Protein 4PHX (pdb70)

Radius of gyration: 33.22 Å; Cα contacts (8 Å, |Δi|>4): 2943; chains: 8; bounding box: 92×84×68 Å

Organism: Escherichia coli (NCBI:txid562)

Foldseek 3Di:
DDKDKDADDDDWKFAFFAFGMKMKDFDDPFFWWKWKAWPADDDPAQQWHWWDFCPIFIKGKFDVWAFDADPNDTTIMDTDRDGMDMMTITGHHIDTDDFGKTKIKMKMAGAHDVNDGDPDMDIDIDIRGD/DDKDKDADADFKFAFFAFGIKMKDFADDWFFKKWKAWPADDDPAFVWHWWDFVVFIFIKHKFDPQWDWAAAVGDTHTMHTHRDGMDMMGITGHHIDTGDFHKTKTKMKMAGWHDCVNTHGDPDMDIDIDIGGD/DDKDKAADPAQWFAAFAFGIKMKDFDDDWFWKKWKAWPADADPDQQWHWFDFPVWIFIKGKFDPQWDWDAAVHDTTIMHTDRDGMDMMTIGGHHTGGTDFHWGKTKMKMAGWHDVPIGGDPDIDMDMDTGGD/DDKDKAAPLPAQWFAAFAFGIKMKDFADDFFWKKWKAWPADADPDFQWHWFDFPVWIFIKGKFDPPWAWDQAVHDTHIIDGDRDGMDMMTIGGHHTGGHDFHWTKTKMKMFGWHPVIHTDPDIDMDMDIGGD/DDKDKAAFKDFDDFQIKIKDFDDDFFWKKWKAKPAPVCHWFQFPPHDTFRKAKFDPCWAFDDAPDDTHIMHTDRDTMDMMGIGGYGIDGHDDHWTKIKMKMAGWHAVDVNTHGDDDMDMDMDGRDD/DDKDKDAEDQWFQFRIKMKGFDPPWFWKKFKAKPADADQAQKHWWDFPVPDTFIKGKFDVCWARDDAPNHHIMHTDGDGMDMMTIGTPGIDGHDFGKTKIKMKMAGAHPCRHGDPDMDMDMDMYGD/DDKDKAADDDWKFAAQAFGIKMKDFDQDFAWWKWKAWPAPCCQKGWWCDCPIAIKHKFPDQWAWDAAPHDTHIMDTDSPRMDMMTMGHHGIDGHDAKTKIKMKMAGAHVCSHGDPDMDIDIDMGGD/DDKDWEDADAFWFFWDARFWMKGFDDPFFWKFKAWPDDDPDVPWHKWAFPPDGDIFTKHKFHDQWAGDPLVHGITHDDGDTMDIIGMGGDGTGGDDHKTKIWMAMDTHGDPRDDDIDMDMYDD

InterPro domains:
  IPR008394 Enterobacteria AfaD invasin [PF05775] (37-138)
  IPR008394 Enterobacteria AfaD invasin [cd18776] (25-141)
  IPR008966 Adhesion domain superfamily [SSF49401] (26-143)
  IPR037028 Dr-adhesin superfamily [G3DSA:2.60.40.1570] (25-145)

Solvent-accessible surface area: 49650 Å² total; per-residue (Å²): 30,76,11,31,19,47,45,45,131,82,139,54,65,8,108,76,27,56,56,6,0,0,0,12,0,13,4,185,118,121,9,34,0,0,0,0,8,5,10,31,59,69,46,53,37,4,4,43,11,27,10,116,18,151,81,88,0,71,0,47,8,1,59,72,18,8,19,2,11,9,96,25,23,98,0,8,5,48,113,4,125,73,106,10,2,5,2,4,0,19,0,29,22,43,8,10,2,15,100,27,66,0,35,0,1,0,3,0,3,15,0,67,77,238,76,87,53,20,127,118,47,10,15,53,81,32,131,8,61,42,38,79,8,36,26,58,56,73,152,88,53,105,14,90,77,24,87,41,7,0,1,0,0,0,2,2,172,130,118,10,37,0,0,0,0,11,4,74,41,82,61,53,56,97,26,2,28,12,27,7,110,10,89,226,97,101,1,71,0,49,8,1,28,40,54,23,8,17,2,37,9,106,53,46,106,0,6,22,58,83,14,133,70,97,8,3,12,1,2,0,21,0,25,22,39,22,74,2,9,88,31,67,1,68,0,22,0,2,0,3,12,0,65,16,223,131,61,27,71,59,23,129,103,107,13,72,79,89,22,140,7,80,41,43,70,7,10,18,2,44,66,62,40,21,116,0,149,81,25,29,62,0,0,0,1,3,0,23,10,127,81,120,8,53,1,0,0,0,8,5,71,34,82,54,25,64,161,22,3,49,11,38,4,128,14,82,229,143,116,0,92,0,46,8,2,26,64,56,21,64,30,0,12,6,67,68,40,78,0,8,47,65,130,15,105,81,158,64,4,53,3,10,0,25,0,23,24,116,31,176,3,27,93,28,49,0,72,16,21,0,2,0,4,8,0,56,78,191,58,32,104,62,21,88,58,106,11,66,71,105,6,148,0,70,16,27,83,8,19,16,2,30,38,125,33,30,23,117,0,162,85,25,43,36,0,0,0,0,16,0,16,7,153,34,112,11,57,1,0,0,0,5,4,68,29,74,84,26,63,150,40,3,21,10,33,1,102,25,114,235,138,109,0,78,0,46,9,2,44,48,42,23,62,74,20,109,31,93,62,46,129,0,6,62,60,103,23,131,84,145,48,6,49,3,9,0,18,0,24,25,116,28,166,4,27,96,27,59,0,62,14,24,0,0,0,4,1,0,48,95,127,91,103,79,11,67,64,79,11,66,64,92,11,144,0,40,10,26,85,10,67,39,155,97,56,108,64,148,123,132,102,48,9,35,4,75,0,12,5,201,114,127,13,36,0,0,0,0,5,3,68,35,80,104,110,4,52,4,112,20,56,248,104,79,95,18,73,0,57,11,2,52,71,49,18,18,33,6,6,6,90,49,46,45,9,20,8,57,74,11,141,73,123,68,3,102,3,33,0,34,3,38,31,76,21,136,17,12,108,28,52,4,83,12,21,0,0,0,4,13,0,64,35,90,114,124,54,20,73,74,25,140,86,97,12,64,74,94,18,146,31,112,101,31,29,4,50,27,119,83,146,62,58,149,46,82,97,47,6,50,6,56,0,8,3,157,132,123,8,23,0,0,0,1,2,3,62,43,76,119,51,87,52,6,44,16,42,3,88,6,52,176,166,64,62,8,88,2,54,12,1,49,75,44,21,60,72,11,127,24,121,72,73,6,7,63,58,108,14,126,93,147,94,3,98,3,45,0,49,8,26,36,133,38,146,3,29,113,11,24,2,65,11,14,1,1,0,4,14,0,62,63,222,86,57,60,26,70,18,79,7,53,12,44,1,95,18,69,64,33,117,8,52,29,85,38,55,148,45,46,108,14,141,104,31,67,69,9,0,39,1,78,0,17,1,205,119,96,10,51,1,0,0,0,9,4,67,34,94,84,79,3,85,14,50,10,104,49,143,98,86,10,87,0,11,10,2,29,86,49,27,60,31,1,7,4,62,58,41,98,0,8,9,39,83,18,111,55,86,29,2,37,4,18,0,36,1,26,26,89,33,141,2,50,47,61,1,72,2,30,0,3,1,5,20,1,55,60,113,43,34,79,36,141,115,112,11,75,70,88,25,140,7,100,49,81,100,19,79,32,92,47,83,59,20,52,102,18,135,72,38,77,28,16,38,0,66,0,17,4,168,139,121,29,1,0,3,0,23,6,92,56,166,72,94,42,47,2,51,22,29,19,94,24,97,200,70,121,109,100,17,83,8,40,10,0,42,78,41,27,49,32,3,22,38,100,82,5,6,20,52,122,19,98,80,89,57,3,59,5,39,21,35,9,43,25,106,33,168,7,83,45,44,1,84,4,34,0,8,1,51,14,20,68,101,232,122,76,174,51,81,80,88,38,133,32,64,39

Structure (mmCIF, N/CA/C/O backbone):
data_4PHX
#
_entry.id   4PHX
#
_cell.length_a   130.797
_cell.length_b   163.968
_cell.length_c   58.627
_cell.angle_alpha   90.000
_cell.angle_beta   90.000
_cell.angle_gamma   90.000
#
_symmetry.space_group_name_H-M   'P 21 21 2'
#
loop_
_entity.id
_entity.type
_entity.pdbx_description
1 polymer 'Protein AggB'
2 water water
#
loop_
_atom_site.group_PDB
_atom_site.id
_atom_site.type_symbol
_atom_site.label_atom_id
_atom_site.label_alt_id
_atom_site.label_comp_id
_atom_site.label_asym_id
_atom_site.label_entity_id
_atom_site.label_seq_id
_atom_site.pdbx_PDB_ins_code
_atom_site.Cartn_x
_atom_site.Cartn_y
_atom_site.Cartn_z
_atom_site.occupancy
_atom_site.B_iso_or_equiv
_atom_site.auth_seq_id
_atom_site.auth_comp_id
_atom_site.auth_asym_id
_atom_site.auth_atom_id
_atom_site.pdbx_PDB_model_num
ATOM 1 N N . ALA A 1 1 ? 44.036 32.130 4.700 1.00 46.08 1 ALA B N 1
ATOM 2 C CA . ALA A 1 1 ? 44.985 32.908 5.498 1.00 42.50 1 ALA B CA 1
ATOM 3 C C . ALA A 1 1 ? 44.624 32.965 6.988 1.00 38.70 1 ALA B C 1
ATOM 4 O O . ALA A 1 1 ? 45.453 33.349 7.798 1.00 44.17 1 ALA B O 1
ATOM 6 N N . GLU A 1 2 ? 43.415 32.550 7.356 1.00 38.81 2 GLU B N 1
ATOM 7 C CA . GLU A 1 2 ? 43.170 32.139 8.756 1.00 42.27 2 GLU B CA 1
ATOM 8 C C . GLU A 1 2 ? 42.530 30.715 8.930 1.00 37.57 2 GLU B C 1
ATOM 9 O O . GLU A 1 2 ? 41.410 30.440 8.461 1.00 34.56 2 GLU B O 1
ATOM 15 N N . ILE A 1 3 ? 43.233 29.830 9.628 1.00 33.55 3 ILE B N 1
ATOM 16 C CA . ILE A 1 3 ? 42.769 28.456 9.794 1.00 34.06 3 ILE B CA 1
ATOM 17 C C . ILE A 1 3 ? 42.507 28.050 11.251 1.00 33.61 3 ILE B C 1
ATOM 18 O O . ILE A 1 3 ? 43.326 28.323 12.131 1.00 27.02 3 ILE B O 1
ATOM 23 N N . THR A 1 4 ? 41.364 27.392 11.478 1.00 30.92 4 THR B N 1
ATOM 24 C CA . THR A 1 4 ? 41.009 26.772 12.768 1.00 31.15 4 THR B CA 1
ATOM 25 C C . THR A 1 4 ? 40.644 25.316 12.552 1.00 31.91 4 THR B C 1
ATOM 26 O O . THR A 1 4 ? 39.755 25.016 11.750 1.00 27.75 4 THR B O 1
ATOM 30 N N . LEU A 1 5 ? 41.322 24.429 13.280 1.00 35.16 5 LEU B N 1
ATOM 31 C CA . LEU A 1 5 ? 41.150 22.978 13.173 1.00 28.02 5 LEU B CA 1
ATOM 32 C C . LEU A 1 5 ? 40.544 22.402 14.440 1.00 37.69 5 LEU B C 1
ATOM 33 O O . LEU A 1 5 ? 40.891 22.833 15.544 1.00 35.24 5 LEU B O 1
ATOM 38 N N . ILE A 1 6 ? 39.654 21.418 14.288 1.00 37.05 6 ILE B N 1
ATOM 39 C CA . ILE A 1 6 ? 39.277 20.573 15.415 1.00 32.74 6 ILE B CA 1
ATOM 40 C C . ILE A 1 6 ? 39.387 19.099 15.072 1.00 37.55 6 ILE B C 1
ATOM 41 O O . ILE A 1 6 ? 39.280 18.698 13.916 1.00 37.07 6 ILE B O 1
ATOM 46 N N . SER A 1 7 ? 39.611 18.291 16.097 1.00 34.96 7 SER B N 1
ATOM 47 C CA . SER A 1 7 ? 39.792 16.877 15.890 1.00 40.11 7 SER B CA 1
ATOM 48 C C . SER A 1 7 ? 38.581 16.121 16.402 1.00 44.33 7 SER B C 1
ATOM 49 O O . SER A 1 7 ? 37.837 16.604 17.266 1.00 46.15 7 SER B O 1
ATOM 52 N N . HIS A 1 8 ? 38.366 14.937 15.851 1.00 43.17 8 HIS B N 1
ATOM 53 C CA . HIS A 1 8 ? 37.278 14.101 16.332 1.00 49.94 8 HIS B CA 1
ATOM 54 C C . HIS A 1 8 ? 37.825 12.971 17.188 1.00 53.22 8 HIS B C 1
ATOM 55 O O . HIS A 1 8 ? 38.912 12.442 16.929 1.00 52.73 8 HIS B O 1
ATOM 62 N N . LYS A 1 9 ? 37.079 12.616 18.222 1.00 54.76 9 LYS B N 1
ATOM 63 C CA . LYS A 1 9 ? 37.468 11.495 19.056 1.00 67.61 9 LYS B CA 1
ATOM 64 C C . LYS A 1 9 ? 36.926 10.211 18.440 1.00 65.03 9 LYS B C 1
ATOM 65 O O . LYS A 1 9 ? 36.112 10.267 17.516 1.00 64.90 9 LYS B O 1
ATOM 71 N N . THR A 1 10 ? 37.435 9.073 18.919 1.00 74.30 10 THR B N 1
ATOM 72 C CA . THR A 1 10 ? 36.854 7.746 18.688 1.00 75.31 10 THR B CA 1
ATOM 73 C C . THR A 1 10 ? 37.219 7.149 17.328 1.00 77.73 10 THR B C 1
ATOM 74 O O . THR A 1 10 ? 37.274 7.867 16.327 1.00 74.18 10 THR B O 1
ATOM 78 N N . LEU A 1 11 ? 37.545 5.853 17.311 1.00 78.40 11 LEU B N 1
ATOM 79 C CA . LEU A 1 11 ? 37.778 5.062 18.531 1.00 79.72 11 LEU B CA 1
ATOM 80 C C . LEU A 1 11 ? 39.110 4.336 18.390 1.00 82.25 11 LEU B C 1
ATOM 81 O O . LEU A 1 11 ? 39.799 4.079 19.375 1.00 88.38 11 LEU B O 1
ATOM 86 N N . SER A 1 13 ? 38.970 1.808 16.265 1.00 62.05 13 SER B N 1
ATOM 87 C CA . SER A 1 13 ? 40.221 1.292 15.729 1.00 56.45 13 SER B CA 1
ATOM 88 C C . SER A 1 13 ? 40.019 0.973 14.277 1.00 54.91 13 SER B C 1
ATOM 89 O O . SER A 1 13 ? 40.974 0.869 13.525 1.00 61.29 13 SER B O 1
ATOM 92 N N . GLN A 1 14 ? 38.765 0.795 13.884 1.00 52.93 14 GLN B N 1
ATOM 93 C CA . GLN A 1 14 ? 38.458 0.595 12.475 1.00 56.93 14 GLN B CA 1
ATOM 94 C C . GLN A 1 14 ? 37.952 1.891 11.857 1.00 59.52 14 GLN B C 1
ATOM 95 O O . GLN A 1 14 ? 36.877 2.395 12.200 1.00 58.42 14 GLN B O 1
ATOM 101 N N . LEU A 1 15 ? 38.744 2.427 10.944 1.00 53.58 15 LEU B N 1
ATOM 102 C CA . LEU A 1 15 ? 38.344 3.608 10.221 1.00 52.27 15 LEU B CA 1
ATOM 103 C C . LEU A 1 15 ? 37.771 3.162 8.898 1.00 54.94 15 LEU B C 1
ATOM 104 O O . LEU A 1 15 ? 38.340 2.298 8.208 1.00 57.13 15 LEU B O 1
ATOM 109 N N . ARG A 1 16 ? 36.625 3.731 8.556 1.00 49.28 16 ARG B N 1
ATOM 110 C CA . ARG A 1 16 ? 36.045 3.470 7.258 1.00 54.33 16 ARG B CA 1
ATOM 111 C C . ARG A 1 16 ? 36.466 4.604 6.359 1.00 55.63 16 ARG B C 1
ATOM 112 O O . ARG A 1 16 ? 36.676 5.729 6.819 1.00 56.70 16 ARG B O 1
ATOM 120 N N . ASP A 1 17 ? 36.605 4.302 5.078 1.00 54.04 17 ASP B N 1
ATOM 121 C CA . ASP A 1 17 ? 36.917 5.312 4.092 1.00 55.17 17 ASP B CA 1
ATOM 122 C C . ASP A 1 17 ? 35.962 6.507 4.220 1.00 57.69 17 ASP B C 1
ATOM 123 O O . ASP A 1 17 ? 34.747 6.335 4.378 1.00 51.44 17 ASP B O 1
ATOM 128 N N . GLY A 1 18 ? 36.527 7.714 4.194 1.00 57.03 18 GLY B N 1
ATOM 129 C CA . GLY A 1 18 ? 35.739 8.932 4.254 1.00 47.35 18 GLY B CA 1
ATOM 130 C C . GLY A 1 18 ? 35.485 9.445 5.658 1.00 45.12 18 GLY B C 1
ATOM 131 O O . GLY A 1 18 ? 35.058 10.585 5.846 1.00 47.96 18 GLY B O 1
ATOM 132 N N . MET A 1 19 ? 35.739 8.607 6.653 1.00 43.37 19 MET B N 1
ATOM 133 C CA . MET A 1 19 ? 35.487 8.977 8.040 1.00 44.05 19 MET B CA 1
ATOM 134 C C . MET A 1 19 ? 36.269 10.237 8.427 1.00 42.37 19 MET B C 1
ATOM 135 O O . MET A 1 19 ? 37.432 10.386 8.066 1.00 43.97 19 MET B O 1
ATOM 140 N N . LYS A 1 20 ? 35.620 11.135 9.156 1.00 41.26 20 LYS B N 1
ATOM 141 C CA . LYS A 1 20 ? 36.201 12.422 9.494 1.00 42.68 20 LYS B CA 1
ATOM 142 C C . LYS A 1 20 ? 37.115 12.361 10.709 1.00 42.33 20 LYS B C 1
ATOM 143 O O . LYS A 1 20 ? 36.668 12.096 11.834 1.00 41.13 20 LYS B O 1
ATOM 149 N N . LEU A 1 21 ? 38.394 12.645 10.478 1.00 33.52 21 LEU B N 1
ATOM 150 C CA . LEU A 1 21 ? 39.370 12.633 11.554 1.00 38.50 21 LEU B CA 1
ATOM 151 C C . LEU A 1 21 ? 39.498 14.024 12.194 1.00 39.61 21 LEU B C 1
ATOM 152 O O . LEU A 1 21 ? 39.624 14.150 13.419 1.00 42.24 21 LEU B O 1
ATOM 157 N N . ALA A 1 22 ? 39.420 15.058 11.354 1.00 37.03 22 ALA B N 1
ATOM 158 C CA . ALA A 1 22 ? 39.589 16.454 11.766 1.00 33.08 22 ALA B CA 1
ATOM 159 C C . ALA A 1 22 ? 38.752 17.336 10.861 1.00 32.58 22 ALA B C 1
ATOM 160 O O . ALA A 1 22 ? 38.548 17.006 9.694 1.00 32.24 22 ALA B O 1
ATOM 162 N N . THR A 1 23 ? 38.256 18.450 11.390 1.00 31.00 23 THR B N 1
ATOM 163 C CA . THR A 1 23 ? 37.512 19.396 10.566 1.00 32.38 23 THR B CA 1
ATOM 164 C C . THR A 1 23 ? 38.109 20.783 10.669 1.00 32.95 23 THR B C 1
ATOM 165 O O . THR A 1 23 ? 38.564 21.211 11.731 1.00 32.32 23 THR B O 1
ATOM 169 N N . GLY A 1 24 ? 38.125 21.492 9.556 1.00 30.99 24 GLY B N 1
ATOM 170 C CA . GLY A 1 24 ? 38.741 22.790 9.544 1.00 24.95 24 GLY B CA 1
ATOM 171 C C . GLY A 1 24 ? 37.949 23.892 8.882 1.00 30.63 24 GLY B C 1
ATOM 172 O O . GLY A 1 24 ? 37.029 23.672 8.073 1.00 30.50 24 GLY B O 1
ATOM 173 N N . ARG A 1 25 ? 38.333 25.109 9.232 1.00 31.00 25 ARG B N 1
ATOM 174 C CA . ARG A 1 25 ? 37.746 26.290 8.645 1.00 26.64 25 ARG B CA 1
ATOM 175 C C . ARG A 1 25 ? 38.890 27.129 8.092 1.00 28.82 25 ARG B C 1
ATOM 176 O O . ARG A 1 25 ? 39.849 27.437 8.808 1.00 27.72 25 ARG B O 1
ATOM 184 N N . ILE A 1 26 ? 38.820 27.450 6.804 1.00 31.04 26 ILE B N 1
ATOM 185 C CA . ILE A 1 26 ? 39.710 28.460 6.241 1.00 31.10 26 ILE B CA 1
ATOM 186 C C . ILE A 1 26 ? 38.914 29.735 5.990 1.00 37.42 26 ILE B C 1
ATOM 187 O O . ILE A 1 26 ? 37.885 29.716 5.296 1.00 36.21 26 ILE B O 1
ATOM 192 N N . ALA A 1 27 ? 39.369 30.830 6.597 1.00 35.45 27 ALA B N 1
ATOM 193 C CA . ALA A 1 27 ? 38.697 32.134 6.449 1.00 39.70 27 ALA B CA 1
ATOM 194 C C . ALA A 1 27 ? 39.572 33.126 5.715 1.00 40.93 27 ALA B C 1
ATOM 195 O O . ALA A 1 27 ? 40.776 33.225 5.984 1.00 41.16 27 ALA B O 1
ATOM 197 N N . CYS A 1 28 ? 38.967 33.843 4.779 1.00 39.03 28 CYS B N 1
ATOM 198 C CA . CYS A 1 28 ? 39.664 34.909 4.061 1.00 46.52 28 CYS B CA 1
ATOM 199 C C . CYS A 1 28 ? 38.927 36.231 4.285 1.00 50.30 28 CYS B C 1
ATOM 200 O O . CYS A 1 28 ? 37.768 36.374 3.903 1.00 46.26 28 CYS B O 1
ATOM 203 N N . ARG A 1 29 ? 39.585 37.191 4.924 1.00 54.11 29 ARG B N 1
ATOM 204 C CA . ARG A 1 29 ? 38.909 38.444 5.272 1.00 61.62 29 ARG B CA 1
ATOM 205 C C . ARG A 1 29 ? 39.001 39.495 4.163 1.00 58.67 29 ARG B C 1
ATOM 206 O O . ARG A 1 29 ? 38.047 40.210 3.898 1.00 66.53 29 ARG B O 1
ATOM 214 N N . GLU A 1 30 ? 40.151 39.584 3.518 1.00 56.97 30 GLU B N 1
ATOM 215 C CA . GLU A 1 30 ? 40.322 40.492 2.405 1.00 60.27 30 GLU B CA 1
ATOM 216 C C . GLU A 1 30 ? 39.664 39.850 1.192 1.00 61.65 30 GLU B C 1
ATOM 217 O O . GLU A 1 30 ? 39.533 38.630 1.157 1.00 61.94 30 GLU B O 1
ATOM 223 N N . PRO A 1 31 ? 39.234 40.658 0.202 1.00 61.23 31 PRO B N 1
ATOM 224 C CA . PRO A 1 31 ? 38.570 40.045 -0.955 1.00 56.08 31 PRO B CA 1
ATOM 225 C C . PRO A 1 31 ? 39.497 39.041 -1.645 1.00 59.90 31 PRO B C 1
ATOM 226 O O . PRO A 1 31 ? 40.725 39.113 -1.518 1.00 51.56 31 PRO B O 1
ATOM 230 N N . HIS A 1 32 ? 38.900 38.089 -2.356 1.00 64.42 32 HIS B N 1
ATOM 231 C CA . HIS A 1 32 ? 39.663 36.972 -2.886 1.00 53.70 32 HIS B CA 1
ATOM 232 C C . HIS A 1 32 ? 38.853 36.155 -3.850 1.00 52.46 32 HIS B C 1
ATOM 233 O O . HIS A 1 32 ? 37.623 36.257 -3.910 1.00 52.48 32 HIS B O 1
ATOM 240 N N . ASP A 1 33 ? 39.564 35.313 -4.586 1.00 53.98 33 ASP B N 1
ATOM 241 C CA . ASP A 1 33 ? 38.931 34.392 -5.507 1.00 58.71 33 ASP B CA 1
ATOM 242 C C . ASP A 1 33 ? 39.440 32.971 -5.253 1.00 60.73 33 ASP B C 1
ATOM 243 O O . ASP A 1 33 ? 40.291 32.441 -5.980 1.00 61.25 33 ASP B O 1
ATOM 248 N N . GLY A 1 34 ? 38.912 32.366 -4.195 1.00 54.38 34 GLY B N 1
ATOM 249 C CA . GLY A 1 34 ? 39.128 30.959 -3.948 1.00 50.60 34 GLY B CA 1
ATOM 250 C C . GLY A 1 34 ? 40.076 30.586 -2.835 1.00 49.14 34 GLY B C 1
ATOM 251 O O . GLY A 1 34 ? 40.912 31.375 -2.383 1.00 46.79 34 GLY B O 1
ATOM 252 N N . PHE A 1 35 ? 39.937 29.336 -2.414 1.00 46.15 35 PHE B N 1
ATOM 253 C CA . PHE A 1 35 ? 40.733 28.784 -1.354 1.00 36.77 35 PHE B CA 1
ATOM 254 C C . PHE A 1 35 ? 41.584 27.645 -1.863 1.00 41.14 35 PHE B C 1
ATOM 255 O O . PHE A 1 35 ? 41.337 27.050 -2.919 1.00 39.70 35 PHE B O 1
ATOM 263 N N . HIS A 1 36 ? 42.543 27.293 -1.030 1.00 41.23 36 HIS B N 1
ATOM 264 C CA . HIS A 1 36 ? 43.668 26.498 -1.434 1.00 41.40 36 HIS B CA 1
ATOM 265 C C . HIS A 1 36 ? 44.200 25.960 -0.120 1.00 36.13 36 HIS B C 1
ATOM 266 O O . HIS A 1 36 ? 44.603 26.741 0.734 1.00 37.18 36 HIS B O 1
ATOM 273 N N . ILE A 1 37 ? 44.139 24.650 0.081 1.00 33.50 37 ILE B N 1
ATOM 274 C CA . ILE A 1 37 ? 44.663 24.051 1.308 1.00 32.65 37 ILE B CA 1
ATOM 275 C C . ILE A 1 37 ? 45.448 22.774 1.049 1.00 33.36 37 ILE B C 1
ATOM 276 O O . ILE A 1 37 ? 45.208 22.079 0.061 1.00 34.44 37 ILE B O 1
ATOM 281 N N . TRP A 1 38 ? 46.378 22.470 1.952 1.00 32.89 38 TRP B N 1
ATOM 282 C CA . TRP A 1 38 ? 47.113 21.206 1.905 1.00 35.68 38 TRP B CA 1
ATOM 283 C C . TRP A 1 38 ? 47.623 20.714 3.261 1.00 34.06 38 TRP B C 1
ATOM 284 O O . TRP A 1 38 ? 47.579 21.411 4.268 1.00 32.37 38 TRP B O 1
ATOM 295 N N . ILE A 1 39 ? 48.113 19.491 3.281 1.00 33.04 39 ILE B N 1
ATOM 296 C CA . ILE A 1 39 ? 48.718 18.994 4.488 1.00 31.72 39 ILE B CA 1
ATOM 297 C C . ILE A 1 39 ? 50.220 19.050 4.284 1.00 33.38 39 ILE B C 1
ATOM 298 O O . ILE A 1 39 ? 50.716 18.844 3.182 1.00 40.67 39 ILE B O 1
ATOM 303 N N . ASN A 1 40 ? 50.953 19.359 5.337 1.00 31.16 40 ASN B N 1
ATOM 304 C CA . ASN A 1 40 ? 52.400 19.236 5.288 1.00 34.78 40 ASN B CA 1
ATOM 305 C C . ASN A 1 40 ? 52.809 17.847 5.770 1.00 38.26 40 ASN B C 1
ATOM 306 O O . ASN A 1 40 ? 53.046 17.627 6.964 1.00 39.54 40 ASN B O 1
ATOM 311 N N . ALA A 1 41 ? 52.852 16.916 4.818 1.00 40.96 41 ALA B N 1
ATOM 312 C CA . ALA A 1 41 ? 52.975 15.482 5.078 1.00 44.85 41 ALA B CA 1
ATOM 313 C C . ALA A 1 41 ? 53.225 14.754 3.765 1.00 48.72 41 ALA B C 1
ATOM 314 O O . ALA A 1 41 ? 52.898 15.265 2.691 1.00 46.44 41 ALA B O 1
ATOM 316 N N . SER A 1 42 ? 53.777 13.547 3.869 1.00 45.73 42 SER B N 1
ATOM 317 C CA . SER A 1 42 ? 54.191 12.763 2.715 1.00 48.67 42 SER B CA 1
ATOM 318 C C . SER A 1 42 ? 53.044 12.480 1.741 1.00 47.41 42 SER B C 1
ATOM 319 O O . SER A 1 42 ? 51.958 12.080 2.153 1.00 49.74 42 SER B O 1
ATOM 322 N N . GLN A 1 43 ? 53.286 12.703 0.454 1.00 52.62 43 GLN B N 1
ATOM 323 C CA . GLN A 1 43 ? 52.283 12.461 -0.588 1.00 58.15 43 GLN B CA 1
ATOM 324 C C . GLN A 1 43 ? 52.060 10.952 -0.723 1.00 56.04 43 GLN B C 1
ATOM 325 O O . GLN A 1 43 ? 52.965 10.171 -0.433 1.00 56.84 43 GLN B O 1
ATOM 331 N N . ASN A 1 44 ? 50.858 10.541 -1.129 1.00 58.16 44 ASN B N 1
ATOM 332 C CA . ASN A 1 44 ? 50.511 9.115 -1.222 1.00 55.93 44 ASN B CA 1
ATOM 333 C C . ASN A 1 44 ? 49.564 8.809 -2.376 1.00 60.14 44 ASN B C 1
ATOM 334 O O . ASN A 1 44 ? 48.400 8.445 -2.158 1.00 58.61 44 ASN B O 1
ATOM 339 N N . GLY A 1 45 ? 50.060 8.943 -3.601 1.00 60.34 45 GLY B N 1
ATOM 340 C CA . GLY A 1 45 ? 49.231 8.672 -4.757 1.00 61.72 45 GLY B CA 1
ATOM 341 C C . GLY A 1 45 ? 48.549 9.934 -5.238 1.00 62.46 45 GLY B C 1
ATOM 342 O O . GLY A 1 45 ? 49.222 10.866 -5.678 1.00 62.13 45 GLY B O 1
ATOM 343 N N . LYS A 1 46 ? 47.219 9.967 -5.149 1.00 57.22 46 LYS B N 1
ATOM 344 C CA . LYS A 1 46 ? 46.450 11.134 -5.581 1.00 58.58 46 LYS B CA 1
ATOM 345 C C . LYS A 1 46 ? 46.829 12.409 -4.808 1.00 56.27 46 LYS B C 1
ATOM 346 O O . LYS A 1 46 ? 47.406 12.347 -3.712 1.00 49.55 46 LYS B O 1
ATOM 348 N N . VAL A 1 47 ? 46.496 13.558 -5.396 1.00 59.76 47 VAL B N 1
ATOM 349 C CA . VAL A 1 47 ? 47.038 14.855 -4.968 1.00 58.11 47 VAL B CA 1
ATOM 350 C C . VAL A 1 47 ? 46.728 15.245 -3.516 1.00 53.56 47 VAL B C 1
ATOM 351 O O . VAL A 1 47 ? 47.637 15.540 -2.739 1.00 56.24 47 VAL B O 1
ATOM 355 N N . GLY A 1 48 ? 45.464 15.232 -3.130 1.00 46.06 48 GLY B N 1
ATOM 356 C CA . GLY A 1 48 ? 45.146 15.589 -1.760 1.00 46.05 48 GLY B CA 1
ATOM 357 C C . GLY A 1 48 ? 45.236 14.468 -0.733 1.00 44.64 48 GLY B C 1
ATOM 358 O O . GLY A 1 48 ? 44.538 14.513 0.286 1.00 42.51 48 GLY B O 1
ATOM 359 N N . HIS A 1 49 ? 46.096 13.482 -0.994 1.00 41.86 49 HIS B N 1
ATOM 360 C CA . HIS A 1 49 ? 46.176 12.256 -0.199 1.00 45.59 49 HIS B CA 1
ATOM 361 C C . HIS A 1 49 ? 47.563 12.078 0.420 1.00 45.29 49 HIS B C 1
ATOM 362 O O . HIS A 1 49 ? 48.582 12.273 -0.249 1.00 49.47 49 HIS B O 1
ATOM 369 N N . TYR A 1 50 ? 47.601 11.682 1.688 1.00 40.48 50 TYR B N 1
ATOM 370 C CA . TYR A 1 50 ? 48.850 11.728 2.448 1.00 44.06 50 TYR B CA 1
ATOM 371 C C . TYR A 1 50 ? 49.100 10.534 3.366 1.00 44.24 50 TYR B C 1
ATOM 372 O O . TYR A 1 50 ? 48.222 9.703 3.598 1.00 44.59 50 TYR B O 1
ATOM 381 N N . ILE A 1 51 ? 50.309 10.478 3.909 1.00 45.74 51 ILE B N 1
ATOM 382 C CA . ILE A 1 51 ? 50.647 9.491 4.926 1.00 47.56 51 ILE B CA 1
ATOM 383 C C . ILE A 1 51 ? 51.156 10.165 6.189 1.00 44.00 51 ILE B C 1
ATOM 384 O O . ILE A 1 51 ? 52.117 10.937 6.139 1.00 47.56 51 ILE B O 1
ATOM 389 N N . VAL A 1 52 ? 50.527 9.860 7.320 1.00 41.72 52 VAL B N 1
ATOM 390 C CA . VAL A 1 52 ? 50.934 10.445 8.591 1.00 46.04 52 VAL B CA 1
ATOM 391 C C . VAL A 1 52 ? 51.333 9.347 9.579 1.00 50.41 52 VAL B C 1
ATOM 392 O O . VAL A 1 52 ? 50.683 8.299 9.638 1.00 50.06 52 VAL B O 1
ATOM 396 N N . GLN A 1 53 ? 52.397 9.592 10.350 1.00 53.68 53 GLN B N 1
ATOM 397 C CA . GLN A 1 53 ? 52.956 8.592 11.264 1.00 55.45 53 GLN B CA 1
ATOM 398 C C . GLN A 1 53 ? 52.468 8.749 12.697 1.00 54.97 53 GLN B C 1
ATOM 399 O O . GLN A 1 53 ? 52.177 9.852 13.145 1.00 54.69 53 GLN B O 1
ATOM 405 N N . ASN A 1 54 ? 52.386 7.624 13.403 1.00 60.24 54 ASN B N 1
ATOM 406 C CA . ASN A 1 54 ? 52.168 7.586 14.846 1.00 60.54 54 ASN B CA 1
ATOM 407 C C . ASN A 1 54 ? 53.453 8.011 15.556 1.00 67.88 54 ASN B C 1
ATOM 408 O O . ASN A 1 54 ? 54.547 7.898 14.982 1.00 66.82 54 ASN B O 1
ATOM 413 N N . ASN A 1 55 ? 53.322 8.486 16.797 1.00 70.16 55 ASN B N 1
ATOM 414 C CA . ASN A 1 55 ? 54.464 8.956 17.594 1.00 71.32 55 ASN B CA 1
ATOM 415 C C . ASN A 1 55 ? 55.127 10.192 16.984 1.00 68.68 55 ASN B C 1
ATOM 416 O O . ASN A 1 55 ? 54.678 11.322 17.191 1.00 73.22 55 ASN B O 1
ATOM 421 N N . HIS A 1 60 ? 53.172 2.845 13.409 1.00 67.01 60 HIS B N 1
ATOM 422 C CA . HIS A 1 60 ? 52.021 2.660 12.523 1.00 63.21 60 HIS B CA 1
ATOM 423 C C . HIS A 1 60 ? 51.590 3.948 11.846 1.00 61.61 60 HIS B C 1
ATOM 424 O O . HIS A 1 60 ? 51.425 4.978 12.482 1.00 59.59 60 HIS B O 1
ATOM 431 N N . GLU A 1 61 ? 51.371 3.872 10.548 1.00 58.69 61 GLU B N 1
ATOM 432 C CA . GLU A 1 61 ? 50.989 5.048 9.807 1.00 57.01 61 GLU B CA 1
ATOM 433 C C . GLU A 1 61 ? 49.529 5.017 9.341 1.00 54.79 61 GLU B C 1
ATOM 434 O O . GLU A 1 61 ? 48.888 3.966 9.294 1.00 55.28 61 GLU B O 1
ATOM 440 N N . LEU A 1 62 ? 49.027 6.195 8.984 1.00 50.82 62 LEU B N 1
ATOM 441 C CA . LEU A 1 62 ? 47.621 6.399 8.684 1.00 41.10 62 LEU B CA 1
ATOM 442 C C . LEU A 1 62 ? 47.537 7.076 7.341 1.00 41.96 62 LEU B C 1
ATOM 443 O O . LEU A 1 62 ? 48.214 8.075 7.111 1.00 49.84 62 LEU B O 1
ATOM 448 N N . LYS A 1 63 ? 46.731 6.537 6.443 1.00 42.57 63 LYS B N 1
ATOM 449 C CA . LYS A 1 63 ? 46.509 7.166 5.154 1.00 42.84 63 LYS B CA 1
ATOM 450 C C . LYS A 1 63 ? 45.318 8.109 5.255 1.00 42.75 63 LYS B C 1
ATOM 451 O O . LYS A 1 63 ? 44.249 7.720 5.721 1.00 35.58 63 LYS B O 1
ATOM 457 N N . VAL A 1 64 ? 45.509 9.354 4.823 1.00 39.17 64 VAL B N 1
ATOM 458 C CA . VAL A 1 64 ? 44.462 10.359 4.946 1.00 38.80 64 VAL B CA 1
ATOM 459 C C . VAL A 1 64 ? 44.278 11.188 3.671 1.00 39.10 64 VAL B C 1
ATOM 460 O O . VAL A 1 64 ? 45.165 11.259 2.814 1.00 35.83 64 VAL B O 1
ATOM 464 N N . LYS A 1 65 ? 43.117 11.825 3.553 1.00 35.87 65 LYS B N 1
ATOM 465 C CA . LYS A 1 65 ? 42.906 12.784 2.476 1.00 37.14 65 LYS B CA 1
ATOM 466 C C . LYS A 1 65 ? 42.239 14.076 2.982 1.00 37.11 65 LYS B C 1
ATOM 467 O O . LYS A 1 65 ? 41.514 14.069 3.986 1.00 34.35 65 LYS B O 1
ATOM 473 N N . ILE A 1 66 ? 42.440 15.169 2.254 1.00 33.78 66 ILE B N 1
ATOM 474 C CA . ILE A 1 66 ? 41.896 16.453 2.660 1.00 33.61 66 ILE B CA 1
ATOM 475 C C . ILE A 1 66 ? 40.892 17.024 1.624 1.00 32.94 66 ILE B C 1
ATOM 476 O O . ILE A 1 66 ? 41.031 16.843 0.420 1.00 34.98 66 ILE B O 1
ATOM 481 N N . GLY A 1 67 ? 39.857 17.700 2.092 1.00 32.32 67 GLY B N 1
ATOM 482 C CA . GLY A 1 67 ? 38.899 18.276 1.162 1.00 29.55 67 GLY B CA 1
ATOM 483 C C . GLY A 1 67 ? 37.498 17.955 1.584 1.00 32.94 67 GLY B C 1
ATOM 484 O O . GLY A 1 67 ? 37.119 18.236 2.727 1.00 31.95 67 GLY B O 1
ATOM 485 N N . GLY A 1 68 ? 36.747 17.325 0.675 1.00 38.77 68 GLY B N 1
ATOM 486 C CA . GLY A 1 68 ? 35.327 17.059 0.871 1.00 37.14 68 GLY B CA 1
ATOM 487 C C . GLY A 1 68 ? 34.461 17.569 -0.280 1.00 34.87 68 GLY B C 1
ATOM 488 O O . GLY A 1 68 ? 35.004 17.981 -1.316 1.00 36.64 68 GLY B O 1
ATOM 489 N N . GLY A 1 70 ? 32.870 20.052 -1.771 1.00 34.47 70 GLY B N 1
ATOM 490 C CA . GLY A 1 70 ? 33.242 20.617 -3.056 1.00 37.27 70 GLY B CA 1
ATOM 491 C C . GLY A 1 70 ? 34.661 21.184 -3.131 1.00 39.99 70 GLY B C 1
ATOM 492 O O . GLY A 1 70 ? 34.863 22.386 -3.379 1.00 44.07 70 GLY B O 1
ATOM 493 N N . TRP A 1 71 ? 35.643 20.325 -2.896 1.00 32.93 71 TRP B N 1
ATOM 494 C CA . TRP A 1 71 ? 37.047 20.686 -3.031 1.00 39.66 71 TRP B CA 1
ATOM 495 C C . TRP A 1 71 ? 37.598 19.884 -4.211 1.00 41.22 71 TRP B C 1
ATOM 496 O O . TRP A 1 71 ? 37.207 18.750 -4.411 1.00 40.65 71 TRP B O 1
ATOM 507 N N . SER A 1 72 ? 38.498 20.465 -4.995 1.00 37.06 72 SER B N 1
ATOM 508 C CA . SER A 1 72 ? 39.064 19.736 -6.114 1.00 40.04 72 SER B CA 1
ATOM 509 C C . SER A 1 72 ? 40.563 19.644 -5.921 1.00 42.74 72 SER B C 1
ATOM 510 O O . SER A 1 72 ? 41.176 20.586 -5.438 1.00 44.04 72 SER B O 1
ATOM 513 N N . SER A 1 73 ? 41.146 18.515 -6.294 1.00 35.76 73 SER B N 1
ATOM 514 C CA . SER A 1 73 ? 42.596 18.385 -6.372 1.00 42.57 73 SER B CA 1
ATOM 515 C C . SER A 1 73 ? 43.114 19.473 -7.272 1.00 39.94 73 SER B C 1
ATOM 516 O O . SER A 1 73 ? 42.430 19.889 -8.201 1.00 44.65 73 SER B O 1
ATOM 519 N N . SER A 1 74 ? 44.324 19.935 -7.006 1.00 38.53 74 SER B N 1
ATOM 520 C CA . SER A 1 74 ? 44.847 21.075 -7.737 1.00 46.67 74 SER B CA 1
ATOM 521 C C . SER A 1 74 ? 46.337 21.195 -7.575 1.00 44.56 74 SER B C 1
ATOM 522 O O . SER A 1 74 ? 46.884 20.852 -6.527 1.00 44.83 74 SER B O 1
ATOM 525 N N . LEU A 1 75 ? 46.987 21.644 -8.642 1.00 45.53 75 LEU B N 1
ATOM 526 C CA . LEU A 1 75 ? 48.312 22.211 -8.540 1.00 50.35 75 LEU B CA 1
ATOM 527 C C . LEU A 1 75 ? 48.188 23.624 -9.020 1.00 53.29 75 LEU B C 1
ATOM 528 O O . LEU A 1 75 ? 47.582 23.904 -10.061 1.00 51.95 75 LEU B O 1
ATOM 533 N N . ILE A 1 76 ? 48.763 24.506 -8.223 1.00 55.48 76 ILE B N 1
ATOM 534 C CA . ILE A 1 76 ? 48.789 25.921 -8.481 1.00 53.07 76 ILE B CA 1
ATOM 535 C C . ILE A 1 76 ? 50.237 26.319 -8.255 1.00 55.23 76 ILE B C 1
ATOM 536 O O . ILE A 1 76 ? 50.761 26.166 -7.149 1.00 51.90 76 ILE B O 1
ATOM 541 N N . GLU A 1 77 ? 50.894 26.772 -9.319 1.00 53.42 77 GLU B N 1
ATOM 542 C CA . GLU A 1 77 ? 52.282 27.184 -9.244 1.00 52.77 77 GLU B CA 1
ATOM 543 C C . GLU A 1 77 ? 53.098 26.062 -8.621 1.00 56.76 77 GLU B C 1
ATOM 544 O O . GLU A 1 77 ? 53.923 26.280 -7.735 1.00 61.75 77 GLU B O 1
ATOM 550 N N . GLY A 1 78 ? 52.826 24.847 -9.080 1.00 53.21 78 GLY B N 1
ATOM 551 C CA . GLY A 1 78 ? 53.524 23.677 -8.605 1.00 53.27 78 GLY B CA 1
ATOM 552 C C . GLY A 1 78 ? 53.114 23.171 -7.229 1.00 55.48 78 GLY B C 1
ATOM 553 O O . GLY A 1 78 ? 53.513 22.074 -6.860 1.00 53.02 78 GLY B O 1
ATOM 554 N N . GLN A 1 79 ? 52.334 23.950 -6.474 1.00 55.67 79 GLN B N 1
ATOM 555 C CA . GLN A 1 79 ? 51.866 23.526 -5.144 1.00 48.28 79 GLN B CA 1
ATOM 556 C C . GLN A 1 79 ? 50.641 22.611 -5.187 1.00 49.52 79 GLN B C 1
ATOM 557 O O . GLN A 1 79 ? 49.554 23.017 -5.642 1.00 45.72 79 GLN B O 1
ATOM 563 N N . ARG A 1 80 ? 50.829 21.377 -4.714 1.00 42.74 80 ARG B N 1
ATOM 564 C CA . ARG A 1 80 ? 49.747 20.394 -4.635 1.00 44.59 80 ARG B CA 1
ATOM 565 C C . ARG A 1 80 ? 48.865 20.668 -3.432 1.00 40.55 80 ARG B C 1
ATOM 566 O O . ARG A 1 80 ? 49.360 20.951 -2.346 1.00 44.04 80 ARG B O 1
ATOM 574 N N . GLY A 1 81 ? 47.557 20.577 -3.623 1.00 35.73 81 GLY B N 1
ATOM 575 C CA . GLY A 1 81 ? 46.625 20.791 -2.540 1.00 36.28 81 GLY B CA 1
ATOM 576 C C . GLY A 1 81 ? 45.247 20.612 -3.114 1.00 4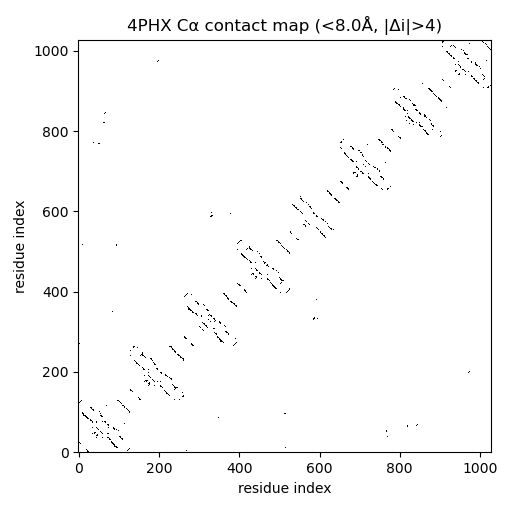0.96 81 GLY B C 1
ATOM 577 O O . GLY A 1 81 ? 45.112 20.118 -4.225 1.00 39.10 81 GLY B O 1
ATOM 578 N N . VAL A 1 82 ? 44.218 20.982 -2.363 1.00 36.03 82 VAL B N 1
ATOM 579 C CA . VAL A 1 82 ? 42.901 20.989 -2.950 1.00 38.15 82 VAL B CA 1
ATOM 580 C C . VAL A 1 82 ? 42.383 22.418 -3.031 1.00 38.25 82 VAL B C 1
ATOM 581 O O . VAL A 1 82 ? 42.816 23.311 -2.302 1.00 37.32 82 VAL B O 1
ATOM 585 N N . TYR A 1 83 ? 41.452 22.627 -3.935 1.00 40.25 83 TYR B N 1
ATOM 586 C CA . TYR A 1 83 ? 41.059 23.958 -4.290 1.00 37.94 83 TYR B CA 1
ATOM 587 C C . TYR A 1 83 ? 39.555 24.067 -4.264 1.00 39.12 83 TYR B C 1
ATOM 588 O O . TYR A 1 83 ? 38.862 23.080 -4.499 1.00 41.10 83 TYR B O 1
ATOM 597 N N . ARG A 1 84 ? 39.056 25.264 -3.951 1.00 42.02 84 ARG B N 1
ATOM 598 C CA . ARG A 1 84 ? 37.697 25.642 -4.330 1.00 43.79 84 ARG B CA 1
ATOM 599 C C . ARG A 1 84 ? 37.538 27.137 -4.682 1.00 51.55 84 ARG B C 1
ATOM 600 O O . ARG A 1 84 ? 37.999 28.034 -3.954 1.00 45.65 84 ARG B O 1
ATOM 608 N N . GLN A 1 85 ? 36.898 27.373 -5.829 1.00 57.48 85 GLN B N 1
ATOM 609 C CA . GLN A 1 85 ? 36.445 28.693 -6.243 1.00 51.27 85 GLN B CA 1
ATOM 610 C C . GLN A 1 85 ? 35.522 29.225 -5.178 1.00 52.06 85 GLN B C 1
ATOM 611 O O . GLN A 1 85 ? 34.721 28.481 -4.612 1.00 52.52 85 GLN B O 1
ATOM 617 N N . GLY A 1 86 ? 35.623 30.516 -4.904 1.00 50.34 86 GLY B N 1
ATOM 618 C CA . GLY A 1 86 ? 34.781 31.105 -3.895 1.00 50.89 86 GLY B CA 1
ATOM 619 C C . GLY A 1 86 ? 35.206 32.509 -3.547 1.00 57.67 86 GLY B C 1
ATOM 620 O O . GLY A 1 86 ? 36.380 32.786 -3.316 1.00 53.44 86 GLY B O 1
ATOM 621 N N . GLU A 1 87 ? 34.227 33.401 -3.518 1.00 57.73 87 GLU B N 1
ATOM 622 C CA . GLU A 1 87 ? 34.455 34.738 -3.033 1.00 60.37 87 GLU B CA 1
ATOM 623 C C . GLU A 1 87 ? 33.889 34.829 -1.629 1.00 54.71 87 GLU B C 1
ATOM 624 O O . GLU A 1 87 ? 34.101 35.827 -0.936 1.00 53.21 87 GLU B O 1
ATOM 630 N N . GLU A 1 88 ? 33.193 33.779 -1.192 1.00 50.18 88 GLU B N 1
ATOM 631 C CA . GLU A 1 88 ? 32.649 33.797 0.163 1.00 47.25 88 GLU B CA 1
ATOM 632 C C . GLU A 1 88 ? 33.771 33.828 1.198 1.00 49.54 88 GLU B C 1
ATOM 633 O O . GLU A 1 88 ? 34.923 33.502 0.905 1.00 50.98 88 GLU B O 1
ATOM 639 N N . LYS A 1 89 ? 33.420 34.258 2.403 1.00 49.43 89 LYS B N 1
ATOM 640 C CA . LYS A 1 89 ? 34.383 34.576 3.460 1.00 52.88 89 LYS B CA 1
ATOM 641 C C . LYS A 1 89 ? 35.118 33.363 4.047 1.00 44.99 89 LYS B C 1
ATOM 642 O O . LYS A 1 89 ? 36.164 33.497 4.674 1.00 44.90 89 LYS B O 1
ATOM 648 N N . GLN A 1 90 ? 34.564 32.186 3.851 1.00 39.99 90 GLN B N 1
ATOM 649 C CA . GLN A 1 90 ? 35.084 31.014 4.533 1.00 45.14 90 GLN B CA 1
ATOM 650 C C . GLN A 1 90 ? 34.655 29.728 3.846 1.00 42.48 90 GLN B C 1
ATOM 651 O O . GLN A 1 90 ? 33.687 29.692 3.092 1.00 43.03 90 GLN B O 1
ATOM 657 N N . ALA A 1 91 ? 35.387 28.670 4.134 1.00 37.35 91 ALA B N 1
ATOM 658 C CA . ALA A 1 91 ? 35.114 27.386 3.548 1.00 36.05 91 ALA B CA 1
ATOM 659 C C . ALA A 1 91 ? 35.453 26.345 4.607 1.00 37.15 91 ALA B C 1
ATOM 660 O O . ALA A 1 91 ? 36.369 26.553 5.423 1.00 32.70 91 ALA B O 1
ATOM 662 N N . ILE A 1 92 ? 34.697 25.250 4.619 1.00 32.87 92 ILE B N 1
ATOM 663 C CA . ILE A 1 92 ? 34.918 24.191 5.588 1.00 32.16 92 ILE B CA 1
ATOM 664 C C . ILE A 1 92 ? 35.548 22.999 4.872 1.00 31.85 92 ILE B C 1
ATOM 665 O O . ILE A 1 92 ? 35.287 22.761 3.707 1.00 35.08 92 ILE B O 1
ATOM 670 N N . PHE A 1 93 ? 36.461 22.313 5.539 1.00 29.92 93 PHE B N 1
ATOM 671 C CA . PHE A 1 93 ? 37.092 21.159 4.940 1.00 28.13 93 PHE B CA 1
ATOM 672 C C . PHE A 1 93 ? 37.265 20.085 6.000 1.00 28.60 93 PHE B C 1
ATOM 673 O O . PHE A 1 93 ? 37.197 20.362 7.193 1.00 30.11 93 PHE B O 1
ATOM 681 N N . ASP A 1 94 ? 37.501 18.860 5.551 1.00 29.15 94 ASP B N 1
ATOM 682 C CA . ASP A 1 94 ? 37.762 17.748 6.452 1.00 30.44 94 ASP B CA 1
ATOM 683 C C . ASP A 1 94 ? 39.063 17.058 6.114 1.00 31.47 94 ASP B C 1
ATOM 684 O O . ASP A 1 94 ? 39.559 17.112 4.981 1.00 30.59 94 ASP B O 1
ATOM 689 N N . ILE A 1 95 ? 39.616 16.414 7.123 1.00 28.83 95 ILE B N 1
ATOM 690 C CA . ILE A 1 95 ? 40.704 15.504 6.930 1.00 28.71 95 ILE B CA 1
ATOM 691 C C . ILE A 1 95 ? 40.040 14.144 7.149 1.00 35.00 95 ILE B C 1
ATOM 692 O O . ILE A 1 95 ? 39.427 13.904 8.194 1.00 32.80 95 ILE B O 1
ATOM 697 N N . MET A 1 96 ? 40.092 13.289 6.127 1.00 32.37 96 MET B N 1
ATOM 698 C CA . MET A 1 96 ? 39.357 12.034 6.157 1.00 36.90 96 MET B CA 1
ATOM 699 C C . MET A 1 96 ? 40.254 10.802 5.998 1.00 37.25 96 MET B C 1
ATOM 700 O O . MET A 1 96 ? 41.349 10.870 5.435 1.00 32.42 96 MET B O 1
ATOM 705 N N . SER A 1 97 ? 39.774 9.675 6.509 1.00 42.96 97 SER B N 1
ATOM 706 C CA . SER A 1 97 ? 40.453 8.402 6.295 1.00 44.27 97 SER B CA 1
ATOM 707 C C . SER A 1 97 ? 40.446 8.131 4.794 1.00 43.88 97 SER B C 1
ATOM 708 O O . SER A 1 97 ? 39.394 8.235 4.159 1.00 46.35 97 SER B O 1
ATOM 711 N N . ASP A 1 98 ? 41.610 7.849 4.212 1.00 38.57 98 ASP B N 1
ATOM 712 C CA . ASP A 1 98 ? 41.676 7.467 2.796 1.00 42.79 98 ASP B CA 1
ATOM 713 C C . ASP A 1 98 ? 41.612 5.954 2.730 1.00 50.23 98 ASP B C 1
ATOM 714 O O . ASP A 1 98 ? 42.610 5.275 2.951 1.00 50.08 98 ASP B O 1
ATOM 719 N N . GLY A 1 99 ? 40.434 5.425 2.448 1.00 50.65 99 GLY B N 1
ATOM 720 C CA . GLY A 1 99 ? 40.263 3.986 2.430 1.00 59.35 99 GLY B CA 1
ATOM 721 C C . GLY A 1 99 ? 39.992 3.457 3.828 1.00 59.75 99 GLY B C 1
ATOM 722 O O . GLY A 1 99 ? 40.060 4.211 4.808 1.00 56.48 99 GLY B O 1
ATOM 723 N N . ASN A 1 100 ? 39.663 2.168 3.910 1.00 59.75 100 ASN B N 1
ATOM 724 C CA . ASN A 1 100 ? 39.564 1.466 5.183 1.00 59.14 100 ASN B CA 1
ATOM 725 C C . ASN A 1 100 ? 40.963 1.129 5.683 1.00 55.19 100 ASN B C 1
ATOM 726 O O . ASN A 1 100 ? 41.853 0.805 4.892 1.00 48.70 100 ASN B O 1
ATOM 731 N N . GLN A 1 101 ? 41.143 1.193 6.998 1.00 51.62 101 GLN B N 1
ATOM 732 C CA . GLN A 1 101 ? 42.426 0.896 7.616 1.00 54.79 101 GLN B CA 1
ATOM 733 C C . GLN A 1 101 ? 42.185 0.851 9.109 1.00 51.71 101 GLN B C 1
ATOM 734 O O . GLN A 1 101 ? 41.072 1.135 9.552 1.00 50.15 101 GLN B O 1
ATOM 740 N N . TYR A 1 102 ? 43.210 0.471 9.875 1.00 53.34 102 TYR B N 1
ATOM 741 C CA . TYR A 1 102 ? 43.146 0.561 11.333 1.00 58.49 102 TYR B CA 1
ATOM 742 C C . TYR A 1 102 ? 43.912 1.774 11.856 1.00 60.49 102 TYR B C 1
ATOM 743 O O . TYR A 1 102 ? 44.570 2.490 11.096 1.00 62.59 102 TYR B O 1
ATOM 752 N N . SER A 1 103 ? 43.833 1.990 13.162 1.00 58.23 103 SER B N 1
ATOM 753 C CA . SER A 1 103 ? 44.647 3.009 13.798 1.00 64.82 103 SER B CA 1
ATOM 754 C C . SER A 1 103 ? 45.258 2.442 15.051 1.00 60.37 103 SER B C 1
ATOM 755 O O . SER A 1 103 ? 44.556 2.059 15.983 1.00 61.85 103 SER B O 1
ATOM 758 N N . ALA A 1 104 ? 46.578 2.375 15.057 1.00 61.98 104 ALA B N 1
ATOM 759 C CA . ALA A 1 104 ? 47.305 2.126 16.282 1.00 61.74 104 ALA B CA 1
ATOM 760 C C . ALA A 1 104 ? 46.953 3.266 17.214 1.00 64.17 104 ALA B C 1
ATOM 761 O O . ALA A 1 104 ? 46.930 4.422 16.792 1.00 68.70 104 ALA B O 1
ATOM 763 N N . PRO A 1 105 ? 46.635 2.954 18.472 1.00 60.91 105 PRO B N 1
ATOM 764 C CA . PRO A 1 105 ? 46.488 4.025 19.457 1.00 61.98 105 PRO B CA 1
ATOM 765 C C . PRO A 1 105 ? 47.725 4.924 19.498 1.00 62.03 105 PRO B C 1
ATOM 766 O O . PRO A 1 105 ? 48.812 4.512 19.089 1.00 58.48 105 PRO B O 1
ATOM 770 N N . GLY A 1 106 ? 47.548 6.153 19.965 1.00 58.86 106 GLY B N 1
ATOM 771 C CA . GLY A 1 106 ? 48.606 7.141 19.907 1.00 56.35 106 GLY B CA 1
ATOM 772 C C . GLY A 1 106 ? 48.114 8.420 19.257 1.00 60.23 106 GLY B C 1
ATOM 773 O O . GLY A 1 106 ? 46.906 8.668 19.148 1.00 58.87 106 GLY B O 1
ATOM 774 N N . GLU A 1 107 ? 49.060 9.240 18.818 1.00 59.18 107 GLU B N 1
ATOM 775 C CA . GLU A 1 107 ? 48.736 10.553 18.296 1.00 57.94 107 GLU B CA 1
ATOM 776 C C . GLU A 1 107 ? 49.335 10.767 16.920 1.00 57.68 107 GLU B C 1
ATOM 777 O O . GLU A 1 107 ? 50.441 10.316 16.638 1.00 58.68 107 GLU B O 1
ATOM 783 N N . TYR A 1 108 ? 48.570 11.445 16.072 1.00 53.71 108 TYR B N 1
ATOM 784 C CA . TYR A 1 108 ? 48.964 11.772 14.717 1.00 46.61 108 TYR B CA 1
ATOM 785 C C . TYR A 1 108 ? 48.832 13.279 14.582 1.00 47.42 108 TYR B C 1
ATOM 786 O O . TYR A 1 108 ? 47.752 13.850 14.773 1.00 49.81 108 TYR B O 1
ATOM 795 N N . ILE A 1 109 ? 49.938 13.929 14.267 1.00 47.58 109 ILE B N 1
ATOM 796 C CA . ILE A 1 109 ? 49.963 15.382 14.110 1.00 45.21 109 ILE B CA 1
ATOM 797 C C . ILE A 1 109 ? 49.719 15.784 12.657 1.00 38.06 109 ILE B C 1
ATOM 798 O O . ILE A 1 109 ? 50.441 15.362 11.747 1.00 35.88 109 ILE B O 1
ATOM 803 N N . PHE A 1 110 ? 48.678 16.578 12.445 1.00 35.91 110 PHE B N 1
ATOM 804 C CA . PHE A 1 110 ? 48.389 17.114 11.120 1.00 40.30 110 PHE B CA 1
ATOM 805 C C . PHE A 1 110 ? 48.725 18.609 11.042 1.00 40.43 110 PHE B C 1
ATOM 806 O O . PHE A 1 110 ? 48.120 19.446 11.732 1.00 34.83 110 PHE B O 1
ATOM 814 N N . SER A 1 111 ? 49.655 18.941 10.163 1.00 33.38 111 SER B N 1
ATOM 815 C CA . SER A 1 111 ? 49.934 20.316 9.886 1.00 32.39 111 SER B CA 1
ATOM 816 C C . SER A 1 111 ? 49.209 20.648 8.607 1.00 35.22 111 SER B C 1
ATOM 817 O O . SER A 1 111 ? 49.373 19.932 7.619 1.00 30.02 111 SER B O 1
ATOM 820 N N . VAL A 1 112 ? 48.412 21.725 8.632 1.00 28.96 112 VAL B N 1
ATOM 821 C CA . VAL A 1 112 ? 47.635 22.137 7.477 1.00 28.73 112 VAL B CA 1
ATOM 822 C C . VAL A 1 112 ? 47.984 23.553 7.097 1.00 32.21 112 VAL B C 1
ATOM 823 O O . VAL A 1 112 ? 48.081 24.445 7.962 1.00 29.11 112 VAL B O 1
ATOM 827 N N . SER A 1 113 ? 48.164 23.763 5.801 1.00 27.99 113 SER B N 1
ATOM 828 C CA . SER A 1 113 ? 48.436 25.087 5.302 1.00 34.57 113 SER B CA 1
ATOM 829 C C . SER A 1 113 ? 47.362 25.492 4.320 1.00 34.94 113 SER B C 1
ATOM 830 O O . SER A 1 113 ? 46.686 24.641 3.731 1.00 28.37 113 SER B O 1
ATOM 833 N N . GLY A 1 114 ? 47.228 26.799 4.130 1.00 31.72 114 GLY B N 1
ATOM 834 C CA . GLY A 1 114 ? 46.273 27.298 3.166 1.00 34.84 114 GLY B CA 1
ATOM 835 C C . GLY A 1 114 ? 46.426 28.766 2.833 1.00 36.86 114 GLY B C 1
ATOM 836 O O . GLY A 1 114 ? 47.005 29.532 3.588 1.00 36.36 114 GLY B O 1
ATOM 837 N N . GLU A 1 115 ? 45.866 29.159 1.697 1.00 38.53 115 GLU B N 1
ATOM 838 C CA . GLU A 1 115 ? 46.005 30.507 1.183 1.00 38.33 115 GLU B CA 1
ATOM 839 C C . GLU A 1 115 ? 44.687 31.004 0.582 1.00 42.71 115 GLU B C 1
ATOM 840 O O . GLU A 1 115 ? 43.840 30.209 0.160 1.00 39.71 115 GLU B O 1
ATOM 846 N N . CYS A 1 116 ? 44.529 32.320 0.534 1.00 39.32 116 CYS B N 1
ATOM 847 C CA . CYS A 1 116 ? 43.422 32.942 -0.180 1.00 46.14 116 CYS B CA 1
ATOM 848 C C . CYS A 1 116 ? 43.915 33.345 -1.554 1.00 45.55 116 CYS B C 1
ATOM 849 O O . CYS A 1 116 ? 44.650 34.312 -1.690 1.00 49.01 116 CYS B O 1
ATOM 852 N N . LEU A 1 117 ? 43.512 32.597 -2.567 1.00 44.95 117 LEU B N 1
ATOM 853 C CA . LEU A 1 117 ? 43.925 32.863 -3.936 1.00 50.01 117 LEU B CA 1
ATOM 854 C C . LEU A 1 117 ? 43.249 34.135 -4.475 1.00 47.03 117 LEU B C 1
ATOM 855 O O . LEU A 1 117 ? 42.148 34.474 -4.055 1.00 47.99 117 LEU B O 1
ATOM 860 N N . ILE A 1 118 ? 43.908 34.827 -5.404 1.00 51.04 118 ILE B N 1
ATOM 861 C CA . ILE A 1 118 ? 43.363 36.060 -5.994 1.00 59.99 118 ILE B CA 1
ATOM 862 C C . ILE A 1 118 ? 43.275 35.973 -7.509 1.00 59.42 118 ILE B C 1
ATOM 863 O O . ILE A 1 118 ? 44.205 35.481 -8.147 1.00 60.25 118 ILE B O 1
ATOM 868 N N . SER A 1 119 ? 42.162 36.470 -8.061 1.00 66.72 119 SER B N 1
ATOM 869 C CA . SER A 1 119 ? 41.758 36.228 -9.459 1.00 71.54 119 SER B CA 1
ATOM 870 C C . SER A 1 119 ? 42.821 36.491 -10.514 1.00 74.58 119 SER B C 1
ATOM 871 O O . SER A 1 119 ? 42.920 35.751 -11.497 1.00 76.66 119 SER B O 1
ATOM 874 N N . ARG A 1 120 ? 43.591 37.559 -10.325 1.00 73.93 120 ARG B N 1
ATOM 875 C CA . ARG A 1 120 ? 44.640 37.921 -11.275 1.00 76.80 120 ARG B CA 1
ATOM 876 C C . ARG A 1 120 ? 45.785 36.903 -11.261 1.00 81.29 120 ARG B C 1
ATOM 877 O O . ARG A 1 120 ? 46.267 36.469 -12.313 1.00 80.27 120 ARG B O 1
ATOM 885 N N . LEU A 1 127 ? 45.183 31.284 -11.701 1.00 60.88 127 LEU B N 1
ATOM 886 C CA . LEU A 1 127 ? 45.015 31.763 -10.334 1.00 62.78 127 LEU B CA 1
ATOM 887 C C . LEU A 1 127 ? 46.354 32.081 -9.677 1.00 68.02 127 LEU B C 1
ATOM 888 O O . LEU A 1 127 ? 47.375 31.468 -10.012 1.00 69.37 127 LEU B O 1
ATOM 893 N N . GLU A 1 128 ? 46.356 33.043 -8.755 1.00 59.38 128 GLU B N 1
ATOM 894 C CA . GLU A 1 128 ? 47.594 33.417 -8.075 1.00 62.98 128 GLU B CA 1
ATOM 895 C C . GLU A 1 128 ? 47.606 33.107 -6.578 1.00 59.08 128 GLU B C 1
ATOM 896 O O . GLU A 1 128 ? 46.621 33.359 -5.868 1.00 54.14 128 GLU B O 1
ATOM 902 N N . ARG A 1 129 ? 48.738 32.561 -6.124 1.00 56.16 129 ARG B N 1
ATOM 903 C CA . ARG A 1 129 ? 49.015 32.333 -4.710 1.00 52.05 129 ARG B CA 1
ATOM 904 C C . ARG A 1 129 ? 49.409 33.642 -4.058 1.00 54.63 129 ARG B C 1
ATOM 905 O O . ARG A 1 129 ? 50.226 34.370 -4.601 1.00 61.39 129 ARG B O 1
ATOM 913 N N . PRO A 1 130 ? 48.858 33.929 -2.872 1.00 58.36 130 PRO B N 1
ATOM 914 C CA . PRO A 1 130 ? 49.159 35.173 -2.151 1.00 51.81 130 PRO B CA 1
ATOM 915 C C . PRO A 1 130 ? 50.535 35.110 -1.508 1.00 53.04 130 PRO B C 1
ATOM 916 O O . PRO A 1 130 ? 51.189 34.076 -1.556 1.00 51.19 130 PRO B O 1
ATOM 920 N N . PRO A 1 131 ? 50.988 36.218 -0.921 1.00 53.20 131 PRO B N 1
ATOM 921 C CA . PRO A 1 131 ? 52.301 36.135 -0.284 1.00 55.22 131 PRO B CA 1
ATOM 922 C C . PRO A 1 131 ? 52.206 35.628 1.147 1.00 50.98 131 PRO B C 1
ATOM 923 O O . PRO A 1 131 ? 53.206 35.219 1.740 1.00 54.25 131 PRO B O 1
ATOM 927 N N . ILE A 1 132 ? 51.006 35.666 1.703 1.00 50.67 132 ILE B N 1
ATOM 928 C CA . ILE A 1 132 ? 50.800 35.219 3.069 1.00 48.45 132 ILE B CA 1
ATOM 929 C C . ILE A 1 132 ? 50.089 33.861 3.070 1.00 44.59 132 ILE B C 1
ATOM 930 O O . ILE A 1 132 ? 49.222 33.596 2.254 1.00 46.27 132 ILE B O 1
ATOM 935 N N . LYS A 1 133 ? 50.494 32.990 3.978 1.00 43.15 133 LYS B N 1
ATOM 936 C CA . LYS A 1 133 ? 50.023 31.619 4.005 1.00 40.95 133 LYS B CA 1
ATOM 937 C C . LYS A 1 133 ? 49.738 31.233 5.455 1.00 42.76 133 LYS B C 1
ATOM 938 O O . LYS A 1 133 ? 50.542 31.520 6.335 1.00 38.97 133 LYS B O 1
ATOM 944 N N . ALA A 1 134 ? 48.607 30.582 5.719 1.00 38.22 134 ALA B N 1
ATOM 945 C CA . ALA A 1 134 ? 48.320 30.144 7.080 1.00 36.69 134 ALA B CA 1
ATOM 946 C C . ALA A 1 134 ? 48.830 28.722 7.301 1.00 37.36 134 ALA B C 1
ATOM 947 O O . ALA A 1 134 ? 48.951 27.951 6.367 1.00 36.88 134 ALA B O 1
ATOM 949 N N . THR A 1 135 ? 49.147 28.399 8.549 1.00 36.88 135 THR B N 1
ATOM 950 C CA . THR A 1 135 ? 49.624 27.078 8.911 1.00 38.64 135 THR B CA 1
ATOM 951 C C . THR A 1 135 ? 49.176 26.796 10.338 1.00 42.86 135 THR B C 1
ATOM 952 O O . THR A 1 135 ? 49.496 27.561 11.252 1.00 46.33 135 THR B O 1
ATOM 956 N N . GLU A 1 136 ? 48.412 25.720 10.527 1.00 35.72 136 GLU B N 1
ATOM 957 C CA . GLU A 1 136 ? 47.959 25.340 11.862 1.00 35.81 136 GLU B CA 1
ATOM 958 C C . GLU A 1 136 ? 48.121 23.839 12.067 1.00 35.85 136 GLU B C 1
ATOM 959 O O . GLU A 1 136 ? 48.238 23.072 11.111 1.00 36.33 136 GLU B O 1
ATOM 965 N N . THR A 1 137 ? 48.118 23.429 13.323 1.00 38.94 137 THR B N 1
ATOM 966 C CA . THR A 1 137 ? 48.432 22.048 13.689 1.00 39.08 137 THR B CA 1
ATOM 967 C C . THR A 1 137 ? 47.318 21.527 14.543 1.00 37.26 137 THR B C 1
ATOM 968 O O . THR A 1 137 ? 46.800 22.253 15.388 1.00 44.26 137 THR B O 1
ATOM 972 N N . ILE A 1 138 ? 46.908 20.292 14.292 1.00 41.51 138 ILE B N 1
ATOM 973 C CA . ILE A 1 138 ? 45.939 19.605 15.147 1.00 41.12 138 ILE B CA 1
ATOM 974 C C . ILE A 1 138 ? 46.455 18.176 15.362 1.00 41.79 138 ILE B C 1
ATOM 975 O O . ILE A 1 138 ? 47.103 17.616 14.484 1.00 39.46 138 ILE B O 1
ATOM 980 N N . ARG A 1 139 ? 46.194 17.612 16.539 1.00 46.44 139 ARG B N 1
ATOM 981 C CA . ARG A 1 139 ? 46.650 16.274 16.868 1.00 45.87 139 ARG B CA 1
ATOM 982 C C . ARG A 1 139 ? 45.458 15.359 16.933 1.00 48.82 139 ARG B C 1
ATOM 983 O O . ARG A 1 139 ? 44.504 15.641 17.648 1.00 49.31 139 ARG B O 1
ATOM 991 N N . LEU A 1 140 ? 45.506 14.265 16.184 1.00 50.22 140 LEU B N 1
ATOM 992 C CA . LEU A 1 140 ? 44.471 13.253 16.285 1.00 47.61 140 LEU B CA 1
ATOM 993 C C . LEU A 1 140 ? 44.949 12.241 17.314 1.00 49.34 140 LEU B C 1
ATOM 994 O O . LEU A 1 140 ? 45.987 11.615 17.136 1.00 51.29 140 LEU B O 1
ATOM 999 N N . THR A 1 141 ? 44.212 12.110 18.407 1.00 50.85 141 THR B N 1
ATOM 1000 C CA . THR A 1 141 ? 44.619 11.229 19.488 1.00 53.82 141 THR B CA 1
ATOM 1001 C C . THR A 1 141 ? 43.712 10.011 19.519 1.00 62.22 141 THR B C 1
ATOM 1002 O O . THR A 1 141 ? 42.496 10.132 19.685 1.00 61.36 141 THR B O 1
ATOM 1006 N N . VAL A 1 142 ? 44.312 8.837 19.360 1.00 57.14 142 VAL B N 1
ATOM 1007 C CA . VAL A 1 142 ? 43.549 7.604 19.287 1.00 63.33 142 VAL B CA 1
ATOM 1008 C C . VAL A 1 142 ? 43.808 6.701 20.498 1.00 66.26 142 VAL B C 1
ATOM 1009 O O . VAL A 1 142 ? 44.957 6.498 20.909 1.00 61.48 142 VAL B O 1
ATOM 1013 N N . ALA B 1 1 ? 19.428 -26.473 5.059 1.00 40.11 1 ALA A N 1
ATOM 1014 C CA . ALA B 1 1 ? 18.744 -27.565 5.768 1.00 42.54 1 ALA A CA 1
ATOM 1015 C C . ALA B 1 1 ? 18.869 -27.490 7.288 1.00 41.55 1 ALA A C 1
ATOM 1016 O O . ALA B 1 1 ? 17.926 -27.826 8.003 1.00 39.97 1 ALA A O 1
ATOM 1018 N N . GLU B 1 2 ? 20.003 -27.030 7.794 1.00 33.91 2 GLU A N 1
ATOM 1019 C CA . GLU B 1 2 ? 20.046 -26.671 9.210 1.00 37.20 2 GLU A CA 1
ATOM 1020 C C . GLU B 1 2 ? 20.488 -25.214 9.406 1.00 36.26 2 GLU A C 1
ATOM 1021 O O . GLU B 1 2 ? 21.558 -24.817 8.937 1.00 36.87 2 GLU A O 1
ATOM 1027 N N . ILE B 1 3 ? 19.675 -24.424 10.111 1.00 35.99 3 ILE A N 1
ATOM 1028 C CA . ILE B 1 3 ? 19.936 -22.982 10.266 1.00 35.98 3 ILE A CA 1
ATOM 1029 C C . ILE B 1 3 ? 20.000 -22.495 11.714 1.00 34.45 3 ILE A C 1
ATOM 1030 O O . ILE B 1 3 ? 19.084 -22.723 12.504 1.00 33.10 3 ILE A O 1
ATOM 1035 N N . THR B 1 4 ? 21.072 -21.779 12.023 1.00 27.96 4 THR A N 1
ATOM 1036 C CA . THR B 1 4 ? 21.285 -21.203 13.332 1.00 32.70 4 THR A CA 1
ATOM 1037 C C . THR B 1 4 ? 21.392 -19.669 13.234 1.00 34.28 4 THR A C 1
ATOM 1038 O O . THR B 1 4 ? 22.073 -19.147 12.361 1.00 31.16 4 THR A O 1
ATOM 1042 N N . LEU B 1 5 ? 20.743 -18.939 14.129 1.00 33.36 5 LEU A N 1
ATOM 1043 C CA . LEU B 1 5 ? 20.745 -17.472 14.013 1.00 34.09 5 LEU A CA 1
ATOM 1044 C C . LEU B 1 5 ? 21.189 -16.808 15.292 1.00 32.63 5 LEU A C 1
ATOM 1045 O O . LEU B 1 5 ? 20.707 -17.159 16.371 1.00 35.55 5 LEU A O 1
ATOM 1050 N N . ILE B 1 6 ? 22.128 -15.876 15.181 1.00 34.10 6 ILE A N 1
ATOM 1051 C CA . ILE B 1 6 ? 22.439 -14.994 16.309 1.00 39.54 6 ILE A CA 1
ATOM 1052 C C . ILE B 1 6 ? 22.135 -13.523 15.976 1.00 39.86 6 ILE A C 1
ATOM 1053 O O . ILE B 1 6 ? 22.362 -13.077 14.849 1.00 40.26 6 ILE A O 1
ATOM 1058 N N . SER B 1 7 ? 21.612 -12.784 16.955 1.00 43.64 7 SER A N 1
ATOM 1059 C CA . SER B 1 7 ? 21.343 -11.336 16.805 1.00 47.21 7 SER A CA 1
ATOM 1060 C C . SER B 1 7 ? 22.395 -10.440 17.467 1.00 52.97 7 SER A C 1
ATOM 1061 O O . SER B 1 7 ? 22.879 -10.742 18.558 1.00 61.53 7 SER A O 1
ATOM 1064 N N . HIS B 1 8 ? 22.710 -9.317 16.825 1.00 52.85 8 HIS A N 1
ATOM 1065 C CA . HIS B 1 8 ? 23.757 -8.409 17.303 1.00 53.83 8 HIS A CA 1
ATOM 1066 C C . HIS B 1 8 ? 23.259 -7.183 18.083 1.00 55.80 8 HIS A C 1
ATOM 1067 O O . HIS B 1 8 ? 22.064 -7.024 18.337 1.00 59.68 8 HIS A O 1
ATOM 1074 N N . THR B 1 10 ? 22.291 -5.784 21.504 1.00 70.50 10 THR A N 1
ATOM 1075 C CA . THR B 1 10 ? 21.854 -4.737 20.578 1.00 74.37 10 THR A CA 1
ATOM 1076 C C . THR B 1 10 ? 23.028 -3.986 19.957 1.00 68.30 10 THR A C 1
ATOM 1077 O O . THR B 1 10 ? 23.902 -4.586 19.335 1.00 64.79 10 THR A O 1
ATOM 1081 N N . GLY B 1 12 ? 22.606 2.376 18.585 1.00 72.16 12 GLY A N 1
ATOM 1082 C CA . GLY B 1 12 ? 21.538 3.260 19.016 1.00 75.33 12 GLY A CA 1
ATOM 1083 C C . GLY B 1 12 ? 20.314 3.236 18.114 1.00 74.72 12 GLY A C 1
ATOM 1084 O O . GLY B 1 12 ? 19.793 2.173 17.758 1.00 74.43 12 GLY A O 1
ATOM 1085 N N . SER B 1 13 ? 19.862 4.425 17.733 1.00 74.22 13 SER A N 1
ATOM 1086 C CA . SER B 1 13 ? 18.594 4.589 17.029 1.00 69.21 13 SER A CA 1
ATOM 1087 C C . SER B 1 13 ? 18.787 4.620 15.520 1.00 62.65 13 SER A C 1
ATOM 1088 O O . SER B 1 13 ? 17.825 4.563 14.753 1.00 61.03 13 SER A O 1
ATOM 1091 N N . GLN B 1 14 ? 20.041 4.703 15.106 1.00 58.36 14 GLN A N 1
ATOM 1092 C CA . GLN B 1 14 ? 20.387 4.859 13.709 1.00 61.70 14 GLN A CA 1
ATOM 1093 C C . GLN B 1 14 ? 21.071 3.596 13.214 1.00 63.18 14 GLN A C 1
ATOM 1094 O O . GLN B 1 14 ? 21.483 2.752 14.008 1.00 67.58 14 GLN A O 1
ATOM 1100 N N . LEU B 1 15 ? 21.192 3.471 11.898 1.00 55.71 15 LEU A N 1
ATOM 1101 C CA . LEU B 1 15 ? 21.775 2.291 11.294 1.00 57.48 15 LEU A CA 1
ATOM 1102 C C . LEU B 1 15 ? 22.429 2.717 10.009 1.00 57.06 15 LEU A C 1
ATOM 1103 O O . LEU B 1 15 ? 21.792 3.378 9.182 1.00 54.88 15 LEU A O 1
ATOM 1108 N N . ARG B 1 16 ? 23.689 2.341 9.825 1.00 49.34 16 ARG A N 1
ATOM 1109 C CA . ARG B 1 16 ? 24.348 2.634 8.561 1.00 52.24 16 ARG A CA 1
ATOM 1110 C C . ARG B 1 16 ? 24.131 1.505 7.564 1.00 54.69 16 ARG A C 1
ATOM 1111 O O . ARG B 1 16 ? 23.894 0.343 7.954 1.00 51.43 16 ARG A O 1
ATOM 1119 N N . ASP B 1 17 ? 24.188 1.856 6.280 1.00 52.44 17 ASP A N 1
ATOM 1120 C CA . ASP B 1 17 ? 24.030 0.876 5.216 1.00 51.71 17 ASP A CA 1
ATOM 1121 C C . ASP B 1 17 ? 25.028 -0.249 5.438 1.00 52.02 17 ASP A C 1
ATOM 1122 O O . ASP B 1 17 ? 26.191 0.005 5.738 1.00 52.92 17 ASP A O 1
ATOM 1127 N N . GLY B 1 18 ? 24.566 -1.489 5.328 1.00 50.46 18 GLY A N 1
ATOM 1128 C CA . GLY B 1 18 ? 25.459 -2.630 5.414 1.00 50.17 18 GLY A CA 1
ATOM 1129 C C . GLY B 1 18 ? 25.671 -3.110 6.832 1.00 47.29 18 GLY A C 1
ATOM 1130 O O . GLY B 1 18 ? 26.372 -4.089 7.056 1.00 49.01 18 GLY A O 1
ATOM 1131 N N . MET B 1 19 ? 25.058 -2.436 7.794 1.00 43.30 19 MET A N 1
ATOM 1132 C CA . MET B 1 19 ? 25.257 -2.828 9.177 1.00 51.06 19 MET A CA 1
ATOM 1133 C C . MET B 1 19 ? 24.607 -4.186 9.475 1.00 48.09 19 MET A C 1
ATOM 1134 O O . MET B 1 19 ? 23.512 -4.469 9.004 1.00 46.50 19 MET A O 1
ATOM 1139 N N . LYS B 1 20 ? 25.285 -5.019 10.259 1.00 46.76 20 LYS A N 1
ATOM 1140 C CA . LYS B 1 20 ? 24.769 -6.352 10.580 1.00 49.87 20 LYS A CA 1
ATOM 1141 C C . LYS B 1 20 ? 23.758 -6.333 11.730 1.00 47.14 20 LYS A C 1
ATOM 1142 O O . LYS B 1 20 ? 24.074 -5.941 12.856 1.00 43.74 20 LYS A O 1
ATOM 1148 N N . LEU B 1 21 ? 22.533 -6.747 11.437 1.00 44.65 21 LEU A N 1
ATOM 1149 C CA . LEU B 1 21 ? 21.516 -6.824 12.472 1.00 43.95 21 LEU A CA 1
ATOM 1150 C C . LEU B 1 21 ? 21.500 -8.233 13.055 1.00 47.50 21 LEU A C 1
ATOM 1151 O O . LEU B 1 21 ? 21.283 -8.425 14.257 1.00 44.09 21 LEU A O 1
ATOM 1156 N N . ALA B 1 22 ? 21.716 -9.216 12.181 1.00 44.63 22 ALA A N 1
ATOM 1157 C CA . ALA B 1 22 ? 21.779 -10.620 12.575 1.00 41.38 22 ALA A CA 1
ATOM 1158 C C . ALA B 1 22 ? 22.788 -11.326 11.692 1.00 39.59 22 ALA A C 1
ATOM 1159 O O . ALA B 1 22 ? 23.086 -10.871 10.588 1.00 35.69 22 ALA A O 1
ATOM 1161 N N . THR B 1 23 ? 23.330 -12.426 12.205 1.00 38.18 23 THR A N 1
ATOM 1162 C CA . THR B 1 23 ? 24.271 -13.244 11.470 1.00 32.85 23 THR A CA 1
ATOM 1163 C C . THR B 1 23 ? 23.811 -14.686 11.577 1.00 34.34 23 THR A C 1
ATOM 1164 O O . THR B 1 23 ? 23.324 -15.110 12.625 1.00 34.96 23 THR A O 1
ATOM 1168 N N . GLY B 1 24 ? 23.948 -15.440 10.495 1.00 32.42 24 GLY A N 1
ATOM 1169 C CA . GLY B 1 24 ? 23.429 -16.780 10.481 1.00 26.97 24 GLY A CA 1
ATOM 1170 C C . GLY B 1 24 ? 24.370 -17.795 9.878 1.00 36.61 24 GLY A C 1
ATOM 1171 O O . GLY B 1 24 ? 25.306 -17.441 9.144 1.00 32.06 24 GLY A O 1
ATOM 1172 N N . ARG B 1 25 ? 24.110 -19.070 10.197 1.00 33.76 25 ARG A N 1
ATOM 1173 C CA . ARG B 1 25 ? 24.792 -20.181 9.556 1.00 34.81 25 ARG A CA 1
ATOM 1174 C C . ARG B 1 25 ? 23.760 -21.071 8.879 1.00 35.26 25 ARG A C 1
ATOM 1175 O O . ARG B 1 25 ? 22.670 -21.244 9.409 1.00 36.44 25 ARG A O 1
ATOM 1183 N N . ILE B 1 26 ? 24.093 -21.621 7.710 1.00 31.69 26 ILE A N 1
ATOM 1184 C CA . ILE B 1 26 ? 23.297 -22.685 7.102 1.00 33.72 26 ILE A CA 1
ATOM 1185 C C . ILE B 1 26 ? 24.191 -23.923 6.894 1.00 39.87 26 ILE A C 1
ATOM 1186 O O . ILE B 1 26 ? 25.144 -23.900 6.114 1.00 37.37 26 ILE A O 1
ATOM 1191 N N . ALA B 1 27 ? 23.906 -24.979 7.646 1.00 39.28 27 ALA A N 1
ATOM 1192 C CA . ALA B 1 27 ? 24.682 -26.210 7.585 1.00 36.14 27 ALA A CA 1
ATOM 1193 C C . ALA B 1 27 ? 24.030 -27.178 6.615 1.00 41.70 27 ALA A C 1
ATOM 1194 O O . ALA B 1 27 ? 22.809 -27.273 6.549 1.00 37.00 27 ALA A O 1
ATOM 1196 N N . CYS B 1 28 ? 24.849 -27.880 5.847 1.00 34.78 28 CYS A N 1
ATOM 1197 C CA . CYS B 1 28 ? 24.349 -28.903 4.957 1.00 43.64 28 CYS A CA 1
ATOM 1198 C C . CYS B 1 28 ? 25.120 -30.203 5.155 1.00 46.18 28 CYS A C 1
ATOM 1199 O O . CYS B 1 28 ? 26.211 -30.349 4.625 1.00 45.79 28 CYS A O 1
ATOM 1202 N N . ARG B 1 29 ? 24.564 -31.131 5.926 1.00 47.01 29 ARG A N 1
ATOM 1203 C CA . ARG B 1 29 ? 25.205 -32.432 6.126 1.00 58.30 29 ARG A CA 1
ATOM 1204 C C . ARG B 1 29 ? 25.419 -33.164 4.798 1.00 55.26 29 ARG A C 1
ATOM 1205 O O . ARG B 1 29 ? 26.536 -33.259 4.302 1.00 58.39 29 ARG A O 1
ATOM 1213 N N . GLU B 1 30 ? 24.329 -33.657 4.224 1.00 57.39 30 GLU A N 1
ATOM 1214 C CA . GLU B 1 30 ? 24.355 -34.420 2.974 1.00 62.22 30 GLU A CA 1
ATOM 1215 C C . GLU B 1 30 ? 25.079 -33.692 1.825 1.00 62.35 30 GLU A C 1
ATOM 1216 O O . GLU B 1 30 ? 25.281 -32.478 1.889 1.00 54.29 30 GLU A O 1
ATOM 1222 N N . PRO B 1 31 ? 25.498 -34.443 0.785 1.00 61.35 31 PRO A N 1
ATOM 1223 C CA . PRO B 1 31 ? 26.204 -33.820 -0.339 1.00 59.34 31 PRO A CA 1
ATOM 1224 C C . PRO B 1 31 ? 25.323 -32.796 -1.026 1.00 56.77 31 PRO A C 1
ATOM 1225 O O . PRO B 1 31 ? 24.107 -32.981 -1.097 1.00 60.41 31 PRO A O 1
ATOM 1229 N N . HIS B 1 32 ? 25.927 -31.732 -1.533 1.00 49.21 32 HIS A N 1
ATOM 1230 C CA . HIS B 1 32 ? 25.159 -30.686 -2.169 1.00 51.46 32 HIS A CA 1
ATOM 1231 C C . HIS B 1 32 ? 26.092 -29.828 -3.004 1.00 53.75 32 HIS A C 1
ATOM 1232 O O . HIS B 1 32 ? 27.304 -29.884 -2.841 1.00 54.25 32 HIS A O 1
ATOM 1239 N N . ASP B 1 33 ? 25.537 -29.008 -3.880 1.00 51.93 33 ASP A N 1
ATOM 1240 C CA . ASP B 1 33 ? 26.380 -28.151 -4.690 1.00 58.07 33 ASP A CA 1
ATOM 1241 C C . ASP B 1 33 ? 26.103 -26.660 -4.499 1.00 54.73 33 ASP A C 1
ATOM 1242 O O . ASP B 1 33 ? 26.561 -25.831 -5.292 1.00 55.76 33 ASP A O 1
ATOM 1247 N N . GLY B 1 34 ? 25.363 -26.313 -3.454 1.00 49.64 34 GLY A N 1
ATOM 1248 C CA . GLY B 1 34 ? 25.059 -24.912 -3.232 1.00 51.51 34 GLY A CA 1
ATOM 1249 C C . GLY B 1 34 ? 24.158 -24.598 -2.058 1.00 46.26 34 GLY A C 1
ATOM 1250 O O . GLY B 1 34 ? 23.683 -25.510 -1.381 1.00 49.89 34 GLY A O 1
ATOM 1251 N N . PHE B 1 35 ? 23.963 -23.303 -1.804 1.00 41.74 35 PHE A N 1
ATOM 1252 C CA . PHE B 1 35 ? 23.123 -22.813 -0.710 1.00 40.28 35 PHE A CA 1
ATOM 1253 C C . PHE B 1 35 ? 22.215 -21.692 -1.214 1.00 42.12 35 PHE A C 1
ATOM 1254 O O . PHE B 1 35 ? 22.573 -20.927 -2.103 1.00 40.44 35 PHE A O 1
ATOM 1262 N N . HIS B 1 36 ? 21.087 -21.543 -0.543 1.00 43.96 36 HIS A N 1
ATOM 1263 C CA . HIS B 1 36 ? 19.924 -20.856 -1.058 1.00 39.78 36 HIS A CA 1
ATOM 1264 C C . HIS B 1 36 ? 19.208 -20.400 0.191 1.00 35.99 36 HIS A C 1
ATOM 1265 O O . HIS B 1 36 ? 18.764 -21.246 0.974 1.00 36.92 36 HIS A O 1
ATOM 1272 N N . ILE B 1 37 ? 19.123 -19.095 0.420 1.00 34.69 37 ILE A N 1
ATOM 1273 C CA . ILE B 1 37 ? 18.401 -18.577 1.589 1.00 35.99 37 ILE A CA 1
ATOM 1274 C C . ILE B 1 37 ? 17.506 -17.412 1.235 1.00 37.86 37 ILE A C 1
ATOM 1275 O O . ILE B 1 37 ? 17.722 -16.756 0.226 1.00 42.12 37 ILE A O 1
ATOM 1280 N N . TRP B 1 38 ? 16.518 -17.133 2.083 1.00 32.27 38 TRP A N 1
ATOM 1281 C CA . TRP B 1 38 ? 15.713 -15.933 1.928 1.00 32.67 38 TRP A CA 1
ATOM 1282 C C . TRP B 1 38 ? 15.074 -15.567 3.249 1.00 36.08 38 TRP A C 1
ATOM 1283 O O . TRP B 1 38 ? 15.121 -16.356 4.200 1.00 36.05 38 TRP A O 1
ATOM 1294 N N . ILE B 1 39 ? 14.494 -14.371 3.328 1.00 27.66 39 ILE A N 1
ATOM 1295 C CA . ILE B 1 39 ? 13.730 -14.022 4.513 1.00 30.78 39 ILE A CA 1
ATOM 1296 C C . ILE B 1 39 ? 12.253 -14.136 4.196 1.00 35.69 39 ILE A C 1
ATOM 1297 O O . ILE B 1 39 ? 11.827 -13.727 3.111 1.00 36.73 39 ILE A O 1
ATOM 1302 N N . ASN B 1 40 ? 11.459 -14.671 5.122 1.00 32.96 40 ASN A N 1
ATOM 1303 C CA . ASN B 1 40 ? 9.994 -14.665 4.923 1.00 39.18 40 ASN A CA 1
ATOM 1304 C C . ASN B 1 40 ? 9.340 -13.373 5.392 1.00 37.34 40 ASN A C 1
ATOM 1305 O O . ASN B 1 40 ? 8.852 -13.273 6.519 1.00 40.95 40 ASN A O 1
ATOM 1310 N N . ALA B 1 41 ? 9.370 -12.376 4.523 1.00 39.61 41 ALA A N 1
ATOM 1311 C CA . ALA B 1 41 ? 8.797 -11.075 4.818 1.00 40.61 41 ALA A CA 1
ATOM 1312 C C . ALA B 1 41 ? 8.531 -10.405 3.482 1.00 41.65 41 ALA A C 1
ATOM 1313 O O . ALA B 1 41 ? 9.002 -10.878 2.446 1.00 45.12 41 ALA A O 1
ATOM 1315 N N . SER B 1 42 ? 7.763 -9.326 3.501 1.00 45.95 42 SER A N 1
ATOM 1316 C CA . SER B 1 42 ? 7.516 -8.524 2.301 1.00 51.35 42 SER A CA 1
ATOM 1317 C C . SER B 1 42 ? 8.801 -8.090 1.592 1.00 49.77 42 SER A C 1
ATOM 1318 O O . SER B 1 42 ? 9.653 -7.413 2.188 1.00 45.97 42 SER A O 1
ATOM 1321 N N . GLN B 1 43 ? 8.930 -8.466 0.318 1.00 50.53 43 GLN A N 1
ATOM 1322 C CA . GLN B 1 43 ? 10.075 -8.029 -0.481 1.00 53.45 43 GLN A CA 1
ATOM 1323 C C . GLN B 1 43 ? 10.016 -6.515 -0.594 1.00 51.39 43 GLN A C 1
ATOM 1324 O O . GLN B 1 43 ? 9.015 -5.912 -0.233 1.00 53.26 43 GLN A O 1
ATOM 1330 N N . ASN B 1 44 ? 11.097 -5.909 -1.067 1.00 56.22 44 ASN A N 1
ATOM 1331 C CA . ASN B 1 44 ? 11.171 -4.467 -1.217 1.00 54.77 44 ASN A CA 1
ATOM 1332 C C . ASN B 1 44 ? 12.280 -4.078 -2.174 1.00 59.08 44 ASN A C 1
ATOM 1333 O O . ASN B 1 44 ? 13.340 -3.625 -1.758 1.00 61.61 44 ASN A O 1
ATOM 1338 N N . GLY B 1 45 ? 12.034 -4.259 -3.461 1.00 59.03 45 GLY A N 1
ATOM 1339 C CA . GLY B 1 45 ? 13.005 -3.869 -4.461 1.00 56.44 45 GLY A CA 1
ATOM 1340 C C . GLY B 1 45 ? 13.678 -5.095 -5.032 1.00 57.06 45 GLY A C 1
ATOM 1341 O O . GLY B 1 45 ? 13.013 -6.010 -5.519 1.00 54.24 45 GLY A O 1
ATOM 1342 N N . LYS B 1 46 ? 15.007 -5.100 -4.972 1.00 58.51 46 LYS A N 1
ATOM 1343 C CA . LYS B 1 46 ? 15.799 -6.242 -5.387 1.00 54.74 46 LYS A CA 1
ATOM 1344 C C . LYS B 1 46 ? 15.508 -7.434 -4.493 1.00 55.37 46 LYS A C 1
ATOM 1345 O O . LYS B 1 46 ? 15.445 -7.300 -3.271 1.00 55.26 46 LYS A O 1
ATOM 1351 N N . VAL B 1 47 ? 15.318 -8.597 -5.102 1.00 55.01 47 VAL A N 1
ATOM 1352 C CA . VAL B 1 47 ? 15.521 -9.840 -4.377 1.00 59.75 47 VAL A CA 1
ATOM 1353 C C . VAL B 1 47 ? 16.994 -9.810 -3.997 1.00 52.35 47 VAL A C 1
ATOM 1354 O O . VAL B 1 47 ? 17.835 -9.518 -4.845 1.00 62.81 47 VAL A O 1
ATOM 1358 N N . GLY B 1 48 ? 17.332 -10.045 -2.734 1.00 51.80 48 GLY A N 1
ATOM 1359 C CA . GLY B 1 48 ? 16.395 -10.255 -1.657 1.00 44.49 48 GLY A CA 1
ATOM 1360 C C . GLY B 1 48 ? 16.605 -9.160 -0.625 1.00 50.34 48 GLY A C 1
ATOM 1361 O O . GLY B 1 48 ? 17.437 -9.273 0.293 1.00 39.79 48 GLY A O 1
ATOM 1362 N N . HIS B 1 49 ? 15.839 -8.085 -0.814 1.00 50.97 49 HIS A N 1
ATOM 1363 C CA . HIS B 1 49 ? 15.765 -6.951 0.091 1.00 49.20 49 HIS A CA 1
ATOM 1364 C C . HIS B 1 49 ? 14.334 -6.852 0.619 1.00 48.65 49 HIS A C 1
ATOM 1365 O O . HIS B 1 49 ? 13.371 -6.993 -0.138 1.00 51.38 49 HIS A O 1
ATOM 1372 N N . TYR B 1 50 ? 14.197 -6.568 1.906 1.00 43.29 50 TYR A N 1
ATOM 1373 C CA . TYR B 1 50 ? 12.921 -6.730 2.571 1.00 45.03 50 TYR A CA 1
ATOM 1374 C C . TYR B 1 50 ? 12.607 -5.571 3.497 1.00 42.03 50 TYR A C 1
ATOM 1375 O O . TYR B 1 50 ? 13.499 -4.830 3.892 1.00 41.01 50 TYR A O 1
ATOM 1384 N N . ILE B 1 51 ? 11.337 -5.456 3.872 1.00 43.53 51 ILE A N 1
ATOM 1385 C CA . ILE B 1 51 ? 10.910 -4.548 4.932 1.00 43.98 51 ILE A CA 1
ATOM 1386 C C . ILE B 1 51 ? 10.330 -5.363 6.076 1.00 45.00 51 ILE A C 1
ATOM 1387 O O . ILE B 1 51 ? 9.503 -6.240 5.854 1.00 49.60 51 ILE A O 1
ATOM 1392 N N . VAL B 1 52 ? 10.728 -5.069 7.301 1.00 43.15 52 VAL A N 1
ATOM 1393 C CA . VAL B 1 52 ? 10.240 -5.841 8.435 1.00 44.95 52 VAL A CA 1
ATOM 1394 C C . VAL B 1 52 ? 9.489 -4.980 9.438 1.00 49.98 52 VAL A C 1
ATOM 1395 O O . VAL B 1 52 ? 9.969 -3.923 9.836 1.00 54.22 52 VAL A O 1
ATOM 1399 N N . GLN B 1 53 ? 8.328 -5.467 9.868 1.00 53.46 53 GLN A N 1
ATOM 1400 C CA . GLN B 1 53 ? 7.458 -4.761 10.800 1.00 58.04 53 GLN A CA 1
ATOM 1401 C C . GLN B 1 53 ? 7.957 -4.826 12.228 1.00 58.22 53 GLN A C 1
ATOM 1402 O O . GLN B 1 53 ? 8.327 -5.891 12.717 1.00 58.78 53 GLN A O 1
ATOM 1408 N N . ASN B 1 54 ? 7.946 -3.679 12.895 1.00 60.73 54 ASN A N 1
ATOM 1409 C CA . ASN B 1 54 ? 8.052 -3.632 14.342 1.00 61.46 54 ASN A CA 1
ATOM 1410 C C . ASN B 1 54 ? 6.762 -4.192 14.913 1.00 65.44 54 ASN A C 1
ATOM 1411 O O . ASN B 1 54 ? 5.736 -4.224 14.237 1.00 64.79 54 ASN A O 1
ATOM 1416 N N . ASN B 1 55 ? 6.807 -4.634 16.160 1.00 68.28 55 ASN A N 1
ATOM 1417 C CA . ASN B 1 55 ? 5.581 -4.991 16.855 1.00 72.94 55 ASN A CA 1
ATOM 1418 C C . ASN B 1 55 ? 4.938 -3.753 17.469 1.00 74.98 55 ASN A C 1
ATOM 1419 O O . ASN B 1 55 ? 5.071 -3.498 18.670 1.00 76.03 55 ASN A O 1
ATOM 1424 N N . ARG B 1 56 ? 4.286 -2.983 16.598 1.00 72.49 56 ARG A N 1
ATOM 1425 C CA . ARG B 1 56 ? 3.442 -1.836 16.930 1.00 76.55 56 ARG A CA 1
ATOM 1426 C C . ARG B 1 56 ? 3.039 -1.154 15.628 1.00 73.00 56 ARG A C 1
ATOM 1427 O O . ARG B 1 56 ? 3.897 -0.805 14.815 1.00 66.44 56 ARG A O 1
ATOM 1435 N N . HIS B 1 60 ? 6.580 1.625 11.946 1.00 73.59 60 HIS A N 1
ATOM 1436 C CA . HIS B 1 60 ? 8.027 1.428 12.087 1.00 74.97 60 HIS A CA 1
ATOM 1437 C C . HIS B 1 60 ? 8.536 0.307 11.188 1.00 70.19 60 HIS A C 1
ATOM 1438 O O . HIS B 1 60 ? 8.156 -0.854 11.359 1.00 67.26 60 HIS A O 1
ATOM 1445 N N . GLU B 1 61 ? 9.412 0.642 10.246 1.00 67.30 61 GLU A N 1
ATOM 1446 C CA . GLU B 1 61 ? 9.832 -0.344 9.260 1.00 61.40 61 GLU A CA 1
ATOM 1447 C C . GLU B 1 61 ? 11.319 -0.368 8.993 1.00 55.48 61 GLU A C 1
ATOM 1448 O O . GLU B 1 61 ? 11.864 0.575 8.422 1.00 53.75 61 GLU A O 1
ATOM 1454 N N . LEU B 1 62 ? 11.966 -1.464 9.382 1.00 54.72 62 LEU A N 1
ATOM 1455 C CA . LEU B 1 62 ? 13.337 -1.703 8.973 1.00 47.70 62 LEU A CA 1
ATOM 1456 C C . LEU B 1 62 ? 13.377 -2.262 7.569 1.00 45.52 62 LEU A C 1
ATOM 1457 O O . LEU B 1 62 ? 12.690 -3.230 7.267 1.00 51.32 62 LEU A O 1
ATOM 1462 N N . LYS B 1 63 ? 14.159 -1.631 6.705 1.00 43.46 63 LYS A N 1
ATOM 1463 C CA . LYS B 1 63 ? 14.497 -2.216 5.424 1.00 44.46 63 LYS A CA 1
ATOM 1464 C C . LYS B 1 63 ? 15.755 -3.014 5.684 1.00 45.49 63 LYS A C 1
ATOM 1465 O O . LYS B 1 63 ? 16.769 -2.481 6.138 1.00 44.78 63 LYS A O 1
ATOM 1471 N N . VAL B 1 64 ? 15.704 -4.301 5.397 1.00 46.86 64 VAL A N 1
ATOM 1472 C CA . VAL B 1 64 ? 16.866 -5.121 5.611 1.00 40.80 64 VAL A CA 1
ATOM 1473 C C . VAL B 1 64 ? 17.209 -5.843 4.326 1.00 45.44 64 VAL A C 1
ATOM 1474 O O . VAL B 1 64 ? 16.399 -5.896 3.395 1.00 40.49 64 VAL A O 1
ATOM 1478 N N . LYS B 1 65 ? 18.426 -6.373 4.267 1.00 42.24 65 LYS A N 1
ATOM 1479 C CA . LYS B 1 65 ? 18.842 -7.195 3.139 1.00 42.68 65 LYS A CA 1
ATOM 1480 C C . LYS B 1 65 ? 19.618 -8.402 3.648 1.00 39.00 65 LYS A C 1
ATOM 1481 O O . LYS B 1 65 ? 20.222 -8.373 4.722 1.00 34.96 65 LYS A O 1
ATOM 1487 N N . ILE B 1 66 ? 19.597 -9.469 2.864 1.00 41.10 66 ILE A N 1
ATOM 1488 C CA . ILE B 1 66 ? 20.214 -10.704 3.296 1.00 39.41 66 ILE A CA 1
ATOM 1489 C C . ILE B 1 66 ? 21.254 -11.214 2.306 1.00 33.90 66 ILE A C 1
ATOM 1490 O O . ILE B 1 66 ? 21.097 -11.117 1.100 1.00 33.04 66 ILE A O 1
ATOM 1495 N N . GLY B 1 67 ? 22.319 -11.777 2.846 1.00 36.57 67 GLY A N 1
ATOM 1496 C CA . GLY B 1 67 ? 23.337 -12.407 2.029 1.00 39.77 67 GLY A CA 1
ATOM 1497 C C . GLY B 1 67 ? 24.707 -11.935 2.461 1.00 38.68 67 GLY A C 1
ATOM 1498 O O . GLY B 1 67 ? 25.174 -12.295 3.533 1.00 36.82 67 GLY A O 1
ATOM 1499 N N . GLY B 1 68 ? 25.325 -11.088 1.643 1.00 42.25 68 GLY A N 1
ATOM 1500 C CA . GLY B 1 68 ? 26.650 -10.571 1.937 1.00 42.80 68 GLY A CA 1
ATOM 1501 C C . GLY B 1 68 ? 27.679 -11.209 1.033 1.00 46.18 68 GLY A C 1
ATOM 1502 O O . GLY B 1 68 ? 27.319 -11.910 0.078 1.00 48.40 68 GLY A O 1
ATOM 1503 N N . GLY B 1 69 ? 28.954 -10.987 1.350 1.00 53.81 69 GLY A N 1
ATOM 1504 C CA . GLY B 1 69 ? 30.072 -11.538 0.595 1.00 48.88 69 GLY A CA 1
ATOM 1505 C C . GLY B 1 69 ? 29.903 -12.938 0.021 1.00 48.63 69 GLY A C 1
ATOM 1506 O O . GLY B 1 69 ? 29.904 -13.925 0.752 1.00 54.21 69 GLY A O 1
ATOM 1507 N N . GLY B 1 70 ? 29.749 -13.014 -1.297 1.00 44.60 70 GLY A N 1
ATOM 1508 C CA . GLY B 1 70 ? 29.678 -14.279 -1.986 1.00 42.19 70 GLY A CA 1
ATOM 1509 C C . GLY B 1 70 ? 28.269 -14.809 -2.173 1.00 46.33 70 GLY A C 1
ATOM 1510 O O . GLY B 1 70 ? 28.098 -15.972 -2.538 1.00 44.94 70 GLY A O 1
ATOM 1511 N N . TRP B 1 71 ? 27.266 -13.968 -1.925 1.00 46.56 71 TRP A N 1
ATOM 1512 C CA . TRP B 1 71 ? 25.864 -14.346 -2.096 1.00 39.26 71 TRP A CA 1
ATOM 1513 C C . TRP B 1 71 ? 25.321 -13.527 -3.257 1.00 45.92 71 TRP A C 1
ATOM 1514 O O . TRP B 1 71 ? 25.397 -12.305 -3.247 1.00 54.96 71 TRP A O 1
ATOM 1525 N N . SER B 1 72 ? 24.785 -14.196 -4.268 1.00 50.64 72 SER A N 1
ATOM 1526 C CA . SER B 1 72 ? 24.179 -13.510 -5.400 1.00 47.58 72 SER A CA 1
ATOM 1527 C C . SER B 1 72 ? 22.675 -13.683 -5.306 1.00 50.11 72 SER A C 1
ATOM 1528 O O . SER B 1 72 ? 22.198 -14.722 -4.832 1.00 47.19 72 SER A O 1
ATOM 1531 N N . SER B 1 73 ? 21.937 -12.664 -5.752 1.00 49.77 73 SER A N 1
ATOM 1532 C CA . SER B 1 73 ? 20.484 -12.693 -5.737 1.00 47.62 73 SER A CA 1
ATOM 1533 C C . SER B 1 73 ? 20.018 -13.838 -6.621 1.00 50.53 73 SER A C 1
ATOM 1534 O O . SER B 1 73 ? 20.621 -14.085 -7.665 1.00 55.47 73 SER A O 1
ATOM 1537 N N . SER B 1 74 ? 18.960 -14.543 -6.232 1.00 49.07 74 SER A N 1
ATOM 1538 C CA . SER B 1 74 ? 18.562 -15.729 -7.005 1.00 51.14 74 SER A CA 1
ATOM 1539 C C . SER B 1 74 ? 17.056 -16.011 -7.157 1.00 54.06 74 SER A C 1
ATOM 1540 O O . SER B 1 74 ? 16.223 -15.487 -6.414 1.00 50.16 74 SER A O 1
ATOM 1543 N N . LEU B 1 75 ? 16.742 -16.868 -8.130 1.00 53.83 75 LEU A N 1
ATOM 1544 C CA . LEU B 1 75 ? 15.379 -17.207 -8.488 1.00 53.25 75 LEU A CA 1
ATOM 1545 C C . LEU B 1 75 ? 15.354 -18.672 -8.909 1.00 57.53 75 LEU A C 1
ATOM 1546 O O . LEU B 1 75 ? 15.529 -19.002 -10.083 1.00 58.83 75 LEU A O 1
ATOM 1551 N N . ILE B 1 76 ? 15.137 -19.551 -7.940 1.00 57.08 76 ILE A N 1
ATOM 1552 C CA . ILE B 1 76 ? 15.284 -20.979 -8.161 1.00 52.43 76 ILE A CA 1
ATOM 1553 C C . ILE B 1 76 ? 13.971 -21.743 -7.927 1.00 60.28 76 ILE A C 1
ATOM 1554 O O . ILE B 1 76 ? 13.590 -22.000 -6.785 1.00 60.00 76 ILE A O 1
ATOM 1559 N N . GLU B 1 77 ? 13.274 -22.079 -9.009 1.00 55.96 77 GLU A N 1
ATOM 1560 C CA . GLU B 1 77 ? 12.084 -22.953 -8.955 1.00 61.62 77 GLU A CA 1
ATOM 1561 C C . GLU B 1 77 ? 10.835 -22.572 -8.117 1.00 61.39 77 GLU A C 1
ATOM 1562 O O . GLU B 1 77 ? 10.335 -23.433 -7.377 1.00 60.90 77 GLU A O 1
ATOM 1568 N N . GLY B 1 78 ? 10.324 -21.340 -8.166 1.00 58.80 78 GLY A N 1
ATOM 1569 C CA . GLY B 1 78 ? 11.021 -20.138 -8.561 1.00 57.22 78 GLY A CA 1
ATOM 1570 C C . GLY B 1 78 ? 11.025 -19.347 -7.267 1.00 56.60 78 GLY A C 1
ATOM 1571 O O . GLY B 1 78 ? 10.315 -18.343 -7.117 1.00 51.16 78 GLY A O 1
ATOM 1572 N N . GLN B 1 79 ? 11.799 -19.850 -6.307 1.00 52.39 79 GLN A N 1
ATOM 1573 C CA . GLN B 1 79 ? 11.948 -19.212 -5.003 1.00 49.90 79 GLN A CA 1
ATOM 1574 C C . GLN B 1 79 ? 12.978 -18.092 -5.081 1.00 48.72 79 GLN A C 1
ATOM 1575 O O . GLN B 1 79 ? 14.132 -18.334 -5.438 1.00 52.03 79 GLN A O 1
ATOM 1581 N N . ARG B 1 80 ? 12.555 -16.873 -4.765 1.00 44.51 80 ARG A N 1
ATOM 1582 C CA . ARG B 1 80 ? 13.459 -15.729 -4.714 1.00 47.36 80 ARG A CA 1
ATOM 1583 C C . ARG B 1 80 ? 14.295 -15.806 -3.433 1.00 47.63 80 ARG A C 1
ATOM 1584 O O . ARG B 1 80 ? 13.792 -16.213 -2.385 1.00 45.15 80 ARG A O 1
ATOM 1592 N N . GLY B 1 81 ? 15.570 -15.434 -3.525 1.00 47.25 81 GLY A N 1
ATOM 1593 C CA . GLY B 1 81 ? 16.465 -15.438 -2.380 1.00 41.07 81 GLY A CA 1
ATOM 1594 C C . GLY B 1 81 ? 17.870 -15.097 -2.818 1.00 42.14 81 GLY A C 1
ATOM 1595 O O . GLY B 1 81 ? 18.068 -14.590 -3.911 1.00 46.54 81 GLY A O 1
ATOM 1596 N N . VAL B 1 82 ? 18.859 -15.363 -1.979 1.00 41.40 82 VAL A N 1
ATOM 1597 C CA . VAL B 1 82 ? 20.236 -15.206 -2.424 1.00 47.09 82 VAL A CA 1
ATOM 1598 C C . VAL B 1 82 ? 20.912 -16.570 -2.359 1.00 47.14 82 VAL A C 1
ATOM 1599 O O . VAL B 1 82 ? 20.506 -17.419 -1.574 1.00 43.52 82 VAL A O 1
ATOM 1603 N N . TYR B 1 83 ? 21.920 -16.772 -3.205 1.00 45.42 83 TYR A N 1
ATOM 1604 C CA . TYR B 1 83 ? 22.503 -18.088 -3.435 1.00 43.56 83 TYR A CA 1
ATOM 1605 C C . TYR B 1 83 ? 24.032 -18.025 -3.465 1.00 47.17 83 TYR A C 1
ATOM 1606 O O . TYR B 1 83 ? 24.622 -16.945 -3.556 1.00 46.39 83 TYR A O 1
ATOM 1615 N N . ARG B 1 84 ? 24.649 -19.201 -3.403 1.00 44.40 84 ARG A N 1
ATOM 1616 C CA . ARG B 1 84 ? 26.089 -19.362 -3.339 1.00 45.06 84 ARG A CA 1
ATOM 1617 C C . ARG B 1 84 ? 26.414 -20.801 -3.770 1.00 50.18 84 ARG A C 1
ATOM 1618 O O . ARG B 1 84 ? 25.795 -21.752 -3.278 1.00 45.08 84 ARG A O 1
ATOM 1626 N N . GLN B 1 85 ? 27.350 -20.964 -4.706 1.00 50.11 85 GLN A N 1
ATOM 1627 C CA . GLN B 1 85 ? 27.771 -22.296 -5.143 1.00 49.59 85 GLN A CA 1
ATOM 1628 C C . GLN B 1 85 ? 28.703 -22.836 -4.098 1.00 49.56 85 GLN A C 1
ATOM 1629 O O . GLN B 1 85 ? 29.277 -22.062 -3.332 1.00 49.63 85 GLN A O 1
ATOM 1635 N N . GLY B 1 86 ? 28.852 -24.158 -4.046 1.00 47.94 86 GLY A N 1
ATOM 1636 C CA . GLY B 1 86 ? 29.836 -24.751 -3.164 1.00 50.09 86 GLY A CA 1
ATOM 1637 C C . GLY B 1 86 ? 29.426 -26.087 -2.592 1.00 53.47 86 GLY A C 1
ATOM 1638 O O . GLY B 1 86 ? 28.249 -26.329 -2.315 1.00 52.83 86 GLY A O 1
ATOM 1639 N N . GLU B 1 87 ? 30.409 -26.957 -2.399 1.00 51.41 87 GLU A N 1
ATOM 1640 C CA . GLU B 1 87 ? 30.149 -28.259 -1.795 1.00 55.99 87 GLU A CA 1
ATOM 1641 C C . GLU B 1 87 ? 30.514 -28.259 -0.329 1.00 48.87 87 GLU A C 1
ATOM 1642 O O . GLU B 1 87 ? 30.319 -29.262 0.355 1.00 46.13 87 GLU A O 1
ATOM 1648 N N . GLU B 1 88 ? 31.054 -27.146 0.159 1.00 44.65 88 GLU A N 1
ATOM 1649 C CA . GLU B 1 88 ? 31.495 -27.114 1.543 1.00 43.91 88 GLU A CA 1
ATOM 1650 C C . GLU B 1 88 ? 30.322 -27.244 2.492 1.00 43.51 88 GLU A C 1
ATOM 1651 O O . GLU B 1 88 ? 29.190 -26.925 2.167 1.00 46.68 88 GLU A O 1
ATOM 1657 N N . LYS B 1 89 ? 30.619 -27.702 3.684 1.00 37.16 89 LYS A N 1
ATOM 1658 C CA . LYS B 1 89 ? 29.604 -28.161 4.592 1.00 42.70 89 LYS A CA 1
ATOM 1659 C C . LYS B 1 89 ? 28.698 -27.060 5.145 1.00 47.09 89 LYS A C 1
ATOM 1660 O O . LYS B 1 89 ? 27.544 -27.311 5.451 1.00 45.71 89 LYS A O 1
ATOM 1666 N N . GLN B 1 90 ? 29.202 -25.844 5.290 1.00 46.28 90 GLN A N 1
ATOM 1667 C CA . GLN B 1 90 ? 28.349 -24.794 5.822 1.00 42.65 90 GLN A CA 1
ATOM 1668 C C . GLN B 1 90 ? 28.694 -23.430 5.275 1.00 40.81 90 GLN A C 1
ATOM 1669 O O . GLN B 1 90 ? 29.693 -23.281 4.592 1.00 41.94 90 GLN A O 1
ATOM 1675 N N . ALA B 1 91 ? 27.842 -22.441 5.549 1.00 41.26 91 ALA A N 1
ATOM 1676 C CA . ALA B 1 91 ? 28.011 -21.115 4.962 1.00 33.84 91 ALA A CA 1
ATOM 1677 C C . ALA B 1 91 ? 27.474 -20.030 5.868 1.00 35.62 91 ALA A C 1
ATOM 1678 O O . ALA B 1 91 ? 26.451 -20.190 6.527 1.00 32.38 91 ALA A O 1
ATOM 1680 N N . ILE B 1 92 ? 28.194 -18.918 5.920 1.00 36.17 92 ILE A N 1
ATOM 1681 C CA . ILE B 1 92 ? 27.819 -17.821 6.787 1.00 33.10 92 ILE A CA 1
ATOM 1682 C C . ILE B 1 92 ? 27.195 -16.678 5.978 1.00 36.29 92 ILE A C 1
ATOM 1683 O O . ILE B 1 92 ? 27.644 -16.367 4.870 1.00 32.39 92 ILE A O 1
ATOM 1688 N N . PHE B 1 93 ? 26.128 -16.094 6.527 1.00 33.76 93 PHE A N 1
ATOM 1689 C CA . PHE B 1 93 ? 25.435 -14.951 5.908 1.00 36.63 93 PHE A CA 1
ATOM 1690 C C . PHE B 1 93 ? 25.003 -13.935 6.958 1.00 30.92 93 PHE A C 1
ATOM 1691 O O . PHE B 1 93 ? 24.958 -14.229 8.149 1.00 36.15 93 PHE A O 1
ATOM 1699 N N . ASP B 1 94 ? 24.655 -12.741 6.529 1.00 31.07 94 ASP A N 1
ATOM 1700 C CA . ASP B 1 94 ? 24.166 -11.763 7.489 1.00 38.83 94 ASP A CA 1
ATOM 1701 C C . ASP B 1 94 ? 22.830 -11.211 7.069 1.00 37.29 94 ASP A C 1
ATOM 1702 O O . ASP B 1 94 ? 22.461 -11.271 5.890 1.00 38.62 94 ASP A O 1
ATOM 1707 N N . ILE B 1 95 ? 22.119 -10.668 8.044 1.00 36.88 95 ILE A N 1
ATOM 1708 C CA . ILE B 1 95 ? 20.984 -9.805 7.773 1.00 37.72 95 ILE A CA 1
ATOM 1709 C C . ILE B 1 95 ? 21.433 -8.378 8.040 1.00 39.45 95 ILE A C 1
ATOM 1710 O O . ILE B 1 95 ? 21.886 -8.037 9.138 1.00 37.24 95 ILE A O 1
ATOM 1715 N N . MET B 1 96 ? 21.333 -7.548 7.013 1.00 41.61 96 MET A N 1
ATOM 1716 C CA . MET B 1 96 ? 21.933 -6.228 7.078 1.00 45.28 96 MET A CA 1
ATOM 1717 C C . MET B 1 96 ? 20.932 -5.101 6.865 1.00 45.77 96 MET A C 1
ATOM 1718 O O . MET B 1 96 ? 19.951 -5.250 6.132 1.00 44.92 96 MET A O 1
ATOM 1723 N N . SER B 1 97 ? 21.200 -3.973 7.513 1.00 44.77 97 SER A N 1
ATOM 1724 C CA . SER B 1 97 ? 20.480 -2.741 7.228 1.00 50.08 97 SER A CA 1
ATOM 1725 C C . SER B 1 97 ? 20.548 -2.394 5.743 1.00 47.69 97 SER A C 1
ATOM 1726 O O . SER B 1 97 ? 21.630 -2.337 5.156 1.00 43.02 97 SER A O 1
ATOM 1729 N N . ASP B 1 98 ? 19.385 -2.177 5.138 1.00 46.13 98 ASP A N 1
ATOM 1730 C CA . ASP B 1 98 ? 19.330 -1.851 3.721 1.00 47.96 98 ASP A CA 1
ATOM 1731 C C . ASP B 1 98 ? 19.315 -0.338 3.541 1.00 46.83 98 ASP A C 1
ATOM 1732 O O . ASP B 1 98 ? 18.262 0.260 3.395 1.00 48.99 98 ASP A O 1
ATOM 1737 N N . GLY B 1 99 ? 20.494 0.263 3.557 1.00 48.92 99 GLY A N 1
ATOM 1738 C CA . GLY B 1 99 ? 20.628 1.704 3.548 1.00 51.04 99 GLY A CA 1
ATOM 1739 C C . GLY B 1 99 ? 20.724 2.296 4.945 1.00 52.25 99 GLY A C 1
ATOM 1740 O O . GLY B 1 99 ? 20.582 1.586 5.957 1.00 46.12 99 GLY A O 1
ATOM 1741 N N . ASN B 1 100 ? 20.982 3.605 4.993 1.00 52.48 100 ASN A N 1
ATOM 1742 C CA . ASN B 1 100 ? 20.993 4.349 6.245 1.00 51.39 100 ASN A CA 1
ATOM 1743 C C . ASN B 1 100 ? 19.562 4.618 6.651 1.00 50.25 100 ASN A C 1
ATOM 1744 O O . ASN B 1 100 ? 18.732 4.963 5.807 1.00 54.18 100 ASN A O 1
ATOM 1749 N N . GLN B 1 101 ? 19.268 4.478 7.938 1.00 48.15 101 GLN A N 1
ATOM 1750 C CA . GLN B 1 101 ? 17.894 4.606 8.402 1.00 47.71 101 GLN A CA 1
ATOM 1751 C C . GLN B 1 101 ? 17.839 4.705 9.912 1.00 47.84 101 GLN A C 1
ATOM 1752 O O . GLN B 1 101 ? 18.798 4.408 10.607 1.00 53.03 101 GLN A O 1
ATOM 1758 N N . TYR B 1 102 ? 16.687 5.112 10.406 1.00 44.84 102 TYR A N 1
ATOM 1759 C CA . TYR B 1 102 ? 16.434 5.198 11.828 1.00 51.59 102 TYR A CA 1
ATOM 1760 C C . TYR B 1 102 ? 15.717 3.936 12.302 1.00 51.59 102 TYR A C 1
ATOM 1761 O O . TYR B 1 102 ? 14.970 3.313 11.554 1.00 48.02 102 TYR A O 1
ATOM 1770 N N . SER B 1 103 ? 15.919 3.587 13.561 1.00 54.32 103 SER A N 1
ATOM 1771 C CA . SER B 1 103 ? 15.279 2.408 14.114 1.00 59.08 103 SER A CA 1
ATOM 1772 C C . SER B 1 103 ? 14.342 2.758 15.254 1.00 55.14 103 SER A C 1
ATOM 1773 O O . SER B 1 103 ? 14.772 3.117 16.352 1.00 59.58 103 SER A O 1
ATOM 1776 N N . ALA B 1 104 ? 13.051 2.653 14.998 1.00 55.88 104 ALA A N 1
ATOM 1777 C CA . ALA B 1 104 ? 12.116 2.723 16.093 1.00 58.36 104 ALA A CA 1
ATOM 1778 C C . ALA B 1 104 ? 12.444 1.550 16.989 1.00 63.83 104 ALA A C 1
ATOM 1779 O O . ALA B 1 104 ? 12.702 0.453 16.500 1.00 62.16 104 ALA A O 1
ATOM 1781 N N . PRO B 1 105 ? 12.447 1.778 18.310 1.00 67.19 105 PRO A N 1
ATOM 1782 C CA . PRO B 1 105 ? 12.672 0.698 19.274 1.00 64.09 105 PRO A CA 1
ATOM 1783 C C . PRO B 1 105 ? 11.602 -0.377 19.141 1.00 65.19 105 PRO A C 1
ATOM 1784 O O . PRO B 1 105 ? 10.664 -0.203 18.360 1.00 59.73 105 PRO A O 1
ATOM 1788 N N . GLY B 1 106 ? 11.748 -1.471 19.887 1.00 64.33 106 GLY A N 1
ATOM 1789 C CA . GLY B 1 106 ? 10.752 -2.528 19.892 1.00 63.92 106 GLY A CA 1
ATOM 1790 C C . GLY B 1 106 ? 11.336 -3.853 19.455 1.00 62.56 106 GLY A C 1
ATOM 1791 O O . GLY B 1 106 ? 12.546 -4.061 19.528 1.00 65.46 106 GLY A O 1
ATOM 1792 N N . GLU B 1 107 ? 10.478 -4.757 18.999 1.00 67.45 107 GLU A N 1
ATOM 1793 C CA . GLU B 1 107 ? 10.947 -6.060 18.531 1.00 66.83 107 GLU A CA 1
ATOM 1794 C C . GLU B 1 107 ? 10.761 -6.219 17.029 1.00 60.48 107 GLU A C 1
ATOM 1795 O O . GLU B 1 107 ? 9.783 -5.743 16.467 1.00 63.23 107 GLU A O 1
ATOM 1801 N N . TYR B 1 108 ? 11.715 -6.871 16.378 1.00 55.46 108 TYR A N 1
ATOM 1802 C CA . TYR B 1 108 ? 11.549 -7.223 14.980 1.00 53.53 108 TYR A CA 1
ATOM 1803 C C . TYR B 1 108 ? 11.856 -8.704 14.801 1.00 55.22 108 TYR A C 1
ATOM 1804 O O . TYR B 1 108 ? 12.922 -9.185 15.212 1.00 50.63 108 TYR A O 1
ATOM 1813 N N . ILE B 1 109 ? 10.916 -9.421 14.195 1.00 49.81 109 ILE A N 1
ATOM 1814 C CA . ILE B 1 109 ? 11.082 -10.845 13.950 1.00 49.23 109 ILE A CA 1
ATOM 1815 C C . ILE B 1 109 ? 11.639 -11.130 12.562 1.00 46.97 109 ILE A C 1
ATOM 1816 O O . ILE B 1 109 ? 11.001 -10.869 11.546 1.00 43.18 109 ILE A O 1
ATOM 1821 N N . PHE B 1 110 ? 12.845 -11.673 12.522 1.00 45.78 110 PHE A N 1
ATOM 1822 C CA . PHE B 1 110 ? 13.368 -12.178 11.267 1.00 44.64 110 PHE A CA 1
ATOM 1823 C C . PHE B 1 110 ? 13.090 -13.678 11.125 1.00 44.42 110 PHE A C 1
ATOM 1824 O O . PHE B 1 110 ? 13.507 -14.498 11.944 1.00 42.65 110 PHE A O 1
ATOM 1832 N N . SER B 1 111 ? 12.372 -14.041 10.080 1.00 41.70 111 SER A N 1
ATOM 1833 C CA . SER B 1 111 ? 12.156 -15.440 9.812 1.00 35.78 111 SER A CA 1
ATOM 1834 C C . SER B 1 111 ? 12.934 -15.788 8.566 1.00 35.70 111 SER A C 1
ATOM 1835 O O . SER B 1 111 ? 12.654 -15.247 7.501 1.00 35.46 111 SER A O 1
ATOM 1838 N N . VAL B 1 112 ? 13.906 -16.686 8.708 1.00 30.59 112 VAL A N 1
ATOM 1839 C CA . VAL B 1 112 ? 14.809 -17.027 7.632 1.00 25.05 112 VAL A CA 1
ATOM 1840 C C . VAL B 1 112 ? 14.606 -18.475 7.184 1.00 32.85 112 VAL A C 1
ATOM 1841 O O . VAL B 1 112 ? 14.548 -19.386 8.005 1.00 30.45 112 VAL A O 1
ATOM 1845 N N . SER B 1 113 ? 14.487 -18.675 5.877 1.00 31.07 113 SER A N 1
ATOM 1846 C CA . SER B 1 113 ? 14.470 -20.011 5.302 1.00 34.45 113 SER A CA 1
ATOM 1847 C C . SER B 1 113 ? 15.687 -20.223 4.406 1.00 35.06 113 SER A C 1
ATOM 1848 O O . SER B 1 113 ? 16.283 -19.261 3.898 1.00 31.63 113 SER A O 1
ATOM 1851 N N . GLY B 1 114 ? 16.056 -21.489 4.231 1.00 35.12 114 GLY A N 1
ATOM 1852 C CA . GLY B 1 114 ? 17.210 -21.848 3.428 1.00 36.77 114 GLY A CA 1
ATOM 1853 C C . GLY B 1 114 ? 17.211 -23.294 2.967 1.00 43.02 114 GLY A C 1
ATOM 1854 O O . GLY B 1 114 ? 16.522 -24.146 3.548 1.00 41.38 114 GLY A O 1
ATOM 1855 N N . GLU B 1 115 ? 17.990 -23.581 1.927 1.00 41.78 115 GLU A N 1
ATOM 1856 C CA . GLU B 1 115 ? 18.021 -24.918 1.336 1.00 41.75 115 GLU A CA 1
ATOM 1857 C C . GLU B 1 115 ? 19.414 -25.309 0.842 1.00 45.24 115 GLU A C 1
ATOM 1858 O O . GLU B 1 115 ? 20.159 -24.477 0.309 1.00 44.81 115 GLU A O 1
ATOM 1864 N N . CYS B 1 116 ? 19.751 -26.581 0.994 1.00 41.51 116 CYS A N 1
ATOM 1865 C CA . CYS B 1 116 ? 21.010 -27.108 0.462 1.00 48.31 116 CYS A CA 1
ATOM 1866 C C . CYS B 1 116 ? 20.803 -27.535 -0.980 1.00 47.20 116 CYS A C 1
ATOM 1867 O O . CYS B 1 116 ? 20.240 -28.601 -1.226 1.00 48.75 116 CYS A O 1
ATOM 1870 N N . LEU B 1 117 ? 21.244 -26.706 -1.930 1.00 46.15 117 LEU A N 1
ATOM 1871 C CA . LEU B 1 117 ? 21.024 -26.976 -3.358 1.00 48.02 117 LEU A CA 1
ATOM 1872 C C . LEU B 1 117 ? 21.743 -28.256 -3.838 1.00 54.29 117 LEU A C 1
ATOM 1873 O O . LEU B 1 117 ? 22.754 -28.676 -3.273 1.00 53.07 117 LEU A O 1
ATOM 1878 N N . ILE B 1 118 ? 21.186 -28.894 -4.864 1.00 60.14 118 ILE A N 1
ATOM 1879 C CA . ILE B 1 118 ? 21.772 -30.100 -5.441 1.00 55.53 118 ILE A CA 1
ATOM 1880 C C . ILE B 1 118 ? 21.855 -29.941 -6.950 1.00 56.99 118 ILE A C 1
ATOM 1881 O O . ILE B 1 118 ? 21.103 -29.155 -7.530 1.00 58.98 118 ILE A O 1
ATOM 1886 N N . SER B 1 119 ? 22.759 -30.674 -7.591 1.00 61.27 119 SER A N 1
ATOM 1887 C CA . SER B 1 119 ? 22.977 -30.473 -9.022 1.00 67.42 119 SER A CA 1
ATOM 1888 C C . SER B 1 119 ? 21.936 -31.096 -9.948 1.00 72.19 119 SER A C 1
ATOM 1889 O O . SER B 1 119 ? 20.927 -30.468 -10.244 1.00 73.32 119 SER A O 1
ATOM 1892 N N . ARG B 1 120 ? 22.192 -32.322 -10.402 1.00 72.93 120 ARG A N 1
ATOM 1893 C CA . ARG B 1 120 ? 21.359 -32.968 -11.440 1.00 76.59 120 ARG A CA 1
ATOM 1894 C C . ARG B 1 120 ? 19.864 -32.606 -11.470 1.00 80.09 120 ARG A C 1
ATOM 1895 O O . ARG B 1 120 ? 19.461 -31.736 -12.236 1.00 79.99 120 ARG A O 1
ATOM 1903 N N . GLN B 1 125 ? 26.295 -27.723 -10.608 1.00 70.70 125 GLN A N 1
ATOM 1904 C CA . GLN B 1 125 ? 26.383 -26.741 -11.689 1.00 74.37 125 GLN A CA 1
ATOM 1905 C C . GLN B 1 125 ? 25.003 -26.278 -12.157 1.00 72.34 125 GLN A C 1
ATOM 1906 O O . GLN B 1 125 ? 24.757 -25.074 -12.254 1.00 75.95 125 GLN A O 1
ATOM 1912 N N . ALA B 1 126 ? 24.115 -27.240 -12.420 1.00 69.53 126 ALA A N 1
ATOM 1913 C CA . ALA B 1 126 ? 22.730 -26.978 -12.805 1.00 74.35 126 ALA A CA 1
ATOM 1914 C C . ALA B 1 126 ? 21.830 -27.147 -11.578 1.00 70.52 126 ALA A C 1
ATOM 1915 O O . ALA B 1 126 ? 21.175 -28.175 -11.433 1.00 70.11 126 ALA A O 1
ATOM 1917 N N . LEU B 1 127 ? 21.788 -26.133 -10.713 1.00 59.80 127 LEU A N 1
ATOM 1918 C CA . LEU B 1 127 ? 21.246 -26.291 -9.357 1.00 62.87 127 LEU A CA 1
ATOM 1919 C C . LEU B 1 127 ? 19.722 -26.509 -9.213 1.00 59.18 127 LEU A C 1
ATOM 1920 O O . LEU B 1 127 ? 18.906 -25.839 -9.851 1.00 54.08 127 LEU A O 1
ATOM 1925 N N . GLU B 1 128 ? 19.370 -27.446 -8.339 1.00 56.99 128 GLU A N 1
ATOM 1926 C CA . GLU B 1 128 ? 17.977 -27.758 -8.018 1.00 61.65 128 GLU A CA 1
ATOM 1927 C C . GLU B 1 128 ? 17.670 -27.719 -6.513 1.00 56.43 128 GLU A C 1
ATOM 1928 O O . GLU B 1 128 ? 18.514 -28.035 -5.673 1.00 52.33 128 GLU A O 1
ATOM 1934 N N . ARG B 1 129 ? 16.435 -27.366 -6.180 1.00 56.11 129 ARG A N 1
ATOM 1935 C CA . ARG B 1 129 ? 16.013 -27.339 -4.790 1.00 51.59 129 ARG A CA 1
ATOM 1936 C C . ARG B 1 129 ? 15.844 -28.749 -4.233 1.00 52.46 129 ARG A C 1
ATOM 1937 O O . ARG B 1 129 ? 15.322 -29.629 -4.916 1.00 54.42 129 ARG A O 1
ATOM 1945 N N . PRO B 1 130 ? 16.275 -28.969 -2.982 1.00 46.98 130 PRO A N 1
ATOM 1946 C CA . PRO B 1 130 ? 16.187 -30.293 -2.370 1.00 46.03 130 PRO A CA 1
ATOM 1947 C C . PRO B 1 130 ? 14.792 -30.523 -1.763 1.00 47.89 130 PRO A C 1
ATOM 1948 O O . PRO B 1 130 ? 13.935 -29.649 -1.856 1.00 45.31 130 PRO A O 1
ATOM 1952 N N . PRO B 1 131 ? 14.554 -31.710 -1.189 1.00 44.30 131 PRO A N 1
ATOM 1953 C CA . PRO B 1 131 ? 13.268 -31.924 -0.525 1.00 47.45 131 PRO A CA 1
ATOM 1954 C C . PRO B 1 131 ? 13.184 -31.307 0.879 1.00 45.80 131 PRO A C 1
ATOM 1955 O O . PRO B 1 131 ? 12.075 -31.125 1.383 1.00 39.99 131 PRO A O 1
ATOM 1959 N N . ILE B 1 132 ? 14.319 -30.975 1.484 1.00 42.63 132 ILE A N 1
ATOM 1960 C CA . ILE B 1 132 ? 14.315 -30.384 2.819 1.00 39.41 132 ILE A CA 1
ATOM 1961 C C . ILE B 1 132 ? 14.493 -28.860 2.823 1.00 41.11 132 ILE A C 1
ATOM 1962 O O . ILE B 1 132 ? 15.411 -28.315 2.206 1.00 40.74 132 ILE A O 1
ATOM 1967 N N . LYS B 1 133 ? 13.602 -28.181 3.534 1.00 39.78 133 LYS A N 1
ATOM 1968 C CA . LYS B 1 133 ? 13.754 -26.755 3.802 1.00 34.25 133 LYS A CA 1
ATOM 1969 C C . LYS B 1 133 ? 13.732 -26.440 5.303 1.00 36.66 133 LYS A C 1
ATOM 1970 O O . LYS B 1 133 ? 12.933 -26.989 6.068 1.00 35.53 133 LYS A O 1
ATOM 1976 N N . ALA B 1 134 ? 14.629 -25.558 5.726 1.00 34.27 134 ALA A N 1
ATOM 1977 C CA . ALA B 1 134 ? 14.668 -25.137 7.111 1.00 33.92 134 ALA A CA 1
ATOM 1978 C C . ALA B 1 134 ? 14.152 -23.703 7.258 1.00 36.08 134 ALA A C 1
ATOM 1979 O O . ALA B 1 134 ? 14.265 -22.880 6.348 1.00 34.93 134 ALA A O 1
ATOM 1981 N N . THR B 1 135 ? 13.573 -23.421 8.415 1.00 30.77 135 THR A N 1
ATOM 1982 C CA . THR B 1 135 ? 13.066 -22.097 8.707 1.00 34.02 135 THR A CA 1
ATOM 1983 C C . THR B 1 135 ? 13.353 -21.861 10.161 1.00 34.28 135 THR A C 1
ATOM 1984 O O . THR B 1 135 ? 13.051 -22.703 11.002 1.00 37.35 135 THR A O 1
ATOM 1988 N N . GLU B 1 136 ? 13.983 -20.739 10.465 1.00 38.23 136 GLU A N 1
ATOM 1989 C CA . GLU B 1 136 ? 14.259 -20.412 11.852 1.00 35.83 136 GLU A CA 1
ATOM 1990 C C . GLU B 1 136 ? 13.882 -18.970 12.106 1.00 34.63 136 GLU A C 1
ATOM 1991 O O . GLU B 1 136 ? 13.927 -18.134 11.213 1.00 29.95 136 GLU A O 1
ATOM 1997 N N . THR B 1 137 ? 13.495 -18.703 13.339 1.00 37.88 137 THR A N 1
ATOM 1998 C CA . THR B 1 137 ? 13.025 -17.391 13.744 1.00 41.00 137 THR A CA 1
ATOM 1999 C C . THR B 1 137 ? 14.066 -16.706 14.647 1.00 46.49 137 THR A C 1
ATOM 2000 O O . THR B 1 137 ? 14.698 -17.353 15.491 1.00 39.53 137 THR A O 1
ATOM 2004 N N . ILE B 1 138 ? 14.283 -15.407 14.443 1.00 41.77 138 ILE A N 1
ATOM 2005 C CA . ILE B 1 138 ? 15.026 -14.639 15.430 1.00 41.76 138 ILE A CA 1
ATOM 2006 C C . ILE B 1 138 ? 14.463 -13.226 15.653 1.00 49.73 138 ILE A C 1
ATOM 2007 O O . ILE B 1 138 ? 14.030 -12.546 14.709 1.00 44.57 138 ILE A O 1
ATOM 2012 N N . ARG B 1 139 ? 14.429 -12.818 16.919 1.00 48.71 139 ARG A N 1
ATOM 2013 C CA . ARG B 1 139 ? 13.865 -11.530 17.299 1.00 53.58 139 ARG A CA 1
ATOM 2014 C C . ARG B 1 139 ? 14.977 -10.515 17.483 1.00 54.92 139 ARG A C 1
ATOM 2015 O O . ARG B 1 139 ? 15.880 -10.722 18.291 1.00 52.91 139 ARG A O 1
ATOM 2023 N N . LEU B 1 140 ? 14.923 -9.438 16.707 1.00 54.32 140 LEU A N 1
ATOM 2024 C CA . LEU B 1 140 ? 15.835 -8.318 16.881 1.00 54.53 140 LEU A CA 1
ATOM 2025 C C . LEU B 1 140 ? 15.217 -7.415 17.935 1.00 60.99 140 LEU A C 1
ATOM 2026 O O . LEU B 1 140 ? 14.002 -7.157 17.915 1.00 60.76 140 LEU A O 1
ATOM 2031 N N . THR B 1 141 ? 16.041 -6.950 18.866 1.00 64.08 141 THR A N 1
ATOM 2032 C CA . THR B 1 141 ? 15.591 -5.980 19.856 1.00 68.38 141 THR A CA 1
ATOM 2033 C C . THR B 1 141 ? 16.287 -4.639 19.641 1.00 68.67 141 THR A C 1
ATOM 2034 O O . THR B 1 141 ? 17.515 -4.553 19.712 1.00 72.29 141 THR A O 1
ATOM 2038 N N . VAL B 1 142 ? 15.504 -3.601 19.355 1.00 63.76 142 VAL A N 1
ATOM 2039 C CA . VAL B 1 142 ? 16.045 -2.242 19.246 1.00 68.77 142 VAL A CA 1
ATOM 2040 C C . VAL B 1 142 ? 15.570 -1.330 20.383 1.00 62.61 142 VAL A C 1
ATOM 2041 O O . VAL B 1 142 ? 14.446 -1.471 20.881 1.00 60.29 142 VAL A O 1
ATOM 2045 N N . ALA C 1 1 ? 21.203 16.262 10.818 1.00 37.51 1 ALA C N 1
ATOM 2046 C CA . ALA C 1 1 ? 21.453 14.882 11.270 1.00 40.71 1 ALA C CA 1
ATOM 2047 C C . ALA C 1 1 ? 22.898 14.666 11.740 1.00 33.28 1 ALA C C 1
ATOM 2048 O O . ALA C 1 1 ? 23.114 13.989 12.727 1.00 39.06 1 ALA C O 1
ATOM 2050 N N . GLU C 1 2 ? 23.877 15.281 11.077 1.00 37.41 2 GLU C N 1
ATOM 2051 C CA . GLU C 1 2 ? 25.222 15.410 11.678 1.00 38.70 2 GLU C CA 1
ATOM 2052 C C . GLU C 1 2 ? 25.748 16.851 11.768 1.00 37.13 2 GLU C C 1
ATOM 2053 O O . GLU C 1 2 ? 25.937 17.527 10.749 1.00 36.46 2 GLU C O 1
ATOM 2059 N N . ILE C 1 3 ? 26.005 17.313 12.988 1.00 35.96 3 ILE C N 1
ATOM 2060 C CA . ILE C 1 3 ? 26.414 18.702 13.200 1.00 32.11 3 ILE C CA 1
ATOM 2061 C C . ILE C 1 3 ? 27.871 18.861 13.698 1.00 36.57 3 ILE C C 1
ATOM 2062 O O . ILE C 1 3 ? 28.258 18.298 14.701 1.00 29.23 3 ILE C O 1
ATOM 2067 N N . THR C 1 4 ? 28.674 19.630 12.969 1.00 36.67 4 THR C N 1
ATOM 2068 C CA . THR C 1 4 ? 30.023 19.977 13.418 1.00 33.77 4 THR C CA 1
ATOM 2069 C C . THR C 1 4 ? 30.053 21.479 13.784 1.00 30.08 4 THR C C 1
ATOM 2070 O O . THR C 1 4 ? 29.529 22.294 13.038 1.00 31.41 4 THR C O 1
ATOM 2074 N N . LEU C 1 5 ? 30.653 21.833 14.921 1.00 34.79 5 LEU C N 1
ATOM 2075 C CA . LEU C 1 5 ? 30.843 23.249 15.336 1.00 31.61 5 LEU C CA 1
ATOM 2076 C C . LEU C 1 5 ? 32.307 23.599 15.620 1.00 36.94 5 LEU C C 1
ATOM 2077 O O . LEU C 1 5 ? 32.962 22.966 16.451 1.00 37.23 5 LEU C O 1
ATOM 2082 N N . ILE C 1 6 ? 32.810 24.628 14.953 1.00 39.42 6 ILE C N 1
ATOM 2083 C CA . ILE C 1 6 ? 34.161 25.089 15.164 1.00 28.78 6 ILE C CA 1
ATOM 2084 C C . ILE C 1 6 ? 34.176 26.444 15.854 1.00 38.77 6 ILE C C 1
ATOM 2085 O O . ILE C 1 6 ? 33.611 27.415 15.356 1.00 37.17 6 ILE C O 1
ATOM 2090 N N . SER C 1 7 ? 34.835 26.491 17.007 1.00 41.84 7 SER C N 1
ATOM 2091 C CA . SER C 1 7 ? 35.072 27.723 17.752 1.00 46.64 7 SER C CA 1
ATOM 2092 C C . SER C 1 7 ? 36.218 28.580 17.173 1.00 46.71 7 SER C C 1
ATOM 2093 O O . SER C 1 7 ? 37.125 28.070 16.531 1.00 44.94 7 SER C O 1
ATOM 2096 N N . HIS C 1 8 ? 36.200 29.884 17.427 1.00 55.27 8 HIS C N 1
ATOM 2097 C CA . HIS C 1 8 ? 37.258 30.762 16.909 1.00 52.47 8 HIS C CA 1
ATOM 2098 C C . HIS C 1 8 ? 38.225 31.227 18.012 1.00 56.91 8 HIS C C 1
ATOM 2099 O O . HIS C 1 8 ? 39.215 31.933 17.763 1.00 57.63 8 HIS C O 1
ATOM 2106 N N . LEU C 1 11 ? 38.573 35.229 21.071 1.00 40.19 11 LEU C N 1
ATOM 2107 C CA . LEU C 1 11 ? 37.581 36.085 20.403 1.00 45.69 11 LEU C CA 1
ATOM 2108 C C . LEU C 1 11 ? 37.699 37.553 20.817 1.00 46.72 11 LEU C C 1
ATOM 2109 O O . LEU C 1 11 ? 37.546 38.450 19.979 1.00 43.55 11 LEU C O 1
ATOM 2114 N N . GLY C 1 12 ? 37.956 37.800 22.101 1.00 42.82 12 GLY C N 1
ATOM 2115 C CA . GLY C 1 12 ? 38.077 39.171 22.559 1.00 49.68 12 GLY C CA 1
ATOM 2116 C C . GLY C 1 12 ? 36.723 39.803 22.846 1.00 49.64 12 GLY C C 1
ATOM 2117 O O . GLY C 1 12 ? 35.702 39.421 22.256 1.00 46.29 12 GLY C O 1
ATOM 2118 N N . SER C 1 13 ? 36.726 40.783 23.744 1.00 44.62 13 SER C N 1
ATOM 2119 C CA . SER C 1 13 ? 35.509 41.306 24.352 1.00 40.51 13 SER C CA 1
ATOM 2120 C C . SER C 1 13 ? 34.675 42.182 23.452 1.00 42.88 13 SER C C 1
ATOM 2121 O O . SER C 1 13 ? 33.468 42.320 23.654 1.00 46.42 13 SER C O 1
ATOM 2124 N N . GLN C 1 14 ? 35.314 42.795 22.473 1.00 38.22 14 GLN C N 1
ATOM 2125 C CA . GLN C 1 14 ? 34.623 43.751 21.644 1.00 45.46 14 GLN C CA 1
ATOM 2126 C C . GLN C 1 14 ? 34.011 43.013 20.467 1.00 47.09 14 GLN C C 1
ATOM 2127 O O . GLN C 1 14 ? 34.726 42.576 19.567 1.00 49.46 14 GLN C O 1
ATOM 2133 N N . LEU C 1 15 ? 32.690 42.863 20.484 1.00 43.04 15 LEU C N 1
ATOM 2134 C CA . LEU C 1 15 ? 31.997 42.156 19.415 1.00 42.33 15 LEU C CA 1
ATOM 2135 C C . LEU C 1 15 ? 31.094 43.104 18.665 1.00 42.18 15 LEU C C 1
ATOM 2136 O O . LEU C 1 15 ? 30.176 43.692 19.239 1.00 46.28 15 LEU C O 1
ATOM 2141 N N . ARG C 1 16 ? 31.372 43.276 17.380 1.00 40.69 16 ARG C N 1
ATOM 2142 C CA . ARG C 1 16 ? 30.540 44.122 16.545 1.00 44.11 16 ARG C CA 1
ATOM 2143 C C . ARG C 1 16 ? 29.344 43.311 16.044 1.00 47.11 16 ARG C C 1
ATOM 2144 O O . ARG C 1 16 ? 29.340 42.078 16.123 1.00 46.66 16 ARG C O 1
ATOM 2152 N N . ASP C 1 17 ? 28.315 43.991 15.553 1.00 46.41 17 ASP C N 1
ATOM 2153 C CA . ASP C 1 17 ? 27.116 43.291 15.121 1.00 46.62 17 ASP C CA 1
ATOM 2154 C C . ASP C 1 17 ? 27.437 42.379 13.938 1.00 46.73 17 ASP C C 1
ATOM 2155 O O . ASP C 1 17 ? 28.144 42.778 13.013 1.00 40.19 17 ASP C O 1
ATOM 2160 N N . GLY C 1 18 ? 26.932 41.146 13.988 1.00 48.08 18 GLY C N 1
ATOM 2161 C CA . GLY C 1 18 ? 27.102 40.198 12.891 1.00 43.99 18 GLY C CA 1
ATOM 2162 C C . GLY C 1 18 ? 28.488 39.600 12.781 1.00 41.55 18 GLY C C 1
ATOM 2163 O O . GLY C 1 18 ? 28.798 38.904 11.810 1.00 50.02 18 GLY C O 1
ATOM 2164 N N . MET C 1 19 ? 29.323 39.888 13.774 1.00 37.04 19 MET C N 1
ATOM 2165 C CA . MET C 1 19 ? 30.630 39.282 13.887 1.00 40.57 19 MET C CA 1
ATOM 2166 C C . MET C 1 19 ? 30.493 37.766 14.045 1.00 42.81 19 MET C C 1
ATOM 2167 O O . MET C 1 19 ? 29.743 37.300 14.898 1.00 38.75 19 MET C O 1
ATOM 2172 N N . LYS C 1 20 ? 31.230 37.011 13.235 1.00 39.18 20 LYS C N 1
ATOM 2173 C CA . LYS C 1 20 ? 31.192 35.554 13.306 1.00 39.62 20 LYS C CA 1
ATOM 2174 C C . LYS C 1 20 ? 31.917 35.032 14.548 1.00 36.25 20 LYS C C 1
ATOM 2175 O O . LYS C 1 20 ? 33.084 35.294 14.735 1.00 42.71 20 LYS C O 1
ATOM 2181 N N . LEU C 1 21 ? 31.186 34.339 15.419 1.00 38.16 21 LEU C N 1
ATOM 2182 C CA . LEU C 1 21 ? 31.709 33.846 16.692 1.00 35.89 21 LEU C CA 1
ATOM 2183 C C . LEU C 1 21 ? 32.124 32.392 16.583 1.00 37.35 21 LEU C C 1
ATOM 2184 O O . LEU C 1 21 ? 32.964 31.918 17.331 1.00 39.86 21 LEU C O 1
ATOM 2189 N N . ALA C 1 22 ? 31.495 31.688 15.651 1.00 37.04 22 ALA C N 1
ATOM 2190 C CA . ALA C 1 22 ? 31.693 30.267 15.455 1.00 35.23 22 ALA C CA 1
ATOM 2191 C C . ALA C 1 22 ? 31.052 29.909 14.129 1.00 39.69 22 ALA C C 1
ATOM 2192 O O . ALA C 1 22 ? 30.061 30.529 13.733 1.00 34.70 22 ALA C O 1
ATOM 2194 N N . THR C 1 23 ? 31.624 28.927 13.434 1.00 32.55 23 THR C N 1
ATOM 2195 C CA . THR C 1 23 ? 31.043 28.426 12.212 1.00 29.42 23 THR C CA 1
ATOM 2196 C C . THR C 1 23 ? 30.515 27.020 12.493 1.00 34.74 23 THR C C 1
ATOM 2197 O O . THR C 1 23 ? 31.029 26.330 13.369 1.00 33.95 23 THR C O 1
ATOM 2201 N N . GLY C 1 24 ? 29.477 26.604 11.774 1.00 31.83 24 GLY C N 1
ATOM 2202 C CA . GLY C 1 24 ? 28.874 25.301 11.998 1.00 27.45 24 GLY C CA 1
ATOM 2203 C C . GLY C 1 24 ? 28.620 24.648 10.659 1.00 30.90 24 GLY C C 1
ATOM 2204 O O . GLY C 1 24 ? 28.549 25.341 9.631 1.00 29.63 24 GLY C O 1
ATOM 2205 N N . ARG C 1 25 ? 28.501 23.321 10.652 1.00 28.19 25 ARG C N 1
ATOM 2206 C CA . ARG C 1 25 ? 28.049 22.625 9.458 1.00 26.87 25 ARG C CA 1
ATOM 2207 C C . ARG C 1 25 ? 27.069 21.511 9.821 1.00 33.57 25 ARG C C 1
ATOM 2208 O O . ARG C 1 25 ? 27.336 20.736 10.746 1.00 32.19 25 ARG C O 1
ATOM 2216 N N . ILE C 1 26 ? 25.936 21.450 9.114 1.00 27.71 26 ILE C N 1
ATOM 2217 C CA . ILE C 1 26 ? 25.001 20.355 9.277 1.00 29.58 26 ILE C CA 1
ATOM 2218 C C . ILE C 1 26 ? 25.132 19.469 8.043 1.00 33.29 26 ILE C C 1
ATOM 2219 O O . ILE C 1 26 ? 25.158 19.975 6.928 1.00 34.64 26 ILE C O 1
ATOM 2224 N N . ALA C 1 27 ? 25.299 18.165 8.249 1.00 28.79 27 ALA C N 1
ATOM 2225 C CA . ALA C 1 27 ? 25.440 17.217 7.139 1.00 35.07 27 ALA C CA 1
ATOM 2226 C C . ALA C 1 27 ? 24.352 16.175 7.269 1.00 33.36 27 ALA C C 1
ATOM 2227 O O . ALA C 1 27 ? 24.006 15.811 8.379 1.00 35.48 27 ALA C O 1
ATOM 2229 N N . CYS C 1 28 ? 23.825 15.720 6.130 1.00 36.36 28 CYS C N 1
ATOM 2230 C CA . CYS C 1 28 ? 22.713 14.767 6.056 1.00 37.33 28 CYS C CA 1
ATOM 2231 C C . CYS C 1 28 ? 23.124 13.570 5.181 1.00 46.89 28 CYS C C 1
ATOM 2232 O O . CYS C 1 28 ? 23.591 13.748 4.052 1.00 47.43 28 CYS C O 1
ATOM 2235 N N . ARG C 1 29 ? 22.937 12.354 5.680 1.00 50.94 29 ARG C N 1
ATOM 2236 C CA . ARG C 1 29 ? 23.366 11.160 4.935 1.00 58.97 29 ARG C CA 1
ATOM 2237 C C . ARG C 1 29 ? 22.262 10.581 4.048 1.00 55.24 29 ARG C C 1
ATOM 2238 O O . ARG C 1 29 ? 22.536 10.009 3.002 1.00 57.92 29 ARG C O 1
ATOM 2246 N N . GLU C 1 30 ? 21.016 10.740 4.467 1.00 51.83 30 GLU C N 1
ATOM 2247 C CA . GLU C 1 30 ? 19.895 10.285 3.658 1.00 54.15 30 GLU C CA 1
ATOM 2248 C C . GLU C 1 30 ? 19.392 11.463 2.829 1.00 50.10 30 GLU C C 1
ATOM 2249 O O . GLU C 1 30 ? 19.632 12.618 3.193 1.00 44.23 30 GLU C O 1
ATOM 2255 N N . PRO C 1 31 ? 18.738 11.177 1.689 1.00 51.16 31 PRO C N 1
ATOM 2256 C CA . PRO C 1 31 ? 18.138 12.222 0.852 1.00 44.84 31 PRO C CA 1
ATOM 2257 C C . PRO C 1 31 ? 17.181 13.084 1.656 1.00 46.45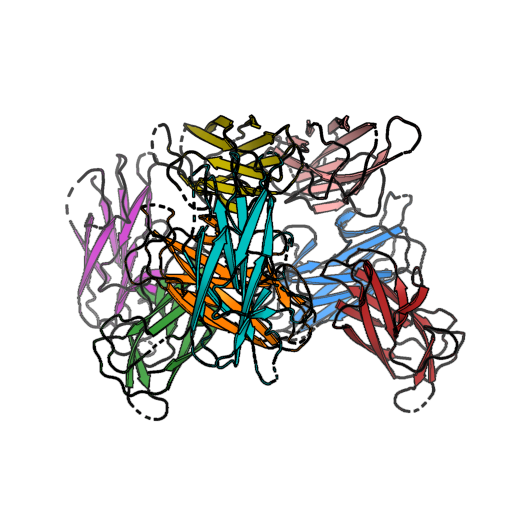 31 PRO C C 1
ATOM 2258 O O . PRO C 1 31 ? 16.563 12.607 2.608 1.00 43.10 31 PRO C O 1
ATOM 2262 N N . HIS C 1 32 ? 17.070 14.357 1.297 1.00 38.42 32 HIS C N 1
ATOM 2263 C CA . HIS C 1 32 ? 16.291 15.247 2.120 1.00 37.58 32 HIS C CA 1
ATOM 2264 C C . HIS C 1 32 ? 15.939 16.483 1.322 1.00 39.07 32 HIS C C 1
ATOM 2265 O O . HIS C 1 32 ? 16.494 16.721 0.250 1.00 38.35 32 HIS C O 1
ATOM 2272 N N . ASP C 1 33 ? 15.029 17.283 1.855 1.00 35.73 33 ASP C N 1
ATOM 2273 C CA . ASP C 1 33 ? 14.731 18.570 1.228 1.00 43.93 33 ASP C CA 1
ATOM 2274 C C . ASP C 1 33 ? 14.753 19.613 2.312 1.00 37.91 33 ASP C C 1
ATOM 2275 O O . ASP C 1 33 ? 13.794 19.731 3.076 1.00 42.15 33 ASP C O 1
ATOM 2280 N N . GLY C 1 34 ? 15.856 20.337 2.420 1.00 35.51 34 GLY C N 1
ATOM 2281 C CA . GLY C 1 34 ? 15.937 21.398 3.403 1.00 29.61 34 GLY C CA 1
ATOM 2282 C C . GLY C 1 34 ? 16.572 21.032 4.728 1.00 36.37 34 GLY C C 1
ATOM 2283 O O . GLY C 1 34 ? 16.600 19.853 5.129 1.00 36.38 34 GLY C O 1
ATOM 2284 N N . PHE C 1 35 ? 17.096 22.057 5.403 1.00 35.43 35 PHE C N 1
ATOM 2285 C CA . PHE C 1 35 ? 17.637 21.924 6.743 1.00 32.49 35 PHE C CA 1
ATOM 2286 C C . PHE C 1 35 ? 16.920 22.881 7.689 1.00 30.05 35 PHE C C 1
ATOM 2287 O O . PHE C 1 35 ? 16.430 23.923 7.277 1.00 33.21 35 PHE C O 1
ATOM 2295 N N . HIS C 1 36 ? 16.889 22.546 8.967 1.00 29.99 36 HIS C N 1
ATOM 2296 C CA . HIS C 1 36 ? 16.687 23.568 9.982 1.00 28.27 36 HIS C CA 1
ATOM 2297 C C . HIS C 1 36 ? 17.503 23.321 11.251 1.00 30.13 36 HIS C C 1
ATOM 2298 O O . HIS C 1 36 ? 17.825 22.171 11.602 1.00 28.44 36 HIS C O 1
ATOM 2305 N N . ILE C 1 37 ? 17.873 24.423 11.900 1.00 28.81 37 ILE C N 1
ATOM 2306 C CA . ILE C 1 37 ? 18.756 24.406 13.048 1.00 26.07 37 ILE C CA 1
ATOM 2307 C C . ILE C 1 37 ? 18.309 25.424 14.092 1.00 29.63 37 ILE C C 1
ATOM 2308 O O . ILE C 1 37 ? 17.573 26.355 13.792 1.00 30.18 37 ILE C O 1
ATOM 2313 N N . TRP C 1 38 ? 18.766 25.255 15.322 1.00 28.88 38 TRP C N 1
ATOM 2314 C CA . TRP C 1 38 ? 18.428 26.216 16.350 1.00 31.04 38 TRP C CA 1
ATOM 2315 C C . TRP C 1 38 ? 19.387 26.083 17.496 1.00 31.80 38 TRP C C 1
ATOM 2316 O O . TRP C 1 38 ? 20.146 25.132 17.564 1.00 28.38 38 TRP C O 1
ATOM 2327 N N . ILE C 1 39 ? 19.356 27.060 18.391 1.00 34.31 39 ILE C N 1
ATOM 2328 C CA . ILE C 1 39 ? 20.210 27.018 19.555 1.00 30.56 39 ILE C CA 1
ATOM 2329 C C . ILE C 1 39 ? 19.334 26.665 20.734 1.00 33.68 39 ILE C C 1
ATOM 2330 O O . ILE C 1 39 ? 18.179 27.111 20.812 1.00 35.23 39 ILE C O 1
ATOM 2335 N N . ASN C 1 40 ? 19.852 25.828 21.630 1.00 32.60 40 ASN C N 1
ATOM 2336 C CA . ASN C 1 40 ? 19.091 25.454 22.813 1.00 36.85 40 ASN C CA 1
ATOM 2337 C C . ASN C 1 40 ? 19.313 26.439 23.948 1.00 39.87 40 ASN C C 1
ATOM 2338 O O . ASN C 1 40 ? 20.009 26.143 24.911 1.00 43.18 40 ASN C O 1
ATOM 2343 N N . ALA C 1 41 ? 18.699 27.610 23.815 1.00 40.49 41 ALA C N 1
ATOM 2344 C CA . ALA C 1 41 ? 18.839 28.696 24.774 1.00 45.12 41 ALA C CA 1
ATOM 2345 C C . ALA C 1 41 ? 17.580 29.562 24.731 1.00 41.16 41 ALA C C 1
ATOM 2346 O O . ALA C 1 41 ? 16.795 29.454 23.799 1.00 40.47 41 ALA C O 1
ATOM 2348 N N . SER C 1 42 ? 17.395 30.423 25.729 1.00 48.28 42 SER C N 1
ATOM 2349 C CA . SER C 1 42 ? 16.249 31.340 25.746 1.00 49.91 42 SER C CA 1
ATOM 2350 C C . SER C 1 42 ? 16.274 32.206 24.510 1.00 45.91 42 SER C C 1
ATOM 2351 O O . SER C 1 42 ? 17.311 32.797 24.169 1.00 43.76 42 SER C O 1
ATOM 2354 N N . GLN C 1 43 ? 15.141 32.267 23.821 1.00 48.39 43 GLN C N 1
ATOM 2355 C CA . GLN C 1 43 ? 15.011 33.195 22.711 1.00 46.45 43 GLN C CA 1
ATOM 2356 C C . GLN C 1 43 ? 15.046 34.608 23.274 1.00 49.62 43 GLN C C 1
ATOM 2357 O O . GLN C 1 43 ? 14.492 34.865 24.341 1.00 50.97 43 GLN C O 1
ATOM 2363 N N . ASN C 1 44 ? 15.701 35.512 22.548 1.00 51.73 44 ASN C N 1
ATOM 2364 C CA . ASN C 1 44 ? 15.843 36.906 22.948 1.00 47.46 44 ASN C CA 1
ATOM 2365 C C . ASN C 1 44 ? 15.350 37.835 21.866 1.00 54.90 44 ASN C C 1
ATOM 2366 O O . ASN C 1 44 ? 16.154 38.522 21.214 1.00 49.15 44 ASN C O 1
ATOM 2368 N N . GLY C 1 45 ? 14.038 37.871 21.674 1.00 52.59 45 GLY C N 1
ATOM 2369 C CA . GLY C 1 45 ? 13.474 38.706 20.636 1.00 45.68 45 GLY C CA 1
ATOM 2370 C C . GLY C 1 45 ? 13.000 37.882 19.459 1.00 47.28 45 GLY C C 1
ATOM 2371 O O . GLY C 1 45 ? 12.110 37.032 19.597 1.00 46.35 45 GLY C O 1
ATOM 2372 N N . LYS C 1 46 ? 13.586 38.146 18.297 1.00 44.83 46 LYS C N 1
ATOM 2373 C CA . LYS C 1 46 ? 13.188 37.477 17.063 1.00 45.44 46 LYS C CA 1
ATOM 2374 C C . LYS C 1 46 ? 13.622 36.016 17.057 1.00 43.45 46 LYS C C 1
ATOM 2375 O O . LYS C 1 46 ? 14.493 35.610 17.821 1.00 42.59 46 LYS C O 1
ATOM 2381 N N . VAL C 1 47 ? 12.975 35.215 16.221 1.00 45.10 47 VAL C N 1
ATOM 2382 C CA . VAL C 1 47 ? 13.335 33.803 16.115 1.00 44.49 47 VAL C CA 1
ATOM 2383 C C . VAL C 1 47 ? 14.792 33.721 15.664 1.00 38.42 47 VAL C C 1
ATOM 2384 O O . VAL C 1 47 ? 15.195 34.467 14.773 1.00 41.06 47 VAL C O 1
ATOM 2388 N N . GLY C 1 48 ? 15.593 32.875 16.315 1.00 35.06 48 GLY C N 1
ATOM 2389 C CA . GLY C 1 48 ? 17.006 32.767 15.966 1.00 35.16 48 GLY C CA 1
ATOM 2390 C C . GLY C 1 48 ? 17.996 33.710 16.653 1.00 35.34 48 GLY C C 1
ATOM 2391 O O . GLY C 1 48 ? 19.199 33.625 16.404 1.00 30.34 48 GLY C O 1
ATOM 2392 N N . HIS C 1 49 ? 17.498 34.585 17.528 1.00 34.73 49 HIS C N 1
ATOM 2393 C CA . HIS C 1 49 ? 18.341 35.425 18.364 1.00 34.83 49 HIS C CA 1
ATOM 2394 C C . HIS C 1 49 ? 18.229 34.919 19.788 1.00 38.05 49 HIS C C 1
ATOM 2395 O O . HIS C 1 49 ? 17.148 34.529 20.207 1.00 38.03 49 HIS C O 1
ATOM 2402 N N . TYR C 1 50 ? 19.331 34.924 20.538 1.00 34.42 50 TYR C N 1
ATOM 2403 C CA . TYR C 1 50 ? 19.356 34.228 21.822 1.00 35.56 50 TYR C CA 1
ATOM 2404 C C . TYR C 1 50 ? 20.288 34.860 22.834 1.00 37.96 50 TYR C C 1
ATOM 2405 O O . TYR C 1 50 ? 21.190 35.612 22.482 1.00 39.50 50 TYR C O 1
ATOM 2414 N N . ILE C 1 51 ? 20.103 34.494 24.095 1.00 39.86 51 ILE C N 1
ATOM 2415 C CA . ILE C 1 51 ? 20.974 34.950 25.167 1.00 39.72 51 ILE C CA 1
ATOM 2416 C C . ILE C 1 51 ? 21.574 33.739 25.822 1.00 39.63 51 ILE C C 1
ATOM 2417 O O . ILE C 1 51 ? 20.852 32.813 26.171 1.00 42.60 51 ILE C O 1
ATOM 2422 N N . VAL C 1 52 ? 22.884 33.748 26.020 1.00 39.52 52 VAL C N 1
ATOM 2423 C CA . VAL C 1 52 ? 23.546 32.638 26.678 1.00 39.66 52 VAL C CA 1
ATOM 2424 C C . VAL C 1 52 ? 24.378 33.147 27.862 1.00 46.75 52 VAL C C 1
ATOM 2425 O O . VAL C 1 52 ? 24.998 34.214 27.802 1.00 47.71 52 VAL C O 1
ATOM 2429 N N . GLN C 1 53 ? 24.361 32.407 28.959 1.00 48.22 53 GLN C N 1
ATOM 2430 C CA . GLN C 1 53 ? 25.011 32.886 30.174 1.00 56.54 53 GLN C CA 1
ATOM 2431 C C . GLN C 1 53 ? 26.499 32.556 30.173 1.00 49.31 53 GLN C C 1
ATOM 2432 O O . GLN C 1 53 ? 26.905 31.561 29.599 1.00 50.70 53 GLN C O 1
ATOM 2438 N N . ASN C 1 54 ? 27.318 33.389 30.806 1.00 51.55 54 ASN C N 1
ATOM 2439 C CA . ASN C 1 54 ? 28.702 32.984 31.061 1.00 50.38 54 ASN C CA 1
ATOM 2440 C C . ASN C 1 54 ? 28.663 31.838 32.053 1.00 54.08 54 ASN C C 1
ATOM 2441 O O . ASN C 1 54 ? 27.711 31.698 32.823 1.00 57.54 54 ASN C O 1
ATOM 2446 N N . ASN C 1 55 ? 29.689 31.003 32.026 1.00 55.37 55 ASN C N 1
ATOM 2447 C CA . ASN C 1 55 ? 29.734 29.856 32.916 1.00 62.90 55 ASN C CA 1
ATOM 2448 C C . ASN C 1 55 ? 29.950 30.193 34.403 1.00 67.20 55 ASN C C 1
ATOM 2449 O O . ASN C 1 55 ? 30.028 29.292 35.241 1.00 68.75 55 ASN C O 1
ATOM 2454 N N . ARG C 1 56 ? 30.035 31.489 34.713 1.00 65.89 56 ARG C N 1
ATOM 2455 C CA . ARG C 1 56 ? 30.085 31.985 36.092 1.00 65.58 56 ARG C CA 1
ATOM 2456 C C . ARG C 1 56 ? 29.838 33.498 36.156 1.00 65.23 56 ARG C C 1
ATOM 2457 O O . ARG C 1 56 ? 28.980 34.045 35.445 1.00 65.29 56 ARG C O 1
ATOM 2465 N N . HIS C 1 60 ? 27.109 37.167 33.704 1.00 59.12 60 HIS C N 1
ATOM 2466 C CA . HIS C 1 60 ? 27.576 37.734 32.438 1.00 57.15 60 HIS C CA 1
ATOM 2467 C C . HIS C 1 60 ? 26.935 37.071 31.213 1.00 55.44 60 HIS C C 1
ATOM 2468 O O . HIS C 1 60 ? 26.831 35.843 31.119 1.00 55.70 60 HIS C O 1
ATOM 2475 N N . GLU C 1 61 ? 26.490 37.898 30.279 1.00 51.94 61 GLU C N 1
ATOM 2476 C CA . GLU C 1 61 ? 25.683 37.407 29.182 1.00 49.67 61 GLU C CA 1
ATOM 2477 C C . GLU C 1 61 ? 26.211 37.850 27.831 1.00 48.28 61 GLU C C 1
ATOM 2478 O O . GLU C 1 61 ? 27.006 38.795 27.728 1.00 48.78 61 GLU C O 1
ATOM 2484 N N . LEU C 1 62 ? 25.751 37.133 26.809 1.00 45.97 62 LEU C N 1
ATOM 2485 C CA . LEU C 1 62 ? 26.178 37.289 25.435 1.00 40.68 62 LEU C CA 1
ATOM 2486 C C . LEU C 1 62 ? 24.968 37.066 24.542 1.00 39.25 62 LEU C C 1
ATOM 2487 O O . LEU C 1 62 ? 24.302 36.039 24.635 1.00 44.15 62 LEU C O 1
ATOM 2492 N N . LYS C 1 63 ? 24.694 38.026 23.676 1.00 36.97 63 LYS C N 1
ATOM 2493 C CA . LYS C 1 63 ? 23.581 37.958 22.755 1.00 38.24 63 LYS C CA 1
ATOM 2494 C C . LYS C 1 63 ? 24.069 37.376 21.426 1.00 39.87 63 LYS C C 1
ATOM 2495 O O . LYS C 1 63 ? 24.887 37.994 20.730 1.00 42.10 63 LYS C O 1
ATOM 2501 N N . VAL C 1 64 ? 23.587 36.189 21.070 1.00 36.56 64 VAL C N 1
ATOM 2502 C CA . VAL C 1 64 ? 23.996 35.583 19.813 1.00 35.07 64 VAL C CA 1
ATOM 2503 C C . VAL C 1 64 ? 22.835 35.404 18.864 1.00 36.64 64 VAL C C 1
ATOM 2504 O O . VAL C 1 64 ? 21.668 35.370 19.262 1.00 35.88 64 VAL C O 1
ATOM 2508 N N . LYS C 1 65 ? 23.174 35.288 17.595 1.00 36.32 65 LYS C N 1
ATOM 2509 C CA . LYS C 1 65 ? 22.219 34.823 16.614 1.00 35.33 65 LYS C CA 1
ATOM 2510 C C . LYS C 1 65 ? 22.827 33.746 15.707 1.00 31.61 65 LYS C C 1
ATOM 2511 O O . LYS C 1 65 ? 24.057 33.655 15.568 1.00 29.28 65 LYS C O 1
ATOM 2517 N N . ILE C 1 66 ? 21.957 32.958 15.077 1.00 29.84 66 ILE C N 1
ATOM 2518 C CA . ILE C 1 66 ? 22.376 31.803 14.267 1.00 30.62 66 ILE C CA 1
ATOM 2519 C C . ILE C 1 66 ? 21.842 31.914 12.844 1.00 32.77 66 ILE C C 1
ATOM 2520 O O . ILE C 1 66 ? 20.711 32.313 12.635 1.00 32.37 66 ILE C O 1
ATOM 2525 N N . GLY C 1 67 ? 22.656 31.551 11.861 1.00 36.87 67 GLY C N 1
ATOM 2526 C CA . GLY C 1 67 ? 22.216 31.575 10.482 1.00 29.04 67 GLY C CA 1
ATOM 2527 C C . GLY C 1 67 ? 23.288 32.016 9.506 1.00 33.63 67 GLY C C 1
ATOM 2528 O O . GLY C 1 67 ? 24.352 31.412 9.404 1.00 34.41 67 GLY C O 1
ATOM 2529 N N . GLY C 1 68 ? 22.995 33.096 8.790 1.00 37.74 68 GLY C N 1
ATOM 2530 C CA . GLY C 1 68 ? 23.859 33.605 7.744 1.00 36.18 68 GLY C CA 1
ATOM 2531 C C . GLY C 1 68 ? 23.184 33.444 6.400 1.00 35.37 68 GLY C C 1
ATOM 2532 O O . GLY C 1 68 ? 21.977 33.192 6.333 1.00 39.21 68 GLY C O 1
ATOM 2533 N N . GLY C 1 69 ? 23.961 33.586 5.333 1.00 37.11 69 GLY C N 1
ATOM 2534 C CA . GLY C 1 69 ? 23.439 33.538 3.981 1.00 38.66 69 GLY C CA 1
ATOM 2535 C C . GLY C 1 69 ? 22.593 32.308 3.751 1.00 41.48 69 GLY C C 1
ATOM 2536 O O . GLY C 1 69 ? 23.041 31.189 4.022 1.00 41.25 69 GLY C O 1
ATOM 2537 N N . GLY C 1 70 ? 21.355 32.517 3.301 1.00 33.43 70 GLY C N 1
ATOM 2538 C CA . GLY C 1 70 ? 20.502 31.422 2.888 1.00 35.73 70 GLY C CA 1
ATOM 2539 C C . GLY C 1 70 ? 19.761 30.778 4.040 1.00 36.96 70 GLY C C 1
ATOM 2540 O O . GLY C 1 70 ? 19.044 29.798 3.866 1.00 40.39 70 GLY C O 1
ATOM 2541 N N . TRP C 1 71 ? 19.944 31.323 5.227 1.00 32.72 71 TRP C N 1
ATOM 2542 C CA . TRP C 1 71 ? 19.165 30.896 6.370 1.00 36.32 71 TRP C CA 1
ATOM 2543 C C . TRP C 1 71 ? 18.178 32.000 6.682 1.00 31.72 71 TRP C C 1
ATOM 2544 O O . TRP C 1 71 ? 18.518 33.163 6.563 1.00 35.86 71 TRP C O 1
ATOM 2555 N N . SER C 1 72 ? 16.965 31.638 7.083 1.00 33.69 72 SER C N 1
ATOM 2556 C CA . SER C 1 72 ? 16.034 32.613 7.612 1.00 29.55 72 SER C CA 1
ATOM 2557 C C . SER C 1 72 ? 15.102 31.949 8.586 1.00 33.17 72 SER C C 1
ATOM 2558 O O . SER C 1 72 ? 14.873 30.732 8.513 1.00 30.88 72 SER C O 1
ATOM 2561 N N . SER C 1 73 ? 14.544 32.767 9.476 1.00 29.70 73 SER C N 1
ATOM 2562 C CA . SER C 1 73 ? 13.791 32.282 10.626 1.00 36.23 73 SER C CA 1
ATOM 2563 C C . SER C 1 73 ? 12.623 31.331 10.256 1.00 33.18 73 SER C C 1
ATOM 2564 O O . SER C 1 73 ? 12.052 31.420 9.171 1.00 33.86 73 SER C O 1
ATOM 2567 N N . SER C 1 74 ? 12.282 30.409 11.144 1.00 28.10 74 SER C N 1
ATOM 2568 C CA . SER C 1 74 ? 11.286 29.405 10.786 1.00 27.49 74 SER C CA 1
ATOM 2569 C C . SER C 1 74 ? 10.607 28.824 11.975 1.00 28.26 74 SER C C 1
ATOM 2570 O O . SER C 1 74 ? 11.113 28.884 13.089 1.00 30.18 74 SER C O 1
ATOM 2573 N N . LEU C 1 75 ? 9.446 28.249 11.704 1.00 28.61 75 LEU C N 1
ATOM 2574 C CA . LEU C 1 75 ? 8.652 27.553 12.693 1.00 32.39 75 LEU C CA 1
ATOM 2575 C C . LEU C 1 75 ? 8.243 26.278 11.996 1.00 35.01 75 LEU C C 1
ATOM 2576 O O . LEU C 1 75 ? 7.468 26.307 11.044 1.00 32.09 75 LEU C O 1
ATOM 2581 N N . ILE C 1 76 ? 8.792 25.157 12.447 1.00 33.98 76 ILE C N 1
ATOM 2582 C CA . ILE C 1 76 ? 8.589 23.895 11.756 1.00 29.30 76 ILE C CA 1
ATOM 2583 C C . ILE C 1 76 ? 8.173 22.837 12.781 1.00 35.53 76 ILE C C 1
ATOM 2584 O O . ILE C 1 76 ? 9.007 22.219 13.454 1.00 32.07 76 ILE C O 1
ATOM 2589 N N . GLU C 1 77 ? 6.857 22.738 12.960 1.00 35.14 77 GLU C N 1
ATOM 2590 C CA . GLU C 1 77 ? 6.215 21.742 13.805 1.00 31.99 77 GLU C CA 1
ATOM 2591 C C . GLU C 1 77 ? 6.785 21.400 15.184 1.00 32.97 77 GLU C C 1
ATOM 2592 O O . GLU C 1 77 ? 7.469 20.395 15.298 1.00 43.60 77 GLU C O 1
ATOM 2598 N N . GLY C 1 78 ? 6.593 22.195 16.224 1.00 37.37 78 GLY C N 1
ATOM 2599 C CA . GLY C 1 78 ? 6.499 23.626 16.175 1.00 31.87 78 GLY C CA 1
ATOM 2600 C C . GLY C 1 78 ? 7.870 23.992 16.758 1.00 33.33 78 GLY C C 1
ATOM 2601 O O . GLY C 1 78 ? 7.987 24.406 17.902 1.00 31.04 78 GLY C O 1
ATOM 2602 N N . GLN C 1 79 ? 8.924 23.798 15.976 1.00 28.02 79 GLN C N 1
ATOM 2603 C CA . GLN C 1 79 ? 10.260 24.143 16.449 1.00 33.97 79 GLN C CA 1
ATOM 2604 C C . GLN C 1 79 ? 10.706 25.452 15.814 1.00 32.55 79 GLN C C 1
ATOM 2605 O O . GLN C 1 79 ? 10.756 25.600 14.579 1.00 32.78 79 GLN C O 1
ATOM 2611 N N . ARG C 1 80 ? 10.997 26.425 16.655 1.00 32.12 80 ARG C N 1
ATOM 2612 C CA . ARG C 1 80 ? 11.467 27.709 16.133 1.00 34.91 80 ARG C CA 1
ATOM 2613 C C . ARG C 1 80 ? 12.957 27.622 15.843 1.00 31.60 80 ARG C C 1
ATOM 2614 O O . ARG C 1 80 ? 13.708 27.072 16.639 1.00 32.55 80 ARG C O 1
ATOM 2622 N N . GLY C 1 81 ? 13.374 28.141 14.697 1.00 29.80 81 GLY C N 1
ATOM 2623 C CA . GLY C 1 81 ? 14.768 28.081 14.308 1.00 27.06 81 GLY C CA 1
ATOM 2624 C C . GLY C 1 81 ? 15.036 28.887 13.050 1.00 31.48 81 GLY C C 1
ATOM 2625 O O . GLY C 1 81 ? 14.342 29.866 12.778 1.00 31.34 81 GLY C O 1
ATOM 2626 N N . VAL C 1 82 ? 16.064 28.490 12.297 1.00 30.71 82 VAL C N 1
ATOM 2627 C CA . VAL C 1 82 ? 16.296 29.037 10.977 1.00 26.29 82 VAL C CA 1
ATOM 2628 C C . VAL C 1 82 ? 16.411 27.903 9.973 1.00 27.89 82 VAL C C 1
ATOM 2629 O O . VAL C 1 82 ? 16.802 26.790 10.303 1.00 28.06 82 VAL C O 1
ATOM 2633 N N . TYR C 1 83 ? 16.061 28.210 8.738 1.00 27.57 83 TYR C N 1
ATOM 2634 C CA . TYR C 1 83 ? 15.806 27.210 7.738 1.00 27.56 83 TYR C CA 1
ATOM 2635 C C . TYR C 1 83 ? 16.529 27.584 6.460 1.00 32.63 83 TYR C C 1
ATOM 2636 O O . TYR C 1 83 ? 16.706 28.766 6.126 1.00 31.37 83 TYR C O 1
ATOM 2645 N N . ARG C 1 84 ? 16.967 26.559 5.755 1.00 29.20 84 ARG C N 1
ATOM 2646 C CA . ARG C 1 84 ? 17.580 26.749 4.471 1.00 31.20 84 ARG C CA 1
ATOM 2647 C C . ARG C 1 84 ? 17.144 25.608 3.591 1.00 33.00 84 ARG C C 1
ATOM 2648 O O . ARG C 1 84 ? 17.035 24.460 4.048 1.00 32.43 84 ARG C O 1
ATOM 2656 N N . GLN C 1 85 ? 16.889 25.923 2.330 1.00 35.57 85 GLN C N 1
ATOM 2657 C CA . GLN C 1 85 ? 16.382 24.936 1.391 1.00 38.66 85 GLN C CA 1
ATOM 2658 C C . GLN C 1 85 ? 17.542 24.214 0.776 1.00 37.73 85 GLN C C 1
ATOM 2659 O O . GLN C 1 85 ? 18.639 24.750 0.728 1.00 42.08 85 GLN C O 1
ATOM 2665 N N . GLY C 1 86 ? 17.301 23.007 0.282 1.00 36.76 86 GLY C N 1
ATOM 2666 C CA . GLY C 1 86 ? 18.314 22.307 -0.479 1.00 39.59 86 GLY C CA 1
ATOM 2667 C C . GLY C 1 86 ? 18.307 20.805 -0.276 1.00 38.74 86 GLY C C 1
ATOM 2668 O O . GLY C 1 86 ? 17.786 20.301 0.706 1.00 39.08 86 GLY C O 1
ATOM 2669 N N . GLU C 1 87 ? 18.865 20.087 -1.237 1.00 39.23 87 GLU C N 1
ATOM 2670 C CA . GLU C 1 87 ? 18.936 18.637 -1.161 1.00 44.02 87 GLU C CA 1
ATOM 2671 C C . GLU C 1 87 ? 20.380 18.222 -0.989 1.00 43.33 87 GLU C C 1
ATOM 2672 O O . GLU C 1 87 ? 20.679 17.034 -0.866 1.00 47.64 87 GLU C O 1
ATOM 2678 N N . GLU C 1 88 ? 21.278 19.208 -1.002 1.00 42.63 88 GLU C N 1
ATOM 2679 C CA . GLU C 1 88 ? 22.696 18.923 -0.919 1.00 43.09 88 GLU C CA 1
ATOM 2680 C C . GLU C 1 88 ? 23.063 18.250 0.405 1.00 36.72 88 GLU C C 1
ATOM 2681 O O . GLU C 1 88 ? 22.281 18.248 1.359 1.00 36.74 88 GLU C O 1
ATOM 2687 N N . LYS C 1 89 ? 24.247 17.661 0.447 1.00 41.84 89 LYS C N 1
ATOM 2688 C CA . LYS C 1 89 ? 24.657 16.844 1.583 1.00 37.14 89 LYS C CA 1
ATOM 2689 C C . LYS C 1 89 ? 24.975 17.668 2.817 1.00 35.08 89 LYS C C 1
ATOM 2690 O O . LYS C 1 89 ? 24.764 17.229 3.946 1.00 37.79 89 LYS C O 1
ATOM 2696 N N . GLN C 1 90 ? 25.477 18.870 2.616 1.00 37.34 90 GLN C N 1
ATOM 2697 C CA . GLN C 1 90 ? 25.873 19.656 3.769 1.00 37.42 90 GLN C CA 1
ATOM 2698 C C . GLN C 1 90 ? 25.566 21.129 3.591 1.00 30.55 90 GLN C C 1
ATOM 2699 O O . GLN C 1 90 ? 25.500 21.622 2.483 1.00 35.99 90 GLN C O 1
ATOM 2705 N N . ALA C 1 91 ? 25.353 21.829 4.691 1.00 29.36 91 ALA C N 1
ATOM 2706 C CA . ALA C 1 91 ? 25.200 23.277 4.629 1.00 30.02 91 ALA C CA 1
ATOM 2707 C C . ALA C 1 91 ? 26.063 23.941 5.726 1.00 30.59 91 ALA C C 1
ATOM 2708 O O . ALA C 1 91 ? 26.280 23.348 6.793 1.00 31.45 91 ALA C O 1
ATOM 2710 N N . ILE C 1 92 ? 26.581 25.138 5.429 1.00 29.22 92 ILE C N 1
ATOM 2711 C CA . ILE C 1 92 ? 27.380 25.943 6.351 1.00 24.87 92 ILE C CA 1
ATOM 2712 C C . ILE C 1 92 ? 26.477 26.989 7.051 1.00 32.76 92 ILE C C 1
ATOM 2713 O O . ILE C 1 92 ? 25.500 27.486 6.470 1.00 27.72 92 ILE C O 1
ATOM 2718 N N . PHE C 1 93 ? 26.792 27.302 8.301 1.00 27.62 93 PHE C N 1
ATOM 2719 C CA . PHE C 1 93 ? 26.110 28.370 9.011 1.00 31.00 93 PHE C CA 1
ATOM 2720 C C . PHE C 1 93 ? 27.021 28.980 10.055 1.00 31.08 93 PHE C C 1
ATOM 2721 O O . PHE C 1 93 ? 28.036 28.393 10.426 1.00 27.54 93 PHE C O 1
ATOM 2729 N N . ASP C 1 94 ? 26.623 30.149 10.542 1.00 30.28 94 ASP C N 1
ATOM 2730 C CA . ASP C 1 94 ? 27.402 30.875 11.528 1.00 31.80 94 ASP C CA 1
ATOM 2731 C C . ASP C 1 94 ? 26.614 31.081 12.782 1.00 31.93 94 ASP C C 1
ATOM 2732 O O . ASP C 1 94 ? 25.389 31.168 12.751 1.00 32.60 94 ASP C O 1
ATOM 2737 N N . ILE C 1 95 ? 27.329 31.178 13.890 1.00 32.90 95 ILE C N 1
ATOM 2738 C CA . ILE C 1 95 ? 26.792 31.790 15.085 1.00 32.60 95 ILE C CA 1
ATOM 2739 C C . ILE C 1 95 ? 27.442 33.166 15.175 1.00 34.59 95 ILE C C 1
ATOM 2740 O O . ILE C 1 95 ? 28.657 33.294 15.147 1.00 40.07 95 ILE C O 1
ATOM 2745 N N . MET C 1 96 ? 26.621 34.198 15.225 1.00 33.71 96 MET C N 1
ATOM 2746 C CA . MET C 1 96 ? 27.098 35.552 15.131 1.00 30.33 96 MET C CA 1
ATOM 2747 C C . MET C 1 96 ? 26.763 36.351 16.370 1.00 37.26 96 MET C C 1
ATOM 2748 O O . MET C 1 96 ? 25.822 36.026 17.099 1.00 36.97 96 MET C O 1
ATOM 2753 N N . SER C 1 97 ? 27.521 37.424 16.591 1.00 41.11 97 SER C N 1
ATOM 2754 C CA . SER C 1 97 ? 27.208 38.366 17.656 1.00 38.79 97 SER C CA 1
ATOM 2755 C C . SER C 1 97 ? 25.919 39.126 17.338 1.00 35.15 97 SER C C 1
ATOM 2756 O O . SER C 1 97 ? 25.755 39.662 16.248 1.00 38.30 97 SER C O 1
ATOM 2759 N N . ASP C 1 98 ? 24.995 39.161 18.282 1.00 36.15 98 ASP C N 1
ATOM 2760 C CA . ASP C 1 98 ? 23.723 39.838 18.022 1.00 41.37 98 ASP C CA 1
ATOM 2761 C C . ASP C 1 98 ? 23.746 41.264 18.600 1.00 41.49 98 ASP C C 1
ATOM 2762 O O . ASP C 1 98 ? 23.331 41.493 19.739 1.00 39.28 98 ASP C O 1
ATOM 2767 N N . GLY C 1 99 ? 24.246 42.209 17.806 1.00 43.12 99 GLY C N 1
ATOM 2768 C CA . GLY C 1 99 ? 24.474 43.570 18.267 1.00 46.37 99 GLY C CA 1
ATOM 2769 C C . GLY C 1 99 ? 25.918 43.832 18.683 1.00 47.89 99 GLY C C 1
ATOM 2770 O O . GLY C 1 99 ? 26.699 42.898 18.905 1.00 42.85 99 GLY C O 1
ATOM 2771 N N . ASN C 1 100 ? 26.280 45.113 18.764 1.00 49.01 100 ASN C N 1
ATOM 2772 C CA . ASN C 1 100 ? 27.559 45.501 19.329 1.00 45.71 100 ASN C CA 1
ATOM 2773 C C . ASN C 1 100 ? 27.481 45.249 20.819 1.00 44.54 100 ASN C C 1
ATOM 2774 O O . ASN C 1 100 ? 26.469 45.549 21.447 1.00 46.67 100 ASN C O 1
ATOM 2779 N N . GLN C 1 101 ? 28.520 44.640 21.374 1.00 41.47 101 GLN C N 1
ATOM 2780 C CA . GLN C 1 101 ? 28.538 44.329 22.791 1.00 40.20 101 GLN C CA 1
ATOM 2781 C C . GLN C 1 101 ? 29.967 44.156 23.277 1.00 44.61 101 GLN C C 1
ATOM 2782 O O . GLN C 1 101 ? 30.846 43.719 22.529 1.00 47.11 101 GLN C O 1
ATOM 2788 N N . TYR C 1 102 ? 30.202 44.550 24.521 1.00 47.10 102 TYR C N 1
ATOM 2789 C CA . TYR C 1 102 ? 31.504 44.401 25.144 1.00 43.79 102 TYR C CA 1
ATOM 2790 C C . TYR C 1 102 ? 31.310 43.285 26.148 1.00 46.37 102 TYR C C 1
ATOM 2791 O O . TYR C 1 102 ? 30.642 43.480 27.165 1.00 46.58 102 TYR C O 1
ATOM 2800 N N . SER C 1 103 ? 31.841 42.100 25.847 1.00 44.95 103 SER C N 1
ATOM 2801 C CA . SER C 1 103 ? 31.496 40.913 26.628 1.00 43.18 103 SER C CA 1
ATOM 2802 C C . SER C 1 103 ? 32.566 40.496 27.616 1.00 42.24 103 SER C C 1
ATOM 2803 O O . SER C 1 103 ? 33.756 40.627 27.361 1.00 44.97 103 SER C O 1
ATOM 2806 N N . ALA C 1 104 ? 32.140 39.975 28.752 1.00 42.00 104 ALA C N 1
ATOM 2807 C CA . ALA C 1 104 ? 33.098 39.496 29.713 1.00 45.37 104 ALA C CA 1
ATOM 2808 C C . ALA C 1 104 ? 33.765 38.244 29.159 1.00 47.72 104 ALA C C 1
ATOM 2809 O O . ALA C 1 104 ? 33.090 37.347 28.683 1.00 52.20 104 ALA C O 1
ATOM 2811 N N . PRO C 1 105 ? 35.103 38.194 29.195 1.00 49.45 105 PRO C N 1
ATOM 2812 C CA . PRO C 1 105 ? 35.893 37.019 28.810 1.00 47.40 105 PRO C CA 1
ATOM 2813 C C . PRO C 1 105 ? 35.469 35.746 29.537 1.00 47.12 105 PRO C C 1
ATOM 2814 O O . PRO C 1 105 ? 34.827 35.829 30.575 1.00 47.29 105 PRO C O 1
ATOM 2818 N N . GLY C 1 106 ? 35.828 34.589 28.981 1.00 47.23 106 GLY C N 1
ATOM 2819 C CA . GLY C 1 106 ? 35.437 33.301 29.532 1.00 48.01 106 GLY C CA 1
ATOM 2820 C C . GLY C 1 106 ? 34.574 32.468 28.591 1.00 48.40 106 GLY C C 1
ATOM 2821 O O . GLY C 1 106 ? 34.382 32.826 27.426 1.00 48.59 106 GLY C O 1
ATOM 2822 N N . GLU C 1 107 ? 34.046 31.360 29.106 1.00 46.27 107 GLU C N 1
ATOM 2823 C CA . GLU C 1 107 ? 33.323 30.374 28.301 1.00 47.39 107 GLU C CA 1
ATOM 2824 C C . GLU C 1 107 ? 31.811 30.572 28.342 1.00 47.92 107 GLU C C 1
ATOM 2825 O O . GLU C 1 107 ? 31.221 30.742 29.407 1.00 48.57 107 GLU C O 1
ATOM 2831 N N . TYR C 1 108 ? 31.195 30.568 27.169 1.00 45.25 108 TYR C N 1
ATOM 2832 C CA . TYR C 1 108 ? 29.742 30.568 27.045 1.00 40.37 108 TYR C CA 1
ATOM 2833 C C . TYR C 1 108 ? 29.383 29.267 26.358 1.00 42.60 108 TYR C C 1
ATOM 2834 O O . TYR C 1 108 ? 29.555 29.131 25.149 1.00 40.93 108 TYR C O 1
ATOM 2843 N N . ILE C 1 109 ? 28.932 28.293 27.139 1.00 41.78 109 ILE C N 1
ATOM 2844 C CA . ILE C 1 109 ? 28.713 26.948 26.628 1.00 40.22 109 ILE C CA 1
ATOM 2845 C C . ILE C 1 109 ? 27.245 26.688 26.371 1.00 39.13 109 ILE C C 1
ATOM 2846 O O . ILE C 1 109 ? 26.430 26.893 27.251 1.00 45.50 109 ILE C O 1
ATOM 2851 N N . PHE C 1 110 ? 26.902 26.243 25.164 1.00 39.87 110 PHE C N 1
ATOM 2852 C CA . PHE C 1 110 ? 25.507 25.919 24.819 1.00 36.14 110 PHE C CA 1
ATOM 2853 C C . PHE C 1 110 ? 25.498 24.881 23.710 1.00 38.90 110 PHE C C 1
ATOM 2854 O O . PHE C 1 110 ? 26.554 24.531 23.172 1.00 41.11 110 PHE C O 1
ATOM 2862 N N . SER C 1 111 ? 24.316 24.384 23.358 1.00 37.68 111 SER C N 1
ATOM 2863 C CA . SER C 1 111 ? 24.233 23.406 22.280 1.00 39.35 111 SER C CA 1
ATOM 2864 C C . SER C 1 111 ? 23.409 23.892 21.111 1.00 33.32 111 SER C C 1
ATOM 2865 O O . SER C 1 111 ? 22.537 24.739 21.263 1.00 32.26 111 SER C O 1
ATOM 2868 N N . VAL C 1 112 ? 23.686 23.296 19.956 1.00 29.32 112 VAL C N 1
ATOM 2869 C CA . VAL C 1 112 ? 22.958 23.532 18.729 1.00 31.01 112 VAL C CA 1
ATOM 2870 C C . VAL C 1 112 ? 22.272 22.250 18.254 1.00 34.10 112 VAL C C 1
ATOM 2871 O O . VAL C 1 112 ? 22.838 21.152 18.316 1.00 33.49 112 VAL C O 1
ATOM 2875 N N . SER C 1 113 ? 21.045 22.371 17.774 1.00 32.35 113 SER C N 1
ATOM 2876 C CA . SER C 1 113 ? 20.364 21.184 17.249 1.00 35.15 113 SER C CA 1
ATOM 2877 C C . SER C 1 113 ? 19.986 21.428 15.806 1.00 32.76 113 SER C C 1
ATOM 2878 O O . SER C 1 113 ? 20.042 22.563 15.339 1.00 33.40 113 SER C O 1
ATOM 2881 N N . GLY C 1 114 ? 19.599 20.369 15.102 1.00 35.10 114 GLY C N 1
ATOM 2882 C CA . GLY C 1 114 ? 19.219 20.483 13.707 1.00 32.15 114 GLY C CA 1
ATOM 2883 C C . GLY C 1 114 ? 18.733 19.159 13.124 1.00 35.01 114 GLY C C 1
ATOM 2884 O O . GLY C 1 114 ? 19.027 18.096 13.660 1.00 31.99 114 GLY C O 1
ATOM 2885 N N . GLU C 1 115 ? 18.006 19.252 12.011 1.00 30.17 115 GLU C N 1
ATOM 2886 C CA . GLU C 1 115 ? 17.404 18.125 11.326 1.00 29.99 115 GLU C CA 1
ATOM 2887 C C . GLU C 1 115 ? 17.513 18.297 9.821 1.00 32.21 115 GLU C C 1
ATOM 2888 O O . GLU C 1 115 ? 17.537 19.417 9.290 1.00 35.62 115 GLU C O 1
ATOM 2894 N N . CYS C 1 116 ? 17.562 17.184 9.115 1.00 41.50 116 CYS C N 1
ATOM 2895 C CA . CYS C 1 116 ? 17.463 17.241 7.671 1.00 38.79 116 CYS C CA 1
ATOM 2896 C C . CYS C 1 116 ? 16.037 16.886 7.302 1.00 38.99 116 CYS C C 1
ATOM 2897 O O . CYS C 1 116 ? 15.631 15.744 7.462 1.00 45.13 116 CYS C O 1
ATOM 2900 N N . LEU C 1 117 ? 15.275 17.875 6.834 1.00 38.98 117 LEU C N 1
ATOM 2901 C CA . LEU C 1 117 ? 13.843 17.709 6.588 1.00 39.31 117 LEU C CA 1
ATOM 2902 C C . LEU C 1 117 ? 13.578 16.738 5.454 1.00 41.89 117 LEU C C 1
ATOM 2903 O O . LEU C 1 117 ? 14.360 16.666 4.497 1.00 40.62 117 LEU C O 1
ATOM 2908 N N . ILE C 1 118 ? 12.467 16.004 5.549 1.00 40.41 118 ILE C N 1
ATOM 2909 C CA . ILE C 1 118 ? 12.124 15.040 4.497 1.00 48.20 118 ILE C CA 1
ATOM 2910 C C . ILE C 1 118 ? 10.709 15.177 3.934 1.00 51.51 118 ILE C C 1
ATOM 2911 O O . ILE C 1 118 ? 9.756 15.480 4.665 1.00 49.53 118 ILE C O 1
ATOM 2916 N N . SER C 1 119 ? 10.592 14.938 2.630 1.00 52.28 119 SER C N 1
ATOM 2917 C CA . SER C 1 119 ? 9.301 14.752 1.973 1.00 58.38 119 SER C CA 1
ATOM 2918 C C . SER C 1 119 ? 8.985 13.258 1.805 1.00 61.61 119 SER C C 1
ATOM 2919 O O . SER C 1 119 ? 7.940 12.764 2.247 1.00 60.80 119 SER C O 1
ATOM 2922 N N . GLN C 1 125 ? 2.173 14.952 -1.744 1.00 65.86 125 GLN C N 1
ATOM 2923 C CA . GLN C 1 125 ? 3.516 15.404 -1.364 1.00 70.18 125 GLN C CA 1
ATOM 2924 C C . GLN C 1 125 ? 3.507 16.177 -0.054 1.00 61.53 125 GLN C C 1
ATOM 2925 O O . GLN C 1 125 ? 2.867 17.224 0.056 1.00 62.70 125 GLN C O 1
ATOM 2931 N N . ALA C 1 126 ? 4.218 15.660 0.938 1.00 54.21 126 ALA C N 1
ATOM 2932 C CA . ALA C 1 126 ? 4.329 16.359 2.207 1.00 55.42 126 ALA C CA 1
ATOM 2933 C C . ALA C 1 126 ? 5.792 16.680 2.525 1.00 53.95 126 ALA C C 1
ATOM 2934 O O . ALA C 1 126 ? 6.685 16.387 1.736 1.00 57.43 126 ALA C O 1
ATOM 2936 N N . LEU C 1 127 ? 6.019 17.315 3.665 1.00 50.92 127 LEU C N 1
ATOM 2937 C CA . LEU C 1 127 ? 7.357 17.627 4.127 1.00 46.42 127 LEU C CA 1
ATOM 2938 C C . LEU C 1 127 ? 7.268 17.426 5.614 1.00 44.65 127 LEU C C 1
ATOM 2939 O O . LEU C 1 127 ? 6.224 17.696 6.213 1.00 42.64 127 LEU C O 1
ATOM 2944 N N . GLU C 1 128 ? 8.354 16.958 6.215 1.00 40.95 128 GLU C N 1
ATOM 2945 C CA . GLU C 1 128 ? 8.256 16.361 7.529 1.00 43.53 128 GLU C CA 1
ATOM 2946 C C . GLU C 1 128 ? 9.564 16.448 8.328 1.00 41.32 128 GLU C C 1
ATOM 2947 O O . GLU C 1 128 ? 10.662 16.397 7.760 1.00 35.87 128 GLU C O 1
ATOM 2953 N N . ARG C 1 129 ? 9.433 16.574 9.645 1.00 32.02 129 ARG C N 1
ATOM 2954 C CA . ARG C 1 129 ? 10.577 16.429 10.528 1.00 37.48 129 ARG C CA 1
ATOM 2955 C C . ARG C 1 129 ? 10.925 14.940 10.664 1.00 48.86 129 ARG C C 1
ATOM 2956 O O . ARG C 1 129 ? 10.034 14.100 10.920 1.00 39.49 129 ARG C O 1
ATOM 2964 N N . PRO C 1 130 ? 12.223 14.617 10.503 1.00 42.21 130 PRO C N 1
ATOM 2965 C CA . PRO C 1 130 ? 12.765 13.272 10.681 1.00 36.98 130 PRO C CA 1
ATOM 2966 C C . PRO C 1 130 ? 12.624 12.882 12.138 1.00 42.77 130 PRO C C 1
ATOM 2967 O O . PRO C 1 130 ? 12.402 13.751 12.973 1.00 42.57 130 PRO C O 1
ATOM 2971 N N . PRO C 1 131 ? 12.715 11.584 12.447 1.00 44.55 131 PRO C N 1
ATOM 2972 C CA . PRO C 1 131 ? 12.558 11.128 13.836 1.00 46.90 131 PRO C CA 1
ATOM 2973 C C . PRO C 1 131 ? 13.746 11.473 14.743 1.00 48.39 131 PRO C C 1
ATOM 2974 O O . PRO C 1 131 ? 13.562 11.562 15.960 1.00 49.34 131 PRO C O 1
ATOM 2978 N N . ILE C 1 132 ? 14.934 11.662 14.175 1.00 44.56 132 ILE C N 1
ATOM 2979 C CA . ILE C 1 132 ? 16.109 12.021 14.991 1.00 52.53 132 ILE C CA 1
ATOM 2980 C C . ILE C 1 132 ? 16.705 13.407 14.719 1.00 49.14 132 ILE C C 1
ATOM 2981 O O . ILE C 1 132 ? 16.889 13.814 13.559 1.00 45.77 132 ILE C O 1
ATOM 2986 N N . LYS C 1 133 ? 17.029 14.110 15.804 1.00 42.22 133 LYS C N 1
ATOM 2987 C CA . LYS C 1 133 ? 17.742 15.376 15.718 1.00 40.50 133 LYS C CA 1
ATOM 2988 C C . LYS C 1 133 ? 19.193 15.255 16.219 1.00 41.77 133 LYS C C 1
ATOM 2989 O O . LYS C 1 133 ? 19.487 14.576 17.223 1.00 39.15 133 LYS C O 1
ATOM 2995 N N . ALA C 1 134 ? 20.102 15.919 15.512 1.00 37.05 134 ALA C N 1
ATOM 2996 C CA . ALA C 1 134 ? 21.460 16.087 16.012 1.00 37.09 134 ALA C CA 1
ATOM 2997 C C . ALA C 1 134 ? 21.512 17.170 17.097 1.00 38.61 134 ALA C C 1
ATOM 2998 O O . ALA C 1 134 ? 20.696 18.105 17.124 1.00 34.28 134 ALA C O 1
ATOM 3000 N N . THR C 1 135 ? 22.466 17.019 18.004 1.00 38.00 135 THR C N 1
ATOM 3001 C CA . THR C 1 135 ? 22.797 18.054 18.968 1.00 38.48 135 THR C CA 1
ATOM 3002 C C . THR C 1 135 ? 24.314 18.071 19.214 1.00 41.76 135 THR C C 1
ATOM 3003 O O . THR C 1 135 ? 24.908 17.030 19.490 1.00 44.00 135 THR C O 1
ATOM 3007 N N . GLU C 1 136 ? 24.941 19.241 19.092 1.00 40.87 136 GLU C N 1
ATOM 3008 C CA . GLU C 1 136 ? 26.351 19.385 19.439 1.00 39.59 136 GLU C CA 1
ATOM 3009 C C . GLU C 1 136 ? 26.577 20.535 20.380 1.00 40.91 136 GLU C C 1
ATOM 3010 O O . GLU C 1 136 ? 25.839 21.511 20.369 1.00 36.55 136 GLU C O 1
ATOM 3016 N N . THR C 1 137 ? 27.610 20.426 21.198 1.00 37.18 137 THR C N 1
ATOM 3017 C CA . THR C 1 137 ? 27.846 21.452 22.181 1.00 37.62 137 THR C CA 1
ATOM 3018 C C . THR C 1 137 ? 29.000 22.307 21.713 1.00 42.58 137 THR C C 1
ATOM 3019 O O . THR C 1 137 ? 29.972 21.795 21.148 1.00 36.89 137 THR C O 1
ATOM 3023 N N . ILE C 1 138 ? 28.893 23.616 21.928 1.00 39.98 138 ILE C N 1
ATOM 3024 C CA . ILE C 1 138 ? 30.033 24.463 21.648 1.00 41.66 138 ILE C CA 1
ATOM 3025 C C . ILE C 1 138 ? 30.479 25.266 22.867 1.00 43.71 138 ILE C C 1
ATOM 3026 O O . ILE C 1 138 ? 29.661 25.692 23.692 1.00 39.10 138 ILE C O 1
ATOM 3031 N N . ARG C 1 139 ? 31.792 25.418 22.992 1.00 41.90 139 ARG C N 1
ATOM 3032 C CA . ARG C 1 139 ? 32.363 26.292 23.998 1.00 44.40 139 ARG C CA 1
ATOM 3033 C C . ARG C 1 139 ? 32.866 27.556 23.314 1.00 42.30 139 ARG C C 1
ATOM 3034 O O . ARG C 1 139 ? 33.888 27.550 22.623 1.00 42.65 139 ARG C O 1
ATOM 3042 N N . LEU C 1 140 ? 32.100 28.627 23.479 1.00 39.78 140 LEU C N 1
ATOM 3043 C CA . LEU C 1 140 ? 32.436 29.914 22.896 1.00 43.55 140 LEU C CA 1
ATOM 3044 C C . LEU C 1 140 ? 33.297 30.643 23.902 1.00 40.46 140 LEU C C 1
ATOM 3045 O O . LEU C 1 140 ? 32.849 30.902 25.022 1.00 40.26 140 LEU C O 1
ATOM 3050 N N . THR C 1 141 ? 34.529 30.958 23.515 1.00 42.91 141 THR C N 1
ATOM 3051 C CA . THR C 1 141 ? 35.449 31.679 24.401 1.00 44.95 141 THR C CA 1
ATOM 3052 C C . THR C 1 141 ? 35.620 33.152 24.056 1.00 44.82 141 THR C C 1
ATOM 3053 O O . THR C 1 141 ? 36.063 33.494 22.960 1.00 44.86 141 THR C O 1
ATOM 3057 N N . VAL C 1 142 ? 35.273 34.022 24.998 1.00 46.14 142 VAL C N 1
ATOM 3058 C CA . VAL C 1 142 ? 35.488 35.460 24.814 1.00 44.23 142 VAL C CA 1
ATOM 3059 C C . VAL C 1 142 ? 36.786 35.940 25.471 1.00 47.18 142 VAL C C 1
ATOM 3060 O O . VAL C 1 142 ? 37.383 35.223 26.273 1.00 50.50 142 VAL C O 1
ATOM 3064 N N . ALA D 1 1 ? 40.180 -8.465 10.946 1.00 52.61 1 ALA D N 1
ATOM 3065 C CA . ALA D 1 1 ? 39.459 -7.235 11.280 1.00 52.67 1 ALA D CA 1
ATOM 3066 C C . ALA D 1 1 ? 38.169 -7.525 12.041 1.00 43.88 1 ALA D C 1
ATOM 3067 O O . ALA D 1 1 ? 37.907 -6.947 13.098 1.00 44.19 1 ALA D O 1
ATOM 3069 N N . GLU D 1 2 ? 37.357 -8.427 11.508 1.00 38.37 2 GLU D N 1
ATOM 3070 C CA . GLU D 1 2 ? 36.113 -8.761 12.201 1.00 45.61 2 GLU D CA 1
ATOM 3071 C C . GLU D 1 2 ? 35.896 -10.270 12.354 1.00 40.76 2 GLU D C 1
ATOM 3072 O O . GLU D 1 2 ? 35.926 -11.004 11.368 1.00 35.81 2 GLU D O 1
ATOM 3078 N N . ILE D 1 3 ? 35.661 -10.729 13.578 1.00 35.16 3 ILE D N 1
ATOM 3079 C CA . ILE D 1 3 ? 35.393 -12.144 13.789 1.00 37.42 3 ILE D CA 1
ATOM 3080 C C . ILE D 1 3 ? 33.982 -12.451 14.326 1.00 36.63 3 ILE D C 1
ATOM 3081 O O . ILE D 1 3 ? 33.520 -11.840 15.274 1.00 36.11 3 ILE D O 1
ATOM 3086 N N . THR D 1 4 ? 33.292 -13.389 13.700 1.00 30.01 4 THR D N 1
ATOM 3087 C CA . THR D 1 4 ? 32.024 -13.865 14.257 1.00 35.58 4 THR D CA 1
ATOM 3088 C C . THR D 1 4 ? 32.115 -15.367 14.573 1.00 30.77 4 THR D C 1
ATOM 3089 O O . THR D 1 4 ? 32.667 -16.126 13.795 1.00 33.42 4 THR D O 1
ATOM 3093 N N . LEU D 1 5 ? 31.601 -15.780 15.718 1.00 30.18 5 LEU D N 1
ATOM 3094 C CA . LEU D 1 5 ? 31.601 -17.180 16.104 1.00 33.56 5 LEU D CA 1
ATOM 3095 C C . LEU D 1 5 ? 30.183 -17.627 16.406 1.00 33.52 5 LEU D C 1
ATOM 3096 O O . LEU D 1 5 ? 29.513 -17.056 17.251 1.00 32.75 5 LEU D O 1
ATOM 3101 N N . ILE D 1 6 ? 29.738 -18.664 15.714 1.00 33.67 6 ILE D N 1
ATOM 3102 C CA . ILE D 1 6 ? 28.442 -19.265 15.971 1.00 33.25 6 ILE D CA 1
ATOM 3103 C C . ILE D 1 6 ? 28.621 -20.719 16.376 1.00 40.69 6 ILE D C 1
ATOM 3104 O O . ILE D 1 6 ? 29.252 -21.509 15.660 1.00 41.94 6 ILE D O 1
ATOM 3109 N N . SER D 1 7 ? 28.073 -21.094 17.520 1.00 41.10 7 SER D N 1
ATOM 3110 C CA . SER D 1 7 ? 28.224 -22.469 17.934 1.00 39.42 7 SER D CA 1
ATOM 3111 C C . SER D 1 7 ? 27.087 -23.355 17.487 1.00 53.05 7 SER D C 1
ATOM 3112 O O . SER D 1 7 ? 25.899 -23.005 17.594 1.00 42.12 7 SER D O 1
ATOM 3115 N N . HIS D 1 8 ? 27.486 -24.525 16.988 1.00 53.26 8 HIS D N 1
ATOM 3116 C CA . HIS D 1 8 ? 26.568 -25.595 16.660 1.00 52.09 8 HIS D CA 1
ATOM 3117 C C . HIS D 1 8 ? 25.729 -25.985 17.889 1.00 49.99 8 HIS D C 1
ATOM 3118 O O . HIS D 1 8 ? 24.658 -26.577 17.766 1.00 54.45 8 HIS D O 1
ATOM 3125 N N . THR D 1 10 ? 24.245 -26.695 21.958 1.00 48.69 10 THR D N 1
ATOM 3126 C CA . THR D 1 10 ? 24.400 -27.904 22.781 1.00 62.26 10 THR D CA 1
ATOM 3127 C C . THR D 1 10 ? 24.900 -29.114 21.990 1.00 58.25 10 THR D C 1
ATOM 3128 O O . THR D 1 10 ? 24.186 -29.713 21.177 1.00 57.75 10 THR D O 1
ATOM 3132 N N . LEU D 1 11 ? 26.145 -29.465 22.264 1.00 54.29 11 LEU D N 1
ATOM 3133 C CA . LEU D 1 11 ? 26.881 -30.399 21.443 1.00 55.04 11 LEU D CA 1
ATOM 3134 C C . LEU D 1 11 ? 26.709 -31.865 21.879 1.00 57.56 11 LEU D C 1
ATOM 3135 O O . LEU D 1 11 ? 26.758 -32.774 21.038 1.00 52.46 11 LEU D O 1
ATOM 3140 N N . GLY D 1 12 ? 26.477 -32.098 23.172 1.00 49.18 12 GLY D N 1
ATOM 3141 C CA . GLY D 1 12 ? 26.442 -33.462 23.670 1.00 50.89 12 GLY D CA 1
ATOM 3142 C C . GLY D 1 12 ? 27.838 -33.917 24.072 1.00 58.14 12 GLY D C 1
ATOM 3143 O O . GLY D 1 12 ? 28.846 -33.412 23.550 1.00 58.55 12 GLY D O 1
ATOM 3144 N N . SER D 1 13 ? 27.913 -34.871 24.996 1.00 51.18 13 SER D N 1
ATOM 3145 C CA . SER D 1 13 ? 29.186 -35.234 25.613 1.00 45.92 13 SER D CA 1
ATOM 3146 C C . SER D 1 13 ? 30.106 -36.064 24.716 1.00 46.40 13 SER D C 1
ATOM 3147 O O . SER D 1 13 ? 31.332 -36.036 24.866 1.00 49.44 13 SER D O 1
ATOM 3150 N N . GLN D 1 14 ? 29.519 -36.807 23.793 1.00 44.22 14 GLN D N 1
ATOM 3151 C CA . GLN D 1 14 ? 30.305 -37.661 22.910 1.00 50.34 14 GLN D CA 1
ATOM 3152 C C . GLN D 1 14 ? 30.857 -36.891 21.707 1.00 52.73 14 GLN D C 1
ATOM 3153 O O . GLN D 1 14 ? 30.126 -36.614 20.753 1.00 52.38 14 GLN D O 1
ATOM 3159 N N . LEU D 1 15 ? 32.146 -36.563 21.738 1.00 53.48 15 LEU D N 1
ATOM 3160 C CA . LEU D 1 15 ? 32.751 -35.771 20.669 1.00 50.23 15 LEU D CA 1
ATOM 3161 C C . LEU D 1 15 ? 33.721 -36.573 19.795 1.00 47.13 15 LEU D C 1
ATOM 3162 O O . LEU D 1 15 ? 34.784 -36.964 20.252 1.00 53.10 15 LEU D O 1
ATOM 3167 N N . ARG D 1 16 ? 33.353 -36.798 18.539 1.00 48.03 16 ARG D N 1
ATOM 3168 C CA . ARG D 1 16 ? 34.179 -37.545 17.584 1.00 47.92 16 ARG D CA 1
ATOM 3169 C C . ARG D 1 16 ? 35.304 -36.663 17.068 1.00 46.77 16 ARG D C 1
ATOM 3170 O O . ARG D 1 16 ? 35.177 -35.450 17.099 1.00 49.25 16 ARG D O 1
ATOM 3178 N N . ASP D 1 17 ? 36.396 -37.258 16.594 1.00 46.62 17 ASP D N 1
ATOM 3179 C CA . ASP D 1 17 ? 37.519 -36.479 16.082 1.00 47.99 17 ASP D CA 1
ATOM 3180 C C . ASP D 1 17 ? 37.112 -35.600 14.920 1.00 45.89 17 ASP D C 1
ATOM 3181 O O . ASP D 1 17 ? 36.474 -36.066 13.983 1.00 43.24 17 ASP D O 1
ATOM 3186 N N . GLY D 1 18 ? 37.485 -34.324 14.991 1.00 42.27 18 GLY D N 1
ATOM 3187 C CA . GLY D 1 18 ? 37.223 -33.390 13.909 1.00 45.79 18 GLY D CA 1
ATOM 3188 C C . GLY D 1 18 ? 35.771 -32.985 13.755 1.00 43.32 18 GLY D C 1
ATOM 3189 O O . GLY D 1 18 ? 35.368 -32.468 12.708 1.00 44.26 18 GLY D O 1
ATOM 3190 N N . MET D 1 19 ? 34.984 -33.230 14.802 1.00 42.52 19 MET D N 1
ATOM 3191 C CA . MET D 1 19 ? 33.593 -32.801 14.845 1.00 40.17 19 MET D CA 1
ATOM 3192 C C . MET D 1 19 ? 33.481 -31.274 15.006 1.00 38.70 19 MET D C 1
ATOM 3193 O O . MET D 1 19 ? 34.140 -30.690 15.870 1.00 40.48 19 MET D O 1
ATOM 3198 N N . LYS D 1 20 ? 32.658 -30.646 14.170 1.00 34.81 20 LYS D N 1
ATOM 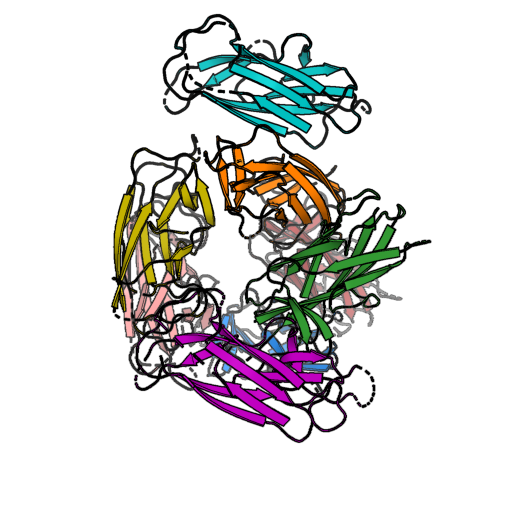3199 C CA . LYS D 1 20 ? 32.422 -29.204 14.207 1.00 31.53 20 LYS D CA 1
ATOM 3200 C C . LYS D 1 20 ? 31.760 -28.823 15.509 1.00 32.81 20 LYS D C 1
ATOM 3201 O O . LYS D 1 20 ? 30.706 -29.345 15.829 1.00 38.31 20 LYS D O 1
ATOM 3207 N N . LEU D 1 21 ? 32.364 -27.917 16.264 1.00 33.43 21 LEU D N 1
ATOM 3208 C CA . LEU D 1 21 ? 31.775 -27.475 17.527 1.00 34.98 21 LEU D CA 1
ATOM 3209 C C . LEU D 1 21 ? 31.282 -26.039 17.382 1.00 37.70 21 LEU D C 1
ATOM 3210 O O . LEU D 1 21 ? 30.379 -25.609 18.082 1.00 45.16 21 LEU D O 1
ATOM 3215 N N . ALA D 1 22 ? 31.895 -25.301 16.470 1.00 32.74 22 ALA D N 1
ATOM 3216 C CA . ALA D 1 22 ? 31.529 -23.931 16.239 1.00 32.61 22 ALA D CA 1
ATOM 3217 C C . ALA D 1 22 ? 32.051 -23.570 14.873 1.00 36.18 22 ALA D C 1
ATOM 3218 O O . ALA D 1 22 ? 33.021 -24.181 14.402 1.00 31.31 22 ALA D O 1
ATOM 3220 N N . THR D 1 23 ? 31.391 -22.590 14.246 1.00 33.64 23 THR D N 1
ATOM 3221 C C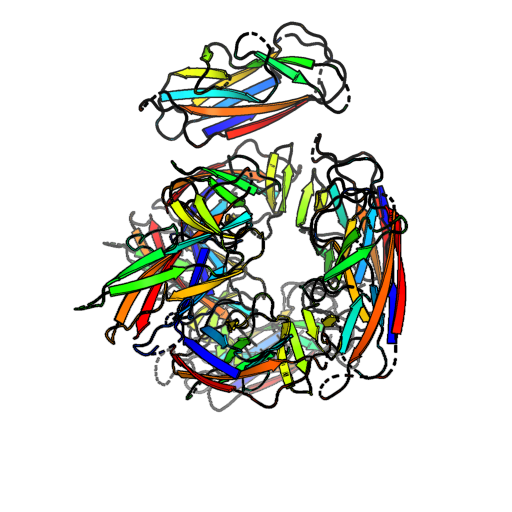A . THR D 1 23 ? 31.790 -22.042 12.959 1.00 30.99 23 THR D CA 1
ATOM 3222 C C . THR D 1 23 ? 32.192 -20.588 13.158 1.00 33.68 23 THR D C 1
ATOM 3223 O O . THR D 1 23 ? 31.549 -19.870 13.895 1.00 35.18 23 THR D O 1
ATOM 3227 N N . GLY D 1 24 ? 33.264 -20.164 12.500 1.00 34.01 24 GLY D N 1
ATOM 3228 C CA . GLY D 1 24 ? 33.761 -18.815 12.640 1.00 27.78 24 GLY D CA 1
ATOM 3229 C C . GLY D 1 24 ? 33.976 -18.149 11.299 1.00 31.04 24 GLY D C 1
ATOM 3230 O O . GLY D 1 24 ? 34.215 -18.801 10.285 1.00 27.42 24 GLY D O 1
ATOM 3231 N N . ARG D 1 25 ? 33.877 -16.825 11.286 1.00 32.07 25 ARG D N 1
ATOM 3232 C CA . ARG D 1 25 ? 34.225 -16.078 10.088 1.00 34.64 25 ARG D CA 1
ATOM 3233 C C . ARG D 1 25 ? 35.131 -14.888 10.419 1.00 33.69 25 ARG D C 1
ATOM 3234 O O . ARG D 1 25 ? 34.929 -14.178 11.406 1.00 30.33 25 ARG D O 1
ATOM 3242 N N . ILE D 1 26 ? 36.140 -14.683 9.589 1.00 30.90 26 ILE D N 1
ATOM 3243 C CA . ILE D 1 26 ? 36.958 -13.517 9.759 1.00 32.82 26 ILE D CA 1
ATOM 3244 C C . ILE D 1 26 ? 36.791 -12.677 8.506 1.00 39.06 26 ILE D C 1
ATOM 3245 O O . ILE D 1 26 ? 36.857 -13.198 7.386 1.00 36.97 26 ILE D O 1
ATOM 3250 N N . ALA D 1 27 ? 36.489 -11.396 8.717 1.00 37.10 27 ALA D N 1
ATOM 3251 C CA . ALA D 1 27 ? 36.252 -10.453 7.626 1.00 44.99 27 ALA D CA 1
ATOM 3252 C C . ALA D 1 27 ? 37.259 -9.325 7.673 1.00 38.87 27 ALA D C 1
ATOM 3253 O O . ALA D 1 27 ? 37.557 -8.792 8.741 1.00 41.21 27 ALA D O 1
ATOM 3255 N N . CYS D 1 28 ? 37.782 -8.990 6.500 1.00 40.28 28 CYS D N 1
ATOM 3256 C CA . CYS D 1 28 ? 38.821 -7.978 6.355 1.00 50.33 28 CYS D CA 1
ATOM 3257 C C . CYS D 1 28 ? 38.305 -6.846 5.470 1.00 48.65 28 CYS D C 1
ATOM 3258 O O . CYS D 1 28 ? 37.786 -7.090 4.393 1.00 51.61 28 CYS D O 1
ATOM 3261 N N . ARG D 1 29 ? 38.434 -5.610 5.928 1.00 54.59 29 ARG D N 1
ATOM 3262 C CA . ARG D 1 29 ? 38.034 -4.455 5.117 1.00 61.38 29 ARG D CA 1
ATOM 3263 C C . ARG D 1 29 ? 39.156 -4.058 4.178 1.00 62.55 29 ARG D C 1
ATOM 3264 O O . ARG D 1 29 ? 39.104 -4.293 2.964 1.00 61.71 29 ARG D O 1
ATOM 3272 N N . GLU D 1 30 ? 40.160 -3.435 4.787 1.00 65.38 30 GLU D N 1
ATOM 3273 C CA . GLU D 1 30 ? 41.412 -3.034 4.157 1.00 66.81 30 GLU D CA 1
ATOM 3274 C C . GLU D 1 30 ? 41.922 -4.092 3.183 1.00 70.56 30 GLU D C 1
ATOM 3275 O O . GLU D 1 30 ? 41.649 -5.281 3.370 1.00 70.07 30 GLU D O 1
ATOM 3281 N N . PRO D 1 31 ? 42.637 -3.670 2.123 1.00 71.65 31 PRO D N 1
ATOM 3282 C CA . PRO D 1 31 ? 43.280 -4.669 1.264 1.00 71.93 31 PRO D CA 1
ATOM 3283 C C . PRO D 1 31 ? 44.237 -5.522 2.096 1.00 70.02 31 PRO D C 1
ATOM 3284 O O . PRO D 1 31 ? 44.856 -5.016 3.037 1.00 68.73 31 PRO D O 1
ATOM 3288 N N . HIS D 1 32 ? 44.353 -6.803 1.781 1.00 65.37 32 HIS D N 1
ATOM 3289 C CA . HIS D 1 32 ? 45.211 -7.648 2.593 1.00 64.69 32 HIS D CA 1
ATOM 3290 C C . HIS D 1 32 ? 45.636 -8.887 1.852 1.00 62.81 32 HIS D C 1
ATOM 3291 O O . HIS D 1 32 ? 45.017 -9.283 0.855 1.00 64.57 32 HIS D O 1
ATOM 3298 N N . ASP D 1 33 ? 46.701 -9.496 2.356 1.00 57.26 33 ASP D N 1
ATOM 3299 C CA . ASP D 1 33 ? 47.253 -10.695 1.761 1.00 60.33 33 ASP D CA 1
ATOM 3300 C C . ASP D 1 33 ? 47.281 -11.793 2.808 1.00 60.02 33 ASP D C 1
ATOM 3301 O O . ASP D 1 33 ? 48.248 -11.927 3.556 1.00 59.59 33 ASP D O 1
ATOM 3306 N N . GLY D 1 34 ? 46.209 -12.566 2.882 1.00 56.81 34 GLY D N 1
ATOM 3307 C CA . GLY D 1 34 ? 46.173 -13.693 3.794 1.00 54.81 34 GLY D CA 1
ATOM 3308 C C . GLY D 1 34 ? 45.482 -13.431 5.121 1.00 52.82 34 GLY D C 1
ATOM 3309 O O . GLY D 1 34 ? 45.318 -12.287 5.539 1.00 56.31 34 GLY D O 1
ATOM 3310 N N . PHE D 1 35 ? 45.067 -14.518 5.767 1.00 49.33 35 PHE D N 1
ATOM 3311 C CA . PHE D 1 35 ? 44.378 -14.469 7.037 1.00 41.68 35 PHE D CA 1
ATOM 3312 C C . PHE D 1 35 ? 45.180 -15.212 8.074 1.00 41.21 35 PHE D C 1
ATOM 3313 O O . PHE D 1 35 ? 46.018 -16.050 7.761 1.00 43.44 35 PHE D O 1
ATOM 3321 N N . HIS D 1 36 ? 44.835 -14.994 9.322 1.00 35.39 36 HIS D N 1
ATOM 3322 C CA . HIS D 1 36 ? 45.693 -15.420 10.375 1.00 35.39 36 HIS D CA 1
ATOM 3323 C C . HIS D 1 36 ? 44.812 -15.561 11.629 1.00 36.76 36 HIS D C 1
ATOM 3324 O O . HIS D 1 36 ? 44.263 -14.559 12.079 1.00 31.31 36 HIS D O 1
ATOM 3331 N N . ILE D 1 37 ? 44.608 -16.777 12.168 1.00 30.24 37 ILE D N 1
ATOM 3332 C CA . ILE D 1 37 ? 43.756 -16.898 13.364 1.00 30.43 37 ILE D CA 1
ATOM 3333 C C . ILE D 1 37 ? 44.290 -17.831 14.436 1.00 35.30 37 ILE D C 1
ATOM 3334 O O . ILE D 1 37 ? 45.096 -18.704 14.152 1.00 37.35 37 ILE D O 1
ATOM 3339 N N . TRP D 1 38 ? 43.794 -17.676 15.658 1.00 30.28 38 TRP D N 1
ATOM 3340 C CA . TRP D 1 38 ? 44.223 -18.540 16.746 1.00 33.17 38 TRP D CA 1
ATOM 3341 C C . TRP D 1 38 ? 43.298 -18.494 17.925 1.00 31.72 38 TRP D C 1
ATOM 3342 O O . TRP D 1 38 ? 42.505 -17.580 18.062 1.00 32.81 38 TRP D O 1
ATOM 3353 N N . ILE D 1 39 ? 43.395 -19.506 18.774 1.00 32.16 39 ILE D N 1
ATOM 3354 C CA . ILE D 1 39 ? 42.622 -19.529 20.003 1.00 34.42 39 ILE D CA 1
ATOM 3355 C C . ILE D 1 39 ? 43.524 -19.090 21.152 1.00 40.79 39 ILE D C 1
ATOM 3356 O O . ILE D 1 39 ? 44.658 -19.556 21.260 1.00 36.75 39 ILE D O 1
ATOM 3361 N N . ASN D 1 40 ? 43.029 -18.199 22.009 1.00 42.90 40 ASN D N 1
ATOM 3362 C CA . ASN D 1 40 ? 43.770 -17.821 23.212 1.00 39.11 40 ASN D CA 1
ATOM 3363 C C . ASN D 1 40 ? 43.577 -18.839 24.359 1.00 48.03 40 ASN D C 1
ATOM 3364 O O . ASN D 1 40 ? 42.849 -18.604 25.326 1.00 44.62 40 ASN D O 1
ATOM 3369 N N . ALA D 1 41 ? 44.230 -19.987 24.217 1.00 43.44 41 ALA D N 1
ATOM 3370 C CA . ALA D 1 41 ? 44.194 -21.041 25.218 1.00 46.03 41 ALA D CA 1
ATOM 3371 C C . ALA D 1 41 ? 45.537 -21.775 25.210 1.00 46.81 41 ALA D C 1
ATOM 3372 O O . ALA D 1 41 ? 46.372 -21.552 24.333 1.00 47.51 41 ALA D O 1
ATOM 3374 N N . SER D 1 42 ? 45.765 -22.638 26.189 1.00 46.63 42 SER D N 1
ATOM 3375 C CA . SER D 1 42 ? 47.047 -23.326 26.244 1.00 55.07 42 SER D CA 1
ATOM 3376 C C . SER D 1 42 ? 47.157 -24.324 25.088 1.00 48.06 42 SER D C 1
ATOM 3377 O O . SER D 1 42 ? 46.253 -25.143 24.873 1.00 44.06 42 SER D O 1
ATOM 3380 N N . GLN D 1 43 ? 48.241 -24.213 24.322 1.00 48.19 43 GLN D N 1
ATOM 3381 C CA . GLN D 1 43 ? 48.512 -25.168 23.259 1.00 45.04 43 GLN D CA 1
ATOM 3382 C C . GLN D 1 43 ? 48.626 -26.549 23.865 1.00 50.43 43 GLN D C 1
ATOM 3383 O O . GLN D 1 43 ? 49.100 -26.733 24.989 1.00 56.85 43 GLN D O 1
ATOM 3389 N N . ASN D 1 44 ? 48.202 -27.521 23.086 1.00 48.86 44 ASN D N 1
ATOM 3390 C CA . ASN D 1 44 ? 48.029 -28.873 23.544 1.00 51.48 44 ASN D CA 1
ATOM 3391 C C . ASN D 1 44 ? 48.525 -29.747 22.406 1.00 56.78 44 ASN D C 1
ATOM 3392 O O . ASN D 1 44 ? 47.765 -30.147 21.514 1.00 59.03 44 ASN D O 1
ATOM 3397 N N . GLY D 1 45 ? 49.827 -30.001 22.410 1.00 55.99 45 GLY D N 1
ATOM 3398 C CA . GLY D 1 45 ? 50.439 -30.751 21.333 1.00 51.46 45 GLY D CA 1
ATOM 3399 C C . GLY D 1 45 ? 50.835 -29.810 20.218 1.00 47.74 45 GLY D C 1
ATOM 3400 O O . GLY D 1 45 ? 51.513 -28.806 20.454 1.00 46.63 45 GLY D O 1
ATOM 3401 N N . LYS D 1 46 ? 50.417 -30.132 19.000 1.00 41.06 46 LYS D N 1
ATOM 3402 C CA . LYS D 1 46 ? 50.774 -29.308 17.853 1.00 45.74 46 LYS D CA 1
ATOM 3403 C C . LYS D 1 46 ? 50.150 -27.909 17.852 1.00 45.89 46 LYS D C 1
ATOM 3404 O O . LYS D 1 46 ? 49.312 -27.556 18.696 1.00 37.84 46 LYS D O 1
ATOM 3410 N N . VAL D 1 47 ? 50.593 -27.113 16.891 1.00 45.62 47 VAL D N 1
ATOM 3411 C CA . VAL D 1 47 ? 50.108 -25.749 16.744 1.00 42.38 47 VAL D CA 1
ATOM 3412 C C . VAL D 1 47 ? 48.672 -25.734 16.247 1.00 44.07 47 VAL D C 1
ATOM 3413 O O . VAL D 1 47 ? 48.340 -26.388 15.262 1.00 46.19 47 VAL D O 1
ATOM 3417 N N . GLY D 1 48 ? 47.820 -24.986 16.945 1.00 44.86 48 GLY D N 1
ATOM 3418 C CA . GLY D 1 48 ? 46.429 -24.851 16.563 1.00 34.28 48 GLY D CA 1
ATOM 3419 C C . GLY D 1 48 ? 45.609 -25.904 17.279 1.00 39.18 48 GLY D C 1
ATOM 3420 O O . GLY D 1 48 ? 44.469 -26.175 16.896 1.00 38.67 48 GLY D O 1
ATOM 3421 N N . HIS D 1 49 ? 46.190 -26.499 18.320 1.00 34.80 49 HIS D N 1
ATOM 3422 C CA . HIS D 1 49 ? 45.494 -27.501 19.113 1.00 39.93 49 HIS D CA 1
ATOM 3423 C C . HIS D 1 49 ? 45.549 -27.043 20.544 1.00 39.20 49 HIS D C 1
ATOM 3424 O O . HIS D 1 49 ? 46.591 -26.616 20.998 1.00 36.64 49 HIS D O 1
ATOM 3431 N N . TYR D 1 50 ? 44.430 -27.138 21.254 1.00 36.52 50 TYR D N 1
ATOM 3432 C CA . TYR D 1 50 ? 44.328 -26.470 22.528 1.00 36.60 50 TYR D CA 1
ATOM 3433 C C . TYR D 1 50 ? 43.538 -27.268 23.531 1.00 35.77 50 TYR D C 1
ATOM 3434 O O . TYR D 1 50 ? 42.793 -28.162 23.180 1.00 37.06 50 TYR D O 1
ATOM 3443 N N . ILE D 1 51 ? 43.718 -26.925 24.793 1.00 41.76 51 ILE D N 1
ATOM 3444 C CA . ILE D 1 51 ? 42.885 -27.439 25.855 1.00 44.70 51 ILE D CA 1
ATOM 3445 C C . ILE D 1 51 ? 42.151 -26.259 26.436 1.00 42.62 51 ILE D C 1
ATOM 3446 O O . ILE D 1 51 ? 42.738 -25.191 26.634 1.00 36.14 51 ILE D O 1
ATOM 3451 N N . VAL D 1 52 ? 40.871 -26.473 26.719 1.00 44.91 52 VAL D N 1
ATOM 3452 C CA . VAL D 1 52 ? 40.034 -25.490 27.372 1.00 44.57 52 VAL D CA 1
ATOM 3453 C C . VAL D 1 52 ? 39.400 -26.188 28.561 1.00 49.69 52 VAL D C 1
ATOM 3454 O O . VAL D 1 52 ? 39.064 -27.371 28.510 1.00 52.14 52 VAL D O 1
ATOM 3458 N N . GLN D 1 53 ? 39.273 -25.444 29.643 1.00 53.69 53 GLN D N 1
ATOM 3459 C CA . GLN D 1 53 ? 38.775 -25.942 30.905 1.00 57.41 53 GLN D CA 1
ATOM 3460 C C . GLN D 1 53 ? 37.324 -25.502 31.042 1.00 61.28 53 GLN D C 1
ATOM 3461 O O . GLN D 1 53 ? 36.972 -24.399 30.619 1.00 58.16 53 GLN D O 1
ATOM 3467 N N . ASN D 1 54 ? 36.490 -26.384 31.596 1.00 61.34 54 ASN D N 1
ATOM 3468 C CA . ASN D 1 54 ? 35.097 -26.086 31.937 1.00 57.24 54 ASN D CA 1
ATOM 3469 C C . ASN D 1 54 ? 35.004 -24.946 32.949 1.00 62.87 54 ASN D C 1
ATOM 3470 O O . ASN D 1 54 ? 35.990 -24.633 33.616 1.00 66.98 54 ASN D O 1
ATOM 3475 N N . ASN D 1 55 ? 33.821 -24.341 33.069 1.00 68.00 55 ASN D N 1
ATOM 3476 C CA . ASN D 1 55 ? 33.587 -23.256 34.028 1.00 72.71 55 ASN D CA 1
ATOM 3477 C C . ASN D 1 55 ? 33.208 -23.766 35.426 1.00 77.73 55 ASN D C 1
ATOM 3478 O O . ASN D 1 55 ? 32.341 -23.204 36.108 1.00 76.86 55 ASN D O 1
ATOM 3483 N N . ARG D 1 56 ? 33.859 -24.858 35.813 1.00 76.33 56 ARG D N 1
ATOM 3484 C CA . ARG D 1 56 ? 33.871 -25.371 37.174 1.00 74.77 56 ARG D CA 1
ATOM 3485 C C . ARG D 1 56 ? 35.236 -26.006 37.421 1.00 79.38 56 ARG D C 1
ATOM 3486 O O . ARG D 1 56 ? 35.735 -26.779 36.591 1.00 73.98 56 ARG D O 1
ATOM 3494 N N . HIS D 1 60 ? 36.591 -30.082 34.425 1.00 62.25 60 HIS D N 1
ATOM 3495 C CA . HIS D 1 60 ? 36.998 -30.946 33.318 1.00 63.25 60 HIS D CA 1
ATOM 3496 C C . HIS D 1 60 ? 37.484 -30.141 32.101 1.00 58.69 60 HIS D C 1
ATOM 3497 O O . HIS D 1 60 ? 37.324 -28.922 32.038 1.00 59.68 60 HIS D O 1
ATOM 3504 N N . GLU D 1 61 ? 38.089 -30.829 31.139 1.00 58.24 61 GLU D N 1
ATOM 3505 C CA . GLU D 1 61 ? 38.726 -30.151 30.020 1.00 56.84 61 GLU D CA 1
ATOM 3506 C C . GLU D 1 61 ? 38.133 -30.574 28.672 1.00 57.38 61 GLU D C 1
ATOM 3507 O O . GLU D 1 61 ? 37.503 -31.635 28.560 1.00 52.61 61 GLU D O 1
ATOM 3513 N N . LEU D 1 62 ? 38.317 -29.722 27.661 1.00 53.19 62 LEU D N 1
ATOM 3514 C CA . LEU D 1 62 ? 37.865 -30.014 26.302 1.00 46.26 62 LEU D CA 1
ATOM 3515 C C . LEU D 1 62 ? 39.048 -29.865 25.358 1.00 42.58 62 LEU D C 1
ATOM 3516 O O . LEU D 1 62 ? 39.814 -28.917 25.469 1.00 42.51 62 LEU D O 1
ATOM 3521 N N . LYS D 1 63 ? 39.214 -30.808 24.438 1.00 46.52 63 LYS D N 1
ATOM 3522 C CA . LYS D 1 63 ? 40.293 -30.725 23.456 1.00 38.31 63 LYS D CA 1
ATOM 3523 C C . LYS D 1 63 ? 39.774 -30.228 22.116 1.00 42.08 63 LYS D C 1
ATOM 3524 O O . LYS D 1 63 ? 38.875 -30.842 21.509 1.00 33.24 63 LYS D O 1
ATOM 3530 N N . VAL D 1 64 ? 40.326 -29.095 21.666 1.00 34.87 64 VAL D N 1
ATOM 3531 C CA . VAL D 1 64 ? 39.865 -28.503 20.431 1.00 34.30 64 VAL D CA 1
ATOM 3532 C C . VAL D 1 64 ? 41.035 -28.122 19.540 1.00 34.46 64 VAL D C 1
ATOM 3533 O O . VAL D 1 64 ? 42.153 -27.902 20.022 1.00 34.60 64 VAL D O 1
ATOM 3537 N N . LYS D 1 65 ? 40.767 -28.065 18.241 1.00 29.52 65 LYS D N 1
ATOM 3538 C CA . LYS D 1 65 ? 41.706 -27.500 17.276 1.00 32.89 65 LYS D CA 1
ATOM 3539 C C . LYS D 1 65 ? 40.990 -26.495 16.380 1.00 31.50 65 LYS D C 1
ATOM 3540 O O . LYS D 1 65 ? 39.755 -26.465 16.344 1.00 32.21 65 LYS D O 1
ATOM 3546 N N . ILE D 1 66 ? 41.746 -25.685 15.641 1.00 31.81 66 ILE D N 1
ATOM 3547 C CA . ILE D 1 66 ? 41.133 -24.643 14.829 1.00 26.79 66 ILE D CA 1
ATOM 3548 C C . ILE D 1 66 ? 41.616 -24.701 13.396 1.00 31.30 66 ILE D C 1
ATOM 3549 O O . ILE D 1 66 ? 42.787 -24.953 13.129 1.00 29.60 66 ILE D O 1
ATOM 3554 N N . GLY D 1 67 ? 40.700 -24.497 12.458 1.00 30.71 67 GLY D N 1
ATOM 3555 C CA . GLY D 1 67 ? 41.092 -24.361 11.071 1.00 34.58 67 GLY D CA 1
ATOM 3556 C C . GLY D 1 67 ? 40.152 -25.036 10.102 1.00 30.39 67 GLY D C 1
ATOM 3557 O O . GLY D 1 67 ? 39.029 -24.585 9.909 1.00 36.41 67 GLY D O 1
ATOM 3558 N N . GLY D 1 68 ? 40.626 -26.112 9.482 1.00 36.62 68 GLY D N 1
ATOM 3559 C CA . GLY D 1 68 ? 39.786 -26.961 8.661 1.00 36.23 68 GLY D CA 1
ATOM 3560 C C . GLY D 1 68 ? 39.962 -26.801 7.165 1.00 35.53 68 GLY D C 1
ATOM 3561 O O . GLY D 1 68 ? 39.072 -27.080 6.381 1.00 41.62 68 GLY D O 1
ATOM 3562 N N . GLY D 1 69 ? 41.105 -26.337 6.722 1.00 43.92 69 GLY D N 1
ATOM 3563 C CA . GLY D 1 69 ? 41.288 -26.337 5.282 1.00 51.27 69 GLY D CA 1
ATOM 3564 C C . GLY D 1 69 ? 40.582 -25.220 4.543 1.00 46.97 69 GLY D C 1
ATOM 3565 O O . GLY D 1 69 ? 39.458 -24.840 4.849 1.00 47.74 69 GLY D O 1
ATOM 3566 N N . GLY D 1 70 ? 41.303 -24.615 3.616 1.00 47.73 70 GLY D N 1
ATOM 3567 C CA . GLY D 1 70 ? 42.734 -24.706 3.619 1.00 44.90 70 GLY D CA 1
ATOM 3568 C C . GLY D 1 70 ? 43.269 -23.725 4.648 1.00 41.64 70 GLY D C 1
ATOM 3569 O O . GLY D 1 70 ? 43.628 -22.606 4.316 1.00 42.72 70 GLY D O 1
ATOM 3570 N N . TRP D 1 71 ? 43.261 -24.143 5.907 1.00 39.13 71 TRP D N 1
ATOM 3571 C CA . TRP D 1 71 ? 43.976 -23.468 6.967 1.00 36.31 71 TRP D CA 1
ATOM 3572 C C . TRP D 1 71 ? 45.160 -24.361 7.297 1.00 38.34 71 TRP D C 1
ATOM 3573 O O . TRP D 1 71 ? 44.995 -25.568 7.367 1.00 38.22 71 TRP D O 1
ATOM 3584 N N . SER D 1 72 ? 46.340 -23.765 7.472 1.00 36.98 72 SER D N 1
ATOM 3585 C CA . SER D 1 72 ? 47.560 -24.480 7.858 1.00 33.38 72 SER D CA 1
ATOM 3586 C C . SER D 1 72 ? 48.254 -23.834 9.054 1.00 36.46 72 SER D C 1
ATOM 3587 O O . SER D 1 72 ? 48.254 -22.603 9.199 1.00 35.40 72 SER D O 1
ATOM 3590 N N . SER D 1 73 ? 48.854 -24.665 9.905 1.00 37.32 73 SER D N 1
ATOM 3591 C CA . SER D 1 73 ? 49.493 -24.186 11.127 1.00 41.72 73 SER D CA 1
ATOM 3592 C C . SER D 1 73 ? 50.588 -23.159 10.775 1.00 39.51 73 SER D C 1
ATOM 3593 O O . SER D 1 73 ? 51.171 -23.214 9.704 1.00 42.56 73 SER D O 1
ATOM 3596 N N . SER D 1 74 ? 50.846 -22.206 11.653 1.00 36.43 74 SER D N 1
ATOM 3597 C CA . SER D 1 74 ? 51.698 -21.098 11.258 1.00 39.87 74 SER D CA 1
ATOM 3598 C C . SER D 1 74 ? 52.301 -20.376 12.448 1.00 38.70 74 SER D C 1
ATOM 3599 O O . SER D 1 74 ? 51.705 -20.313 13.518 1.00 38.78 74 SER D O 1
ATOM 3602 N N . LEU D 1 75 ? 53.506 -19.857 12.256 1.00 41.04 75 LEU D N 1
ATOM 3603 C CA . LEU D 1 75 ? 54.111 -18.958 13.224 1.00 39.25 75 LEU D CA 1
ATOM 3604 C C . LEU D 1 75 ? 54.359 -17.667 12.476 1.00 44.20 75 LEU D C 1
ATOM 3605 O O . LEU D 1 75 ? 55.161 -17.624 11.539 1.00 40.55 75 LEU D O 1
ATOM 3610 N N . ILE D 1 76 ? 53.631 -16.623 12.855 1.00 43.83 76 ILE D N 1
ATOM 3611 C CA . ILE D 1 76 ? 53.735 -15.351 12.164 1.00 44.05 76 ILE D CA 1
ATOM 3612 C C . ILE D 1 76 ? 54.127 -14.299 13.198 1.00 47.50 76 ILE D C 1
ATOM 3613 O O . ILE D 1 76 ? 53.312 -13.864 14.027 1.00 41.58 76 ILE D O 1
ATOM 3618 N N . GLU D 1 77 ? 55.402 -13.917 13.118 1.00 50.58 77 GLU D N 1
ATOM 3619 C CA . GLU D 1 77 ? 56.221 -13.659 14.307 1.00 50.06 77 GLU D CA 1
ATOM 3620 C C . GLU D 1 77 ? 55.656 -12.643 15.270 1.00 43.62 77 GLU D C 1
ATOM 3621 O O . GLU D 1 77 ? 55.343 -11.522 14.888 1.00 47.19 77 GLU D O 1
ATOM 3623 N N . GLY D 1 78 ? 55.504 -13.055 16.519 1.00 45.65 78 GLY D N 1
ATOM 3624 C CA . GLY D 1 78 ? 55.744 -14.432 16.909 1.00 38.77 78 GLY D CA 1
ATOM 3625 C C . GLY D 1 78 ? 54.434 -15.026 17.408 1.00 46.38 78 GLY D C 1
ATOM 3626 O O . GLY D 1 78 ? 54.314 -15.430 18.570 1.00 45.05 78 GLY D O 1
ATOM 3627 N N . GLN D 1 79 ? 53.433 -15.066 16.530 1.00 43.02 79 GLN D N 1
ATOM 3628 C CA . GLN D 1 79 ? 52.124 -15.591 16.916 1.00 44.04 79 GLN D CA 1
ATOM 3629 C C . GLN D 1 79 ? 51.822 -16.981 16.319 1.00 37.59 79 GLN D C 1
ATOM 3630 O O . GLN D 1 79 ? 51.755 -17.141 15.109 1.00 37.09 79 GLN D O 1
ATOM 3636 N N . ARG D 1 80 ? 51.653 -17.980 17.174 1.00 33.13 80 ARG D N 1
ATOM 3637 C CA . ARG D 1 80 ? 51.229 -19.300 16.702 1.00 37.26 80 ARG D CA 1
ATOM 3638 C C . ARG D 1 80 ? 49.725 -19.314 16.407 1.00 42.05 80 ARG D C 1
ATOM 3639 O O . ARG D 1 80 ? 48.886 -18.868 17.224 1.00 36.51 80 ARG D O 1
ATOM 3647 N N . GLY D 1 81 ? 49.376 -19.833 15.242 1.00 32.88 81 GLY D N 1
ATOM 3648 C CA . GLY D 1 81 ? 47.978 -19.967 14.917 1.00 31.61 81 GLY D CA 1
ATOM 3649 C C . GLY D 1 81 ? 47.804 -20.832 13.696 1.00 35.93 81 GLY D C 1
ATOM 3650 O O . GLY D 1 81 ? 48.618 -21.712 13.449 1.00 39.36 81 GLY D O 1
ATOM 3651 N N . VAL D 1 82 ? 46.743 -20.592 12.937 1.00 31.76 82 VAL D N 1
ATOM 3652 C CA . VAL D 1 82 ? 46.607 -21.219 11.650 1.00 33.50 82 VAL D CA 1
ATOM 3653 C C . VAL D 1 82 ? 46.316 -20.124 10.650 1.00 32.23 82 VAL D C 1
ATOM 3654 O O . VAL D 1 82 ? 45.876 -19.057 11.023 1.00 30.25 82 VAL D O 1
ATOM 3658 N N . TYR D 1 83 ? 46.534 -20.424 9.379 1.00 34.62 83 TYR D N 1
ATOM 3659 C CA . TYR D 1 83 ? 46.754 -19.408 8.377 1.00 38.55 83 TYR D CA 1
ATOM 3660 C C . TYR D 1 83 ? 46.196 -19.792 7.010 1.00 39.88 83 TYR D C 1
AT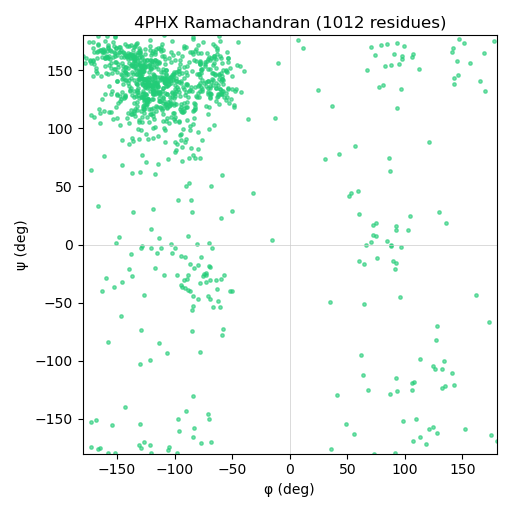OM 3661 O O . TYR D 1 83 ? 46.219 -20.959 6.617 1.00 45.75 83 TYR D O 1
ATOM 3670 N N . ARG D 1 84 ? 45.728 -18.793 6.280 1.00 37.33 84 ARG D N 1
ATOM 3671 C CA . ARG D 1 84 ? 45.110 -19.007 4.981 1.00 43.82 84 ARG D CA 1
ATOM 3672 C C . ARG D 1 84 ? 45.541 -17.938 3.995 1.00 47.72 84 ARG D C 1
ATOM 3673 O O . ARG D 1 84 ? 45.591 -16.745 4.316 1.00 46.36 84 ARG D O 1
ATOM 3681 N N . GLN D 1 85 ? 45.857 -18.392 2.791 1.00 50.52 85 GLN D N 1
ATOM 3682 C CA . GLN D 1 85 ? 46.309 -17.547 1.700 1.00 56.72 85 GLN D CA 1
ATOM 3683 C C . GLN D 1 85 ? 45.121 -16.857 1.074 1.00 56.72 85 GLN D C 1
ATOM 3684 O O . GLN D 1 85 ? 44.031 -17.426 1.024 1.00 53.50 85 GLN D O 1
ATOM 3690 N N . GLY D 1 86 ? 45.328 -15.633 0.593 1.00 62.83 86 GLY D N 1
ATOM 3691 C CA . GLY D 1 86 ? 44.310 -14.962 -0.194 1.00 57.90 86 GLY D CA 1
ATOM 3692 C C . GLY D 1 86 ? 44.230 -13.453 -0.058 1.00 66.46 86 GLY D C 1
ATOM 3693 O O . GLY D 1 86 ? 44.972 -12.855 0.717 1.00 68.03 86 GLY D O 1
ATOM 3694 N N . GLU D 1 87 ? 43.331 -12.846 -0.836 1.00 64.51 87 GLU D N 1
ATOM 3695 C CA . GLU D 1 87 ? 43.023 -11.418 -0.741 1.00 71.05 87 GLU D CA 1
ATOM 3696 C C . GLU D 1 87 ? 41.514 -11.220 -0.608 1.00 66.87 87 GLU D C 1
ATOM 3697 O O . GLU D 1 87 ? 41.037 -10.087 -0.492 1.00 61.44 87 GLU D O 1
ATOM 3703 N N . GLU D 1 88 ? 40.771 -12.326 -0.627 1.00 63.09 88 GLU D N 1
ATOM 3704 C CA . GLU D 1 88 ? 39.325 -12.298 -0.374 1.00 64.15 88 GLU D CA 1
ATOM 3705 C C . GLU D 1 88 ? 38.976 -11.611 0.964 1.00 55.97 88 GLU D C 1
ATOM 3706 O O . GLU D 1 88 ? 39.843 -11.371 1.803 1.00 53.54 88 GLU D O 1
ATOM 3712 N N . LYS D 1 89 ? 37.711 -11.266 1.145 1.00 50.66 89 LYS D N 1
ATOM 3713 C CA . LYS D 1 89 ? 37.351 -10.324 2.199 1.00 51.99 89 LYS D CA 1
ATOM 3714 C C . LYS D 1 89 ? 36.941 -11.012 3.483 1.00 48.36 89 LYS D C 1
ATOM 3715 O O . LYS D 1 89 ? 37.180 -10.493 4.569 1.00 47.60 89 LYS D O 1
ATOM 3721 N N . GLN D 1 90 ? 36.282 -12.159 3.358 1.00 45.55 90 GLN D N 1
ATOM 3722 C CA . GLN D 1 90 ? 36.101 -13.033 4.513 1.00 42.68 90 GLN D CA 1
ATOM 3723 C C . GLN D 1 90 ? 36.571 -14.439 4.215 1.00 42.84 90 GLN D C 1
ATOM 3724 O O . GLN D 1 90 ? 36.667 -14.838 3.055 1.00 44.01 90 GLN D O 1
ATOM 3730 N N . ALA D 1 91 ? 36.878 -15.173 5.280 1.00 41.78 91 ALA D N 1
ATOM 3731 C CA . ALA D 1 91 ? 37.104 -16.607 5.207 1.00 37.52 91 ALA D CA 1
ATOM 3732 C C . ALA D 1 91 ? 36.413 -17.287 6.390 1.00 36.83 91 ALA D C 1
ATOM 3733 O O . ALA D 1 91 ? 36.299 -16.718 7.485 1.00 32.71 91 ALA D O 1
ATOM 3735 N N . ILE D 1 92 ? 35.969 -18.516 6.161 1.00 36.13 92 ILE D N 1
ATOM 3736 C CA . ILE D 1 92 ? 35.230 -19.279 7.156 1.00 35.13 92 ILE D CA 1
ATOM 3737 C C . ILE D 1 92 ? 36.193 -20.277 7.814 1.00 33.83 92 ILE D C 1
ATOM 3738 O O . ILE D 1 92 ? 37.114 -20.773 7.163 1.00 30.59 92 ILE D O 1
ATOM 3743 N N . PHE D 1 93 ? 36.002 -20.562 9.094 1.00 26.16 93 PHE D N 1
ATOM 3744 C CA . PHE D 1 93 ? 36.814 -21.585 9.744 1.00 30.03 93 PHE D CA 1
ATOM 3745 C C . PHE D 1 93 ? 35.989 -22.331 10.770 1.00 29.60 93 PHE D C 1
ATOM 3746 O O . PHE D 1 93 ? 34.917 -21.860 11.165 1.00 28.29 93 PHE D O 1
ATOM 3754 N N . ASP D 1 94 ? 36.502 -23.471 11.222 1.00 25.36 94 ASP D N 1
ATOM 3755 C CA . ASP D 1 94 ? 35.813 -24.253 12.246 1.00 29.12 94 ASP D CA 1
ATOM 3756 C C . ASP D 1 94 ? 36.604 -24.340 13.526 1.00 32.01 94 ASP D C 1
ATOM 3757 O O . ASP D 1 94 ? 37.835 -24.272 13.525 1.00 31.49 94 ASP D O 1
ATOM 3762 N N . ILE D 1 95 ? 35.896 -24.518 14.626 1.00 29.09 95 ILE D N 1
ATOM 3763 C CA . ILE D 1 95 ? 36.530 -25.021 15.821 1.00 30.56 95 ILE D CA 1
ATOM 3764 C C . ILE D 1 95 ? 36.103 -26.489 15.933 1.00 35.83 95 ILE D C 1
ATOM 3765 O O . ILE D 1 95 ? 34.910 -26.788 15.856 1.00 37.93 95 ILE D O 1
ATOM 3770 N N . MET D 1 96 ? 37.068 -27.401 16.059 1.00 31.94 96 MET D N 1
ATOM 3771 C CA . MET D 1 96 ? 36.756 -28.848 16.032 1.00 37.05 96 MET D CA 1
ATOM 3772 C C . MET D 1 96 ? 37.186 -29.606 17.264 1.00 32.55 96 MET D C 1
ATOM 3773 O O . MET D 1 96 ? 38.097 -29.196 17.975 1.00 34.52 96 MET D O 1
ATOM 3778 N N . SER D 1 97 ? 36.503 -30.710 17.520 1.00 35.00 97 SER D N 1
ATOM 3779 C CA . SER D 1 97 ? 36.916 -31.627 18.561 1.00 37.43 97 SER D CA 1
ATOM 3780 C C . SER D 1 97 ? 38.263 -32.162 18.142 1.00 35.25 97 SER D C 1
ATOM 3781 O O . SER D 1 97 ? 38.417 -32.604 17.022 1.00 39.49 97 SER D O 1
ATOM 3784 N N . ASP D 1 98 ? 39.251 -32.056 19.018 1.00 35.61 98 ASP D N 1
ATOM 3785 C CA . ASP D 1 98 ? 40.574 -32.591 18.732 1.00 43.21 98 ASP D CA 1
ATOM 3786 C C . ASP D 1 98 ? 40.687 -34.005 19.313 1.00 38.95 98 ASP D C 1
ATOM 3787 O O . ASP D 1 98 ? 41.063 -34.165 20.462 1.00 38.19 98 ASP D O 1
ATOM 3792 N N . GLY D 1 99 ? 40.329 -35.008 18.517 1.00 44.87 99 GLY D N 1
ATOM 3793 C CA . GLY D 1 99 ? 40.313 -36.401 18.963 1.00 49.07 99 GLY D CA 1
ATOM 3794 C C . GLY D 1 99 ? 38.978 -36.851 19.549 1.00 48.67 99 GLY D C 1
ATOM 3795 O O . GLY D 1 99 ? 38.133 -36.024 19.900 1.00 43.55 99 GLY D O 1
ATOM 3796 N N . ASN D 1 100 ? 38.777 -38.164 19.663 1.00 52.13 100 ASN D N 1
ATOM 3797 C CA . ASN D 1 100 ? 37.572 -38.677 20.326 1.00 48.93 100 ASN D CA 1
ATOM 3798 C C . ASN D 1 100 ? 37.624 -38.378 21.818 1.00 49.39 100 ASN D C 1
ATOM 3799 O O . ASN D 1 100 ? 38.625 -38.656 22.484 1.00 52.73 100 ASN D O 1
ATOM 3804 N N . GLN D 1 101 ? 36.559 -37.800 22.350 1.00 43.61 101 GLN D N 1
ATOM 3805 C CA . GLN D 1 101 ? 36.536 -37.509 23.769 1.00 42.54 101 GLN D CA 1
ATOM 3806 C C . GLN D 1 101 ? 35.126 -37.533 24.279 1.00 42.72 101 GLN D C 1
ATOM 3807 O O . GLN D 1 101 ? 34.182 -37.383 23.515 1.00 47.89 101 GLN D O 1
ATOM 3813 N N . TYR D 1 102 ? 34.985 -37.756 25.576 1.00 43.37 102 TYR D N 1
ATOM 3814 C CA . TYR D 1 102 ? 33.682 -37.784 26.209 1.00 46.33 102 TYR D CA 1
ATOM 3815 C C . TYR D 1 102 ? 33.761 -36.667 27.210 1.00 48.69 102 TYR D C 1
ATOM 3816 O O . TYR D 1 102 ? 34.597 -36.695 28.114 1.00 49.61 102 TYR D O 1
ATOM 3825 N N . SER D 1 103 ? 32.913 -35.664 27.045 1.00 41.83 103 SER D N 1
ATOM 3826 C CA . SER D 1 103 ? 33.152 -34.430 27.755 1.00 45.04 103 SER D CA 1
ATOM 3827 C C . SER D 1 103 ? 32.064 -34.131 28.771 1.00 42.83 103 SER D C 1
ATOM 3828 O O . SER D 1 103 ? 30.912 -34.453 28.563 1.00 44.75 103 SER D O 1
ATOM 3831 N N . ALA D 1 104 ? 32.449 -33.558 29.902 1.00 43.62 104 ALA D N 1
ATOM 3832 C CA . ALA D 1 104 ? 31.472 -33.184 30.914 1.00 46.24 104 ALA D CA 1
ATOM 3833 C C . ALA D 1 104 ? 30.631 -32.015 30.397 1.00 46.21 104 ALA D C 1
ATOM 3834 O O . ALA D 1 104 ? 31.184 -31.004 29.981 1.00 48.91 104 ALA D O 1
ATOM 3836 N N . PRO D 1 105 ? 29.295 -32.159 30.406 1.00 51.50 105 PRO D N 1
ATOM 3837 C CA . PRO D 1 105 ? 28.357 -31.097 30.003 1.00 52.86 105 PRO D CA 1
ATOM 3838 C C . PRO D 1 105 ? 28.697 -29.696 30.533 1.00 49.09 105 PRO D C 1
ATOM 3839 O O . PRO D 1 105 ? 29.348 -29.545 31.557 1.00 49.27 105 PRO D O 1
ATOM 3843 N N . GLY D 1 106 ? 28.272 -28.668 29.818 1.00 48.36 106 GLY D N 1
ATOM 3844 C CA . GLY D 1 106 ? 28.416 -27.333 30.357 1.00 49.46 106 GLY D CA 1
ATOM 3845 C C . GLY D 1 106 ? 29.163 -26.374 29.471 1.00 45.57 106 GLY D C 1
ATOM 3846 O O . GLY D 1 106 ? 29.242 -26.549 28.260 1.00 45.72 106 GLY D O 1
ATOM 3847 N N . GLU D 1 107 ? 29.723 -25.348 30.079 1.00 47.63 107 GLU D N 1
ATOM 3848 C CA . GLU D 1 107 ? 30.251 -24.266 29.283 1.00 50.59 107 GLU D CA 1
ATOM 3849 C C . GLU D 1 107 ? 31.763 -24.297 29.282 1.00 52.71 107 GLU D C 1
ATOM 3850 O O . GLU D 1 107 ? 32.405 -24.521 30.304 1.00 53.11 107 GLU D O 1
ATOM 3856 N N . TYR D 1 108 ? 32.323 -24.101 28.103 1.00 50.96 108 TYR D N 1
ATOM 3857 C CA . TYR D 1 108 ? 33.754 -23.966 27.954 1.00 47.31 108 TYR D CA 1
ATOM 3858 C C . TYR D 1 108 ? 33.855 -22.672 27.215 1.00 45.28 108 TYR D C 1
ATOM 3859 O O . TYR D 1 108 ? 33.345 -22.555 26.100 1.00 44.55 108 TYR D O 1
ATOM 3868 N N . ILE D 1 109 ? 34.469 -21.684 27.848 1.00 39.34 109 ILE D N 1
ATOM 3869 C CA . ILE D 1 109 ? 34.441 -20.354 27.302 1.00 40.54 109 ILE D CA 1
ATOM 3870 C C . ILE D 1 109 ? 35.828 -19.865 26.997 1.00 42.79 109 ILE D C 1
ATOM 3871 O O . ILE D 1 109 ? 36.690 -19.840 27.863 1.00 46.47 109 ILE D O 1
ATOM 3876 N N . PHE D 1 110 ? 36.040 -19.460 25.759 1.00 38.04 110 PHE D N 1
ATOM 3877 C CA . PHE D 1 110 ? 37.354 -19.033 25.338 1.00 36.15 110 PHE D CA 1
ATOM 3878 C C . PHE D 1 110 ? 37.249 -18.002 24.217 1.00 38.47 110 PHE D C 1
ATOM 3879 O O . PHE D 1 110 ? 36.174 -17.768 23.679 1.00 43.16 110 PHE D O 1
ATOM 3887 N N . SER D 1 111 ? 38.354 -17.361 23.882 1.00 35.17 111 SER D N 1
ATOM 3888 C CA . SER D 1 111 ? 38.311 -16.304 22.891 1.00 33.40 111 SER D CA 1
ATOM 3889 C C . SER D 1 111 ? 39.063 -16.681 21.627 1.00 35.08 111 SER D C 1
ATOM 3890 O O . SER D 1 111 ? 39.987 -17.500 21.649 1.00 30.91 111 SER D O 1
ATOM 3893 N N . VAL D 1 112 ? 38.689 -16.051 20.528 1.00 30.22 112 VAL D N 1
ATOM 3894 C CA . VAL D 1 112 ? 39.370 -16.281 19.284 1.00 30.49 112 VAL D CA 1
ATOM 3895 C C . VAL D 1 112 ? 39.850 -14.964 18.721 1.00 36.97 112 VAL D C 1
ATOM 3896 O O . VAL D 1 112 ? 39.082 -14.011 18.601 1.00 41.62 112 VAL D O 1
ATOM 3900 N N . SER D 1 113 ? 41.120 -14.910 18.354 1.00 32.72 113 SER D N 1
ATOM 3901 C CA . SER D 1 113 ? 41.673 -13.693 17.801 1.00 37.10 113 SER D CA 1
ATOM 3902 C C . SER D 1 113 ? 42.110 -13.920 16.374 1.00 34.69 113 SER D C 1
ATOM 3903 O O . SER D 1 113 ? 42.161 -15.053 15.928 1.00 37.71 113 SER D O 1
ATOM 3906 N N . GLY D 1 114 ? 42.415 -12.846 15.652 1.00 34.88 114 GLY D N 1
ATOM 3907 C CA . GLY D 1 114 ? 42.889 -12.975 14.290 1.00 34.38 114 GLY D CA 1
ATOM 3908 C C . GLY D 1 114 ? 43.201 -11.658 13.591 1.00 35.51 114 GLY D C 1
ATOM 3909 O O . GLY D 1 114 ? 42.749 -10.601 14.000 1.00 36.04 114 GLY D O 1
ATOM 3910 N N . GLU D 1 115 ? 43.959 -11.734 12.507 1.00 35.87 115 GLU D N 1
ATOM 3911 C CA . GLU D 1 115 ? 44.431 -10.544 11.821 1.00 44.78 115 GLU D CA 1
ATOM 3912 C C . GLU D 1 115 ? 44.367 -10.758 10.325 1.00 45.19 115 GLU D C 1
ATOM 3913 O O . GLU D 1 115 ? 44.535 -11.877 9.834 1.00 46.30 115 GLU D O 1
ATOM 3919 N N . CYS D 1 116 ? 44.100 -9.675 9.613 1.00 47.69 116 CYS D N 1
ATOM 3920 C CA . CYS D 1 116 ? 44.258 -9.634 8.175 1.00 48.91 116 CYS D CA 1
ATOM 3921 C C . CYS D 1 116 ? 45.706 -9.217 7.917 1.00 54.16 116 CYS D C 1
ATOM 3922 O O . CYS D 1 116 ? 46.184 -8.222 8.461 1.00 52.02 116 CYS D O 1
ATOM 3925 N N . LEU D 1 117 ? 46.417 -9.997 7.118 1.00 53.23 117 LEU D N 1
ATOM 3926 C CA . LEU D 1 117 ? 47.824 -9.733 6.876 1.00 51.48 117 LEU D CA 1
ATOM 3927 C C . LEU D 1 117 ? 47.974 -8.856 5.653 1.00 55.12 117 LEU D C 1
ATOM 3928 O O . LEU D 1 117 ? 47.244 -9.008 4.677 1.00 57.77 117 LEU D O 1
ATOM 3933 N N . ILE D 1 118 ? 48.947 -7.957 5.708 1.00 56.15 118 ILE D N 1
ATOM 3934 C CA . ILE D 1 118 ? 49.113 -6.936 4.687 1.00 57.06 118 ILE D CA 1
ATOM 3935 C C . ILE D 1 118 ? 50.420 -7.084 3.897 1.00 59.19 118 ILE D C 1
ATOM 3936 O O . ILE D 1 118 ? 51.475 -7.392 4.461 1.00 52.65 118 ILE D O 1
ATOM 3941 N N . SER D 1 119 ? 50.328 -6.899 2.583 1.00 63.23 119 SER D N 1
ATOM 3942 C CA . SER D 1 119 ? 51.471 -7.065 1.692 1.00 67.13 119 SER D CA 1
ATOM 3943 C C . SER D 1 119 ? 52.217 -5.747 1.477 1.00 63.92 119 SER D C 1
ATOM 3944 O O . SER D 1 119 ? 51.604 -4.702 1.274 1.00 69.08 119 SER D O 1
ATOM 3947 N N . ALA D 1 126 ? 57.729 -7.051 2.142 1.00 56.04 126 ALA D N 1
ATOM 3948 C CA . ALA D 1 126 ? 56.446 -7.427 1.558 1.00 63.75 126 ALA D CA 1
ATOM 3949 C C . ALA D 1 126 ? 55.364 -7.618 2.622 1.00 62.70 126 ALA D C 1
ATOM 3950 O O . ALA D 1 126 ? 54.558 -6.724 2.830 1.00 67.95 126 ALA D O 1
ATOM 3952 N N . LEU D 1 127 ? 55.373 -8.754 3.321 1.00 65.52 127 LEU D N 1
ATOM 3953 C CA . LEU D 1 127 ? 54.271 -9.138 4.228 1.00 61.58 127 LEU D CA 1
ATOM 3954 C C . LEU D 1 127 ? 54.482 -8.878 5.732 1.00 60.39 127 LEU D C 1
ATOM 3955 O O . LEU D 1 127 ? 55.543 -9.188 6.276 1.00 61.58 127 LEU D O 1
ATOM 3960 N N . GLU D 1 128 ? 53.451 -8.361 6.410 1.00 56.67 128 GLU D N 1
ATOM 3961 C CA . GLU D 1 128 ? 53.521 -8.135 7.861 1.00 53.67 128 GLU D CA 1
ATOM 3962 C C . GLU D 1 128 ? 52.158 -8.092 8.577 1.00 53.93 128 GLU D C 1
ATOM 3963 O O . GLU D 1 128 ? 51.094 -7.988 7.945 1.00 49.15 128 GLU D O 1
ATOM 3969 N N . ARG D 1 129 ? 52.211 -8.150 9.906 1.00 47.77 129 ARG D N 1
ATOM 3970 C CA . ARG D 1 129 ? 51.021 -8.070 10.752 1.00 43.16 129 ARG D CA 1
ATOM 3971 C C . ARG D 1 129 ? 50.492 -6.642 10.882 1.00 52.47 129 ARG D C 1
ATOM 3972 O O . ARG D 1 129 ? 51.269 -5.698 10.878 1.00 48.95 129 ARG D O 1
ATOM 3980 N N . PRO D 1 130 ? 49.160 -6.485 11.013 1.00 56.00 130 PRO D N 1
ATOM 3981 C CA . PRO D 1 130 ? 48.558 -5.159 11.190 1.00 48.71 130 PRO D CA 1
ATOM 3982 C C . PRO D 1 130 ? 48.703 -4.742 12.638 1.00 49.56 130 PRO D C 1
ATOM 3983 O O . PRO D 1 130 ? 48.991 -5.599 13.468 1.00 47.57 130 PRO D O 1
ATOM 3987 N N . PRO D 1 131 ? 48.510 -3.446 12.941 1.00 58.33 131 PRO D N 1
ATOM 3988 C CA . PRO D 1 131 ? 48.717 -2.942 14.303 1.00 53.48 131 PRO D CA 1
ATOM 3989 C C . PRO D 1 131 ? 47.756 -3.528 15.332 1.00 51.01 131 PRO D C 1
ATOM 3990 O O . PRO D 1 131 ? 48.134 -3.646 16.495 1.00 53.72 131 PRO D O 1
ATOM 3994 N N . ILE D 1 132 ? 46.541 -3.880 14.928 1.00 51.48 132 ILE D N 1
ATOM 3995 C CA . ILE D 1 132 ? 45.595 -4.477 15.872 1.00 53.13 132 ILE D CA 1
ATOM 3996 C C . ILE D 1 132 ? 44.970 -5.789 15.346 1.00 53.41 132 ILE D C 1
ATOM 3997 O O . ILE D 1 132 ? 44.795 -5.969 14.143 1.00 56.20 132 ILE D O 1
ATOM 4002 N N . LYS D 1 133 ? 44.670 -6.704 16.263 1.00 48.34 133 LYS D N 1
ATOM 4003 C CA . LYS D 1 133 ? 43.941 -7.929 15.970 1.00 47.85 133 LYS D CA 1
ATOM 4004 C C . LYS D 1 133 ? 42.484 -7.807 16.385 1.00 44.05 133 LYS D C 1
ATOM 4005 O O . LYS D 1 133 ? 42.126 -6.947 17.180 1.00 47.52 133 LYS D O 1
ATOM 4011 N N . ALA D 1 134 ? 41.639 -8.689 15.874 1.00 45.04 134 ALA D N 1
ATOM 4012 C CA . ALA D 1 134 ? 40.281 -8.792 16.409 1.00 41.69 134 ALA D CA 1
ATOM 4013 C C . ALA D 1 134 ? 40.212 -9.900 17.469 1.00 41.90 134 ALA D C 1
ATOM 4014 O O . ALA D 1 134 ? 41.075 -10.782 17.508 1.00 38.15 134 ALA D O 1
ATOM 4016 N N . THR D 1 135 ? 39.208 -9.849 18.340 1.00 39.19 135 THR D N 1
ATOM 4017 C CA . THR D 1 135 ? 39.063 -10.865 19.377 1.00 37.15 135 THR D CA 1
ATOM 4018 C C . THR D 1 135 ? 37.614 -11.061 19.773 1.00 46.08 135 THR D C 1
ATOM 4019 O O . THR D 1 135 ? 36.979 -10.145 20.277 1.00 51.55 135 THR D O 1
ATOM 4023 N N . GLU D 1 136 ? 37.088 -12.261 19.562 1.00 42.86 136 GLU D N 1
ATOM 4024 C CA . GLU D 1 136 ? 35.726 -12.533 19.967 1.00 34.89 136 GLU D CA 1
ATOM 4025 C C . GLU D 1 136 ? 35.659 -13.704 20.886 1.00 37.33 136 GLU D C 1
ATOM 4026 O O . GLU D 1 136 ? 36.550 -14.546 20.895 1.00 41.19 136 GLU D O 1
ATOM 4032 N N . THR D 1 137 ? 34.572 -13.764 21.637 1.00 37.39 137 THR D N 1
ATOM 4033 C CA . THR D 1 137 ? 34.390 -14.752 22.675 1.00 39.49 137 THR D CA 1
ATOM 4034 C C . THR D 1 137 ? 33.342 -15.746 22.214 1.00 40.69 137 THR D C 1
ATOM 4035 O O . THR D 1 137 ? 32.369 -15.343 21.581 1.00 35.02 137 THR D O 1
ATOM 4039 N N . ILE D 1 138 ? 33.553 -17.035 22.514 1.00 36.85 138 ILE D N 1
ATOM 4040 C CA . ILE D 1 138 ? 32.568 -18.072 22.203 1.00 36.77 138 ILE D CA 1
ATOM 4041 C C . ILE D 1 138 ? 32.249 -18.913 23.425 1.00 39.96 138 ILE D C 1
ATOM 4042 O O . ILE D 1 138 ? 33.132 -19.257 24.200 1.00 41.91 138 ILE D O 1
ATOM 4047 N N . ARG D 1 139 ? 30.977 -19.221 23.617 1.00 39.76 139 ARG D N 1
ATOM 4048 C CA . ARG D 1 139 ? 30.589 -20.113 24.688 1.00 45.91 139 ARG D CA 1
ATOM 4049 C C . ARG D 1 139 ? 30.286 -21.462 24.075 1.00 45.53 139 ARG D C 1
ATOM 4050 O O . ARG D 1 139 ? 29.311 -21.618 23.347 1.00 47.94 139 ARG D O 1
ATOM 4058 N N . LEU D 1 140 ? 31.149 -22.429 24.343 1.00 46.53 140 LEU D N 1
ATOM 4059 C CA . LEU D 1 140 ? 30.937 -23.779 23.846 1.00 46.06 140 LEU D CA 1
ATOM 4060 C C . LEU D 1 140 ? 30.144 -24.559 24.872 1.00 44.78 140 LEU D C 1
ATOM 4061 O O . LEU D 1 140 ? 30.596 -24.750 26.009 1.00 46.18 140 LEU D O 1
ATOM 4066 N N . THR D 1 141 ? 28.962 -25.004 24.462 1.00 44.47 141 THR D N 1
ATOM 4067 C CA . THR D 1 141 ? 28.025 -25.661 25.360 1.00 47.03 141 THR D CA 1
ATOM 4068 C C . THR D 1 141 ? 27.970 -27.165 25.100 1.00 53.65 141 THR D C 1
ATOM 4069 O O . THR D 1 141 ? 27.464 -27.629 24.064 1.00 53.16 141 THR D O 1
ATOM 4073 N N . VAL D 1 142 ? 28.517 -27.924 26.043 1.00 53.90 142 VAL D N 1
ATOM 4074 C CA . VAL D 1 142 ? 28.490 -29.370 25.952 1.00 47.20 142 VAL D CA 1
ATOM 4075 C C . VAL D 1 142 ? 27.347 -29.918 26.776 1.00 45.48 142 VAL D C 1
ATOM 4076 O O . VAL D 1 142 ? 26.499 -30.607 26.225 1.00 54.88 142 VAL D O 1
ATOM 4080 N N . ALA E 1 1 ? -8.516 34.398 7.858 1.00 50.06 1 ALA E N 1
ATOM 4081 C CA . ALA E 1 1 ? -9.955 34.218 7.675 1.00 53.80 1 ALA E CA 1
ATOM 4082 C C . ALA E 1 1 ? -10.537 35.222 6.672 1.00 47.10 1 ALA E C 1
ATOM 4083 O O . ALA E 1 1 ? -11.439 34.885 5.911 1.00 49.00 1 ALA E O 1
ATOM 4085 N N . GLU E 1 2 ? -10.027 36.446 6.650 1.00 41.38 2 GLU E N 1
ATOM 4086 C CA . GLU E 1 2 ? -10.408 37.352 5.561 1.00 42.97 2 GLU E CA 1
ATOM 4087 C C . GLU E 1 2 ? -9.164 37.813 4.810 1.00 36.52 2 GLU E C 1
ATOM 4088 O O . GLU E 1 2 ? -8.297 38.472 5.384 1.00 37.81 2 GLU E O 1
ATOM 4094 N N . ILE E 1 3 ? -9.077 37.453 3.534 1.00 34.00 3 ILE E N 1
ATOM 4095 C CA . ILE E 1 3 ? -7.980 37.889 2.686 1.00 38.53 3 ILE E CA 1
ATOM 4096 C C . ILE E 1 3 ? -8.383 38.839 1.536 1.00 46.23 3 ILE E C 1
ATOM 4097 O O . ILE E 1 3 ? -9.212 38.494 0.684 1.00 40.95 3 ILE E O 1
ATOM 4102 N N . THR E 1 4 ? -7.771 40.021 1.486 1.00 42.59 4 THR E N 1
ATOM 4103 C CA . THR E 1 4 ? -7.915 40.855 0.295 1.00 46.32 4 THR E CA 1
ATOM 4104 C C . THR E 1 4 ? -6.624 40.874 -0.537 1.00 46.14 4 THR E C 1
ATOM 4105 O O . THR E 1 4 ? -5.533 41.125 -0.016 1.00 44.60 4 THR E O 1
ATOM 4109 N N . LEU E 1 5 ? -6.760 40.618 -1.832 1.00 43.31 5 LEU E N 1
ATOM 4110 C CA . LEU E 1 5 ? -5.618 40.618 -2.729 1.00 46.46 5 LEU E CA 1
ATOM 4111 C C . LEU E 1 5 ? -5.661 41.811 -3.693 1.00 53.92 5 LEU E C 1
ATOM 4112 O O . LEU E 1 5 ? -6.737 42.247 -4.097 1.00 55.61 5 LEU E O 1
ATOM 4117 N N . ILE E 1 6 ? -4.496 42.317 -4.088 1.00 51.01 6 ILE E N 1
ATOM 4118 C CA . ILE E 1 6 ? -4.429 43.355 -5.109 1.00 50.35 6 ILE E CA 1
ATOM 4119 C C . ILE E 1 6 ? -3.436 42.974 -6.193 1.00 50.68 6 ILE E C 1
ATOM 4120 O O . ILE E 1 6 ? -2.239 42.871 -5.923 1.00 52.30 6 ILE E O 1
ATOM 4125 N N . GLY E 1 12 ? 5.512 43.097 -18.439 1.00 103.17 12 GLY E N 1
ATOM 4126 C CA . GLY E 1 12 ? 6.895 42.663 -18.362 1.00 95.73 12 GLY E CA 1
ATOM 4127 C C . GLY E 1 12 ? 7.048 41.238 -18.852 1.00 100.13 12 GLY E C 1
ATOM 4128 O O . GLY E 1 12 ? 6.053 40.554 -19.105 1.00 101.13 12 GLY E O 1
ATOM 4129 N N . SER E 1 13 ? 8.295 40.799 -19.001 1.00 100.42 13 SER E N 1
ATOM 4130 C CA . SER E 1 13 ? 8.597 39.422 -19.391 1.00 100.10 13 SER E CA 1
ATOM 4131 C C . SER E 1 13 ? 9.904 38.967 -18.759 1.00 99.23 13 SER E C 1
ATOM 4132 O O . SER E 1 13 ? 10.398 37.882 -19.046 1.00 98.96 13 SER E O 1
ATOM 4135 N N . GLN E 1 14 ? 10.455 39.809 -17.894 1.00 98.69 14 GLN E N 1
ATOM 4136 C CA . GLN E 1 14 ? 11.670 39.481 -17.161 1.00 101.52 14 GLN E CA 1
ATOM 4137 C C . GLN E 1 14 ? 11.562 40.026 -15.734 1.00 99.65 14 GLN E C 1
ATOM 4138 O O . GLN E 1 14 ? 10.905 41.044 -15.506 1.00 94.48 14 GLN E O 1
ATOM 4144 N N . LEU E 1 15 ? 12.172 39.321 -14.780 1.00 98.31 15 LEU E N 1
ATOM 4145 C CA . LEU E 1 15 ? 12.325 39.812 -13.410 1.00 96.29 15 LEU E CA 1
ATOM 4146 C C . LEU E 1 15 ? 13.294 38.955 -12.586 1.00 98.58 15 LEU E C 1
ATOM 4147 O O . LEU E 1 15 ? 13.437 37.748 -12.820 1.00 97.99 15 LEU E O 1
ATOM 4152 N N . ARG E 1 16 ? 13.968 39.604 -11.637 1.00 96.37 16 ARG E N 1
ATOM 4153 C CA . ARG E 1 16 ? 14.784 38.933 -10.628 1.00 98.16 16 ARG E CA 1
ATOM 4154 C C . ARG E 1 16 ? 14.240 39.329 -9.257 1.00 89.98 16 ARG E C 1
ATOM 4155 O O . ARG E 1 16 ? 13.187 39.969 -9.176 1.00 87.29 16 ARG E O 1
ATOM 4163 N N . ASP E 1 17 ? 14.938 38.937 -8.191 1.00 85.33 17 ASP E N 1
ATOM 4164 C CA . ASP E 1 17 ? 14.653 39.442 -6.842 1.00 86.81 17 ASP E CA 1
ATOM 4165 C C . ASP E 1 17 ? 13.245 39.084 -6.356 1.00 85.04 17 ASP E C 1
ATOM 4166 O O . ASP E 1 17 ? 12.325 39.910 -6.390 1.00 80.48 17 ASP E O 1
ATOM 4171 N N . MET E 1 19 ? 10.620 41.346 -6.743 1.00 70.96 19 MET E N 1
ATOM 4172 C CA . MET E 1 19 ? 9.708 42.486 -6.670 1.00 73.67 19 MET E CA 1
ATOM 4173 C C . MET E 1 19 ? 8.248 42.063 -6.868 1.00 75.06 19 MET E C 1
ATOM 4174 O O . MET E 1 19 ? 7.965 40.949 -7.318 1.00 75.65 19 MET E O 1
ATOM 4179 N N . LYS E 1 20 ? 7.335 42.967 -6.518 1.00 71.82 20 LYS E N 1
ATOM 4180 C CA . LYS E 1 20 ? 5.889 42.736 -6.528 1.00 67.43 20 LYS E CA 1
ATOM 4181 C C . LYS E 1 20 ? 5.297 42.053 -7.769 1.00 65.67 20 LYS E C 1
ATOM 4182 O O . LYS E 1 20 ? 5.870 42.117 -8.852 1.00 69.55 20 LYS E O 1
ATOM 4188 N N . LEU E 1 21 ? 4.151 41.389 -7.566 1.00 64.79 21 LEU E N 1
ATOM 4189 C CA . LEU E 1 21 ? 3.297 40.832 -8.621 1.00 57.21 21 LEU E CA 1
ATOM 4190 C C . LEU E 1 21 ? 1.860 40.952 -8.152 1.00 61.81 21 LEU E C 1
ATOM 4191 O O . LEU E 1 21 ? 0.931 41.097 -8.949 1.00 69.42 21 LEU E O 1
ATOM 4196 N N . ALA E 1 22 ? 1.683 40.844 -6.839 1.00 56.45 22 ALA E N 1
ATOM 4197 C CA . ALA E 1 22 ? 0.409 41.115 -6.195 1.00 49.41 22 ALA E CA 1
ATOM 4198 C C . ALA E 1 22 ? 0.685 41.415 -4.734 1.00 47.00 22 ALA E C 1
ATOM 4199 O O . ALA E 1 22 ? 1.750 41.086 -4.209 1.00 45.71 22 ALA E O 1
ATOM 4201 N N . THR E 1 23 ? -0.261 42.051 -4.067 1.00 45.31 23 THR E N 1
ATOM 4202 C CA . THR E 1 23 ? -0.078 42.305 -2.648 1.00 45.60 23 THR E CA 1
ATOM 4203 C C . THR E 1 23 ? -1.361 41.988 -1.922 1.00 46.94 23 THR E C 1
ATOM 4204 O O . THR E 1 23 ? -2.411 41.882 -2.551 1.00 42.93 23 THR E O 1
ATOM 4208 N N . GLY E 1 24 ? -1.294 41.820 -0.608 1.00 42.42 24 GLY E N 1
ATOM 4209 C CA . GLY E 1 24 ? -2.478 41.371 0.086 1.00 39.75 24 GLY E CA 1
ATOM 4210 C C . GLY E 1 24 ? -2.523 41.567 1.573 1.00 36.86 24 GLY E C 1
ATOM 4211 O O . GLY E 1 24 ? -1.523 41.840 2.224 1.00 38.58 24 GLY E O 1
ATOM 4212 N N . ARG E 1 25 ? -3.716 41.428 2.118 1.00 32.86 25 ARG E N 1
ATOM 4213 C CA . ARG E 1 25 ? -3.867 41.459 3.551 1.00 41.82 25 ARG E CA 1
ATOM 4214 C C . ARG E 1 25 ? -4.700 40.277 4.046 1.00 37.75 25 ARG E C 1
ATOM 4215 O O . ARG E 1 25 ? -5.640 39.841 3.378 1.00 34.71 25 ARG E O 1
ATOM 4223 N N . ILE E 1 26 ? -4.309 39.739 5.194 1.00 31.71 26 ILE E N 1
ATOM 4224 C CA . ILE E 1 26 ? -5.119 38.755 5.874 1.00 33.96 26 ILE E CA 1
ATOM 4225 C C . ILE E 1 26 ? -5.577 39.449 7.132 1.00 33.75 26 ILE E C 1
ATOM 4226 O O . ILE E 1 26 ? -4.766 40.041 7.848 1.00 36.36 26 ILE E O 1
ATOM 4231 N N . ALA E 1 27 ? -6.877 39.404 7.387 1.00 36.20 27 ALA E N 1
ATOM 4232 C CA . ALA E 1 27 ? -7.432 39.998 8.596 1.00 38.99 27 ALA E CA 1
ATOM 4233 C C . ALA E 1 27 ? -8.065 38.917 9.441 1.00 35.78 27 ALA E C 1
ATOM 4234 O O . ALA E 1 27 ? -8.639 37.967 8.923 1.00 39.22 27 ALA E O 1
ATOM 4236 N N . CYS E 1 28 ? -7.955 39.067 10.747 1.00 36.98 28 CYS E N 1
ATOM 4237 C CA . CYS E 1 28 ? -8.496 38.088 11.661 1.00 42.55 28 CYS E CA 1
ATOM 4238 C C . CYS E 1 28 ? -9.307 38.821 12.703 1.00 48.21 28 CYS E C 1
ATOM 4239 O O . CYS E 1 28 ? -8.747 39.499 13.570 1.00 43.20 28 CYS E O 1
ATOM 4242 N N . ARG E 1 29 ? -10.629 38.695 12.596 1.00 51.10 29 ARG E N 1
ATOM 4243 C CA . ARG E 1 29 ? -11.544 39.430 13.460 1.00 57.41 29 ARG E CA 1
ATOM 4244 C C . ARG E 1 29 ? -11.509 38.942 14.909 1.00 55.30 29 ARG E C 1
ATOM 4245 O O . ARG E 1 29 ? -11.450 39.740 15.833 1.00 56.75 29 ARG E O 1
ATOM 4253 N N . GLU E 1 30 ? -11.559 37.631 15.102 1.00 56.61 30 GLU E N 1
ATOM 4254 C CA . GLU E 1 30 ? -11.591 37.060 16.445 1.00 53.89 30 GLU E CA 1
ATOM 4255 C C . GLU E 1 30 ? -10.214 37.079 17.067 1.00 54.91 30 GLU E C 1
ATOM 4256 O O . GLU E 1 30 ? -9.213 37.142 16.355 1.00 54.17 30 GLU E O 1
ATOM 4262 N N . PRO E 1 31 ? -10.160 37.044 18.407 1.00 60.23 31 PRO E N 1
ATOM 4263 C CA . PRO E 1 31 ? -8.909 36.811 19.135 1.00 59.44 31 PRO E CA 1
ATOM 4264 C C . PRO E 1 31 ? -8.128 35.635 18.540 1.00 55.82 31 PRO E C 1
ATOM 4265 O O . PRO E 1 31 ? -8.710 34.591 18.234 1.00 49.29 31 PRO E O 1
ATOM 4269 N N . HIS E 1 32 ? -6.824 35.836 18.354 1.00 55.54 32 HIS E N 1
ATOM 4270 C CA . HIS E 1 32 ? -5.962 34.847 17.724 1.00 54.54 32 HIS E CA 1
ATOM 4271 C C . HIS E 1 32 ? -4.517 35.152 18.098 1.00 53.91 32 HIS E C 1
ATOM 4272 O O . HIS E 1 32 ? -4.240 36.180 18.730 1.00 53.41 32 HIS E O 1
ATOM 4279 N N . ASP E 1 33 ? -3.598 34.274 17.690 1.00 47.21 33 ASP E N 1
ATOM 4280 C CA . ASP E 1 33 ? -2.196 34.417 18.078 1.00 47.78 33 ASP E CA 1
ATOM 4281 C C . ASP E 1 33 ? -1.228 34.651 16.909 1.00 48.30 33 ASP E C 1
ATOM 4282 O O . ASP E 1 33 ? -0.129 35.172 17.114 1.00 46.14 33 ASP E O 1
ATOM 4287 N N . GLY E 1 34 ? -1.634 34.298 15.689 1.00 40.17 34 GLY E N 1
ATOM 4288 C CA . GLY E 1 34 ? -0.763 34.467 14.539 1.00 38.43 34 GLY E CA 1
ATOM 4289 C C . GLY E 1 34 ? -1.402 34.331 13.171 1.00 33.65 34 GLY E C 1
ATOM 4290 O O . GLY E 1 34 ? -2.595 34.186 13.053 1.00 39.43 34 GLY E O 1
ATOM 4291 N N . PHE E 1 35 ? -0.601 34.397 12.121 1.00 33.63 35 PHE E N 1
ATOM 4292 C CA . PHE E 1 35 ? -1.133 34.289 10.771 1.00 32.61 35 PHE E CA 1
ATOM 4293 C C . PHE E 1 35 ? -0.296 33.283 10.003 1.00 31.62 35 PHE E C 1
ATOM 4294 O O . PHE E 1 35 ? 0.833 33.001 10.348 1.00 31.95 35 PHE E O 1
ATOM 4302 N N . HIS E 1 36 ? -0.810 32.846 8.879 1.00 34.88 36 HIS E N 1
ATOM 4303 C CA . HIS E 1 36 ? -0.394 31.608 8.307 1.00 32.94 36 HIS E CA 1
ATOM 4304 C C . HIS E 1 36 ? -0.938 31.722 6.910 1.00 29.35 36 HIS E C 1
ATOM 4305 O O . HIS E 1 36 ? -2.134 31.763 6.756 1.00 31.46 36 HIS E O 1
ATOM 4312 N N . ILE E 1 37 ? -0.090 31.811 5.895 1.00 29.19 37 ILE E N 1
ATOM 4313 C CA . ILE E 1 37 ? -0.575 31.929 4.522 1.00 31.37 37 ILE E CA 1
ATOM 4314 C C . ILE E 1 37 ? 0.278 31.100 3.585 1.00 30.67 37 ILE E C 1
ATOM 4315 O O . ILE E 1 37 ? 1.418 30.787 3.904 1.00 29.23 37 ILE E O 1
ATOM 4320 N N . TRP E 1 38 ? -0.266 30.769 2.417 1.00 28.34 38 TRP E N 1
ATOM 4321 C CA . TRP E 1 38 ? 0.520 30.083 1.405 1.00 34.82 38 TRP E CA 1
ATOM 4322 C C . TRP E 1 38 ? -0.073 30.266 0.025 1.00 34.89 38 TRP E C 1
ATOM 4323 O O . TRP E 1 38 ? -1.103 30.908 -0.126 1.00 37.05 38 TRP E O 1
ATOM 4334 N N . ILE E 1 39 ? 0.588 29.688 -0.969 1.00 34.15 39 ILE E N 1
ATOM 4335 C CA . ILE E 1 39 ? 0.042 29.578 -2.307 1.00 36.53 39 ILE E CA 1
ATOM 4336 C C . ILE E 1 39 ? -0.302 28.114 -2.578 1.00 39.98 39 ILE E C 1
ATOM 4337 O O . ILE E 1 39 ? 0.402 27.222 -2.114 1.00 38.01 39 ILE E O 1
ATOM 4342 N N . ASN E 1 40 ? -1.401 27.868 -3.292 1.00 42.21 40 ASN E N 1
ATOM 4343 C CA . ASN E 1 40 ? -1.734 26.521 -3.713 1.00 42.59 40 ASN E CA 1
ATOM 4344 C C . ASN E 1 40 ? -1.204 26.309 -5.111 1.00 50.26 40 ASN E C 1
ATOM 4345 O O . ASN E 1 40 ? -1.834 26.675 -6.095 1.00 51.93 40 ASN E O 1
ATOM 4350 N N . ALA E 1 41 ? -0.012 25.731 -5.170 1.00 52.10 41 ALA E N 1
ATOM 4351 C CA . ALA E 1 41 ? 0.701 25.487 -6.408 1.00 53.50 41 ALA E CA 1
ATOM 4352 C C . ALA E 1 41 ? 1.834 24.531 -6.040 1.00 52.65 41 ALA E C 1
ATOM 4353 O O . ALA E 1 41 ? 2.045 24.262 -4.855 1.00 54.19 41 ALA E O 1
ATOM 4355 N N . SER E 1 42 ? 2.560 24.023 -7.034 1.00 52.85 42 SER E N 1
ATOM 4356 C CA . SER E 1 42 ? 3.659 23.083 -6.776 1.00 59.73 42 SER E CA 1
ATOM 4357 C C . SER E 1 42 ? 4.828 23.745 -6.047 1.00 58.89 42 SER E C 1
ATOM 4358 O O . SER E 1 42 ? 5.104 24.921 -6.248 1.00 58.10 42 SER E O 1
ATOM 4361 N N . GLN E 1 43 ? 5.523 22.994 -5.202 1.00 66.61 43 GLN E N 1
ATOM 4362 C CA . GLN E 1 43 ? 6.647 23.567 -4.458 1.00 62.83 43 GLN E CA 1
ATOM 4363 C C . GLN E 1 43 ? 7.965 22.855 -4.728 1.00 64.16 43 GLN E C 1
ATOM 4364 O O . GLN E 1 43 ? 8.784 22.705 -3.819 1.00 62.19 43 GLN E O 1
ATOM 4370 N N . HIS E 1 49 ? 7.840 29.371 -1.701 1.00 40.24 49 HIS E N 1
ATOM 4371 C CA . HIS E 1 49 ? 8.443 29.221 -3.023 1.00 49.70 49 HIS E CA 1
ATOM 4372 C C . HIS E 1 49 ? 7.697 28.203 -3.868 1.00 50.46 49 HIS E C 1
ATOM 4373 O O . HIS E 1 49 ? 7.604 27.030 -3.523 1.00 48.67 49 HIS E O 1
ATOM 4380 N N . TYR E 1 50 ? 7.169 28.653 -4.992 1.00 51.84 50 TYR E N 1
ATOM 4381 C CA . TYR E 1 50 ? 6.338 27.781 -5.797 1.00 52.55 50 TYR E CA 1
ATOM 4382 C C . TYR E 1 50 ? 6.667 27.937 -7.265 1.00 54.88 50 TYR E C 1
ATOM 4383 O O . TYR E 1 50 ? 7.429 28.811 -7.674 1.00 57.03 50 TYR E O 1
ATOM 4392 N N . ILE E 1 51 ? 6.082 27.059 -8.052 1.00 56.77 51 ILE E N 1
ATOM 4393 C CA . ILE E 1 51 ? 6.182 27.128 -9.486 1.00 61.86 51 ILE E CA 1
ATOM 4394 C C . ILE E 1 51 ? 4.747 27.097 -9.976 1.00 57.45 51 ILE E C 1
ATOM 4395 O O . ILE E 1 51 ? 4.027 26.129 -9.731 1.00 61.98 51 ILE E O 1
ATOM 4400 N N . VAL E 1 52 ? 4.307 28.163 -10.624 1.00 54.00 52 VAL E N 1
ATOM 4401 C CA . VAL E 1 52 ? 2.943 28.184 -11.117 1.00 57.96 52 VAL E CA 1
ATOM 4402 C C . VAL E 1 52 ? 2.946 27.862 -12.601 1.00 63.96 52 VAL E C 1
ATOM 4403 O O . VAL E 1 52 ? 3.672 28.473 -13.379 1.00 70.99 52 VAL E O 1
ATOM 4407 N N . GLN E 1 53 ? 2.160 26.858 -12.970 1.00 70.74 53 GLN E N 1
ATOM 4408 C CA . GLN E 1 53 ? 2.119 26.337 -14.334 1.00 74.21 53 GLN E CA 1
ATOM 4409 C C . GLN E 1 53 ? 1.451 27.307 -15.312 1.00 77.48 53 GLN E C 1
ATOM 4410 O O . GLN E 1 53 ? 0.447 27.946 -14.992 1.00 77.82 53 GLN E O 1
ATOM 4416 N N . ASN E 1 54 ? 2.001 27.405 -16.514 1.00 78.75 54 ASN E N 1
ATOM 4417 C CA . ASN E 1 54 ? 1.418 28.269 -17.522 1.00 84.84 54 ASN E CA 1
ATOM 4418 C C . ASN E 1 54 ? 0.050 27.749 -17.915 1.00 85.90 54 ASN E C 1
ATOM 4419 O O . ASN E 1 54 ? -0.260 26.587 -17.677 1.00 91.34 54 ASN E O 1
ATOM 4424 N N . ASN E 1 55 ? -0.774 28.606 -18.503 1.00 87.24 55 ASN E N 1
ATOM 4425 C CA . ASN E 1 55 ? -2.060 28.159 -19.026 1.00 95.34 55 ASN E CA 1
ATOM 4426 C C . ASN E 1 55 ? -2.045 28.151 -20.554 1.00 98.49 55 ASN E C 1
ATOM 4427 O O . ASN E 1 55 ? -1.210 28.817 -21.166 1.00 97.71 55 ASN E O 1
ATOM 4432 N N . ARG E 1 56 ? -2.959 27.391 -21.159 1.00 100.79 56 ARG E N 1
ATOM 4433 C CA . ARG E 1 56 ? -3.041 27.250 -22.617 1.00 102.02 56 ARG E CA 1
ATOM 4434 C C . ARG E 1 56 ? -1.749 26.674 -23.205 1.00 103.28 56 ARG E C 1
ATOM 4435 O O . ARG E 1 56 ? -1.072 25.852 -22.575 1.00 104.21 56 ARG E O 1
ATOM 4443 N N . LYS E 1 59 ? 3.421 25.881 -21.322 1.00 89.97 59 LYS E N 1
ATOM 4444 C CA . LYS E 1 59 ? 4.462 24.899 -21.053 1.00 85.14 59 LYS E CA 1
ATOM 4445 C C . LYS E 1 59 ? 5.482 25.437 -20.053 1.00 92.30 59 LYS E C 1
ATOM 4446 O O . LYS E 1 59 ? 6.084 24.671 -19.300 1.00 91.39 59 LYS E O 1
ATOM 4448 N N . HIS E 1 60 ? 5.660 26.757 -20.038 1.00 97.22 60 HIS E N 1
ATOM 4449 C CA . HIS E 1 60 ? 6.670 27.399 -19.190 1.00 94.74 60 HIS E CA 1
ATOM 4450 C C . HIS E 1 60 ? 6.270 27.616 -17.734 1.00 91.94 60 HIS E C 1
ATOM 4451 O O . HIS E 1 60 ? 5.089 27.696 -17.392 1.00 88.75 60 HIS E O 1
ATOM 4458 N N . GLU E 1 61 ? 7.284 27.753 -16.887 1.00 91.46 61 GLU E N 1
ATOM 4459 C CA . GLU E 1 61 ? 7.080 27.785 -15.450 1.00 82.52 61 GLU E CA 1
ATOM 4460 C C . GLU E 1 61 ? 7.518 29.086 -14.774 1.00 79.82 61 GLU E C 1
ATOM 4461 O O . GLU E 1 61 ? 8.708 29.390 -14.671 1.00 79.35 61 GLU E O 1
ATOM 4467 N N . LEU E 1 62 ? 6.519 29.836 -14.312 1.00 76.75 62 LEU E N 1
ATOM 4468 C CA . LEU E 1 62 ? 6.697 31.105 -13.616 1.00 73.89 62 LEU E CA 1
ATOM 4469 C C . LEU E 1 62 ? 6.969 30.895 -12.127 1.00 69.99 62 LEU E C 1
ATOM 4470 O O . LEU E 1 62 ? 6.105 30.409 -11.397 1.00 69.76 62 LEU E O 1
ATOM 4475 N N . LYS E 1 63 ? 8.162 31.260 -11.667 1.00 70.42 63 LYS E N 1
ATOM 4476 C CA . LYS E 1 63 ? 8.495 31.078 -10.253 1.00 69.56 63 LYS E CA 1
ATOM 4477 C C . LYS E 1 63 ? 8.058 32.249 -9.370 1.00 72.40 63 LYS E C 1
ATOM 4478 O O . LYS E 1 63 ? 8.276 33.415 -9.703 1.00 74.60 63 LYS E O 1
ATOM 4484 N N . VAL E 1 64 ? 7.418 31.924 -8.250 1.00 64.86 64 VAL E N 1
ATOM 4485 C CA . VAL E 1 64 ? 6.951 32.934 -7.311 1.00 63.50 64 VAL E CA 1
ATOM 4486 C C . VAL E 1 64 ? 7.288 32.522 -5.887 1.00 59.90 64 VAL E C 1
ATOM 4487 O O . VAL E 1 64 ? 7.563 31.351 -5.614 1.00 56.60 64 VAL E O 1
ATOM 4491 N N . LYS E 1 65 ? 7.278 33.501 -4.986 1.00 59.37 65 LYS E N 1
ATOM 4492 C CA . LYS E 1 65 ? 7.371 33.241 -3.555 1.00 49.19 65 LYS E CA 1
ATOM 4493 C C . LYS E 1 65 ? 6.398 34.164 -2.851 1.00 46.61 65 LYS E C 1
ATOM 4494 O O . LYS E 1 65 ? 5.918 35.125 -3.436 1.00 44.42 65 LYS E O 1
ATOM 4500 N N . ILE E 1 66 ? 6.100 33.865 -1.598 1.00 43.52 66 ILE E N 1
ATOM 4501 C CA . ILE E 1 66 ? 5.107 34.619 -0.865 1.00 40.22 66 ILE E CA 1
ATOM 4502 C C . ILE E 1 66 ? 5.664 35.043 0.476 1.00 40.94 66 ILE E C 1
ATOM 4503 O O . ILE E 1 66 ? 6.420 34.303 1.105 1.00 40.00 66 ILE E O 1
ATOM 4508 N N . GLY E 1 67 ? 5.284 36.242 0.905 1.00 41.16 67 GLY E N 1
ATOM 4509 C CA . GLY E 1 67 ? 5.636 36.732 2.220 1.00 42.88 67 GLY E CA 1
ATOM 4510 C C . GLY E 1 67 ? 6.135 38.165 2.236 1.00 42.69 67 GLY E C 1
ATOM 4511 O O . GLY E 1 67 ? 5.429 39.083 1.809 1.00 43.48 67 GLY E O 1
ATOM 4512 N N . GLY E 1 68 ? 7.356 38.348 2.734 1.00 42.15 68 GLY E N 1
ATOM 4513 C CA . GLY E 1 68 ? 7.934 39.671 2.890 1.00 47.27 68 GLY E CA 1
ATOM 4514 C C . GLY E 1 68 ? 8.641 39.912 4.215 1.00 46.31 68 GLY E C 1
ATOM 4515 O O . GLY E 1 68 ? 8.842 41.069 4.622 1.00 44.79 68 GLY E O 1
ATOM 4516 N N . GLY E 1 69 ? 9.002 38.835 4.912 1.00 39.76 69 GLY E N 1
ATOM 4517 C CA . GLY E 1 69 ? 10.043 38.958 5.930 1.00 51.08 69 GLY E CA 1
ATOM 4518 C C . GLY E 1 69 ? 9.762 39.713 7.234 1.00 52.89 69 GLY E C 1
ATOM 4519 O O . GLY E 1 69 ? 10.660 39.877 8.073 1.00 60.43 69 GLY E O 1
ATOM 4520 N N . GLY E 1 70 ? 8.539 40.198 7.405 1.00 44.16 70 GLY E N 1
ATOM 4521 C CA . GLY E 1 70 ? 7.959 40.132 8.725 1.00 37.19 70 GLY E CA 1
ATOM 4522 C C . GLY E 1 70 ? 7.278 38.763 8.758 1.00 42.81 70 GLY E C 1
ATOM 4523 O O . GLY E 1 70 ? 6.545 38.441 9.698 1.00 42.92 70 GLY E O 1
ATOM 4524 N N . TRP E 1 71 ? 7.515 37.966 7.705 1.00 34.63 71 TRP E N 1
ATOM 4525 C CA . TRP E 1 71 ? 7.009 36.600 7.572 1.00 36.23 71 TRP E CA 1
ATOM 4526 C C . TRP E 1 71 ? 8.129 35.534 7.655 1.00 42.49 71 TRP E C 1
ATOM 4527 O O . TRP E 1 71 ? 9.227 35.728 7.120 1.00 36.96 71 TRP E O 1
ATOM 4538 N N . SER E 1 72 ? 7.830 34.387 8.269 1.00 39.15 72 SER E N 1
ATOM 4539 C CA . SER E 1 72 ? 8.807 33.299 8.425 1.00 28.27 72 SER E CA 1
ATOM 4540 C C . SER E 1 72 ? 8.318 31.962 7.842 1.00 33.61 72 SER E C 1
ATOM 4541 O O . SER E 1 72 ? 7.159 31.550 8.079 1.00 33.73 72 SER E O 1
ATOM 4544 N N . SER E 1 73 ? 9.204 31.286 7.108 1.00 30.32 73 SER E N 1
ATOM 4545 C CA . SER E 1 73 ? 8.971 29.932 6.582 1.00 30.55 73 SER E CA 1
ATOM 4546 C C . SER E 1 73 ? 8.310 29.019 7.617 1.00 28.64 73 SER E C 1
ATOM 4547 O O . SER E 1 73 ? 8.722 28.972 8.778 1.00 27.57 73 SER E O 1
ATOM 4550 N N . SER E 1 74 ? 7.253 28.324 7.221 1.00 24.43 74 SER E N 1
ATOM 4551 C CA . SER E 1 74 ? 6.432 27.664 8.228 1.00 30.06 74 SER E CA 1
ATOM 4552 C C . SER E 1 74 ? 5.907 26.287 7.794 1.00 30.96 74 SER E C 1
ATOM 4553 O O . SER E 1 74 ? 5.566 26.095 6.628 1.00 27.95 74 SER E O 1
ATOM 4556 N N . LEU E 1 75 ? 5.889 25.349 8.746 1.00 30.60 75 LEU E N 1
ATOM 4557 C CA . LEU E 1 75 ? 5.266 24.016 8.604 1.00 29.69 75 LEU E CA 1
ATOM 4558 C C . LEU E 1 75 ? 4.395 23.794 9.835 1.00 32.45 75 LEU E C 1
ATOM 4559 O O . LEU E 1 75 ? 4.907 23.584 10.930 1.00 30.56 75 LEU E O 1
ATOM 4564 N N . ILE E 1 76 ? 3.084 23.901 9.662 1.00 31.50 76 ILE E N 1
ATOM 4565 C CA . ILE E 1 76 ? 2.152 23.846 10.789 1.00 36.70 76 ILE E CA 1
ATOM 4566 C C . ILE E 1 76 ? 1.109 22.799 10.452 1.00 40.97 76 ILE E C 1
ATOM 4567 O O . ILE E 1 76 ? 0.370 22.929 9.472 1.00 40.50 76 ILE E O 1
ATOM 4572 N N . GLU E 1 77 ? 1.046 21.781 11.295 1.00 40.91 77 GLU E N 1
ATOM 4573 C CA . GLU E 1 77 ? 0.496 20.477 10.936 1.00 40.70 77 GLU E CA 1
ATOM 4574 C C . GLU E 1 77 ? 1.269 19.704 9.809 1.00 48.80 77 GLU E C 1
ATOM 4575 O O . GLU E 1 77 ? 2.409 19.339 10.047 1.00 58.49 77 GLU E O 1
ATOM 4581 N N . GLY E 1 78 ? 0.791 19.457 8.599 1.00 49.19 78 GLY E N 1
ATOM 4582 C CA . GLY E 1 78 ? -0.214 20.179 7.904 1.00 50.70 78 GLY E CA 1
ATOM 4583 C C . GLY E 1 78 ? 0.645 20.859 6.874 1.00 42.81 78 GLY E C 1
ATOM 4584 O O . GLY E 1 78 ? 1.365 20.242 6.086 1.00 30.30 78 GLY E O 1
ATOM 4585 N N . GLN E 1 79 ? 0.600 22.166 6.968 1.00 38.15 79 GLN E N 1
ATOM 4586 C CA . GLN E 1 79 ? 0.678 23.010 5.812 1.00 37.39 79 GLN E CA 1
ATOM 4587 C C . GLN E 1 79 ? 2.018 23.748 5.809 1.00 40.07 79 GLN E C 1
ATOM 4588 O O . GLN E 1 79 ? 2.410 24.372 6.814 1.00 32.65 79 GLN E O 1
ATOM 4594 N N . ARG E 1 80 ? 2.741 23.650 4.703 1.00 34.71 80 ARG E N 1
ATOM 4595 C CA . ARG E 1 80 ? 3.848 24.560 4.536 1.00 37.23 80 ARG E CA 1
ATOM 4596 C C . ARG E 1 80 ? 3.394 25.930 3.968 1.00 39.97 80 ARG E C 1
ATOM 4597 O O . ARG E 1 80 ? 2.305 26.050 3.396 1.00 38.89 80 ARG E O 1
ATOM 4605 N N . GLY E 1 81 ? 4.217 26.952 4.182 1.00 31.41 81 GLY E N 1
ATOM 4606 C CA . GLY E 1 81 ? 3.886 28.316 3.802 1.00 38.21 81 GLY E CA 1
ATOM 4607 C C . GLY E 1 81 ? 4.623 29.241 4.757 1.00 36.20 81 GLY E C 1
ATOM 4608 O O . GLY E 1 81 ? 5.578 28.804 5.370 1.00 34.52 81 GLY E O 1
ATOM 4609 N N . VAL E 1 82 ? 4.193 30.491 4.918 1.00 30.70 82 VAL E N 1
ATOM 4610 C CA . VAL E 1 82 ? 4.900 31.381 5.826 1.00 29.78 82 VAL E CA 1
ATOM 4611 C C . VAL E 1 82 ? 3.970 31.848 6.926 1.00 29.14 82 VAL E C 1
ATOM 4612 O O . VAL E 1 82 ? 2.768 31.827 6.753 1.00 30.70 82 VAL E O 1
ATOM 4616 N N . TYR E 1 83 ? 4.532 32.226 8.068 1.00 29.38 83 TYR E N 1
ATOM 4617 C CA . TYR E 1 83 ? 3.738 32.674 9.199 1.00 31.42 83 TYR E CA 1
ATOM 4618 C C . TYR E 1 83 ? 4.292 33.951 9.866 1.00 32.52 83 TYR E C 1
ATOM 4619 O O . TYR E 1 83 ? 5.389 34.396 9.568 1.00 34.93 83 TYR E O 1
ATOM 4628 N N . ARG E 1 84 ? 3.505 34.517 10.768 1.00 34.24 84 ARG E N 1
ATOM 4629 C CA . ARG E 1 84 ? 3.874 35.661 11.583 1.00 34.48 84 ARG E CA 1
ATOM 4630 C C . ARG E 1 84 ? 3.162 35.479 12.924 1.00 35.09 84 ARG E C 1
ATOM 4631 O O . ARG E 1 84 ? 1.973 35.201 12.952 1.00 37.46 84 ARG E O 1
ATOM 4639 N N . GLN E 1 85 ? 3.895 35.561 14.028 1.00 36.91 85 GLN E N 1
ATOM 4640 C CA . GLN E 1 85 ? 3.284 35.586 15.354 1.00 42.55 85 GLN E CA 1
ATOM 4641 C C . GLN E 1 85 ? 2.595 36.939 15.541 1.00 45.51 85 GLN E C 1
ATOM 4642 O O . GLN E 1 85 ? 3.135 37.951 15.105 1.00 47.18 85 GLN E O 1
ATOM 4648 N N . GLY E 1 86 ? 1.418 36.980 16.165 1.00 43.79 86 GLY E N 1
ATOM 4649 C CA . GLY E 1 86 ? 0.798 38.270 16.440 1.00 48.98 86 GLY E CA 1
ATOM 4650 C C . GLY E 1 86 ? -0.668 38.304 16.834 1.00 50.71 86 GLY E C 1
ATOM 4651 O O . GLY E 1 86 ? -1.510 37.578 16.285 1.00 46.02 86 GLY E O 1
ATOM 4652 N N . GLU E 1 87 ? -0.984 39.179 17.783 1.00 52.63 87 GLU E N 1
ATOM 4653 C CA . GLU E 1 87 ? -2.368 39.325 18.247 1.00 53.46 87 GLU E CA 1
ATOM 4654 C C . GLU E 1 87 ? -3.123 40.383 17.474 1.00 49.99 87 GLU E C 1
ATOM 4655 O O . GLU E 1 87 ? -4.348 40.483 17.576 1.00 56.05 87 GLU E O 1
ATOM 4661 N N . GLU E 1 88 ? -2.393 41.153 16.680 1.00 48.64 88 GLU E N 1
ATOM 4662 C CA . GLU E 1 88 ? -3.016 42.196 15.885 1.00 50.54 88 GLU E CA 1
ATOM 4663 C C . GLU E 1 88 ? -3.959 41.627 14.845 1.00 48.55 88 GLU E C 1
ATOM 4664 O O . GLU E 1 88 ? -3.971 40.433 14.578 1.00 46.26 88 GLU E O 1
ATOM 4670 N N . LYS E 1 89 ? -4.691 42.538 14.225 1.00 50.05 89 LYS E N 1
ATOM 4671 C CA . LYS E 1 89 ? -5.851 42.261 13.402 1.00 44.49 89 LYS E CA 1
ATOM 4672 C C . LYS E 1 89 ? -5.499 41.897 11.986 1.00 40.90 89 LYS E C 1
ATOM 4673 O O . LYS E 1 89 ? -6.072 40.985 11.401 1.00 46.16 89 LYS E O 1
ATOM 4679 N N . GLN E 1 90 ? -4.572 42.650 11.425 1.00 39.34 90 GLN E N 1
ATOM 4680 C CA . GLN E 1 90 ? -4.300 42.594 10.010 1.00 39.40 90 GLN E CA 1
ATOM 4681 C C . GLN E 1 90 ? -2.847 42.281 9.818 1.00 39.19 90 GLN E C 1
ATOM 4682 O O . GLN E 1 90 ? -2.030 42.535 10.694 1.00 37.34 90 GLN E O 1
ATOM 4688 N N . ALA E 1 91 ? -2.517 41.775 8.643 1.00 38.24 91 ALA E N 1
ATOM 4689 C CA . ALA E 1 91 ? -1.131 41.586 8.281 1.00 36.31 91 ALA E CA 1
ATOM 4690 C C . ALA E 1 91 ? -1.043 41.620 6.773 1.00 37.22 91 ALA E C 1
ATOM 4691 O O . ALA E 1 91 ? -1.834 40.962 6.075 1.00 33.28 91 ALA E O 1
ATOM 4693 N N . ILE E 1 92 ? -0.089 42.408 6.280 1.00 37.60 92 ILE E N 1
ATOM 4694 C CA . ILE E 1 92 ? 0.129 42.591 4.848 1.00 39.39 92 ILE E CA 1
ATOM 4695 C C . ILE E 1 92 ? 1.184 41.616 4.320 1.00 36.71 92 ILE E C 1
ATOM 4696 O O . ILE E 1 92 ? 2.146 41.290 5.022 1.00 33.49 92 ILE E O 1
ATOM 4701 N N . PHE E 1 93 ? 1.035 41.183 3.073 1.00 31.28 93 PHE E N 1
ATOM 4702 C CA . PHE E 1 93 ? 2.053 40.315 2.479 1.00 39.64 93 PHE E CA 1
ATOM 4703 C C . PHE E 1 93 ? 2.194 40.583 1.001 1.00 40.69 93 PHE E C 1
ATOM 4704 O O . PHE E 1 93 ? 1.321 41.206 0.392 1.00 39.81 93 PHE E O 1
ATOM 4712 N N . ASP E 1 94 ? 3.260 40.041 0.425 1.00 38.68 94 ASP E N 1
ATOM 4713 C CA . ASP E 1 94 ? 3.536 40.187 -0.999 1.00 48.75 94 ASP E CA 1
ATOM 4714 C C . ASP E 1 94 ? 3.528 38.860 -1.717 1.00 47.39 94 ASP E C 1
ATOM 4715 O O . ASP E 1 94 ? 3.745 37.820 -1.107 1.00 44.14 94 ASP E O 1
ATOM 4720 N N . ILE E 1 95 ? 3.331 38.917 -3.029 1.00 49.70 95 ILE E N 1
ATOM 4721 C CA . ILE E 1 95 ? 3.706 37.814 -3.898 1.00 49.46 95 ILE E CA 1
ATOM 4722 C C . ILE E 1 95 ? 4.797 38.313 -4.846 1.00 59.26 95 ILE E C 1
ATOM 4723 O O . ILE E 1 95 ? 4.565 39.201 -5.671 1.00 59.87 95 ILE E O 1
ATOM 4728 N N . MET E 1 96 ? 5.989 37.741 -4.704 1.00 59.94 96 MET E N 1
ATOM 4729 C CA . MET E 1 96 ? 7.169 38.174 -5.448 1.00 65.89 96 MET E CA 1
ATOM 4730 C C . MET E 1 96 ? 7.524 37.198 -6.568 1.00 65.86 96 MET E C 1
ATOM 4731 O O . MET E 1 96 ? 6.777 36.259 -6.840 1.00 63.78 96 MET E O 1
ATOM 4736 N N . SER E 1 97 ? 8.652 37.438 -7.229 1.00 69.03 97 SER E N 1
ATOM 4737 C CA . SER E 1 97 ? 9.171 36.492 -8.206 1.00 71.30 97 SER E CA 1
ATOM 4738 C C . SER E 1 97 ? 10.412 35.822 -7.630 1.00 75.64 97 SER E C 1
ATOM 4739 O O . SER E 1 97 ? 11.308 36.502 -7.135 1.00 81.17 97 SER E O 1
ATOM 4742 N N . ASP E 1 98 ? 10.470 34.496 -7.679 1.00 70.16 98 ASP E N 1
ATOM 4743 C CA . ASP E 1 98 ? 11.599 33.793 -7.086 1.00 73.81 98 ASP E CA 1
ATOM 4744 C C . ASP E 1 98 ? 12.809 33.822 -8.017 1.00 81.87 98 ASP E C 1
ATOM 4745 O O . ASP E 1 98 ? 12.919 33.015 -8.939 1.00 83.21 98 ASP E O 1
ATOM 4750 N N . GLY E 1 99 ? 13.708 34.771 -7.775 1.00 86.36 99 GLY E N 1
ATOM 4751 C CA . GLY E 1 99 ? 14.950 34.863 -8.523 1.00 89.56 99 GLY E CA 1
ATOM 4752 C C . GLY E 1 99 ? 14.777 35.364 -9.944 1.00 91.02 99 GLY E C 1
ATOM 4753 O O . GLY E 1 99 ? 13.660 35.653 -10.379 1.00 88.84 99 GLY E O 1
ATOM 4754 N N . ASN E 1 100 ? 15.890 35.464 -10.667 1.00 93.49 100 ASN E N 1
ATOM 4755 C CA . ASN E 1 100 ? 15.873 35.972 -12.034 1.00 96.82 100 ASN E CA 1
ATOM 4756 C C . ASN E 1 100 ? 15.132 35.048 -12.973 1.00 93.92 100 ASN E C 1
ATOM 4757 O O . ASN E 1 100 ? 15.309 33.835 -12.912 1.00 98.60 100 ASN E O 1
ATOM 4762 N N . GLN E 1 101 ? 14.308 35.609 -13.849 1.00 88.49 101 GLN E N 1
ATOM 4763 C CA . GLN E 1 101 ? 13.576 34.770 -14.791 1.00 96.10 101 GLN E CA 1
ATOM 4764 C C . GLN E 1 101 ? 12.973 35.542 -15.954 1.00 96.22 101 GLN E C 1
ATOM 4765 O O . GLN E 1 101 ? 12.906 36.763 -15.931 1.00 96.70 101 GLN E O 1
ATOM 4771 N N . TYR E 1 102 ? 12.530 34.792 -16.959 1.00 99.22 102 TYR E N 1
ATOM 4772 C CA . TYR E 1 102 ? 11.828 35.311 -18.130 1.00 101.14 102 TYR E CA 1
ATOM 4773 C C . TYR E 1 102 ? 10.375 34.819 -18.059 1.00 100.69 102 TYR E C 1
ATOM 4774 O O . TYR E 1 102 ? 10.059 33.988 -17.208 1.00 100.35 102 TYR E O 1
ATOM 4783 N N . SER E 1 103 ? 9.492 35.334 -18.918 1.00 100.04 103 SER E N 1
ATOM 4784 C CA . SER E 1 103 ? 8.080 34.931 -18.904 1.00 97.73 103 SER E CA 1
ATOM 4785 C C . SER E 1 103 ? 7.505 34.594 -20.278 1.00 101.31 103 SER E C 1
ATOM 4786 O O . SER E 1 103 ? 7.454 35.448 -21.163 1.00 104.90 103 SER E O 1
ATOM 4789 N N . ALA E 1 104 ? 7.049 33.355 -20.440 1.00 100.23 104 ALA E N 1
ATOM 4790 C CA . ALA E 1 104 ? 6.320 32.942 -21.635 1.00 96.65 104 ALA E CA 1
ATOM 4791 C C . ALA E 1 104 ? 4.922 33.570 -21.629 1.00 98.65 104 ALA E C 1
ATOM 4792 O O . ALA E 1 104 ? 4.474 34.061 -20.591 1.00 97.61 104 ALA E O 1
ATOM 4794 N N . PRO E 1 105 ? 4.225 33.566 -22.785 1.00 100.30 105 PRO E N 1
ATOM 4795 C CA . PRO E 1 105 ? 2.875 34.141 -22.814 1.00 98.19 105 PRO E CA 1
ATOM 4796 C C . PRO E 1 105 ? 1.838 33.215 -22.197 1.00 94.43 105 PRO E C 1
ATOM 4797 O O . PRO E 1 105 ? 2.188 32.195 -21.611 1.00 93.68 105 PRO E O 1
ATOM 4801 N N . GLY E 1 106 ? 0.570 33.574 -22.343 1.00 93.18 106 GLY E N 1
ATOM 4802 C CA . GLY E 1 106 ? -0.505 32.848 -21.697 1.00 95.70 106 GLY E CA 1
ATOM 4803 C C . GLY E 1 106 ? -0.803 33.456 -20.341 1.00 95.60 106 GLY E C 1
ATOM 4804 O O . GLY E 1 106 ? -0.168 34.430 -19.939 1.00 90.53 106 GLY E O 1
ATOM 4805 N N . GLU E 1 107 ? -1.769 32.884 -19.630 1.00 95.32 107 GLU E N 1
ATOM 4806 C CA . GLU E 1 107 ? -2.125 33.393 -18.311 1.00 92.82 107 GLU E CA 1
ATOM 4807 C C . GLU E 1 107 ? -1.588 32.493 -17.208 1.00 87.56 107 GLU E C 1
ATOM 4808 O O . GLU E 1 107 ? -1.249 31.331 -17.446 1.00 86.28 107 GLU E O 1
ATOM 4814 N N . TYR E 1 108 ? -1.496 33.048 -16.006 1.00 81.52 108 TYR E N 1
ATOM 4815 C CA . TYR E 1 108 ? -1.062 32.284 -14.850 1.00 77.82 108 TYR E CA 1
ATOM 4816 C C . TYR E 1 108 ? -2.112 32.375 -13.759 1.00 73.32 108 TYR E C 1
ATOM 4817 O O . TYR E 1 108 ? -2.481 33.460 -13.322 1.00 72.79 108 TYR E O 1
ATOM 4826 N N . ILE E 1 109 ? -2.612 31.228 -13.334 1.00 65.51 109 ILE E N 1
ATOM 4827 C CA . ILE E 1 109 ? -3.691 31.226 -12.372 1.00 67.24 109 ILE E CA 1
ATOM 4828 C C . ILE E 1 109 ? -3.337 30.360 -11.185 1.00 64.45 109 ILE E C 1
ATOM 4829 O O . ILE E 1 109 ? -3.024 29.182 -11.336 1.00 61.79 109 ILE E O 1
ATOM 4834 N N . PHE E 1 110 ? -3.382 30.959 -10.003 1.00 62.13 110 PHE E N 1
ATOM 4835 C CA . PHE E 1 110 ? -3.115 30.240 -8.766 1.00 59.10 110 PHE E CA 1
ATOM 4836 C C . PHE E 1 110 ? -3.892 30.911 -7.637 1.00 53.58 110 PHE E C 1
ATOM 4837 O O . PHE E 1 110 ? -4.594 31.887 -7.876 1.00 55.79 110 PHE E O 1
ATOM 4845 N N . SER E 1 111 ? -3.776 30.409 -6.414 1.00 42.61 111 SER E N 1
ATOM 4846 C CA . SER E 1 111 ? -4.505 31.036 -5.330 1.00 41.70 111 SER E CA 1
ATOM 4847 C C . SER E 1 111 ? -3.717 31.131 -4.041 1.00 37.73 111 SER E C 1
ATOM 4848 O O . SER E 1 111 ? -2.739 30.426 -3.841 1.00 38.76 111 SER E O 1
ATOM 4851 N N . VAL E 1 112 ? -4.189 31.995 -3.157 1.00 35.07 112 VAL E N 1
ATOM 4852 C CA . VAL E 1 112 ? -3.581 32.203 -1.860 1.00 37.19 112 VAL E CA 1
ATOM 4853 C C . VAL E 1 112 ? -4.533 31.750 -0.761 1.00 38.20 112 VAL E C 1
ATOM 4854 O O . VAL E 1 112 ? -5.697 32.149 -0.747 1.00 38.74 112 VAL E O 1
ATOM 4858 N N . SER E 1 113 ? -4.047 30.958 0.187 1.00 33.58 113 SER E N 1
ATOM 4859 C CA . SER E 1 113 ? -4.882 30.613 1.329 1.00 34.04 113 SER E CA 1
ATOM 4860 C C . SER E 1 113 ? -4.272 31.219 2.572 1.00 34.96 113 SER E C 1
ATOM 4861 O O . SER E 1 113 ? -3.155 31.691 2.537 1.00 39.49 113 SER E O 1
ATOM 4864 N N . GLY E 1 114 ? -5.006 31.205 3.673 1.00 35.17 114 GLY E N 1
ATOM 4865 C CA . GLY E 1 114 ? -4.498 31.747 4.908 1.00 32.76 114 GLY E CA 1
ATOM 4866 C C . GLY E 1 114 ? -5.468 31.466 6.029 1.00 35.83 114 GLY E C 1
ATOM 4867 O O . GLY E 1 114 ? -6.644 31.206 5.776 1.00 38.32 114 GLY E O 1
ATOM 4868 N N . GLU E 1 115 ? -4.977 31.499 7.263 1.00 36.10 115 GLU E N 1
ATOM 4869 C CA . GLU E 1 115 ? -5.785 31.187 8.436 1.00 35.79 115 GLU E CA 1
ATOM 4870 C C . GLU E 1 115 ? -5.262 31.993 9.600 1.00 38.21 115 GLU E C 1
ATOM 4871 O O . GLU E 1 115 ? -4.090 32.369 9.624 1.00 39.46 115 GLU E O 1
ATOM 4877 N N . CYS E 1 116 ? -6.127 32.245 10.568 1.00 38.04 116 CYS E N 1
ATOM 4878 C CA . CYS E 1 116 ? -5.749 32.952 11.776 1.00 40.99 116 CYS E CA 1
ATOM 4879 C C . CYS E 1 116 ? -5.429 31.931 12.848 1.00 45.05 116 CYS E C 1
ATOM 4880 O O . CYS E 1 116 ? -6.330 31.302 13.388 1.00 47.94 116 CYS E O 1
ATOM 4883 N N . LEU E 1 117 ? -4.145 31.777 13.147 1.00 43.85 117 LEU E N 1
ATOM 4884 C CA . LEU E 1 117 ? -3.648 30.780 14.084 1.00 44.32 117 LEU E CA 1
ATOM 4885 C C . LEU E 1 117 ? -4.063 31.036 15.535 1.00 46.29 117 LEU E C 1
ATOM 4886 O O . LEU E 1 117 ? -4.094 32.178 15.993 1.00 47.99 117 LEU E O 1
ATOM 4891 N N . ILE E 1 118 ? -4.366 29.963 16.262 1.00 47.81 118 ILE E N 1
ATOM 4892 C CA . ILE E 1 118 ? -4.698 30.075 17.680 1.00 45.76 118 ILE E CA 1
ATOM 4893 C C . ILE E 1 118 ? -3.751 29.243 18.547 1.00 52.34 118 ILE E C 1
ATOM 4894 O O . ILE E 1 118 ? -3.404 28.106 18.203 1.00 52.92 118 ILE E O 1
ATOM 4899 N N . SER E 1 119 ? -3.317 29.815 19.664 1.00 48.57 119 SER E N 1
ATOM 4900 C CA . SER E 1 119 ? -2.513 29.057 20.622 1.00 59.57 119 SER E CA 1
ATOM 4901 C C . SER E 1 119 ? -3.346 27.992 21.328 1.00 61.56 119 SER E C 1
ATOM 4902 O O . SER E 1 119 ? -3.773 28.185 22.464 1.00 61.44 119 SER E O 1
ATOM 4905 N N . GLY E 1 121 ? -3.882 25.947 24.481 1.00 75.30 121 GLY E N 1
ATOM 4906 C CA . GLY E 1 121 ? -3.768 24.505 24.313 1.00 77.91 121 GLY E CA 1
ATOM 4907 C C . GLY E 1 121 ? -2.455 23.913 24.816 1.00 79.33 121 GLY E C 1
ATOM 4908 O O . GLY E 1 121 ? -1.437 23.890 24.112 1.00 70.92 121 GLY E O 1
ATOM 4909 N N . ASN E 1 123 ? -0.437 25.962 26.757 1.00 76.95 123 ASN E N 1
ATOM 4910 C CA . ASN E 1 123 ? -1.029 26.825 25.738 1.00 76.85 123 ASN E CA 1
ATOM 4911 C C . ASN E 1 123 ? 0.016 27.540 24.872 1.00 79.58 123 ASN E C 1
ATOM 4912 O O . ASN E 1 123 ? 0.581 28.568 25.263 1.00 84.05 123 ASN E O 1
ATOM 4914 N N . GLN E 1 125 ? 2.586 29.841 23.019 1.00 77.33 125 GLN E N 1
ATOM 4915 C CA . GLN E 1 125 ? 3.160 30.004 21.682 1.00 75.48 125 GLN E CA 1
ATOM 4916 C C . GLN E 1 125 ? 2.927 28.798 20.767 1.00 67.00 125 GLN E C 1
ATOM 4917 O O . GLN E 1 125 ? 3.418 28.779 19.637 1.00 64.86 125 GLN E O 1
ATOM 4923 N N . ALA E 1 126 ? 2.177 27.807 21.249 1.00 68.48 126 ALA E N 1
ATOM 4924 C CA . ALA E 1 126 ? 1.926 26.575 20.494 1.00 61.12 126 ALA E CA 1
ATOM 4925 C C . ALA E 1 126 ? 0.875 26.760 19.399 1.00 61.31 126 ALA E C 1
ATOM 4926 O O . ALA E 1 126 ? -0.250 26.289 19.544 1.00 62.11 126 ALA E O 1
ATOM 4928 N N . LEU E 1 127 ? 1.249 27.419 18.302 1.00 56.85 127 LEU E N 1
ATOM 4929 C CA . LEU E 1 127 ? 0.306 27.786 17.233 1.00 57.86 127 LEU E CA 1
ATOM 4930 C C . LEU E 1 127 ? -0.411 26.596 16.559 1.00 48.98 127 LEU E C 1
ATOM 4931 O O . LEU E 1 127 ? 0.236 25.653 16.125 1.00 45.02 127 LEU E O 1
ATOM 4936 N N . GLU E 1 128 ? -1.744 26.683 16.466 1.00 51.59 128 GLU E N 1
ATOM 4937 C CA . GLU E 1 128 ? -2.609 25.637 15.888 1.00 48.74 128 GLU E CA 1
ATOM 4938 C C . GLU E 1 128 ? -3.582 26.188 14.846 1.00 44.43 128 GLU E C 1
ATOM 4939 O O . GLU E 1 128 ? -4.037 27.328 14.954 1.00 51.27 128 GLU E O 1
ATOM 4945 N N . ARG E 1 129 ? -3.914 25.363 13.857 1.00 42.64 129 ARG E N 1
ATOM 4946 C CA . ARG E 1 129 ? -4.898 25.697 12.823 1.00 41.42 129 ARG E CA 1
ATOM 4947 C C . ARG E 1 129 ? -6.347 25.779 13.330 1.00 45.29 129 ARG E C 1
ATOM 4948 O O . ARG E 1 129 ? -6.805 24.910 14.072 1.00 46.97 129 ARG E O 1
ATOM 4956 N N . PRO E 1 130 ? -7.072 26.830 12.915 1.00 37.80 130 PRO E N 1
ATOM 4957 C CA . PRO E 1 130 ? -8.452 27.101 13.308 1.00 38.17 130 PRO E CA 1
ATOM 4958 C C . PRO E 1 130 ? -9.405 26.433 12.311 1.00 36.65 130 PRO E C 1
ATOM 4959 O O . PRO E 1 130 ? -8.946 25.930 11.275 1.00 34.13 130 PRO E O 1
ATOM 4963 N N . PRO E 1 131 ? -10.712 26.401 12.626 1.00 35.08 131 PRO E N 1
ATOM 4964 C CA . PRO E 1 131 ? -11.671 25.769 11.705 1.00 37.25 131 PRO E CA 1
ATOM 4965 C C . PRO E 1 131 ? -11.785 26.441 10.323 1.00 39.90 131 PRO E C 1
ATOM 4966 O O . PRO E 1 131 ? -11.897 25.723 9.330 1.00 41.70 131 PRO E O 1
ATOM 4970 N N . ILE E 1 132 ? -11.724 27.767 10.237 1.00 39.79 132 ILE E N 1
ATOM 4971 C CA . ILE E 1 132 ? -11.948 28.408 8.935 1.00 41.63 132 ILE E CA 1
ATOM 4972 C C . ILE E 1 132 ? -10.682 28.794 8.137 1.00 42.00 132 ILE E C 1
ATOM 4973 O O . ILE E 1 132 ? -9.678 29.262 8.687 1.00 41.55 132 ILE E O 1
ATOM 4978 N N . LYS E 1 133 ? -10.750 28.587 6.828 1.00 37.90 133 LYS E N 1
ATOM 4979 C CA . LYS E 1 133 ? -9.652 28.921 5.937 1.00 38.61 133 LYS E CA 1
ATOM 4980 C C . LYS E 1 133 ? -10.078 29.830 4.769 1.00 40.40 133 LYS E C 1
ATOM 4981 O O . LYS E 1 133 ? -11.006 29.495 4.028 1.00 35.51 133 LYS E O 1
ATOM 4987 N N . ALA E 1 134 ? -9.385 30.952 4.576 1.00 37.95 134 ALA E N 1
ATOM 4988 C CA . ALA E 1 134 ? -9.685 31.843 3.435 1.00 38.14 134 ALA E CA 1
ATOM 4989 C C . ALA E 1 134 ? -8.803 31.569 2.234 1.00 36.63 134 ALA E C 1
ATOM 4990 O O . ALA E 1 134 ? -7.601 31.349 2.380 1.00 38.61 134 ALA E O 1
ATOM 4992 N N . THR E 1 135 ? -9.401 31.597 1.051 1.00 34.14 135 THR E N 1
ATOM 4993 C CA . THR E 1 135 ? -8.678 31.430 -0.200 1.00 37.39 135 THR E CA 1
ATOM 4994 C C . THR E 1 135 ? -9.072 32.502 -1.230 1.00 44.33 135 THR E C 1
ATOM 4995 O O . THR E 1 135 ? -10.251 32.730 -1.445 1.00 46.12 135 THR E O 1
ATOM 4999 N N . GLU E 1 136 ? -8.105 33.167 -1.860 1.00 40.15 136 GLU E N 1
ATOM 5000 C CA . GLU E 1 136 ? -8.438 34.132 -2.918 1.00 42.79 136 GLU E CA 1
ATOM 5001 C C . GLU E 1 136 ? -7.676 33.859 -4.195 1.00 43.98 136 GLU E C 1
ATOM 5002 O O . GLU E 1 136 ? -6.588 33.306 -4.165 1.00 43.35 136 GLU E O 1
ATOM 5008 N N . THR E 1 137 ? -8.255 34.264 -5.318 1.00 44.05 137 THR E N 1
ATOM 5009 C CA . THR E 1 137 ? -7.769 33.860 -6.632 1.00 46.93 137 THR E CA 1
ATOM 5010 C C . THR E 1 137 ? -6.950 34.939 -7.327 1.00 55.34 137 THR E C 1
ATOM 5011 O O . THR E 1 137 ? -7.215 36.130 -7.167 1.00 53.05 137 THR E O 1
ATOM 5015 N N . ILE E 1 138 ? -5.937 34.514 -8.081 1.00 57.92 138 ILE E N 1
ATOM 5016 C CA . ILE E 1 138 ? -5.265 35.404 -9.026 1.00 60.78 138 ILE E CA 1
ATOM 5017 C C . ILE E 1 138 ? -5.161 34.781 -10.412 1.00 64.60 138 ILE E C 1
ATOM 5018 O O . ILE E 1 138 ? -4.496 33.758 -10.594 1.00 66.44 138 ILE E O 1
ATOM 5023 N N . ARG E 1 139 ? -5.833 35.388 -11.384 1.00 68.81 139 ARG E N 1
ATOM 5024 C CA . ARG E 1 139 ? -5.542 35.101 -12.779 1.00 73.90 139 ARG E CA 1
ATOM 5025 C C . ARG E 1 139 ? -4.565 36.179 -13.206 1.00 73.89 139 ARG E C 1
ATOM 5026 O O . ARG E 1 139 ? -4.961 37.278 -13.581 1.00 73.60 139 ARG E O 1
ATOM 5034 N N . LEU E 1 140 ? -3.278 35.863 -13.117 1.00 75.62 140 LEU E N 1
ATOM 5035 C CA . LEU E 1 140 ? -2.241 36.863 -13.313 1.00 75.36 140 LEU E CA 1
ATOM 5036 C C . LEU E 1 140 ? -2.132 37.325 -14.756 1.00 81.22 140 LEU E C 1
ATOM 5037 O O . LEU E 1 140 ? -1.521 36.647 -15.590 1.00 78.52 140 LEU E O 1
ATOM 5042 N N . THR E 1 141 ? -2.747 38.484 -15.026 1.00 86.54 141 THR E N 1
ATOM 5043 C CA . THR E 1 141 ? -2.573 39.217 -16.280 1.00 82.11 141 THR E CA 1
ATOM 5044 C C . THR E 1 141 ? -1.068 39.462 -16.440 1.00 86.78 141 THR E C 1
ATOM 5045 O O . THR E 1 141 ? -0.405 39.910 -15.503 1.00 85.66 141 THR E O 1
ATOM 5049 N N . VAL E 1 142 ? -0.525 39.145 -17.613 1.00 89.48 142 VAL E N 1
ATOM 5050 C CA . VAL E 1 142 ? 0.925 39.189 -17.821 1.00 87.31 142 VAL E CA 1
ATOM 5051 C C . VAL E 1 142 ? 1.495 40.612 -17.839 1.00 85.11 142 VAL E C 1
ATOM 5052 O O . VAL E 1 142 ? 1.625 41.259 -16.798 1.00 82.27 142 VAL E O 1
ATOM 5056 N N . ALA F 1 1 ? 58.906 23.686 10.431 1.00 45.18 1 ALA F N 1
ATOM 5057 C CA . ALA F 1 1 ? 57.481 23.341 10.373 1.00 48.76 1 ALA F CA 1
ATOM 5058 C C . ALA F 1 1 ? 56.713 24.343 9.517 1.00 49.50 1 ALA F C 1
ATOM 5059 O O . ALA F 1 1 ? 55.692 24.013 8.919 1.00 58.91 1 ALA F O 1
ATOM 5061 N N . GLU F 1 2 ? 57.216 25.564 9.452 1.00 48.29 2 GLU F N 1
ATOM 5062 C CA . GLU F 1 2 ? 56.579 26.595 8.649 1.00 55.39 2 GLU F CA 1
ATOM 5063 C C . GLU F 1 2 ? 57.630 27.363 7.853 1.00 49.66 2 GLU F C 1
ATOM 5064 O O . GLU F 1 2 ? 58.487 28.008 8.444 1.00 49.72 2 GLU F O 1
ATOM 5070 N N . ILE F 1 3 ? 57.596 27.263 6.525 1.00 45.33 3 ILE F N 1
ATOM 5071 C CA . ILE F 1 3 ? 58.549 28.006 5.716 1.00 49.58 3 ILE F CA 1
ATOM 5072 C C . ILE F 1 3 ? 57.907 28.838 4.602 1.00 49.86 3 ILE F C 1
ATOM 5073 O O . ILE F 1 3 ? 56.890 28.468 4.030 1.00 52.35 3 ILE F O 1
ATOM 5078 N N . THR F 1 4 ? 58.524 29.976 4.316 1.00 53.22 4 THR F N 1
ATOM 5079 C CA . THR F 1 4 ? 58.084 30.868 3.253 1.00 51.06 4 THR F CA 1
ATOM 5080 C C . THR F 1 4 ? 59.159 30.846 2.207 1.00 44.28 4 THR F C 1
ATOM 5081 O O . THR F 1 4 ? 60.335 30.990 2.518 1.00 44.70 4 THR F O 1
ATOM 5085 N N . LEU F 1 5 ? 58.780 30.627 0.965 1.00 44.17 5 LEU F N 1
ATOM 5086 C CA . LEU F 1 5 ? 59.804 30.542 -0.060 1.00 51.80 5 LEU F CA 1
ATOM 5087 C C . LEU F 1 5 ? 59.490 31.554 -1.139 1.00 53.66 5 LEU F C 1
ATOM 5088 O O . LEU F 1 5 ? 58.412 31.536 -1.728 1.00 52.43 5 LEU F O 1
ATOM 5093 N N . ILE F 1 6 ? 60.415 32.472 -1.362 1.00 49.11 6 ILE F N 1
ATOM 5094 C CA . ILE F 1 6 ? 60.289 33.347 -2.493 1.00 49.02 6 ILE F CA 1
ATOM 5095 C C . ILE F 1 6 ? 61.203 32.827 -3.573 1.00 52.74 6 ILE F C 1
ATOM 5096 O O . ILE F 1 6 ? 62.438 32.927 -3.467 1.00 49.25 6 ILE F O 1
ATOM 5101 N N . SER F 1 7 ? 60.596 32.268 -4.612 1.00 51.08 7 SER F N 1
ATOM 5102 C CA . SER F 1 7 ? 61.335 31.933 -5.820 1.00 56.62 7 SER F CA 1
ATOM 5103 C C . SER F 1 7 ? 60.602 32.471 -7.055 1.00 55.23 7 SER F C 1
ATOM 5104 O O . SER F 1 7 ? 61.204 32.681 -8.106 1.00 55.75 7 SER F O 1
ATOM 5107 N N . THR F 1 10 ? 61.959 31.434 -14.038 1.00 72.26 10 THR F N 1
ATOM 5108 C CA . THR F 1 10 ? 63.165 31.911 -14.713 1.00 70.65 10 THR F CA 1
ATOM 5109 C C . THR F 1 10 ? 64.143 32.476 -13.695 1.00 69.35 10 THR F C 1
ATOM 5110 O O . THR F 1 10 ? 65.184 33.018 -14.058 1.00 77.58 10 THR F O 1
ATOM 5114 N N . GLY F 1 12 ? 68.406 33.675 -16.998 1.00 97.79 12 GLY F N 1
ATOM 5115 C CA . GLY F 1 12 ? 69.693 33.880 -17.637 1.00 101.38 12 GLY F CA 1
ATOM 5116 C C . GLY F 1 12 ? 70.403 32.583 -17.978 1.00 99.33 12 GLY F C 1
ATOM 5117 O O . GLY F 1 12 ? 70.231 31.567 -17.305 1.00 99.91 12 GLY F O 1
ATOM 5118 N N . SER F 1 13 ? 71.201 32.615 -19.037 1.00 97.96 13 SER F N 1
ATOM 5119 C CA . SER F 1 13 ? 71.976 31.457 -19.439 1.00 95.59 13 SER F CA 1
ATOM 5120 C C . SER F 1 13 ? 73.189 31.351 -18.530 1.00 96.41 13 SER F C 1
ATOM 5121 O O . SER F 1 13 ? 73.659 30.256 -18.215 1.00 100.59 13 SER F O 1
ATOM 5124 N N . GLN F 1 14 ? 73.685 32.508 -18.107 1.00 97.43 14 GLN F N 1
ATOM 5125 C CA . GLN F 1 14 ? 74.828 32.586 -17.210 1.00 98.67 14 GLN F CA 1
ATOM 5126 C C . GLN F 1 14 ? 74.376 32.904 -15.786 1.00 95.08 14 GLN F C 1
ATOM 5127 O O . GLN F 1 14 ? 73.303 33.479 -15.577 1.00 91.83 14 GLN F O 1
ATOM 5133 N N . LEU F 1 15 ? 75.221 32.537 -14.822 1.00 94.52 15 LEU F N 1
ATOM 5134 C CA . LEU F 1 15 ? 74.938 32.682 -13.396 1.00 89.90 15 LEU F CA 1
ATOM 5135 C C . LEU F 1 15 ? 76.182 32.305 -12.580 1.00 89.71 15 LEU F C 1
ATOM 5136 O O . LEU F 1 15 ? 77.050 31.581 -13.070 1.00 91.28 15 LEU F O 1
ATOM 5141 N N . ARG F 1 16 ? 76.273 32.792 -11.344 1.00 89.45 16 ARG F N 1
ATOM 5142 C CA . ARG F 1 16 ? 77.426 32.489 -10.491 1.00 86.25 16 ARG F CA 1
ATOM 5143 C C . ARG F 1 16 ? 77.089 32.486 -9.001 1.00 83.79 16 ARG F C 1
ATOM 5144 O O . ARG F 1 16 ? 77.913 32.096 -8.168 1.00 81.68 16 ARG F O 1
ATOM 5146 N N . LYS F 1 20 ? 71.428 33.529 -6.291 1.00 48.67 20 LYS F N 1
ATOM 5147 C CA . LYS F 1 20 ? 70.223 33.476 -5.468 1.00 50.92 20 LYS F CA 1
ATOM 5148 C C . LYS F 1 20 ? 68.990 33.152 -6.307 1.00 54.85 20 LYS F C 1
ATOM 5150 N N . LEU F 1 21 ? 68.697 31.855 -6.352 1.00 54.46 21 LEU F N 1
ATOM 5151 C CA . LEU F 1 21 ? 67.583 31.340 -7.118 1.00 52.66 21 LEU F CA 1
ATOM 5152 C C . LEU F 1 21 ? 66.321 31.475 -6.291 1.00 51.81 21 LEU F C 1
ATOM 5153 O O . LEU F 1 21 ? 65.211 31.459 -6.833 1.00 48.58 21 LEU F O 1
ATOM 5158 N N . ALA F 1 22 ? 66.507 31.609 -4.978 1.00 46.19 22 ALA F N 1
ATOM 5159 C CA . ALA F 1 22 ? 65.398 31.744 -4.043 1.00 45.85 22 ALA F CA 1
ATOM 5160 C C . ALA F 1 22 ? 65.895 32.133 -2.655 1.00 41.92 22 ALA F C 1
ATOM 5161 O O . ALA F 1 22 ? 67.033 31.871 -2.289 1.00 40.38 22 ALA F O 1
ATOM 5163 N N . THR F 1 23 ? 65.025 32.755 -1.879 1.00 40.66 23 THR F N 1
ATOM 5164 C CA . THR F 1 23 ? 65.329 33.034 -0.488 1.00 46.72 23 THR F CA 1
ATOM 5165 C C . THR F 1 23 ? 64.093 32.673 0.298 1.00 47.54 23 THR F C 1
ATOM 5166 O O . THR F 1 23 ? 62.968 32.713 -0.222 1.00 46.93 23 THR F O 1
ATOM 5170 N N . GLY F 1 24 ? 64.292 32.317 1.557 1.00 46.15 24 GLY F N 1
ATOM 5171 C CA . GLY F 1 24 ? 63.171 31.860 2.345 1.00 47.49 24 GLY F CA 1
ATOM 5172 C C . GLY F 1 24 ? 63.456 31.862 3.818 1.00 44.39 24 GLY F C 1
ATOM 5173 O O . GLY F 1 24 ? 64.604 32.016 4.248 1.00 47.74 24 GLY F O 1
ATOM 5174 N N . ARG F 1 25 ? 62.404 31.709 4.600 1.00 37.87 25 ARG F N 1
ATOM 5175 C CA . ARG F 1 25 ? 62.591 31.630 6.024 1.00 43.66 25 ARG F CA 1
ATOM 5176 C C . ARG F 1 25 ? 61.847 30.429 6.562 1.00 46.22 25 ARG F C 1
ATOM 5177 O O . ARG F 1 25 ? 60.843 30.026 5.997 1.00 46.34 25 ARG F O 1
ATOM 5185 N N . ILE F 1 26 ? 62.366 29.840 7.632 1.00 41.54 26 ILE F N 1
ATOM 5186 C CA . ILE F 1 26 ? 61.642 28.801 8.323 1.00 45.17 26 ILE F CA 1
ATOM 5187 C C . ILE F 1 26 ? 61.225 29.375 9.663 1.00 42.07 26 ILE F C 1
ATOM 5188 O O . ILE F 1 26 ? 62.024 29.990 10.363 1.00 46.95 26 ILE F O 1
ATOM 5193 N N . ALA F 1 27 ? 59.960 29.200 10.002 1.00 47.93 27 ALA F N 1
ATOM 5194 C CA . ALA F 1 27 ? 59.439 29.672 11.278 1.00 51.33 27 ALA F CA 1
ATOM 5195 C C . ALA F 1 27 ? 59.075 28.491 12.164 1.00 50.80 27 ALA F C 1
ATOM 5196 O O . ALA F 1 27 ? 58.679 27.424 11.666 1.00 49.96 27 ALA F O 1
ATOM 5198 N N . CYS F 1 28 ? 59.223 28.680 13.472 1.00 50.30 28 CYS F N 1
ATOM 5199 C CA . CYS F 1 28 ? 58.954 27.621 14.447 1.00 58.94 28 CYS F CA 1
ATOM 5200 C C . CYS F 1 28 ? 58.193 28.173 15.655 1.00 60.10 28 CYS F C 1
ATOM 5201 O O . CYS F 1 28 ? 58.797 28.645 16.620 1.00 57.99 28 CYS F O 1
ATOM 5204 N N . ARG F 1 29 ? 56.865 28.109 15.590 1.00 63.07 29 ARG F N 1
ATOM 5205 C CA . ARG F 1 29 ? 56.007 28.788 16.561 1.00 64.33 29 ARG F CA 1
ATOM 5206 C C . ARG F 1 29 ? 56.049 28.128 17.938 1.00 67.23 29 ARG F C 1
ATOM 5207 O O . ARG F 1 29 ? 56.143 28.812 18.960 1.00 66.43 29 ARG F O 1
ATOM 5215 N N . GLU F 1 30 ? 55.987 26.802 17.971 1.00 59.96 30 GLU F N 1
ATOM 5216 C CA . GLU F 1 30 ? 56.156 26.097 19.228 1.00 63.98 30 GLU F CA 1
ATOM 5217 C C . GLU F 1 30 ? 57.636 26.155 19.615 1.00 68.54 30 GLU F C 1
ATOM 5218 O O . GLU F 1 30 ? 58.492 26.310 18.747 1.00 65.56 30 GLU F O 1
ATOM 5224 N N . PRO F 1 31 ? 57.939 26.075 20.921 1.00 64.90 31 PRO F N 1
ATOM 5225 C CA . PRO F 1 31 ? 59.331 26.073 21.373 1.00 60.03 31 PRO F CA 1
ATOM 5226 C C . PRO F 1 31 ? 60.116 24.921 20.774 1.00 65.77 31 PRO F C 1
ATOM 5227 O O . PRO F 1 31 ? 59.593 23.815 20.618 1.00 70.42 31 PRO F O 1
ATOM 5231 N N . HIS F 1 32 ? 61.374 25.197 20.450 1.00 63.89 32 HIS F N 1
ATOM 5232 C CA . HIS F 1 32 ? 62.239 24.286 19.717 1.00 61.99 32 HIS F CA 1
ATOM 5233 C C . HIS F 1 32 ? 63.615 24.760 20.090 1.00 62.52 32 HIS F C 1
ATOM 5234 O O . HIS F 1 32 ? 63.744 25.746 20.820 1.00 63.62 32 HIS F O 1
ATOM 5241 N N . ASP F 1 33 ? 64.647 24.115 19.557 1.00 60.40 33 ASP F N 1
ATOM 5242 C CA . ASP F 1 33 ? 66.009 24.530 19.879 1.00 56.86 33 ASP F CA 1
ATOM 5243 C C . ASP F 1 33 ? 66.902 24.761 18.670 1.00 56.47 33 ASP F C 1
ATOM 5244 O O . ASP F 1 33 ? 68.057 25.177 18.807 1.00 58.14 33 ASP F O 1
ATOM 5249 N N . GLY F 1 34 ? 66.368 24.504 17.485 1.00 53.39 34 GLY F N 1
ATOM 5250 C CA . GLY F 1 34 ? 67.114 24.762 16.274 1.00 50.11 34 GLY F CA 1
ATOM 5251 C C . GLY F 1 34 ? 66.293 24.575 15.018 1.00 51.33 34 GLY F C 1
ATOM 5252 O O . GLY F 1 34 ? 65.087 24.318 15.081 1.00 53.64 34 GLY F O 1
ATOM 5253 N N . PHE F 1 35 ? 66.964 24.687 13.877 1.00 44.61 35 PHE F N 1
ATOM 5254 C CA . PHE F 1 35 ? 66.337 24.582 12.580 1.00 41.13 35 PHE F CA 1
ATOM 5255 C C . PHE F 1 35 ? 67.174 23.683 11.722 1.00 38.46 35 PHE F C 1
ATOM 5256 O O . PHE F 1 35 ? 68.386 23.650 11.858 1.00 38.79 35 PHE F O 1
ATOM 5264 N N . HIS F 1 36 ? 66.530 23.026 10.777 1.00 33.19 36 HIS F N 1
ATOM 5265 C CA . HIS F 1 36 ? 67.169 22.040 9.945 1.00 35.88 36 HIS F CA 1
ATOM 5266 C C . HIS F 1 36 ? 66.477 22.176 8.606 1.00 36.31 36 HIS F C 1
ATOM 5267 O O . HIS F 1 36 ? 65.253 22.155 8.556 1.00 39.64 36 HIS F O 1
ATOM 5274 N N . ILE F 1 37 ? 67.222 22.380 7.528 1.00 33.55 37 ILE F N 1
ATOM 5275 C CA . ILE F 1 37 ? 66.600 22.488 6.216 1.00 34.65 37 ILE F CA 1
ATOM 5276 C C . ILE F 1 37 ? 67.418 21.723 5.209 1.00 35.02 37 ILE F C 1
ATOM 5277 O O . ILE F 1 37 ? 68.564 21.394 5.477 1.00 33.49 37 ILE F O 1
ATOM 5282 N N . TRP F 1 38 ? 66.838 21.442 4.050 1.00 29.43 38 TRP F N 1
ATOM 5283 C CA . TRP F 1 38 ? 67.582 20.765 3.015 1.00 34.89 38 TRP F CA 1
ATOM 5284 C C . TRP F 1 38 ? 66.829 20.848 1.711 1.00 39.82 38 TRP F C 1
ATOM 5285 O O . TRP F 1 38 ? 65.651 21.201 1.679 1.00 39.91 38 TRP F O 1
ATOM 5296 N N . ILE F 1 39 ? 67.517 20.524 0.625 1.00 44.47 39 ILE F N 1
ATOM 5297 C CA . ILE F 1 39 ? 66.876 20.495 -0.673 1.00 43.70 39 ILE F CA 1
ATOM 5298 C C . ILE F 1 39 ? 66.671 19.041 -1.079 1.00 47.54 39 ILE F C 1
ATOM 5299 O O . ILE F 1 39 ? 67.484 18.171 -0.785 1.00 47.19 39 ILE F O 1
ATOM 5304 N N . ASN F 1 40 ? 65.542 18.776 -1.707 1.00 48.44 40 ASN F N 1
ATOM 5305 C CA . ASN F 1 40 ? 65.271 17.466 -2.232 1.00 50.37 40 ASN F CA 1
ATOM 5306 C C . ASN F 1 40 ? 65.744 17.467 -3.665 1.00 55.60 40 ASN F C 1
ATOM 5307 O O . ASN F 1 40 ? 65.202 18.202 -4.505 1.00 54.90 40 ASN F O 1
ATOM 5312 N N . ALA F 1 41 ? 66.775 16.653 -3.899 1.00 55.45 41 ALA F N 1
ATOM 5313 C CA . ALA F 1 41 ? 67.524 16.558 -5.150 1.00 59.44 41 ALA F CA 1
ATOM 5314 C C . ALA F 1 41 ? 68.783 15.721 -4.884 1.00 62.65 41 ALA F C 1
ATOM 5315 O O . ALA F 1 41 ? 69.165 15.504 -3.732 1.00 53.92 41 ALA F O 1
ATOM 5317 N N . SER F 1 42 ? 69.432 15.268 -5.951 1.00 64.25 42 SER F N 1
ATOM 5318 C CA . SER F 1 42 ? 70.660 14.486 -5.822 1.00 68.66 42 SER F CA 1
ATOM 5319 C C . SER F 1 42 ? 71.806 15.286 -5.187 1.00 68.90 42 SER F C 1
ATOM 5320 O O . SER F 1 42 ? 72.008 16.466 -5.498 1.00 64.69 42 SER F O 1
ATOM 5323 N N . GLN F 1 43 ? 72.554 14.624 -4.307 1.00 67.41 43 GLN F N 1
ATOM 5324 C CA . GLN F 1 43 ? 73.698 15.225 -3.632 1.00 65.83 43 GLN F CA 1
ATOM 5325 C C . GLN F 1 43 ? 74.790 15.600 -4.647 1.00 72.14 43 GLN F C 1
ATOM 5326 O O . GLN F 1 43 ? 74.712 15.225 -5.820 1.00 71.11 43 GLN F O 1
ATOM 5332 N N . ASN F 1 44 ? 75.787 16.364 -4.202 1.00 72.95 44 ASN F N 1
ATOM 5333 C CA . ASN F 1 44 ? 76.954 16.680 -5.025 1.00 73.10 44 ASN F CA 1
ATOM 5334 C C . ASN F 1 44 ? 78.203 16.049 -4.433 1.00 73.70 44 ASN F C 1
ATOM 5335 O O . ASN F 1 44 ? 78.364 16.022 -3.212 1.00 72.85 44 ASN F O 1
ATOM 5337 N N . LYS F 1 46 ? 80.163 19.082 -0.878 1.00 53.91 46 LYS F N 1
ATOM 5338 C CA . LYS F 1 46 ? 80.031 18.936 0.571 1.00 60.64 46 LYS F CA 1
ATOM 5339 C C . LYS F 1 46 ? 78.570 18.615 0.827 1.00 63.80 46 LYS F C 1
ATOM 5340 O O . LYS F 1 46 ? 77.754 18.647 -0.090 1.00 65.97 46 LYS F O 1
ATOM 5342 N N . VAL F 1 47 ? 78.235 18.328 2.078 1.00 60.90 47 VAL F N 1
ATOM 5343 C CA . VAL F 1 47 ? 76.838 18.231 2.457 1.00 54.28 47 VAL F CA 1
ATOM 5344 C C . VAL F 1 47 ? 76.206 19.638 2.502 1.00 58.16 47 VAL F C 1
ATOM 5345 O O . VAL F 1 47 ? 76.818 20.602 2.989 1.00 62.17 47 VAL F O 1
ATOM 5349 N N . GLY F 1 48 ? 74.999 19.767 1.952 1.00 59.00 48 GLY F N 1
ATOM 5350 C CA . GLY F 1 48 ? 74.407 21.078 1.712 1.00 54.54 48 GLY F CA 1
ATOM 5351 C C . GLY F 1 48 ? 74.641 21.516 0.273 1.00 55.73 48 GLY F C 1
ATOM 5352 O O . GLY F 1 48 ? 74.195 22.586 -0.148 1.00 57.11 48 GLY F O 1
ATOM 5353 N N . HIS F 1 49 ? 75.353 20.687 -0.485 1.00 53.74 49 HIS F N 1
ATOM 5354 C CA . HIS F 1 49 ? 75.555 20.932 -1.908 1.00 58.78 49 HIS F CA 1
ATOM 5355 C C . HIS F 1 49 ? 74.792 19.910 -2.750 1.00 54.60 49 HIS F C 1
ATOM 5356 O O . HIS F 1 49 ? 74.847 18.711 -2.493 1.00 58.22 49 HIS F O 1
ATOM 5363 N N . TYR F 1 50 ? 74.102 20.387 -3.777 1.00 56.37 50 TYR F N 1
ATOM 5364 C CA . TYR F 1 50 ? 73.202 19.536 -4.542 1.00 59.68 50 TYR F CA 1
ATOM 5365 C C . TYR F 1 50 ? 73.380 19.623 -6.057 1.00 65.80 50 TYR F C 1
ATOM 5366 O O . TYR F 1 50 ? 73.840 20.635 -6.598 1.00 65.39 50 TYR F O 1
ATOM 5375 N N . ILE F 1 51 ? 72.999 18.551 -6.739 1.00 66.37 51 ILE F N 1
ATOM 5376 C CA . ILE F 1 51 ? 72.973 18.550 -8.192 1.00 68.25 51 ILE F CA 1
ATOM 5377 C C . ILE F 1 51 ? 71.539 18.377 -8.695 1.00 66.39 51 ILE F C 1
ATOM 5378 O O . ILE F 1 51 ? 70.894 17.369 -8.411 1.00 70.18 51 ILE F O 1
ATOM 5383 N N . VAL F 1 52 ? 71.044 19.366 -9.434 1.00 69.96 52 VAL F N 1
ATOM 5384 C CA . VAL F 1 52 ? 69.662 19.352 -9.932 1.00 78.06 52 VAL F CA 1
ATOM 5385 C C . VAL F 1 52 ? 69.572 19.087 -11.452 1.00 83.26 52 VAL F C 1
ATOM 5386 O O . VAL F 1 52 ? 70.137 19.830 -12.265 1.00 79.11 52 VAL F O 1
ATOM 5390 N N . GLN F 1 53 ? 68.865 18.015 -11.814 1.00 87.08 53 GLN F N 1
ATOM 5391 C CA . GLN F 1 53 ? 68.653 17.635 -13.209 1.00 86.51 53 GLN F CA 1
ATOM 5392 C C . GLN F 1 53 ? 67.459 18.379 -13.786 1.00 89.33 53 GLN F C 1
ATOM 5393 O O . GLN F 1 53 ? 66.663 18.953 -13.044 1.00 89.14 53 GLN F O 1
ATOM 5399 N N . ASN F 1 54 ? 67.327 18.362 -15.108 1.00 93.44 54 ASN F N 1
ATOM 5400 C CA . ASN F 1 54 ? 66.169 18.971 -15.759 1.00 98.11 54 ASN F CA 1
ATOM 5401 C C . ASN F 1 54 ? 65.429 18.029 -16.703 1.00 102.18 54 ASN F C 1
ATOM 5402 O O . ASN F 1 54 ? 65.966 17.621 -17.734 1.00 103.23 54 ASN F O 1
ATOM 5407 N N . ASN F 1 55 ? 64.197 17.674 -16.345 1.00 105.18 55 ASN F N 1
ATOM 5408 C CA . ASN F 1 55 ? 63.338 16.958 -17.281 1.00 108.66 55 ASN F CA 1
ATOM 5409 C C . ASN F 1 55 ? 62.960 17.882 -18.439 1.00 111.22 55 ASN F C 1
ATOM 5410 O O . ASN F 1 55 ? 63.075 19.108 -18.321 1.00 108.12 55 ASN F O 1
ATOM 5415 N N . ARG F 1 56 ? 62.523 17.288 -19.550 1.00 114.87 56 ARG F N 1
ATOM 5416 C CA . ARG F 1 56 ? 62.344 18.004 -20.819 1.00 115.58 56 ARG F CA 1
ATOM 5417 C C . ARG F 1 56 ? 63.674 18.603 -21.306 1.00 116.54 56 ARG F C 1
ATOM 5418 O O . ARG F 1 56 ? 64.669 17.891 -21.493 1.00 112.75 56 ARG F O 1
ATOM 5426 N N . LYS F 1 59 ? 69.832 15.115 -18.999 1.00 90.78 59 LYS F N 1
ATOM 5427 C CA . LYS F 1 59 ? 70.835 15.815 -19.797 1.00 93.08 59 LYS F CA 1
ATOM 5428 C C . LYS F 1 59 ? 71.772 16.666 -18.935 1.00 94.64 59 LYS F C 1
ATOM 5429 O O . LYS F 1 59 ? 72.728 16.155 -18.354 1.00 96.47 59 LYS F O 1
ATOM 5435 N N . HIS F 1 60 ? 71.497 17.963 -18.854 1.00 97.93 60 HIS F N 1
ATOM 5436 C CA . HIS F 1 60 ? 72.351 18.875 -18.095 1.00 98.97 60 HIS F CA 1
ATOM 5437 C C . HIS F 1 60 ? 71.898 19.050 -16.640 1.00 96.32 60 HIS F C 1
ATOM 5438 O O . HIS F 1 60 ? 70.823 18.596 -16.247 1.00 93.05 60 HIS F O 1
ATOM 5445 N N . GLU F 1 61 ? 72.736 19.708 -15.847 1.00 96.23 61 GLU F N 1
ATOM 5446 C CA . GLU F 1 61 ? 72.471 19.906 -14.434 1.00 92.60 61 GLU F CA 1
ATOM 5447 C C . GLU F 1 61 ? 73.132 21.187 -13.952 1.00 89.60 61 GLU F C 1
ATOM 5448 O O . GLU F 1 61 ? 74.147 21.613 -14.501 1.00 90.64 61 GLU F O 1
ATOM 5454 N N . LEU F 1 62 ? 72.545 21.809 -12.935 1.00 83.91 62 LEU F N 1
ATOM 5455 C CA . LEU F 1 62 ? 73.182 22.947 -12.286 1.00 80.99 62 LEU F CA 1
ATOM 5456 C C . LEU F 1 62 ? 73.399 22.699 -10.811 1.00 75.01 62 LEU F C 1
ATOM 5457 O O . LEU F 1 62 ? 72.534 22.163 -10.134 1.00 77.12 62 LEU F O 1
ATOM 5462 N N . LYS F 1 63 ? 74.570 23.088 -10.326 1.00 73.27 63 LYS F N 1
ATOM 5463 C CA . LYS F 1 63 ? 74.938 22.860 -8.939 1.00 71.69 63 LYS F CA 1
ATOM 5464 C C . LYS F 1 63 ? 74.354 23.956 -8.048 1.00 71.34 63 LYS F C 1
ATOM 5465 O O . LYS F 1 63 ? 74.599 25.146 -8.263 1.00 67.96 63 LYS F O 1
ATOM 5471 N N . VAL F 1 64 ? 73.552 23.555 -7.066 1.00 64.74 64 VAL F N 1
ATOM 5472 C CA . VAL F 1 64 ? 73.008 24.509 -6.118 1.00 58.43 64 VAL F CA 1
ATOM 5473 C C . VAL F 1 64 ? 73.525 24.185 -4.723 1.00 58.98 64 VAL F C 1
ATOM 5474 O O . VAL F 1 64 ? 74.074 23.107 -4.484 1.00 56.28 64 VAL F O 1
ATOM 5478 N N . LYS F 1 65 ? 73.388 25.145 -3.817 1.00 60.79 65 LYS F N 1
ATOM 5479 C CA . LYS F 1 65 ? 73.786 24.963 -2.427 1.00 57.33 65 LYS F CA 1
ATOM 5480 C C . LYS F 1 65 ? 72.832 25.764 -1.553 1.00 51.45 65 LYS F C 1
ATOM 5481 O O . LYS F 1 65 ? 72.149 26.652 -2.043 1.00 50.39 65 LYS F O 1
ATOM 5487 N N . ILE F 1 66 ? 72.770 25.440 -0.268 1.00 48.29 66 ILE F N 1
ATOM 5488 C CA . ILE F 1 66 ? 71.688 25.937 0.561 1.00 48.08 66 ILE F CA 1
ATOM 5489 C C . ILE F 1 66 ? 72.194 26.520 1.851 1.00 46.77 66 ILE F C 1
ATOM 5490 O O . ILE F 1 66 ? 73.137 26.010 2.449 1.00 47.95 66 ILE F O 1
ATOM 5495 N N . GLY F 1 67 ? 71.554 27.595 2.285 1.00 46.27 67 GLY F N 1
ATOM 5496 C CA . GLY F 1 67 ? 71.793 28.103 3.620 1.00 52.15 67 GLY F CA 1
ATOM 5497 C C . GLY F 1 67 ? 72.182 29.562 3.633 1.00 49.55 67 GLY F C 1
ATOM 5498 O O . GLY F 1 67 ? 71.332 30.437 3.391 1.00 44.45 67 GLY F O 1
ATOM 5499 N N . GLY F 1 68 ? 73.466 29.809 3.897 1.00 47.56 68 GLY F N 1
ATOM 5500 C CA . GLY F 1 68 ? 73.989 31.157 4.038 1.00 54.41 68 GLY F CA 1
ATOM 5501 C C . GLY F 1 68 ? 74.821 31.411 5.290 1.00 57.91 68 GLY F C 1
ATOM 5502 O O . GLY F 1 68 ? 74.873 32.538 5.803 1.00 60.53 68 GLY F O 1
ATOM 5503 N N . GLY F 1 69 ? 75.468 30.370 5.809 1.00 57.01 69 GLY F N 1
ATOM 5504 C CA . GLY F 1 69 ? 76.533 30.584 6.787 1.00 68.58 69 GLY F CA 1
ATOM 5505 C C . GLY F 1 69 ? 76.196 31.175 8.163 1.00 67.16 69 GLY F C 1
ATOM 5506 O O . GLY F 1 69 ? 77.085 31.373 9.003 1.00 71.03 69 GLY F O 1
ATOM 5507 N N . GLY F 1 70 ? 74.923 31.476 8.398 1.00 59.73 70 GLY F N 1
ATOM 5508 C CA . GLY F 1 70 ? 74.403 31.356 9.744 1.00 51.43 70 GLY F CA 1
ATOM 5509 C C . GLY F 1 70 ? 74.113 29.860 9.899 1.00 52.19 70 GLY F C 1
ATOM 5510 O O . GLY F 1 70 ? 73.694 29.403 10.961 1.00 51.85 70 GLY F O 1
ATOM 5511 N N . TRP F 1 71 ? 74.396 29.103 8.833 1.00 48.65 71 TRP F N 1
ATOM 5512 C CA . TRP F 1 71 ? 74.030 27.698 8.688 1.00 44.69 71 TRP F CA 1
ATOM 5513 C C . TRP F 1 71 ? 75.214 26.730 8.567 1.00 46.81 71 TRP F C 1
ATOM 5514 O O . TRP F 1 71 ? 76.091 26.917 7.740 1.00 49.82 71 TRP F O 1
ATOM 5525 N N . SER F 1 72 ? 75.188 25.647 9.335 1.00 46.12 72 SER F N 1
ATOM 5526 C CA . SER F 1 72 ? 76.238 24.637 9.278 1.00 40.15 72 SER F CA 1
ATOM 5527 C C . SER F 1 72 ? 75.799 23.311 8.631 1.00 45.89 72 SER F C 1
ATOM 5528 O O . SER F 1 72 ? 74.669 22.827 8.840 1.00 45.06 72 SER F O 1
ATOM 5531 N N . SER F 1 73 ? 76.710 22.725 7.860 1.00 40.54 73 SER F N 1
ATOM 5532 C CA . SER F 1 73 ? 76.530 21.395 7.294 1.00 43.48 73 SER F CA 1
ATOM 5533 C C . SER F 1 73 ? 76.037 20.383 8.344 1.00 41.36 73 SER F C 1
ATOM 5534 O O . SER F 1 73 ? 76.563 20.317 9.456 1.00 36.87 73 SER F O 1
ATOM 5537 N N . SER F 1 74 ? 75.011 19.612 8.000 1.00 39.24 74 SER F N 1
ATOM 5538 C CA . SER F 1 74 ? 74.434 18.696 8.979 1.00 43.76 74 SER F CA 1
ATOM 5539 C C . SER F 1 74 ? 73.973 17.354 8.409 1.00 42.82 74 SER F C 1
ATOM 5540 O O . SER F 1 74 ? 73.566 17.255 7.248 1.00 44.18 74 SER F O 1
ATOM 5543 N N . LEU F 1 75 ? 74.067 16.316 9.227 1.00 42.32 75 LEU F N 1
ATOM 5544 C CA . LEU F 1 75 ? 73.334 15.091 8.951 1.00 44.49 75 LEU F CA 1
ATOM 5545 C C . LEU F 1 75 ? 72.714 14.513 10.203 1.00 47.65 75 LEU F C 1
ATOM 5550 N N . ILE F 1 76 ? 71.388 14.599 10.147 1.00 48.63 76 ILE F N 1
ATOM 5551 C CA . ILE F 1 76 ? 70.523 14.302 11.267 1.00 50.89 76 ILE F CA 1
ATOM 5552 C C . ILE F 1 76 ? 69.633 13.140 10.846 1.00 53.19 76 ILE F C 1
ATOM 5553 O O . ILE F 1 76 ? 68.820 13.255 9.914 1.00 48.02 76 ILE F O 1
ATOM 5558 N N . GLU F 1 77 ? 69.837 12.003 11.504 1.00 51.17 77 GLU F N 1
ATOM 5559 C CA . GLU F 1 77 ? 69.113 10.781 11.177 1.00 49.68 77 GLU F CA 1
ATOM 5560 C C . GLU F 1 77 ? 69.191 10.443 9.688 1.00 48.94 77 GLU F C 1
ATOM 5561 O O . GLU F 1 77 ? 68.199 10.044 9.087 1.00 52.12 77 GLU F O 1
ATOM 5567 N N . GLY F 1 78 ? 70.365 10.616 9.091 1.00 45.50 78 GLY F N 1
ATOM 5568 C CA . GLY F 1 78 ? 70.559 10.261 7.696 1.00 44.31 78 GLY F CA 1
ATOM 5569 C C . GLY F 1 78 ? 70.292 11.392 6.715 1.00 49.37 78 GLY F C 1
ATOM 5570 O O . GLY F 1 78 ? 70.763 11.367 5.564 1.00 48.95 78 GLY F O 1
ATOM 5571 N N . GLN F 1 79 ? 69.521 12.386 7.150 1.00 51.38 79 GLN F N 1
ATOM 5572 C CA . GLN F 1 79 ? 69.383 13.601 6.353 1.00 51.99 79 GLN F CA 1
ATOM 5573 C C . GLN F 1 79 ? 70.433 14.627 6.787 1.00 45.83 79 GLN F C 1
ATOM 5574 O O . GLN F 1 79 ? 71.282 15.022 5.990 1.00 47.52 79 GLN F O 1
ATOM 5580 N N . GLY F 1 81 ? 71.476 17.962 5.152 1.00 48.65 81 GLY F N 1
ATOM 5581 C CA . GLY F 1 81 ? 71.236 19.386 4.923 1.00 40.41 81 GLY F CA 1
ATOM 5582 C C . GLY F 1 81 ? 72.048 20.340 5.800 1.00 41.60 81 GLY F C 1
ATOM 5583 O O . GLY F 1 81 ? 73.155 20.031 6.229 1.00 43.63 81 GLY F O 1
ATOM 5584 N N . VAL F 1 82 ? 71.516 21.522 6.067 1.00 34.29 82 VAL F N 1
ATOM 5585 C CA . VAL F 1 82 ? 72.195 22.404 6.976 1.00 36.06 82 VAL F CA 1
ATOM 5586 C C . VAL F 1 82 ? 71.300 22.734 8.142 1.00 37.35 82 VAL F C 1
ATOM 5587 O O . VAL F 1 82 ? 70.082 22.719 8.016 1.00 40.19 82 VAL F O 1
ATOM 5591 N N . TYR F 1 83 ? 71.916 23.028 9.280 1.00 36.77 83 TYR F N 1
ATOM 5592 C CA . TYR F 1 83 ? 71.195 23.298 10.504 1.00 37.88 83 TYR F CA 1
ATOM 5593 C C . TYR F 1 83 ? 71.663 24.588 11.175 1.00 44.33 83 TYR F C 1
ATOM 5594 O O . TYR F 1 83 ? 72.697 25.128 10.817 1.00 46.88 83 TYR F O 1
ATOM 5603 N N . ARG F 1 84 ? 70.905 25.068 12.157 1.00 45.87 84 ARG F N 1
ATOM 5604 C CA . ARG F 1 84 ? 71.308 26.216 12.968 1.00 43.59 84 ARG F CA 1
ATOM 5605 C C . ARG F 1 84 ? 70.627 26.181 14.335 1.00 46.41 84 ARG F C 1
ATOM 5606 O O . ARG F 1 84 ? 69.405 26.018 14.414 1.00 44.42 84 ARG F O 1
ATOM 5614 N N . GLN F 1 85 ? 71.417 26.331 15.401 1.00 45.15 85 GLN F N 1
ATOM 5615 C CA . GLN F 1 85 ? 70.914 26.324 16.781 1.00 47.33 85 GLN F CA 1
ATOM 5616 C C . GLN F 1 85 ? 70.175 27.620 17.073 1.00 45.45 85 GLN F C 1
ATOM 5617 O O . GLN F 1 85 ? 70.436 28.626 16.430 1.00 51.58 85 GLN F O 1
ATOM 5623 N N . GLY F 1 86 ? 69.251 27.605 18.031 1.00 50.40 86 GLY F N 1
ATOM 5624 C CA . GLY F 1 86 ? 68.518 28.811 18.396 1.00 50.13 86 GLY F CA 1
ATOM 5625 C C . GLY F 1 86 ? 67.055 28.594 18.750 1.00 56.84 86 GLY F C 1
ATOM 5626 O O . GLY F 1 86 ? 66.371 27.766 18.150 1.00 51.05 86 GLY F O 1
ATOM 5627 N N . GLU F 1 87 ? 66.563 29.348 19.727 1.00 61.74 87 GLU F N 1
ATOM 5628 C CA . GLU F 1 87 ? 65.166 29.223 20.135 1.00 63.66 87 GLU F CA 1
ATOM 5629 C C . GLU F 1 87 ? 64.268 30.340 19.615 1.00 58.83 87 GLU F C 1
ATOM 5630 O O . GLU F 1 87 ? 63.081 30.352 19.907 1.00 63.54 87 GLU F O 1
ATOM 5636 N N . GLU F 1 88 ? 64.828 31.278 18.856 1.00 59.25 88 GLU F N 1
ATOM 5637 C CA . GLU F 1 88 ? 64.024 32.345 18.263 1.00 58.13 88 GLU F CA 1
ATOM 5638 C C . GLU F 1 88 ? 63.061 31.755 17.253 1.00 58.72 88 GLU F C 1
ATOM 5639 O O . GLU F 1 88 ? 63.256 30.631 16.791 1.00 60.43 88 GLU F O 1
ATOM 5645 N N . LYS F 1 89 ? 62.039 32.528 16.902 1.00 59.55 89 LYS F N 1
ATOM 5646 C CA . LYS F 1 89 ? 60.923 32.036 16.090 1.00 59.31 89 LYS F CA 1
ATOM 5647 C C . LYS F 1 89 ? 61.269 31.805 14.616 1.00 57.64 89 LYS F C 1
ATOM 5648 O O . LYS F 1 89 ? 60.634 30.988 13.954 1.00 58.99 89 LYS F O 1
ATOM 5654 N N . GLN F 1 90 ? 62.266 32.520 14.100 1.00 54.03 90 GLN F N 1
ATOM 5655 C CA . GLN F 1 90 ? 62.553 32.472 12.669 1.00 50.82 90 GLN F CA 1
ATOM 5656 C C . GLN F 1 90 ? 64.015 32.210 12.330 1.00 50.45 90 GLN F C 1
ATOM 5657 O O . GLN F 1 90 ? 64.899 32.340 13.176 1.00 50.72 90 GLN F O 1
ATOM 5663 N N . ALA F 1 91 ? 64.241 31.850 11.068 1.00 43.84 91 ALA F N 1
ATOM 5664 C CA . ALA F 1 91 ? 65.567 31.848 10.487 1.00 43.51 91 ALA F CA 1
ATOM 5665 C C . ALA F 1 91 ? 65.484 31.967 8.963 1.00 43.98 91 ALA F C 1
ATOM 5666 O O . ALA F 1 91 ? 64.656 31.310 8.326 1.00 41.00 91 ALA F O 1
ATOM 5668 N N . ILE F 1 92 ? 66.349 32.815 8.403 1.00 40.68 92 ILE F N 1
ATOM 5669 C CA . ILE F 1 92 ? 66.433 33.078 6.968 1.00 41.09 92 ILE F CA 1
ATOM 5670 C C . ILE F 1 92 ? 67.550 32.285 6.315 1.00 42.08 92 ILE F C 1
ATOM 5671 O O . ILE F 1 92 ? 68.600 32.051 6.928 1.00 39.29 92 ILE F O 1
ATOM 5676 N N . PHE F 1 93 ? 67.337 31.927 5.050 1.00 42.15 93 PHE F N 1
ATOM 5677 C CA . PHE F 1 93 ? 68.300 31.138 4.284 1.00 42.79 93 PHE F CA 1
ATOM 5678 C C . PHE F 1 93 ? 68.145 31.429 2.783 1.00 42.24 93 PHE F C 1
ATOM 5679 O O . PHE F 1 93 ? 67.094 31.919 2.330 1.00 41.19 93 PHE F O 1
ATOM 5687 N N . ASP F 1 94 ? 69.181 31.092 2.016 1.00 45.67 94 ASP F N 1
ATOM 5688 C CA . ASP F 1 94 ? 69.200 31.315 0.570 1.00 44.24 94 ASP F CA 1
ATOM 5689 C C . ASP F 1 94 ? 69.536 30.051 -0.195 1.00 48.44 94 ASP F C 1
ATOM 5690 O O . ASP F 1 94 ? 70.294 29.196 0.280 1.00 52.89 94 ASP F O 1
ATOM 5695 N N . ILE F 1 95 ? 68.996 29.941 -1.399 1.00 48.25 95 ILE F N 1
ATOM 5696 C CA . ILE F 1 95 ? 69.427 28.883 -2.306 1.00 53.01 95 ILE F CA 1
ATOM 5697 C C . ILE F 1 95 ? 70.201 29.522 -3.444 1.00 52.59 95 ILE F C 1
ATOM 5698 O O . ILE F 1 95 ? 69.636 30.176 -4.326 1.00 52.61 95 ILE F O 1
ATOM 5703 N N . MET F 1 96 ? 71.508 29.335 -3.401 1.00 48.45 96 MET F N 1
ATOM 5704 C CA . MET F 1 96 ? 72.406 30.059 -4.264 1.00 56.43 96 MET F CA 1
ATOM 5705 C C . MET F 1 96 ? 73.067 29.089 -5.216 1.00 65.60 96 MET F C 1
ATOM 5706 O O . MET F 1 96 ? 73.240 27.902 -4.904 1.00 64.72 96 MET F O 1
ATOM 5711 N N . SER F 1 97 ? 73.413 29.586 -6.393 1.00 68.81 97 SER F N 1
ATOM 5712 C CA . SER F 1 97 ? 74.205 28.794 -7.309 1.00 73.68 97 SER F CA 1
ATOM 5713 C C . SER F 1 97 ? 75.529 28.420 -6.652 1.00 71.51 97 SER F C 1
ATOM 5714 O O . SER F 1 97 ? 76.193 29.261 -6.051 1.00 73.49 97 SER F O 1
ATOM 5717 N N . ASP F 1 98 ? 75.877 27.143 -6.744 1.00 71.11 98 ASP F N 1
ATOM 5718 C CA . ASP F 1 98 ? 77.189 26.651 -6.355 1.00 69.16 98 ASP F CA 1
ATOM 5719 C C . ASP F 1 98 ? 78.172 27.052 -7.462 1.00 76.71 98 ASP F C 1
ATOM 5720 O O . ASP F 1 98 ? 78.346 26.318 -8.438 1.00 77.37 98 ASP F O 1
ATOM 5725 N N . GLY F 1 99 ? 78.775 28.234 -7.329 1.00 79.64 99 GLY F N 1
ATOM 5726 C CA . GLY F 1 99 ? 79.819 28.692 -8.238 1.00 78.96 99 GLY F CA 1
ATOM 5727 C C . GLY F 1 99 ? 79.396 29.061 -9.652 1.00 83.92 99 GLY F C 1
ATOM 5728 O O . GLY F 1 99 ? 78.264 28.807 -10.057 1.00 83.83 99 GLY F O 1
ATOM 5729 N N . ASN F 1 100 ? 80.320 29.664 -10.403 1.00 90.49 100 ASN F N 1
ATOM 5730 C CA . ASN F 1 100 ? 80.115 29.994 -11.818 1.00 92.18 100 ASN F CA 1
ATOM 5731 C C . ASN F 1 100 ? 79.776 28.762 -12.648 1.00 90.15 100 ASN F C 1
ATOM 5732 O O . ASN F 1 100 ? 80.519 27.780 -12.635 1.00 90.28 100 ASN F O 1
ATOM 5737 N N . GLN F 1 101 ? 78.677 28.814 -13.390 1.00 91.08 101 GLN F N 1
ATOM 5738 C CA . GLN F 1 101 ? 78.327 27.710 -14.281 1.00 92.26 101 GLN F CA 1
ATOM 5739 C C . GLN F 1 101 ? 77.385 28.122 -15.412 1.00 95.56 101 GLN F C 1
ATOM 5740 O O . GLN F 1 101 ? 76.707 29.150 -15.337 1.00 94.89 101 GLN F O 1
ATOM 5746 N N . TYR F 1 102 ? 77.354 27.298 -16.454 1.00 96.44 102 TYR F N 1
ATOM 5747 C CA . TYR F 1 102 ? 76.518 27.535 -17.623 1.00 99.67 102 TYR F CA 1
ATOM 5748 C C . TYR F 1 102 ? 75.263 26.673 -17.526 1.00 98.71 102 TYR F C 1
ATOM 5749 O O . TYR F 1 102 ? 75.307 25.579 -16.961 1.00 100.44 102 TYR F O 1
ATOM 5758 N N . SER F 1 103 ? 74.147 27.150 -18.069 1.00 95.23 103 SER F N 1
ATOM 5759 C CA . SER F 1 103 ? 72.910 26.371 -18.001 1.00 101.10 103 SER F CA 1
ATOM 5760 C C . SER F 1 103 ? 72.076 26.350 -19.284 1.00 101.07 103 SER F C 1
ATOM 5761 O O . SER F 1 103 ? 71.553 27.378 -19.718 1.00 100.27 103 SER F O 1
ATOM 5764 N N . ALA F 1 104 ? 71.945 25.157 -19.862 1.00 99.62 104 ALA F N 1
ATOM 5765 C CA . ALA F 1 104 ? 71.178 24.938 -21.087 1.00 99.82 104 ALA F CA 1
ATOM 5766 C C . ALA F 1 104 ? 69.677 25.055 -20.827 1.00 100.22 104 ALA F C 1
ATOM 5767 O O . ALA F 1 104 ? 69.233 24.900 -19.692 1.00 100.08 104 ALA F O 1
ATOM 5769 N N . PRO F 1 105 ? 68.890 25.335 -21.881 1.00 101.56 105 PRO F N 1
ATOM 5770 C CA . PRO F 1 105 ? 67.423 25.418 -21.774 1.00 105.44 105 PRO F CA 1
ATOM 5771 C C . PRO F 1 105 ? 66.722 24.125 -21.321 1.00 104.40 105 PRO F C 1
ATOM 5772 O O . PRO F 1 105 ? 67.147 23.017 -21.661 1.00 98.48 105 PRO F O 1
ATOM 5776 N N . GLY F 1 106 ? 65.639 24.290 -20.563 1.00 100.33 106 GLY F N 1
ATOM 5777 C CA . GLY F 1 106 ? 64.916 23.180 -19.963 1.00 100.91 106 GLY F CA 1
ATOM 5778 C C . GLY F 1 106 ? 64.443 23.580 -18.574 1.00 99.38 106 GLY F C 1
ATOM 5779 O O . GLY F 1 106 ? 64.871 24.616 -18.057 1.00 96.77 106 GLY F O 1
ATOM 5780 N N . GLU F 1 107 ? 63.574 22.774 -17.960 1.00 99.23 107 GLU F N 1
ATOM 5781 C CA . GLU F 1 107 ? 63.024 23.128 -16.645 1.00 94.48 107 GLU F CA 1
ATOM 5782 C C . GLU F 1 107 ? 63.694 22.423 -15.461 1.00 90.71 107 GLU F C 1
ATOM 5783 O O . GLU F 1 107 ? 63.860 21.202 -15.456 1.00 89.54 107 GLU F O 1
ATOM 5789 N N . TYR F 1 108 ? 64.069 23.216 -14.458 1.00 87.85 108 TYR F N 1
ATOM 5790 C CA . TYR F 1 108 ? 64.806 22.718 -13.294 1.00 85.80 108 TYR F CA 1
ATOM 5791 C C . TYR F 1 108 ? 63.946 22.682 -12.045 1.00 79.13 108 TYR F C 1
ATOM 5792 O O . TYR F 1 108 ? 63.768 23.694 -11.377 1.00 77.10 108 TYR F O 1
ATOM 5801 N N . ILE F 1 109 ? 63.418 21.508 -11.725 1.00 77.27 109 ILE F N 1
ATOM 5802 C CA . ILE F 1 109 ? 62.506 21.390 -10.597 1.00 73.25 109 ILE F CA 1
ATOM 5803 C C . ILE F 1 109 ? 63.172 20.729 -9.389 1.00 70.72 109 ILE F C 1
ATOM 5804 O O . ILE F 1 109 ? 64.006 19.829 -9.533 1.00 73.97 109 ILE F O 1
ATOM 5809 N N . PHE F 1 110 ? 62.814 21.216 -8.206 1.00 61.93 110 PHE F N 1
ATOM 5810 C CA . PHE F 1 110 ? 63.290 20.663 -6.945 1.00 57.30 110 PHE F CA 1
ATOM 5811 C C . PHE F 1 110 ? 62.578 21.357 -5.797 1.00 57.12 110 PHE F C 1
ATOM 5812 O O . PHE F 1 110 ? 61.820 22.306 -6.001 1.00 56.23 110 PHE F O 1
ATOM 5820 N N . SER F 1 111 ? 62.812 20.881 -4.585 1.00 49.18 111 SER F N 1
ATOM 5821 C CA . SER F 1 111 ? 62.068 21.397 -3.462 1.00 47.28 111 SER F CA 1
ATOM 5822 C C . SER F 1 111 ? 62.948 21.502 -2.248 1.00 44.07 111 SER F C 1
ATOM 5823 O O . SER F 1 111 ? 63.993 20.876 -2.179 1.00 41.01 111 SER F O 1
ATOM 5826 N N . VAL F 1 112 ? 62.483 22.290 -1.287 1.00 41.48 112 VAL F N 1
ATOM 5827 C CA . VAL F 1 112 ? 63.213 22.592 -0.077 1.00 41.99 112 VAL F CA 1
ATOM 5828 C C . VAL F 1 112 ? 62.328 22.220 1.082 1.00 39.23 112 VAL F C 1
ATOM 5829 O O . VAL F 1 112 ? 61.141 22.545 1.073 1.00 41.01 112 VAL F O 1
ATOM 5833 N N . SER F 1 113 ? 62.887 21.594 2.110 1.00 36.47 113 SER F N 1
ATOM 5834 C CA . SER F 1 113 ? 62.069 21.317 3.290 1.00 42.99 113 SER F CA 1
ATOM 5835 C C . SER F 1 113 ? 62.813 21.766 4.521 1.00 43.73 113 SER F C 1
ATOM 5836 O O . SER F 1 113 ? 64.015 22.004 4.454 1.00 38.28 113 SER F O 1
ATOM 5839 N N . GLY F 1 114 ? 62.095 21.860 5.643 1.00 40.58 114 GLY F N 1
ATOM 5840 C CA . GLY F 1 114 ? 62.707 22.174 6.919 1.00 42.03 114 GLY F CA 1
ATOM 5841 C C . GLY F 1 114 ? 61.891 21.663 8.092 1.00 41.66 114 GLY F C 1
ATOM 5842 O O . GLY F 1 114 ? 60.694 21.455 7.965 1.00 43.05 114 GLY F O 1
ATOM 5843 N N . GLU F 1 115 ? 62.548 21.461 9.231 1.00 41.59 115 GLU F N 1
ATOM 5844 C CA . GLU F 1 115 ? 61.906 20.980 10.453 1.00 41.54 115 GLU F CA 1
ATOM 5845 C C . GLU F 1 115 ? 62.394 21.827 11.598 1.00 45.97 115 GLU F C 1
ATOM 5846 O O . GLU F 1 115 ? 63.458 22.440 11.517 1.00 49.49 115 GLU F O 1
ATOM 5852 N N . CYS F 1 116 ? 61.634 21.843 12.677 1.00 42.46 116 CYS F N 1
ATOM 5853 C CA . CYS F 1 116 ? 62.012 22.575 13.871 1.00 43.29 116 CYS F CA 1
ATOM 5854 C C . CYS F 1 116 ? 62.550 21.562 14.858 1.00 50.40 116 CYS F C 1
ATOM 5855 O O . CYS F 1 116 ? 61.809 20.706 15.330 1.00 51.94 116 CYS F O 1
ATOM 5858 N N . LEU F 1 117 ? 63.849 21.644 15.144 1.00 51.46 117 LEU F N 1
ATOM 5859 C CA . LEU F 1 117 ? 64.527 20.651 15.966 1.00 53.59 117 LEU F CA 1
ATOM 5860 C C . LEU F 1 117 ? 64.281 20.897 17.443 1.00 53.73 117 LEU F C 1
ATOM 5861 O O . LEU F 1 117 ? 64.176 22.039 17.882 1.00 61.24 117 LEU F O 1
ATOM 5866 N N . ILE F 1 118 ? 64.217 19.821 18.213 1.00 55.66 118 ILE F N 1
ATOM 5867 C CA . ILE F 1 118 ? 63.898 19.913 19.633 1.00 64.16 118 ILE F CA 1
ATOM 5868 C C . ILE F 1 118 ? 65.089 19.468 20.501 1.00 67.39 118 ILE F C 1
ATOM 5869 O O . ILE F 1 118 ? 65.771 18.522 20.152 1.00 64.86 118 ILE F O 1
ATOM 5874 N N . SER F 1 119 ? 65.360 20.166 21.609 1.00 69.44 119 SER F N 1
ATOM 5875 C CA . SER F 1 119 ? 66.505 19.802 22.464 1.00 72.40 119 SER F CA 1
ATOM 5876 C C . SER F 1 119 ? 66.325 18.409 23.016 1.00 78.55 119 SER F C 1
ATOM 5877 O O . SER F 1 119 ? 67.237 17.579 22.958 1.00 78.56 119 SER F O 1
ATOM 5880 N N . ARG F 1 120 ? 65.136 18.172 23.555 1.00 76.05 120 ARG F N 1
ATOM 5881 C CA . ARG F 1 120 ? 64.831 16.911 24.197 1.00 79.57 120 ARG F CA 1
ATOM 5882 C C . ARG F 1 120 ? 65.197 15.710 23.331 1.00 83.90 120 ARG F C 1
ATOM 5883 O O . ARG F 1 120 ? 66.261 15.114 23.509 1.00 86.83 120 ARG F O 1
ATOM 5891 N N . LEU F 1 127 ? 70.049 17.081 19.432 1.00 71.84 127 LEU F N 1
ATOM 5892 C CA . LEU F 1 127 ? 68.669 17.286 19.010 1.00 70.00 127 LEU F CA 1
ATOM 5893 C C . LEU F 1 127 ? 68.218 16.313 17.917 1.00 66.88 127 LEU F C 1
ATOM 5894 O O . LEU F 1 127 ? 69.039 15.675 17.256 1.00 63.97 127 LEU F O 1
ATOM 5899 N N . GLU F 1 128 ? 66.901 16.204 17.751 1.00 65.60 128 GLU F N 1
ATOM 5900 C CA . GLU F 1 128 ? 66.294 15.212 16.863 1.00 69.45 128 GLU F CA 1
ATOM 5901 C C . GLU F 1 128 ? 65.069 15.788 16.151 1.00 64.12 128 GLU F C 1
ATOM 5902 O O . GLU F 1 128 ? 64.593 16.873 16.481 1.00 63.43 128 GLU F O 1
ATOM 5908 N N . ARG F 1 129 ? 64.542 15.021 15.205 1.00 63.89 129 ARG F N 1
ATOM 5909 C CA . ARG F 1 129 ? 63.537 15.496 14.262 1.00 62.02 129 ARG F CA 1
ATOM 5910 C C . ARG F 1 129 ? 62.100 15.312 14.754 1.00 62.41 129 ARG F C 1
ATOM 5911 O O . ARG F 1 129 ? 61.758 14.275 15.312 1.00 59.50 129 ARG F O 1
ATOM 5919 N N . PRO F 1 130 ? 61.251 16.323 14.532 1.00 57.60 130 PRO F N 1
ATOM 5920 C CA . PRO F 1 130 ? 59.832 16.272 14.898 1.00 50.50 130 PRO F CA 1
ATOM 5921 C C . PRO F 1 130 ? 59.050 15.517 13.820 1.00 50.55 130 PRO F C 1
ATOM 5922 O O . PRO F 1 130 ? 59.614 15.257 12.758 1.00 52.26 130 PRO F O 1
ATOM 5926 N N . PRO F 1 131 ? 57.781 15.145 14.084 1.00 52.76 131 PRO F N 1
ATOM 5927 C CA . PRO F 1 131 ? 57.010 14.408 13.066 1.00 49.02 131 PRO F CA 1
ATOM 5928 C C . PRO F 1 131 ? 56.611 15.253 11.846 1.00 49.10 131 PRO F C 1
ATOM 5929 O O . PRO F 1 131 ? 56.283 14.695 10.800 1.00 47.62 131 PRO F O 1
ATOM 5933 N N . ILE F 1 132 ? 56.644 16.575 11.989 1.00 45.78 132 ILE F N 1
ATOM 5934 C CA . ILE F 1 132 ? 56.229 17.490 10.931 1.00 44.31 132 ILE F CA 1
ATOM 5935 C C . ILE F 1 132 ? 57.400 18.112 10.186 1.00 50.08 132 ILE F C 1
ATOM 5936 O O . ILE F 1 132 ? 58.330 18.623 10.817 1.00 49.77 132 ILE F O 1
ATOM 5941 N N . LYS F 1 133 ? 57.347 18.063 8.852 1.00 45.10 133 LYS F N 1
ATOM 5942 C CA . LYS F 1 133 ? 58.242 18.834 7.995 1.00 44.91 133 LYS F CA 1
ATOM 5943 C C . LYS F 1 133 ? 57.444 19.536 6.911 1.00 46.36 133 LYS F C 1
ATOM 5944 O O . LYS F 1 133 ? 56.540 18.943 6.331 1.00 47.35 133 LYS F O 1
ATOM 5950 N N . ALA F 1 134 ? 57.774 20.796 6.624 1.00 43.88 134 ALA F N 1
ATOM 5951 C CA . ALA F 1 134 ? 57.073 21.524 5.577 1.00 41.04 134 ALA F CA 1
ATOM 5952 C C . ALA F 1 134 ? 57.905 21.565 4.302 1.00 42.00 134 ALA F C 1
ATOM 5953 O O . ALA F 1 134 ? 59.112 21.646 4.368 1.00 44.87 134 ALA F O 1
ATOM 5955 N N . THR F 1 135 ? 57.256 21.553 3.141 1.00 41.18 135 THR F N 1
ATOM 5956 C CA . THR F 1 135 ? 57.988 21.540 1.881 1.00 40.36 135 THR F CA 1
ATOM 5957 C C . THR F 1 135 ? 57.512 22.592 0.871 1.00 43.75 135 THR F C 1
ATOM 5958 O O . THR F 1 135 ? 56.334 22.923 0.810 1.00 45.44 135 THR F O 1
ATOM 5962 N N . GLU F 1 136 ? 58.435 23.125 0.083 1.00 40.30 136 GLU F N 1
ATOM 5963 C CA . GLU F 1 136 ? 58.065 24.088 -0.939 1.00 45.43 136 GLU F CA 1
ATOM 5964 C C . GLU F 1 136 ? 58.856 23.814 -2.197 1.00 46.97 136 GLU F C 1
ATOM 5965 O O . GLU F 1 136 ? 60.043 23.491 -2.135 1.00 45.40 136 GLU F O 1
ATOM 5971 N N . THR F 1 137 ? 58.219 23.961 -3.349 1.00 46.70 137 THR F N 1
ATOM 5972 C CA . THR F 1 137 ? 58.889 23.602 -4.593 1.00 53.08 137 THR F CA 1
ATOM 5973 C C . THR F 1 137 ? 59.312 24.805 -5.435 1.00 57.66 137 THR F C 1
ATOM 5974 O O . THR F 1 137 ? 58.648 25.836 -5.446 1.00 56.85 137 THR F O 1
ATOM 5978 N N . ILE F 1 138 ? 60.445 24.660 -6.117 1.00 60.80 138 ILE F N 1
ATOM 5979 C CA . ILE F 1 138 ? 60.888 25.622 -7.110 1.00 62.22 138 ILE F CA 1
ATOM 5980 C C . ILE F 1 138 ? 60.972 24.974 -8.496 1.00 66.78 138 ILE F C 1
ATOM 5981 O O . ILE F 1 138 ? 61.379 23.820 -8.633 1.00 66.93 138 ILE F O 1
ATOM 5986 N N . ARG F 1 139 ? 60.563 25.716 -9.520 1.00 72.35 139 ARG F N 1
ATOM 5987 C CA . ARG F 1 139 ? 60.693 25.246 -10.897 1.00 75.30 139 ARG F CA 1
ATOM 5988 C C . ARG F 1 139 ? 61.302 26.350 -11.766 1.00 76.86 139 ARG F C 1
ATOM 5989 O O . ARG F 1 139 ? 60.898 27.512 -11.686 1.00 75.42 139 ARG F O 1
ATOM 5997 N N . LEU F 1 140 ? 62.291 26.000 -12.580 1.00 76.59 140 LEU F N 1
ATOM 5998 C CA . LEU F 1 140 ? 63.067 27.029 -13.258 1.00 83.11 140 LEU F CA 1
ATOM 5999 C C . LEU F 1 140 ? 63.327 26.750 -14.729 1.00 85.55 140 LEU F C 1
ATOM 6000 O O . LEU F 1 140 ? 63.775 25.665 -15.089 1.00 83.75 140 LEU F O 1
ATOM 6005 N N . THR F 1 141 ? 63.075 27.768 -15.555 1.00 90.19 141 THR F N 1
ATOM 6006 C CA . THR F 1 141 ? 63.395 27.761 -16.992 1.00 93.66 141 THR F CA 1
ATOM 6007 C C . THR F 1 141 ? 64.854 28.188 -17.294 1.00 95.05 141 THR F C 1
ATOM 6008 O O . THR F 1 141 ? 65.598 27.455 -17.962 1.00 89.66 141 THR F O 1
ATOM 6012 N N . VAL F 1 142 ? 65.230 29.385 -16.831 1.00 95.03 142 VAL F N 1
ATOM 6013 C CA . VAL F 1 142 ? 66.634 29.828 -16.752 1.00 95.75 142 VAL F CA 1
ATOM 6014 C C . VAL F 1 142 ? 66.811 30.933 -15.707 1.00 90.91 142 VAL F C 1
ATOM 6015 O O . VAL F 1 142 ? 66.895 32.114 -16.037 1.00 91.12 142 VAL F O 1
ATOM 6019 N N . ALA G 1 1 ? 45.429 12.550 -26.714 1.00 80.81 1 ALA G N 1
ATOM 6020 C CA . ALA G 1 1 ? 45.573 13.263 -27.974 1.00 74.81 1 ALA G CA 1
ATOM 6021 C C . ALA G 1 1 ? 44.250 13.287 -28.725 1.00 71.23 1 ALA G C 1
ATOM 6022 O O . ALA G 1 1 ? 43.891 14.291 -29.336 1.00 71.45 1 ALA G O 1
ATOM 6024 N N . GLU G 1 2 ? 43.516 12.182 -28.671 1.00 73.31 2 GLU G N 1
ATOM 6025 C CA . GLU G 1 2 ? 42.300 12.064 -29.463 1.00 72.40 2 GLU G CA 1
ATOM 6026 C C . GLU G 1 2 ? 41.053 11.754 -28.641 1.00 68.02 2 GLU G C 1
ATOM 6027 O O . GLU G 1 2 ? 41.081 10.924 -27.739 1.00 68.73 2 GLU G O 1
ATOM 6033 N N . ILE G 1 3 ? 39.962 12.435 -28.977 1.00 66.78 3 ILE G N 1
ATOM 6034 C CA . ILE G 1 3 ? 38.686 12.274 -28.296 1.00 64.12 3 ILE G CA 1
ATOM 6035 C C . ILE G 1 3 ? 37.618 11.908 -29.307 1.00 68.53 3 ILE G C 1
ATOM 6036 O O . ILE G 1 3 ? 37.601 12.446 -30.410 1.00 72.38 3 ILE G O 1
ATOM 6041 N N . THR G 1 4 ? 36.723 11.000 -28.930 1.00 72.72 4 THR G N 1
ATOM 6042 C CA . THR G 1 4 ? 35.629 10.576 -29.796 1.00 70.12 4 THR G CA 1
ATOM 6043 C C . THR G 1 4 ? 34.312 10.554 -29.013 1.00 68.80 4 THR G C 1
ATOM 6044 O O . THR G 1 4 ? 34.281 10.133 -27.862 1.00 73.51 4 THR G O 1
ATOM 6048 N N . LEU G 1 5 ? 33.229 11.009 -29.641 1.00 73.93 5 LEU G N 1
ATOM 6049 C CA . LEU G 1 5 ? 31.973 11.290 -28.931 1.00 76.08 5 LEU G CA 1
ATOM 6050 C C . LEU G 1 5 ? 30.734 10.590 -29.520 1.00 81.65 5 LEU G C 1
ATOM 6051 O O . LEU G 1 5 ? 30.692 10.254 -30.710 1.00 81.60 5 LEU G O 1
ATOM 6056 N N . ILE G 1 6 ? 29.733 10.379 -28.665 1.00 82.38 6 ILE G N 1
ATOM 6057 C CA . ILE G 1 6 ? 28.543 9.588 -28.990 1.00 84.04 6 ILE G CA 1
ATOM 6058 C C . ILE G 1 6 ? 27.349 10.112 -28.193 1.00 83.99 6 ILE G C 1
ATOM 6059 O O . ILE G 1 6 ? 27.442 10.266 -26.978 1.00 84.19 6 ILE G O 1
ATOM 6064 N N . SER G 1 7 ? 26.231 10.386 -28.861 1.00 87.86 7 SER G N 1
ATOM 6065 C CA . SER G 1 7 ? 25.016 10.815 -28.159 1.00 88.10 7 SER G CA 1
ATOM 6066 C C . SER G 1 7 ? 24.232 9.607 -27.628 1.00 92.06 7 SER G C 1
ATOM 6067 O O . SER G 1 7 ? 24.806 8.525 -27.439 1.00 92.69 7 SER G O 1
ATOM 6070 N N . HIS G 1 8 ? 22.930 9.791 -27.388 1.00 86.47 8 HIS G N 1
ATOM 6071 C CA . HIS G 1 8 ? 22.084 8.725 -26.836 1.00 88.70 8 HIS G CA 1
ATOM 6072 C C . HIS G 1 8 ? 20.792 8.493 -27.621 1.00 93.76 8 HIS G C 1
ATOM 6073 O O . HIS G 1 8 ? 19.972 7.642 -27.253 1.00 90.58 8 HIS G O 1
ATOM 6080 N N . LEU G 1 11 ? 14.111 10.280 -26.457 1.00 102.06 11 LEU G N 1
ATOM 6081 C CA . LEU G 1 11 ? 14.358 9.492 -25.255 1.00 104.16 11 LEU G CA 1
ATOM 6082 C C . LEU G 1 11 ? 13.316 9.790 -24.185 1.00 107.04 11 LEU G C 1
ATOM 6083 O O . LEU G 1 11 ? 12.794 8.884 -23.533 1.00 103.19 11 LEU G O 1
ATOM 6088 N N . GLY G 1 12 ? 13.018 11.072 -24.019 1.00 107.61 12 GLY G N 1
ATOM 6089 C CA . GLY G 1 12 ? 12.099 11.529 -22.996 1.00 107.06 12 GLY G CA 1
ATOM 6090 C C . GLY G 1 12 ? 12.502 12.934 -22.611 1.00 105.10 12 GLY G C 1
ATOM 6091 O O . GLY G 1 12 ? 13.543 13.414 -23.056 1.00 105.68 12 GLY G O 1
ATOM 6092 N N . SER G 1 13 ? 11.696 13.590 -21.782 1.00 104.32 13 SER G N 1
ATOM 6093 C CA . SER G 1 13 ? 11.925 14.998 -21.467 1.00 103.16 13 SER G CA 1
ATOM 6094 C C . SER G 1 13 ? 12.157 15.267 -19.972 1.00 105.51 13 SER G C 1
ATOM 6095 O O . SER G 1 13 ? 12.424 16.400 -19.565 1.00 105.02 13 SER G O 1
ATOM 6098 N N . GLN G 1 14 ? 12.065 14.218 -19.161 1.00 103.65 14 GLN G N 1
ATOM 6099 C CA . GLN G 1 14 ? 12.334 14.316 -17.729 1.00 101.59 14 GLN G CA 1
ATOM 6100 C C . GLN G 1 14 ? 13.761 13.854 -17.442 1.00 106.02 14 GLN G C 1
ATOM 6101 O O . GLN G 1 14 ? 14.201 12.833 -17.973 1.00 108.60 14 GLN G O 1
ATOM 6107 N N . LEU G 1 15 ? 14.487 14.595 -16.606 1.00 105.01 15 LEU G N 1
ATOM 6108 C CA . LEU G 1 15 ? 15.870 14.234 -16.282 1.00 104.33 15 LEU G CA 1
ATOM 6109 C C . LEU G 1 15 ? 16.175 14.148 -14.778 1.00 100.14 15 LEU G C 1
ATOM 6110 O O . LEU G 1 15 ? 16.095 15.139 -14.059 1.00 96.79 15 LEU G O 1
ATOM 6115 N N . ARG G 1 16 ? 16.545 12.955 -14.322 1.00 99.14 16 ARG G N 1
ATOM 6116 C CA . ARG G 1 16 ? 16.925 12.736 -12.929 1.00 100.55 16 ARG G CA 1
ATOM 6117 C C . ARG G 1 16 ? 18.452 12.777 -12.793 1.00 103.92 16 ARG G C 1
ATOM 6118 O O . ARG G 1 16 ? 19.114 13.464 -13.565 1.00 105.80 16 ARG G O 1
ATOM 6126 N N . ASP G 1 17 ? 19.017 12.049 -11.832 1.00 101.86 17 ASP G N 1
ATOM 6127 C CA . ASP G 1 17 ? 20.462 12.120 -11.579 1.00 100.95 17 ASP G CA 1
ATOM 6128 C C . ASP G 1 17 ? 21.283 11.031 -12.264 1.00 101.47 17 ASP G C 1
ATOM 6129 O O . ASP G 1 17 ? 20.882 9.867 -12.302 1.00 101.88 17 ASP G O 1
ATOM 6134 N N . GLY G 1 18 ? 22.445 11.422 -12.788 1.00 98.36 18 GLY G N 1
ATOM 6135 C CA . GLY G 1 18 ? 23.396 10.484 -13.358 1.00 92.38 18 GLY G CA 1
ATOM 6136 C C . GLY G 1 18 ? 22.897 9.942 -14.677 1.00 93.23 18 GLY G C 1
ATOM 6137 O O . GLY G 1 18 ? 23.469 9.004 -15.250 1.00 88.88 18 GLY G O 1
ATOM 6138 N N . MET G 1 19 ? 21.807 10.538 -15.145 1.00 93.06 19 MET G N 1
ATOM 6139 C CA . MET G 1 19 ? 21.221 10.175 -16.415 1.00 92.56 19 MET G CA 1
ATOM 6140 C C . MET G 1 19 ? 22.200 10.536 -17.510 1.00 90.63 19 MET G C 1
ATOM 6141 O O . MET G 1 19 ? 22.348 11.714 -17.858 1.00 86.62 19 MET G O 1
ATOM 6146 N N . LYS G 1 20 ? 22.884 9.521 -18.030 1.00 85.97 20 LYS G N 1
ATOM 6147 C CA . LYS G 1 20 ? 23.835 9.710 -19.114 1.00 80.08 20 LYS G CA 1
ATOM 6148 C C . LYS G 1 20 ? 23.203 10.476 -20.283 1.00 84.42 20 LYS G C 1
ATOM 6149 O O . LYS G 1 20 ? 21.993 10.427 -20.505 1.00 85.67 20 LYS G O 1
ATOM 6155 N N . LEU G 1 21 ? 24.039 11.196 -21.016 1.00 84.02 21 LEU G N 1
ATOM 6156 C CA . LEU G 1 21 ? 23.588 12.029 -22.114 1.00 79.15 21 LEU G CA 1
ATOM 6157 C C . LEU G 1 21 ? 24.530 11.852 -23.306 1.00 78.10 21 LEU G C 1
ATOM 6158 O O . LEU G 1 21 ? 24.134 12.025 -24.455 1.00 82.86 21 LEU G O 1
ATOM 6163 N N . ALA G 1 22 ? 25.775 11.495 -23.013 1.00 75.25 22 ALA G N 1
ATOM 6164 C CA . ALA G 1 22 ? 26.763 11.164 -24.030 1.00 78.64 22 ALA G CA 1
ATOM 6165 C C . ALA G 1 22 ? 27.834 10.306 -23.382 1.00 74.48 22 ALA G C 1
ATOM 6166 O O . ALA G 1 22 ? 27.874 10.187 -22.155 1.00 72.17 22 ALA G O 1
ATOM 6168 N N . THR G 1 23 ? 28.713 9.728 -24.191 1.00 69.28 23 THR G N 1
ATOM 6169 C CA . THR G 1 23 ? 29.751 8.879 -23.641 1.00 68.14 23 THR G CA 1
ATOM 6170 C C . THR G 1 23 ? 30.970 8.847 -24.541 1.00 76.41 23 THR G C 1
ATOM 6171 O O . THR G 1 23 ? 30.950 8.237 -25.613 1.00 81.73 23 THR G O 1
ATOM 6175 N N . GLY G 1 24 ? 32.040 9.501 -24.094 1.00 70.45 24 GLY G N 1
ATOM 6176 C CA . GLY G 1 24 ? 33.207 9.711 -24.931 1.00 64.95 24 GLY G CA 1
ATOM 6177 C C . GLY G 1 24 ? 34.383 8.886 -24.485 1.00 61.95 24 GLY G C 1
ATOM 6178 O O . GLY G 1 24 ? 34.294 8.157 -23.499 1.00 66.74 24 GLY G O 1
ATOM 6179 N N . ARG G 1 25 ? 35.491 9.021 -25.203 1.00 58.71 25 ARG G N 1
ATOM 6180 C CA . ARG G 1 25 ? 36.660 8.181 -24.993 1.00 65.02 25 ARG G CA 1
ATOM 6181 C C . ARG G 1 25 ? 37.864 9.012 -25.359 1.00 67.70 25 ARG G C 1
ATOM 6182 O O . ARG G 1 25 ? 37.815 9.777 -26.324 1.00 73.21 25 ARG G O 1
ATOM 6190 N N . ILE G 1 26 ? 38.938 8.891 -24.591 1.00 63.81 26 ILE G N 1
ATOM 6191 C CA . ILE G 1 26 ? 40.093 9.747 -24.804 1.00 67.52 26 ILE G CA 1
ATOM 6192 C C . ILE G 1 26 ? 41.366 8.916 -24.849 1.00 72.20 26 ILE G C 1
ATOM 6193 O O . ILE G 1 26 ? 41.564 8.035 -24.017 1.00 75.15 26 ILE G O 1
ATOM 6198 N N . ALA G 1 27 ? 42.227 9.203 -25.822 1.00 71.65 27 ALA G N 1
ATOM 6199 C CA . ALA G 1 27 ? 43.342 8.323 -26.124 1.00 74.63 27 ALA G CA 1
ATOM 6200 C C . ALA G 1 27 ? 44.631 9.075 -26.443 1.00 82.36 27 ALA G C 1
ATOM 6201 O O . ALA G 1 27 ? 44.782 9.631 -27.532 1.00 86.41 27 ALA G O 1
ATOM 6203 N N . CYS G 1 28 ? 45.559 9.095 -25.491 1.00 80.15 28 CYS G N 1
ATOM 6204 C CA . CYS G 1 28 ? 46.889 9.630 -25.753 1.00 86.96 28 CYS G CA 1
ATOM 6205 C C . CYS G 1 28 ? 47.818 8.475 -26.114 1.00 95.91 28 CYS G C 1
ATOM 6206 O O . CYS G 1 28 ? 48.050 7.581 -25.300 1.00 97.13 28 CYS G O 1
ATOM 6209 N N . ARG G 1 29 ? 48.342 8.486 -27.335 1.00 100.28 29 ARG G N 1
ATOM 6210 C CA . ARG G 1 29 ? 49.190 7.395 -27.808 1.00 103.63 29 ARG G CA 1
ATOM 6211 C C . ARG G 1 29 ? 50.514 7.332 -27.050 1.00 103.54 29 ARG G C 1
ATOM 6212 O O . ARG G 1 29 ? 50.886 6.284 -26.509 1.00 106.59 29 ARG G O 1
ATOM 6220 N N . GLU G 1 30 ? 51.220 8.457 -27.016 1.00 103.21 30 GLU G N 1
ATOM 6221 C CA . GLU G 1 30 ? 52.487 8.574 -26.297 1.00 106.02 30 GLU G CA 1
ATOM 6222 C C . GLU G 1 30 ? 52.334 8.257 -24.805 1.00 103.79 30 GLU G C 1
ATOM 6223 O O . GLU G 1 30 ? 51.309 8.575 -24.204 1.00 105.36 30 GLU G O 1
ATOM 6229 N N . PRO G 1 31 ? 53.337 7.585 -24.212 1.00 104.99 31 PRO G N 1
ATOM 6230 C CA . PRO G 1 31 ? 53.393 7.443 -22.752 1.00 107.51 31 PRO G CA 1
ATOM 6231 C C . PRO G 1 31 ? 53.218 8.762 -21.992 1.00 103.45 31 PRO G C 1
ATOM 6232 O O . PRO G 1 31 ? 53.693 9.819 -22.413 1.00 100.57 31 PRO G O 1
ATOM 6236 N N . HIS G 1 32 ? 52.561 8.664 -20.842 1.00 99.22 32 HIS G N 1
ATOM 6237 C CA . HIS G 1 32 ? 52.011 9.817 -20.152 1.00 98.70 32 HIS G CA 1
ATOM 6238 C C . HIS G 1 32 ? 51.393 9.281 -18.866 1.00 97.92 32 HIS G C 1
ATOM 6239 O O . HIS G 1 32 ? 51.017 8.110 -18.804 1.00 96.32 32 HIS G O 1
ATOM 6246 N N . ASP G 1 33 ? 51.252 10.125 -17.849 1.00 97.95 33 ASP G N 1
ATOM 6247 C CA . ASP G 1 33 ? 50.744 9.635 -16.568 1.00 92.70 33 ASP G CA 1
ATOM 6248 C C . ASP G 1 33 ? 49.223 9.668 -16.424 1.00 91.82 33 ASP G C 1
ATOM 6249 O O . ASP G 1 33 ? 48.665 8.875 -15.663 1.00 93.50 33 ASP G O 1
ATOM 6254 N N . GLY G 1 34 ? 48.540 10.557 -17.141 1.00 88.21 34 GLY G N 1
ATOM 6255 C CA . GLY G 1 34 ? 47.097 10.629 -16.967 1.00 80.85 34 GLY G CA 1
ATOM 6256 C C . GLY G 1 34 ? 46.223 11.361 -17.970 1.00 75.78 34 GLY G C 1
ATOM 6257 O O . GLY G 1 34 ? 46.676 11.848 -19.005 1.00 77.28 34 GLY G O 1
ATOM 6258 N N . PHE G 1 35 ? 44.940 11.434 -17.635 1.00 74.95 35 PHE G N 1
ATOM 6259 C CA . PHE G 1 35 ? 43.938 12.076 -18.477 1.00 74.33 35 PHE G CA 1
ATOM 6260 C C . PHE G 1 35 ? 43.257 13.260 -17.788 1.00 68.60 35 PHE G C 1
ATOM 6261 O O . PHE G 1 35 ? 43.329 13.428 -16.568 1.00 63.55 35 PHE G O 1
ATOM 6269 N N . HIS G 1 36 ? 42.552 14.048 -18.586 1.00 63.11 36 HIS G N 1
ATOM 6270 C CA . HIS G 1 36 ? 42.227 15.395 -18.206 1.00 56.19 36 HIS G CA 1
ATOM 6271 C C . HIS G 1 36 ? 41.269 15.953 -19.244 1.00 55.80 36 HIS G C 1
ATOM 6272 O O . HIS G 1 36 ? 41.657 16.169 -20.383 1.00 56.97 36 HIS G O 1
ATOM 6279 N N . ILE G 1 37 ? 40.021 16.187 -18.854 1.00 48.38 37 ILE G N 1
ATOM 6280 C CA . ILE G 1 37 ? 38.971 16.544 -19.802 1.00 46.46 37 ILE G CA 1
ATOM 6281 C C . ILE G 1 37 ? 37.988 17.527 -19.194 1.00 48.17 37 ILE G C 1
ATOM 6282 O O . ILE G 1 37 ? 37.810 17.565 -17.982 1.00 48.81 37 ILE G O 1
ATOM 6287 N N . TRP G 1 38 ? 37.335 18.322 -20.036 1.00 46.09 38 TRP G N 1
ATOM 6288 C CA . TRP G 1 38 ? 36.312 19.231 -19.544 1.00 44.04 38 TRP G CA 1
ATOM 6289 C C . TRP G 1 38 ? 35.268 19.510 -20.601 1.00 41.38 38 TRP G C 1
ATOM 6290 O O . TRP G 1 38 ? 35.354 18.999 -21.706 1.00 46.48 38 TRP G O 1
ATOM 6301 N N . ILE G 1 39 ? 34.267 20.299 -20.244 1.00 39.08 39 ILE G N 1
ATOM 6302 C CA . ILE G 1 39 ? 33.326 20.816 -21.206 1.00 39.95 39 ILE G CA 1
ATOM 6303 C C . ILE G 1 39 ? 33.597 22.314 -21.379 1.00 48.15 39 ILE G C 1
ATOM 6304 O O . ILE G 1 39 ? 33.886 23.016 -20.403 1.00 48.82 39 ILE G O 1
ATOM 6309 N N . ASN G 1 40 ? 33.534 22.808 -22.614 1.00 48.85 40 ASN G N 1
ATOM 6310 C CA . ASN G 1 40 ? 33.650 24.256 -22.843 1.00 49.30 40 ASN G CA 1
ATOM 6311 C C . ASN G 1 40 ? 32.288 24.945 -22.814 1.00 53.00 40 ASN G C 1
ATOM 6312 O O . ASN G 1 40 ? 31.601 25.062 -23.822 1.00 51.15 40 ASN G O 1
ATOM 6317 N N . ALA G 1 41 ? 31.914 25.384 -21.623 1.00 56.62 41 ALA G N 1
ATOM 6318 C CA . ALA G 1 41 ? 30.679 26.097 -21.389 1.00 59.17 41 ALA G CA 1
ATOM 6319 C C . ALA G 1 41 ? 30.932 26.918 -20.140 1.00 62.52 41 ALA G C 1
ATOM 6320 O O . ALA G 1 41 ? 31.758 26.534 -19.312 1.00 60.16 41 ALA G O 1
ATOM 6322 N N . SER G 1 42 ? 30.249 28.049 -20.005 1.00 67.97 42 SER G N 1
ATOM 6323 C CA . SER G 1 42 ? 30.426 28.881 -18.814 1.00 73.05 42 SER G CA 1
ATOM 6324 C C . SER G 1 42 ? 30.007 28.061 -17.594 1.00 74.01 42 SER G C 1
ATOM 6325 O O . SER G 1 42 ? 28.878 27.572 -17.529 1.00 75.79 42 SER G O 1
ATOM 6328 N N . GLN G 1 43 ? 30.931 27.873 -16.652 1.00 72.33 43 GLN G N 1
ATOM 6329 C CA . GLN G 1 43 ? 30.716 26.912 -15.564 1.00 73.16 43 GLN G CA 1
ATOM 6330 C C . GLN G 1 43 ? 30.037 27.524 -14.335 1.00 73.94 43 GLN G C 1
ATOM 6331 O O . GLN G 1 43 ? 28.894 27.191 -14.014 1.00 72.51 43 GLN G O 1
ATOM 6337 N N . VAL G 1 47 ? 35.076 22.462 -10.540 1.00 57.08 47 VAL G N 1
ATOM 6338 C CA . VAL G 1 47 ? 33.795 21.812 -10.264 1.00 59.40 47 VAL G CA 1
ATOM 6339 C C . VAL G 1 47 ? 33.440 20.674 -11.252 1.00 59.82 47 VAL G C 1
ATOM 6340 O O . VAL G 1 47 ? 33.016 19.593 -10.838 1.00 62.81 47 VAL G O 1
ATOM 6344 N N . GLY G 1 48 ? 33.627 20.904 -12.548 1.00 58.99 48 GLY G N 1
ATOM 6345 C CA . GLY G 1 48 ? 33.332 19.892 -13.551 1.00 55.31 48 GLY G CA 1
ATOM 6346 C C . GLY G 1 48 ? 31.852 19.674 -13.829 1.00 58.70 48 GLY G C 1
ATOM 6347 O O . GLY G 1 48 ? 31.460 18.642 -14.381 1.00 56.89 48 GLY G O 1
ATOM 6348 N N . HIS G 1 49 ? 31.038 20.653 -13.437 1.00 61.56 49 HIS G N 1
ATOM 6349 C CA . HIS G 1 49 ? 29.595 20.666 -13.668 1.00 63.27 49 HIS G CA 1
ATOM 6350 C C . HIS G 1 49 ? 29.254 21.927 -14.443 1.00 66.18 49 HIS G C 1
ATOM 6351 O O . HIS G 1 49 ? 29.779 23.010 -14.142 1.00 67.13 49 HIS G O 1
ATOM 6358 N N . TYR G 1 50 ? 28.350 21.812 -15.412 1.00 64.82 50 TYR G N 1
ATOM 6359 C CA . TYR G 1 50 ? 28.168 22.907 -16.362 1.00 70.89 50 TYR G CA 1
ATOM 6360 C C . TYR G 1 50 ? 26.722 23.291 -16.642 1.00 75.05 50 TYR G C 1
ATOM 6361 O O . TYR G 1 50 ? 25.780 22.609 -16.241 1.00 78.02 50 TYR G O 1
ATOM 6370 N N . ILE G 1 51 ? 26.571 24.401 -17.351 1.00 76.47 51 ILE G N 1
ATOM 6371 C CA . ILE G 1 51 ? 25.284 24.796 -17.893 1.00 78.37 51 ILE G CA 1
ATOM 6372 C C . ILE G 1 51 ? 25.410 24.975 -19.414 1.00 77.03 51 ILE G C 1
ATOM 6373 O O . ILE G 1 51 ? 26.263 25.723 -19.897 1.00 75.89 51 ILE G O 1
ATOM 6378 N N . VAL G 1 52 ? 24.572 24.257 -20.157 1.00 76.88 52 VAL G N 1
ATOM 6379 C CA . VAL G 1 52 ? 24.612 24.247 -21.619 1.00 75.02 52 VAL G CA 1
ATOM 6380 C C . VAL G 1 52 ? 23.266 24.644 -22.221 1.00 78.30 52 VAL G C 1
ATOM 6381 O O . VAL G 1 52 ? 22.297 23.881 -22.161 1.00 80.93 52 VAL G O 1
ATOM 6385 N N . GLN G 1 53 ? 23.215 25.831 -22.816 1.00 76.92 53 GLN G N 1
ATOM 6386 C CA . GLN G 1 53 ? 21.958 26.397 -23.297 1.00 74.48 53 GLN G CA 1
ATOM 6387 C C . GLN G 1 53 ? 21.347 25.708 -24.508 1.00 74.23 53 GLN G C 1
ATOM 6388 O O . GLN G 1 53 ? 22.018 24.982 -25.237 1.00 73.13 53 GLN G O 1
ATOM 6394 N N . ASN G 1 54 ? 20.060 25.951 -24.715 1.00 75.57 54 ASN G N 1
ATOM 6395 C CA . ASN G 1 54 ? 19.388 25.500 -25.921 1.00 78.55 54 ASN G CA 1
ATOM 6396 C C . ASN G 1 54 ? 19.493 26.562 -27.006 1.00 73.24 54 ASN G C 1
ATOM 6397 O O . ASN G 1 54 ? 19.332 27.750 -26.732 1.00 72.09 54 ASN G O 1
ATOM 6402 N N . ASN G 1 55 ? 19.773 26.130 -28.233 1.00 74.25 55 ASN G N 1
ATOM 6403 C CA . ASN G 1 55 ? 19.859 27.042 -29.371 1.00 69.09 55 ASN G CA 1
ATOM 6404 C C . ASN G 1 55 ? 18.490 27.228 -30.002 1.00 66.41 55 ASN G C 1
ATOM 6405 O O . ASN G 1 55 ? 18.200 28.264 -30.592 1.00 62.91 55 ASN G O 1
ATOM 6410 N N . HIS G 1 60 ? 16.045 29.090 -22.847 1.00 86.88 60 HIS G N 1
ATOM 6411 C CA . HIS G 1 60 ? 16.193 28.358 -21.590 1.00 88.61 60 HIS G CA 1
ATOM 6412 C C . HIS G 1 60 ? 17.539 27.618 -21.506 1.00 92.52 60 HIS G C 1
ATOM 6413 O O . HIS G 1 60 ? 18.371 27.733 -22.411 1.00 88.59 60 HIS G O 1
ATOM 6420 N N . GLU G 1 61 ? 17.744 26.854 -20.430 1.00 91.24 61 GLU G N 1
ATOM 6421 C CA . GLU G 1 61 ? 19.055 26.262 -20.142 1.00 87.28 61 GLU G CA 1
ATOM 6422 C C . GLU G 1 61 ? 19.087 24.754 -19.839 1.00 89.58 61 GLU G C 1
ATOM 6423 O O . GLU G 1 61 ? 18.229 23.984 -20.278 1.00 91.01 61 GLU G O 1
ATOM 6429 N N . LEU G 1 62 ? 20.111 24.360 -19.085 1.00 87.73 62 LEU G N 1
ATOM 6430 C CA . LEU G 1 62 ? 20.354 22.974 -18.692 1.00 87.79 62 LEU G CA 1
ATOM 6431 C C . LEU G 1 62 ? 21.479 22.942 -17.646 1.00 89.41 62 LEU G C 1
ATOM 6432 O O . LEU G 1 62 ? 22.271 23.883 -17.565 1.00 84.18 62 LEU G O 1
ATOM 6437 N N . LYS G 1 63 ? 21.551 21.879 -16.843 1.00 89.02 63 LYS G N 1
ATOM 6438 C CA . LYS G 1 63 ? 22.698 21.696 -15.945 1.00 83.08 63 LYS G CA 1
ATOM 6439 C C . LYS G 1 63 ? 23.328 20.308 -16.111 1.00 81.82 63 LYS G C 1
ATOM 6440 O O . LYS G 1 63 ? 22.616 19.306 -16.135 1.00 85.85 63 LYS G O 1
ATOM 6446 N N . VAL G 1 64 ? 24.657 20.251 -16.233 1.00 76.70 64 VAL G N 1
ATOM 6447 C CA . VAL G 1 64 ? 25.318 19.023 -16.688 1.00 72.51 64 VAL G CA 1
ATOM 6448 C C . VAL G 1 64 ? 26.686 18.733 -16.040 1.00 74.30 64 VAL G C 1
ATOM 6449 O O . VAL G 1 64 ? 27.402 19.663 -15.655 1.00 75.31 64 VAL G O 1
ATOM 6453 N N . LYS G 1 65 ? 27.029 17.448 -15.914 1.00 69.35 65 LYS G N 1
ATOM 6454 C CA . LYS G 1 65 ? 28.275 17.006 -15.280 1.00 65.79 65 LYS G CA 1
ATOM 6455 C C . LYS G 1 65 ? 29.004 16.001 -16.162 1.00 65.25 65 LYS G C 1
ATOM 6456 O O . LYS G 1 65 ? 28.378 15.303 -16.955 1.00 63.71 65 LYS G O 1
ATOM 6458 N N . ILE G 1 66 ? 30.322 15.906 -15.990 1.00 61.96 66 ILE G N 1
ATOM 6459 C CA . ILE G 1 66 ? 31.158 15.082 -16.853 1.00 58.69 66 ILE G CA 1
ATOM 6460 C C . ILE G 1 66 ? 32.161 14.255 -16.060 1.00 57.70 66 ILE G C 1
ATOM 6461 O O . ILE G 1 66 ? 32.703 14.729 -15.063 1.00 60.15 66 ILE G O 1
ATOM 6466 N N . GLY G 1 67 ? 32.391 13.017 -16.493 1.00 59.46 67 GLY G N 1
ATOM 6467 C CA . GLY G 1 67 ? 33.412 12.170 -15.901 1.00 60.52 67 GLY G CA 1
ATOM 6468 C C . GLY G 1 67 ? 32.962 10.785 -15.463 1.00 65.23 67 GLY G C 1
ATOM 6469 O O . GLY G 1 67 ? 33.351 9.786 -16.070 1.00 67.27 67 GLY G O 1
ATOM 6470 N N . GLY G 1 68 ? 32.158 10.724 -14.402 1.00 65.15 68 GLY G N 1
ATOM 6471 C CA . GLY G 1 68 ? 31.754 9.459 -13.797 1.00 68.12 68 GLY G CA 1
ATOM 6472 C C . GLY G 1 68 ? 32.921 8.575 -13.374 1.00 68.35 68 GLY G C 1
ATOM 6473 O O . GLY G 1 68 ? 34.047 9.055 -13.250 1.00 71.05 68 GLY G O 1
ATOM 6474 N N . GLY G 1 69 ? 32.646 7.288 -13.149 1.00 69.38 69 GLY G N 1
ATOM 6475 C CA . GLY G 1 69 ? 33.665 6.272 -12.918 1.00 61.21 69 GLY G CA 1
ATOM 6476 C C . GLY G 1 69 ? 34.823 6.675 -12.040 1.00 60.86 69 GLY G C 1
ATOM 6477 O O . GLY G 1 69 ? 34.621 7.197 -10.949 1.00 73.03 69 GLY G O 1
ATOM 6478 N N . GLY G 1 70 ? 36.042 6.445 -12.513 1.00 62.56 70 GLY G N 1
ATOM 6479 C CA . GLY G 1 70 ? 37.225 6.870 -11.776 1.00 65.29 70 GLY G CA 1
ATOM 6480 C C . GLY G 1 70 ? 37.713 8.274 -12.135 1.00 66.21 70 GLY G C 1
ATOM 6481 O O . GLY G 1 70 ? 38.896 8.478 -12.420 1.00 61.03 70 GLY G O 1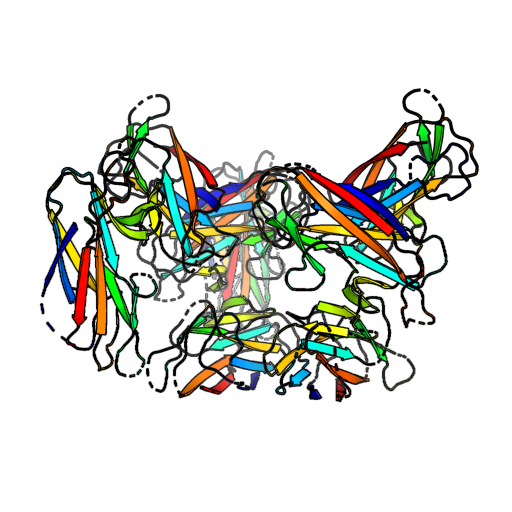
ATOM 6482 N N . TRP G 1 71 ? 36.798 9.244 -12.123 1.00 65.04 71 TRP G N 1
ATOM 6483 C CA . TRP G 1 71 ? 37.125 10.630 -12.472 1.00 65.48 71 TRP G CA 1
ATOM 6484 C C . TRP G 1 71 ? 36.856 11.561 -11.299 1.00 57.28 71 TRP G C 1
ATOM 6485 O O . TRP G 1 71 ? 35.768 11.533 -10.713 1.00 53.83 71 TRP G O 1
ATOM 6496 N N . SER G 1 72 ? 37.829 12.402 -10.969 1.00 48.08 72 SER G N 1
ATOM 6497 C CA . SER G 1 72 ? 37.594 13.398 -9.923 1.00 52.55 72 SER G CA 1
ATOM 6498 C C . SER G 1 72 ? 37.922 14.851 -10.330 1.00 50.58 72 SER G C 1
ATOM 6499 O O . SER G 1 72 ? 38.804 15.110 -11.164 1.00 49.48 72 SER G O 1
ATOM 6502 N N . SER G 1 73 ? 37.181 15.786 -9.741 1.00 44.49 73 SER G N 1
ATOM 6503 C CA . SER G 1 73 ? 37.348 17.200 -10.023 1.00 44.61 73 SER G CA 1
ATOM 6504 C C . SER G 1 73 ? 38.799 17.642 -9.834 1.00 48.60 73 SER G C 1
ATOM 6505 O O . SER G 1 73 ? 39.457 17.275 -8.869 1.00 48.01 73 SER G O 1
ATOM 6508 N N . SER G 1 74 ? 39.304 18.413 -10.781 1.00 45.79 74 SER G N 1
ATOM 6509 C CA . SER G 1 74 ? 40.655 18.901 -10.681 1.00 45.72 74 SER G CA 1
ATOM 6510 C C . SER G 1 74 ? 40.778 20.311 -11.233 1.00 45.18 74 SER G C 1
ATOM 6511 O O . SER G 1 74 ? 39.885 20.814 -11.918 1.00 45.07 74 SER G O 1
ATOM 6514 N N . LEU G 1 75 ? 41.889 20.947 -10.891 1.00 46.70 75 LEU G N 1
ATOM 6515 C CA . LEU G 1 75 ? 42.254 22.233 -11.435 1.00 49.29 75 LEU G CA 1
ATOM 6516 C C . LEU G 1 75 ? 43.715 22.094 -11.722 1.00 49.26 75 LEU G C 1
ATOM 6517 O O . LEU G 1 75 ? 44.520 21.944 -10.808 1.00 53.59 75 LEU G O 1
ATOM 6522 N N . ILE G 1 76 ? 44.055 22.095 -13.003 1.00 50.04 76 ILE G N 1
ATOM 6523 C CA . ILE G 1 76 ? 45.436 21.911 -13.387 1.00 52.87 76 ILE G CA 1
ATOM 6524 C C . ILE G 1 76 ? 45.911 23.058 -14.275 1.00 55.65 76 ILE G C 1
ATOM 6525 O O . ILE G 1 76 ? 45.677 23.060 -15.484 1.00 56.23 76 ILE G O 1
ATOM 6530 N N . GLU G 1 77 ? 46.534 24.041 -13.624 1.00 58.96 77 GLU G N 1
ATOM 6531 C CA . GLU G 1 77 ? 47.289 25.137 -14.243 1.00 58.52 77 GLU G CA 1
ATOM 6532 C C . GLU G 1 77 ? 46.870 25.640 -15.612 1.00 53.58 77 GLU G C 1
ATOM 6533 O O . GLU G 1 77 ? 47.545 25.368 -16.601 1.00 62.60 77 GLU G O 1
ATOM 6539 N N . GLY G 1 78 ? 45.767 26.362 -15.694 1.00 50.14 78 GLY G N 1
ATOM 6540 C CA . GLY G 1 78 ? 44.832 26.533 -14.612 1.00 47.48 78 GLY G CA 1
ATOM 6541 C C . GLY G 1 78 ? 43.524 26.210 -15.306 1.00 50.59 78 GLY G C 1
ATOM 6542 O O . GLY G 1 78 ? 42.638 27.063 -15.464 1.00 48.79 78 GLY G O 1
ATOM 6543 N N . GLN G 1 79 ? 43.441 24.969 -15.773 1.00 46.75 79 GLN G N 1
ATOM 6544 C CA . GLN G 1 79 ? 42.261 24.464 -16.455 1.00 46.43 79 GLN G CA 1
ATOM 6545 C C . GLN G 1 79 ? 41.431 23.634 -15.485 1.00 48.02 79 GLN G C 1
ATOM 6546 O O . GLN G 1 79 ? 41.926 22.660 -14.913 1.00 45.31 79 GLN G O 1
ATOM 6552 N N . ARG G 1 80 ? 40.178 24.022 -15.288 1.00 43.36 80 ARG G N 1
ATOM 6553 C CA . ARG G 1 80 ? 39.275 23.226 -14.473 1.00 46.25 80 ARG G CA 1
ATOM 6554 C C . ARG G 1 80 ? 38.741 22.042 -15.277 1.00 50.82 80 ARG G C 1
ATOM 6555 O O . ARG G 1 80 ? 38.216 22.223 -16.372 1.00 45.51 80 ARG G O 1
ATOM 6563 N N . GLY G 1 81 ? 38.882 20.837 -14.732 1.00 45.72 81 GLY G N 1
ATOM 6564 C CA . GLY G 1 81 ? 38.321 19.666 -15.360 1.00 46.61 81 GLY G CA 1
ATOM 6565 C C . GLY G 1 81 ? 38.022 18.553 -14.371 1.00 51.27 81 GLY G C 1
ATOM 6566 O O . GLY G 1 81 ? 37.775 18.791 -13.188 1.00 47.83 81 GLY G O 1
ATOM 6567 N N . VAL G 1 82 ? 37.995 17.330 -14.880 1.00 46.52 82 VAL G N 1
ATOM 6568 C CA . VAL G 1 82 ? 37.986 16.149 -14.048 1.00 47.90 82 VAL G CA 1
ATOM 6569 C C . VAL G 1 82 ? 39.154 15.345 -14.570 1.00 50.64 82 VAL G C 1
ATOM 6570 O O . VAL G 1 82 ? 39.436 15.381 -15.765 1.00 49.01 82 VAL G O 1
ATOM 6574 N N . TYR G 1 83 ? 39.891 14.684 -13.688 1.00 48.55 83 TYR G N 1
ATOM 6575 C CA . TYR G 1 83 ? 41.050 13.955 -14.158 1.00 51.56 83 TYR G CA 1
ATOM 6576 C C . TYR G 1 83 ? 41.151 12.544 -13.594 1.00 55.89 83 TYR G C 1
ATOM 6577 O O . TYR G 1 83 ? 40.352 12.145 -12.737 1.00 54.18 83 TYR G O 1
ATOM 6586 N N . ARG G 1 84 ? 42.115 11.793 -14.121 1.00 61.14 84 ARG G N 1
ATOM 6587 C CA . ARG G 1 84 ? 42.476 10.472 -13.608 1.00 67.24 84 ARG G CA 1
ATOM 6588 C C . ARG G 1 84 ? 43.909 10.111 -14.012 1.00 73.99 84 ARG G C 1
ATOM 6589 O O . ARG G 1 84 ? 44.479 10.711 -14.924 1.00 70.96 84 ARG G O 1
ATOM 6597 N N . GLN G 1 85 ? 44.493 9.130 -13.333 1.00 75.29 85 GLN G N 1
ATOM 6598 C CA . GLN G 1 85 ? 45.868 8.753 -13.611 1.00 77.41 85 GLN G CA 1
ATOM 6599 C C . GLN G 1 85 ? 45.938 7.470 -14.436 1.00 81.51 85 GLN G C 1
ATOM 6600 O O . GLN G 1 85 ? 44.947 6.757 -14.571 1.00 80.35 85 GLN G O 1
ATOM 6606 N N . GLY G 1 86 ? 47.109 7.187 -14.999 1.00 82.79 86 GLY G N 1
ATOM 6607 C CA . GLY G 1 86 ? 47.321 5.941 -15.712 1.00 85.57 86 GLY G CA 1
ATOM 6608 C C . GLY G 1 86 ? 48.192 6.072 -16.945 1.00 89.28 86 GLY G C 1
ATOM 6609 O O . GLY G 1 86 ? 48.061 7.026 -17.710 1.00 90.62 86 GLY G O 1
ATOM 6610 N N . GLU G 1 87 ? 49.086 5.108 -17.144 1.00 90.45 87 GLU G N 1
ATOM 6611 C CA . GLU G 1 87 ? 49.871 5.046 -18.371 1.00 91.31 87 GLU G CA 1
ATOM 6612 C C . GLU G 1 87 ? 48.974 4.497 -19.478 1.00 91.51 87 GLU G C 1
ATOM 6613 O O . GLU G 1 87 ? 49.337 4.523 -20.658 1.00 91.18 87 GLU G O 1
ATOM 6619 N N . GLU G 1 88 ? 47.805 4.002 -19.070 1.00 86.36 88 GLU G N 1
ATOM 6620 C CA . GLU G 1 88 ? 46.822 3.412 -19.971 1.00 84.31 88 GLU G CA 1
ATOM 6621 C C . GLU G 1 88 ? 46.581 4.305 -21.178 1.00 90.65 88 GLU G C 1
ATOM 6622 O O . GLU G 1 88 ? 46.155 5.454 -21.053 1.00 87.62 88 GLU G O 1
ATOM 6628 N N . LYS G 1 89 ? 46.860 3.757 -22.352 1.00 91.20 89 LYS G N 1
ATOM 6629 C CA . LYS G 1 89 ? 46.787 4.503 -23.596 1.00 86.85 89 LYS G CA 1
ATOM 6630 C C . LYS G 1 89 ? 45.347 4.893 -23.955 1.00 86.60 89 LYS G C 1
ATOM 6631 O O . LYS G 1 89 ? 45.123 5.587 -24.947 1.00 86.35 89 LYS G O 1
ATOM 6637 N N . GLN G 1 90 ? 44.374 4.458 -23.150 1.00 82.34 90 GLN G N 1
ATOM 6638 C CA . GLN G 1 90 ? 42.971 4.826 -23.368 1.00 80.37 90 GLN G CA 1
ATOM 6639 C C . GLN G 1 90 ? 42.181 5.065 -22.074 1.00 81.63 90 GLN G C 1
ATOM 6640 O O . GLN G 1 90 ? 42.497 4.497 -21.031 1.00 80.84 90 GLN G O 1
ATOM 6646 N N . ALA G 1 91 ? 41.144 5.901 -22.160 1.00 81.37 91 ALA G N 1
ATOM 6647 C CA . ALA G 1 91 ? 40.241 6.161 -21.036 1.00 74.75 91 ALA G CA 1
ATOM 6648 C C . ALA G 1 91 ? 38.844 6.566 -21.505 1.00 70.69 91 ALA G C 1
ATOM 6649 O O . ALA G 1 91 ? 38.685 7.166 -22.565 1.00 72.84 91 ALA G O 1
ATOM 6651 N N . ILE G 1 92 ? 37.837 6.250 -20.694 1.00 65.26 92 ILE G N 1
ATOM 6652 C CA . ILE G 1 92 ? 36.440 6.381 -21.094 1.00 61.89 92 ILE G CA 1
ATOM 6653 C C . ILE G 1 92 ? 35.643 7.141 -20.039 1.00 59.00 92 ILE G C 1
ATOM 6654 O O . ILE G 1 92 ? 35.923 7.028 -18.850 1.00 57.81 92 ILE G O 1
ATOM 6659 N N . PHE G 1 93 ? 34.657 7.919 -20.473 1.00 55.81 93 PHE G N 1
ATOM 6660 C CA . PHE G 1 93 ? 33.970 8.831 -19.577 1.00 59.74 93 PHE G CA 1
ATOM 6661 C C . PHE G 1 93 ? 32.545 9.086 -20.007 1.00 57.77 93 PHE G C 1
ATOM 6662 O O . PHE G 1 93 ? 32.110 8.606 -21.042 1.00 65.78 93 PHE G O 1
ATOM 6670 N N . ASP G 1 94 ? 31.842 9.894 -19.228 1.00 54.90 94 ASP G N 1
ATOM 6671 C CA . ASP G 1 94 ? 30.457 10.209 -19.511 1.00 61.58 94 ASP G CA 1
ATOM 6672 C C . ASP G 1 94 ? 30.179 11.681 -19.326 1.00 67.06 94 ASP G C 1
ATOM 6673 O O . ASP G 1 94 ? 30.877 12.377 -18.589 1.00 67.64 94 ASP G O 1
ATOM 6678 N N . ILE G 1 95 ? 29.141 12.147 -20.002 1.00 69.76 95 ILE G N 1
ATOM 6679 C CA . ILE G 1 95 ? 28.522 13.423 -19.704 1.00 67.06 95 ILE G CA 1
ATOM 6680 C C . ILE G 1 95 ? 27.118 12.995 -19.290 1.00 74.08 95 ILE G C 1
ATOM 6681 O O . ILE G 1 95 ? 26.535 12.125 -19.935 1.00 72.14 95 ILE G O 1
ATOM 6686 N N . MET G 1 96 ? 26.583 13.574 -18.215 1.00 78.59 96 MET G N 1
ATOM 6687 C CA . MET G 1 96 ? 25.386 13.027 -17.567 1.00 80.28 96 MET G CA 1
ATOM 6688 C C . MET G 1 96 ? 24.537 14.089 -16.875 1.00 82.87 96 MET G C 1
ATOM 6689 O O . MET G 1 96 ? 24.965 15.234 -16.720 1.00 81.72 96 MET G O 1
ATOM 6694 N N . SER G 1 97 ? 23.328 13.706 -16.464 1.00 86.72 97 SER G N 1
ATOM 6695 C CA . SER G 1 97 ? 22.479 14.632 -15.728 1.00 88.46 97 SER G CA 1
ATOM 6696 C C . SER G 1 97 ? 22.925 14.670 -14.280 1.00 93.40 97 SER G C 1
ATOM 6697 O O . SER G 1 97 ? 23.783 13.889 -13.872 1.00 96.29 97 SER G O 1
ATOM 6700 N N . ASP G 1 98 ? 22.361 15.593 -13.516 1.00 94.01 98 ASP G N 1
ATOM 6701 C CA . ASP G 1 98 ? 22.656 15.686 -12.097 1.00 101.27 98 ASP G CA 1
ATOM 6702 C C . ASP G 1 98 ? 21.452 16.182 -11.304 1.00 102.25 98 ASP G C 1
ATOM 6703 O O . ASP G 1 98 ? 21.137 17.378 -11.299 1.00 101.85 98 ASP G O 1
ATOM 6708 N N . GLY G 1 99 ? 20.783 15.242 -10.639 1.00 104.83 99 GLY G N 1
ATOM 6709 C CA . GLY G 1 99 ? 19.560 15.528 -9.911 1.00 106.38 99 GLY G CA 1
ATOM 6710 C C . GLY G 1 99 ? 18.371 15.615 -10.845 1.00 104.44 99 GLY G C 1
ATOM 6711 O O . GLY G 1 99 ? 18.525 15.600 -12.066 1.00 103.99 99 GLY G O 1
ATOM 6712 N N . ASN G 1 100 ? 17.180 15.709 -10.266 1.00 105.70 100 ASN G N 1
ATOM 6713 C CA . ASN G 1 100 ? 15.964 15.913 -11.042 1.00 104.01 100 ASN G CA 1
ATOM 6714 C C . ASN G 1 100 ? 15.995 17.206 -11.869 1.00 99.10 100 ASN G C 1
ATOM 6715 O O . ASN G 1 100 ? 16.513 18.222 -11.406 1.00 99.90 100 ASN G O 1
ATOM 6720 N N . GLN G 1 101 ? 15.471 17.144 -13.098 1.00 101.51 101 GLN G N 1
ATOM 6721 C CA . GLN G 1 101 ? 15.174 18.338 -13.908 1.00 101.39 101 GLN G CA 1
ATOM 6722 C C . GLN G 1 101 ? 14.379 18.010 -15.183 1.00 101.23 101 GLN G C 1
ATOM 6723 O O . GLN G 1 101 ? 14.226 16.849 -15.555 1.00 100.21 101 GLN G O 1
ATOM 6729 N N . TYR G 1 102 ? 13.878 19.045 -15.850 1.00 100.12 102 TYR G N 1
ATOM 6730 C CA . TYR G 1 102 ? 13.154 18.872 -17.106 1.00 103.65 102 TYR G CA 1
ATOM 6731 C C . TYR G 1 102 ? 13.982 19.413 -18.281 1.00 104.04 102 TYR G C 1
ATOM 6732 O O . TYR G 1 102 ? 14.992 20.086 -18.066 1.00 105.45 102 TYR G O 1
ATOM 6741 N N . SER G 1 103 ? 13.574 19.106 -19.511 1.00 100.88 103 SER G N 1
ATOM 6742 C CA . SER G 1 103 ? 14.383 19.423 -20.684 1.00 100.41 103 SER G CA 1
ATOM 6743 C C . SER G 1 103 ? 13.562 19.676 -21.938 1.00 98.65 103 SER G C 1
ATOM 6744 O O . SER G 1 103 ? 13.009 18.741 -22.512 1.00 100.87 103 SER G O 1
ATOM 6747 N N . ALA G 1 104 ? 13.495 20.926 -22.383 1.00 96.13 104 ALA G N 1
ATOM 6748 C CA . ALA G 1 104 ? 12.779 21.235 -23.621 1.00 94.27 104 ALA G CA 1
ATOM 6749 C C . ALA G 1 104 ? 13.616 20.887 -24.847 1.00 92.99 104 ALA G C 1
ATOM 6750 O O . ALA G 1 104 ? 13.379 19.875 -25.509 1.00 94.34 104 ALA G O 1
ATOM 6752 N N . GLY G 1 106 ? 14.744 19.909 -27.973 1.00 87.77 106 GLY G N 1
ATOM 6753 C CA . GLY G 1 106 ? 15.486 20.123 -29.205 1.00 90.01 106 GLY G CA 1
ATOM 6754 C C . GLY G 1 106 ? 16.915 19.600 -29.189 1.00 85.82 106 GLY G C 1
ATOM 6755 O O . GLY G 1 106 ? 17.156 18.419 -28.904 1.00 81.87 106 GLY G O 1
ATOM 6756 N N . GLU G 1 107 ? 17.865 20.480 -29.507 1.00 83.18 107 GLU G N 1
ATOM 6757 C CA . GLU G 1 107 ? 19.280 20.096 -29.559 1.00 80.38 107 GLU G CA 1
ATOM 6758 C C . GLU G 1 107 ? 20.159 20.870 -28.571 1.00 76.26 107 GLU G C 1
ATOM 6759 O O . GLU G 1 107 ? 19.902 22.035 -28.273 1.00 73.64 107 GLU G O 1
ATOM 6765 N N . TYR G 1 108 ? 21.193 20.210 -28.057 1.00 77.74 108 TYR G N 1
ATOM 6766 C CA . TYR G 1 108 ? 22.203 20.890 -27.250 1.00 72.30 108 TYR G CA 1
ATOM 6767 C C . TYR G 1 108 ? 23.571 20.500 -27.760 1.00 67.47 108 TYR G C 1
ATOM 6768 O O . TYR G 1 108 ? 23.843 19.321 -27.971 1.00 64.78 108 TYR G O 1
ATOM 6777 N N . ILE G 1 109 ? 24.431 21.489 -27.979 1.00 67.40 109 ILE G N 1
ATOM 6778 C CA . ILE G 1 109 ? 25.790 21.192 -28.408 1.00 63.17 109 ILE G CA 1
ATOM 6779 C C . ILE G 1 109 ? 26.786 21.367 -27.265 1.00 65.93 109 ILE G C 1
ATOM 6780 O O . ILE G 1 109 ? 26.909 22.455 -26.691 1.00 65.17 109 ILE G O 1
ATOM 6785 N N . PHE G 1 110 ? 27.470 20.277 -26.926 1.00 63.04 110 PHE G N 1
ATOM 6786 C CA . PHE G 1 110 ? 28.559 20.325 -25.966 1.00 56.48 110 PHE G CA 1
ATOM 6787 C C . PHE G 1 110 ? 29.844 20.373 -26.748 1.00 53.09 110 PHE G C 1
ATOM 6788 O O . PHE G 1 110 ? 30.036 19.587 -27.682 1.00 56.62 110 PHE G O 1
ATOM 6796 N N . SER G 1 111 ? 30.721 21.293 -26.376 1.00 48.14 111 SER G N 1
ATOM 6797 C CA . SER G 1 111 ? 32.108 21.230 -26.819 1.00 48.49 111 SER G CA 1
ATOM 6798 C C . SER G 1 111 ? 32.915 20.538 -25.722 1.00 42.97 111 SER G C 1
ATOM 6799 O O . SER G 1 111 ? 32.855 20.933 -24.565 1.00 43.96 111 SER G O 1
ATOM 6802 N N . VAL G 1 112 ? 33.671 19.515 -26.078 1.00 40.07 112 VAL G N 1
ATOM 6803 C CA . VAL G 1 112 ? 34.417 18.756 -25.088 1.00 40.57 112 VAL G CA 1
ATOM 6804 C C . VAL G 1 112 ? 35.898 18.737 -25.397 1.00 42.71 112 VAL G C 1
ATOM 6805 O O . VAL G 1 112 ? 36.302 18.306 -26.461 1.00 48.67 112 VAL G O 1
ATOM 6809 N N . SER G 1 113 ? 36.719 19.156 -24.446 1.00 45.93 113 SER G N 1
ATOM 6810 C CA . SER G 1 113 ? 38.162 19.112 -24.646 1.00 46.33 113 SER G CA 1
ATOM 6811 C C . SER G 1 113 ? 38.837 18.106 -23.729 1.00 48.24 113 SER G C 1
ATOM 6812 O O . SER G 1 113 ? 38.220 17.596 -22.795 1.00 49.49 113 SER G O 1
ATOM 6815 N N . GLY G 1 114 ? 40.107 17.826 -24.000 1.00 48.37 114 GLY G N 1
ATOM 6816 C CA . GLY G 1 114 ? 40.878 16.899 -23.198 1.00 51.51 114 GLY G CA 1
ATOM 6817 C C . GLY G 1 114 ? 42.361 16.886 -23.534 1.00 56.68 114 GLY G C 1
ATOM 6818 O O . GLY G 1 114 ? 42.738 17.058 -24.685 1.00 61.97 114 GLY G O 1
ATOM 6819 N N . GLU G 1 115 ? 43.210 16.697 -22.529 1.00 56.37 115 GLU G N 1
ATOM 6820 C CA . GLU G 1 115 ? 44.646 16.546 -22.760 1.00 60.84 115 GLU G CA 1
ATOM 6821 C C . GLU G 1 115 ? 45.105 15.205 -22.219 1.00 66.36 115 GLU G C 1
ATOM 6822 O O . GLU G 1 115 ? 44.326 14.465 -21.619 1.00 66.96 115 GLU G O 1
ATOM 6828 N N . CYS G 1 116 ? 46.370 14.878 -22.433 1.00 70.73 116 CYS G N 1
ATOM 6829 C CA . CYS G 1 116 ? 46.965 13.794 -21.662 1.00 78.73 116 CYS G CA 1
ATOM 6830 C C . CYS G 1 116 ? 48.120 14.356 -20.858 1.00 78.11 116 CYS G C 1
ATOM 6831 O O . CYS G 1 116 ? 48.977 15.066 -21.390 1.00 75.69 116 CYS G O 1
ATOM 6834 N N . LEU G 1 117 ? 48.116 14.053 -19.566 1.00 77.03 117 LEU G N 1
ATOM 6835 C CA . LEU G 1 117 ? 49.054 14.665 -18.640 1.00 80.88 117 LEU G CA 1
ATOM 6836 C C . LEU G 1 117 ? 50.406 13.949 -18.626 1.00 84.23 117 LEU G C 1
ATOM 6837 O O . LEU G 1 117 ? 50.584 12.938 -19.299 1.00 87.35 117 LEU G O 1
ATOM 6842 N N . ILE G 1 118 ? 51.359 14.473 -17.866 1.00 91.02 118 ILE G N 1
ATOM 6843 C CA . ILE G 1 118 ? 52.753 14.096 -18.081 1.00 97.11 118 ILE G CA 1
ATOM 6844 C C . ILE G 1 118 ? 53.514 13.580 -16.853 1.00 101.79 118 ILE G C 1
ATOM 6845 O O . ILE G 1 118 ? 54.227 12.577 -16.945 1.00 101.63 118 ILE G O 1
ATOM 6850 N N . SER G 1 119 ? 53.336 14.246 -15.712 1.00 103.75 119 SER G N 1
ATOM 6851 C CA . SER G 1 119 ? 54.202 14.068 -14.542 1.00 105.42 119 SER G CA 1
ATOM 6852 C C . SER G 1 119 ? 55.668 14.342 -14.888 1.00 103.66 119 SER G C 1
ATOM 6853 O O . SER G 1 119 ? 56.428 13.423 -15.195 1.00 103.89 119 SER G O 1
ATOM 6856 N N . ARG G 1 120 ? 56.045 15.619 -14.836 1.00 104.75 120 ARG G N 1
ATOM 6857 C CA . ARG G 1 120 ? 57.396 16.055 -15.171 1.00 106.52 120 ARG G CA 1
ATOM 6858 C C . ARG G 1 120 ? 57.889 17.103 -14.173 1.00 105.88 120 ARG G C 1
ATOM 6859 O O . ARG G 1 120 ? 58.796 16.845 -13.377 1.00 105.17 120 ARG G O 1
ATOM 6867 N N . LEU G 1 127 ? 52.412 16.734 -12.510 1.00 90.88 127 LEU G N 1
ATOM 6868 C CA . LEU G 1 127 ? 51.398 16.571 -13.552 1.00 94.16 127 LEU G CA 1
ATOM 6869 C C . LEU G 1 127 ? 51.257 17.863 -14.349 1.00 88.93 127 LEU G C 1
ATOM 6870 O O . LEU G 1 127 ? 50.814 18.871 -13.816 1.00 88.14 127 LEU G O 1
ATOM 6875 N N . GLU G 1 128 ? 51.649 17.850 -15.618 1.00 89.83 128 GLU G N 1
ATOM 6876 C CA . GLU G 1 128 ? 51.624 19.082 -16.402 1.00 88.10 128 GLU G CA 1
ATOM 6877 C C . GLU G 1 128 ? 50.934 18.909 -17.751 1.00 84.64 128 GLU G C 1
ATOM 6878 O O . GLU G 1 128 ? 50.636 17.791 -18.169 1.00 83.30 128 GLU G O 1
ATOM 6884 N N . ARG G 1 129 ? 50.680 20.028 -18.423 1.00 84.80 129 ARG G N 1
ATOM 6885 C CA . ARG G 1 129 ? 49.937 20.019 -19.678 1.00 80.24 129 ARG G CA 1
ATOM 6886 C C . ARG G 1 129 ? 50.877 20.084 -20.881 1.00 78.32 129 ARG G C 1
ATOM 6887 O O . ARG G 1 129 ? 51.906 20.756 -20.832 1.00 79.81 129 ARG G O 1
ATOM 6895 N N . PRO G 1 130 ? 50.522 19.380 -21.966 1.00 75.27 130 PRO G N 1
ATOM 6896 C CA . PRO G 1 130 ? 51.287 19.427 -23.210 1.00 76.17 130 PRO G CA 1
ATOM 6897 C C . PRO G 1 130 ? 50.707 20.476 -24.132 1.00 80.80 130 PRO G C 1
ATOM 6898 O O . PRO G 1 130 ? 49.577 20.910 -23.919 1.00 79.93 130 PRO G O 1
ATOM 6902 N N . PRO G 1 131 ? 51.481 20.899 -25.144 1.00 87.07 131 PRO G N 1
ATOM 6903 C CA . PRO G 1 131 ? 50.958 21.828 -26.152 1.00 86.73 131 PRO G CA 1
ATOM 6904 C C . PRO G 1 131 ? 49.749 21.287 -26.929 1.00 83.66 131 PRO G C 1
ATOM 6905 O O . PRO G 1 131 ? 48.915 22.093 -27.348 1.00 78.77 131 PRO G O 1
ATOM 6909 N N . ILE G 1 132 ? 49.649 19.965 -27.104 1.00 79.33 132 ILE G N 1
ATOM 6910 C CA . ILE G 1 132 ? 48.540 19.368 -27.867 1.00 75.74 132 ILE G CA 1
ATOM 6911 C C . ILE G 1 132 ? 47.258 19.253 -27.048 1.00 73.93 132 ILE G C 1
ATOM 6912 O O . ILE G 1 132 ? 47.280 18.749 -25.922 1.00 72.23 132 ILE G O 1
ATOM 6917 N N . LYS G 1 133 ? 46.148 19.716 -27.620 1.00 67.74 133 LYS G N 1
ATOM 6918 C CA . LYS G 1 133 ? 44.853 19.656 -26.945 1.00 62.37 133 LYS G CA 1
ATOM 6919 C C . LYS G 1 133 ? 43.729 19.264 -27.889 1.00 56.07 133 LYS G C 1
ATOM 6920 O O . LYS G 1 133 ? 43.617 19.796 -28.974 1.00 57.37 133 LYS G O 1
ATOM 6926 N N . ALA G 1 134 ? 42.899 18.320 -27.464 1.00 60.58 134 ALA G N 1
ATOM 6927 C CA . ALA G 1 134 ? 41.769 17.845 -28.269 1.00 58.57 134 ALA G CA 1
ATOM 6928 C C . ALA G 1 134 ? 40.500 18.647 -27.987 1.00 57.39 134 ALA G C 1
ATOM 6929 O O . ALA G 1 134 ? 40.291 19.098 -26.863 1.00 53.48 134 ALA G O 1
ATOM 6931 N N . THR G 1 135 ? 39.653 18.796 -29.005 1.00 52.38 135 THR G N 1
ATOM 6932 C CA . THR G 1 135 ? 38.331 19.372 -28.823 1.00 51.53 135 THR G CA 1
ATOM 6933 C C . THR G 1 135 ? 37.342 18.755 -29.789 1.00 51.38 135 THR G C 1
ATOM 6934 O O . THR G 1 135 ? 37.540 18.781 -30.999 1.00 55.67 135 THR G O 1
ATOM 6938 N N . GLU G 1 136 ? 36.268 18.202 -29.256 1.00 52.37 136 GLU G N 1
ATOM 6939 C CA . GLU G 1 136 ? 35.274 17.579 -30.110 1.00 54.12 136 GLU G CA 1
ATOM 6940 C C . GLU G 1 136 ? 33.880 18.067 -29.792 1.00 51.42 136 GLU G C 1
ATOM 6941 O O . GLU G 1 136 ? 33.580 18.465 -28.672 1.00 51.47 136 GLU G O 1
ATOM 6947 N N . THR G 1 137 ? 33.033 18.061 -30.804 1.00 51.98 137 THR G N 1
ATOM 6948 C CA . THR G 1 137 ? 31.692 18.545 -30.633 1.00 50.95 137 THR G CA 1
ATOM 6949 C C . THR G 1 137 ? 30.708 17.375 -30.733 1.00 60.98 137 THR G C 1
ATOM 6950 O O . THR G 1 137 ? 30.939 16.416 -31.468 1.00 58.40 137 THR G O 1
ATOM 6954 N N . ILE G 1 138 ? 29.640 17.431 -29.946 1.00 58.73 138 ILE G N 1
ATOM 6955 C CA . ILE G 1 138 ? 28.646 16.378 -29.955 1.00 55.31 138 I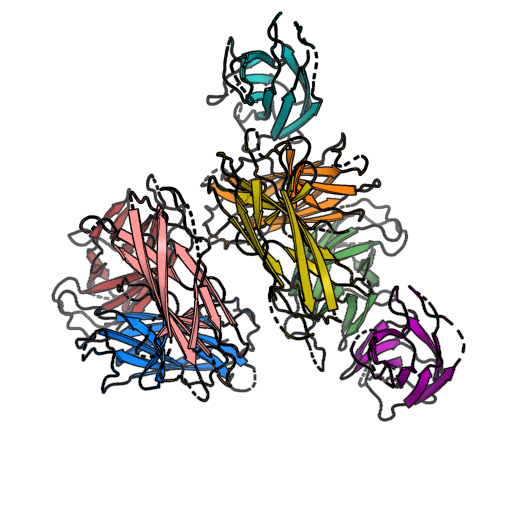LE G CA 1
ATOM 6956 C C . ILE G 1 138 ? 27.267 16.977 -29.703 1.00 64.77 138 ILE G C 1
ATOM 6957 O O . ILE G 1 138 ? 27.113 17.939 -28.931 1.00 63.88 138 ILE G O 1
ATOM 6962 N N . ARG G 1 139 ? 26.266 16.433 -30.385 1.00 64.77 139 ARG G N 1
ATOM 6963 C CA . ARG G 1 139 ? 24.930 16.988 -30.303 1.00 68.76 139 ARG G CA 1
ATOM 6964 C C . ARG G 1 139 ? 24.047 16.226 -29.329 1.00 68.92 139 ARG G C 1
ATOM 6965 O O . ARG G 1 139 ? 24.102 15.005 -29.247 1.00 73.98 139 ARG G O 1
ATOM 6973 N N . LEU G 1 140 ? 23.233 16.963 -28.588 1.00 71.34 140 LEU G N 1
ATOM 6974 C CA . LEU G 1 140 ? 22.231 16.355 -27.729 1.00 80.03 140 LEU G CA 1
ATOM 6975 C C . LEU G 1 140 ? 20.848 16.613 -28.307 1.00 80.36 140 LEU G C 1
ATOM 6976 O O . LEU G 1 140 ? 20.296 17.700 -28.143 1.00 79.33 140 LEU G O 1
ATOM 6981 N N . THR G 1 141 ? 20.292 15.612 -28.982 1.00 82.63 141 THR G N 1
ATOM 6982 C CA . THR G 1 141 ? 18.960 15.735 -29.558 1.00 86.43 141 THR G CA 1
ATOM 6983 C C . THR G 1 141 ? 17.897 15.240 -28.579 1.00 91.37 141 THR G C 1
ATOM 6984 O O . THR G 1 141 ? 17.873 14.053 -28.215 1.00 87.23 141 THR G O 1
ATOM 6988 N N . VAL G 1 142 ? 17.048 16.167 -28.129 1.00 90.85 142 VAL G N 1
ATOM 6989 C CA . VAL G 1 142 ? 15.884 15.838 -27.301 1.00 92.87 142 VAL G CA 1
ATOM 6990 C C . VAL G 1 142 ? 14.673 16.669 -27.737 1.00 92.90 142 VAL G C 1
ATOM 6991 O O . VAL G 1 142 ? 14.473 17.798 -27.273 1.00 89.98 142 VAL G O 1
ATOM 6995 N N . ALA H 1 1 ? 16.688 -8.763 -26.194 1.00 86.98 1 ALA H N 1
ATOM 6996 C CA . ALA H 1 1 ? 16.727 -9.574 -27.409 1.00 90.40 1 ALA H CA 1
ATOM 6997 C C . ALA H 1 1 ? 17.681 -8.951 -28.418 1.00 90.70 1 ALA H C 1
ATOM 6998 O O . ALA H 1 1 ? 17.920 -9.503 -29.493 1.00 91.84 1 ALA H O 1
ATOM 7000 N N . GLU H 1 2 ? 18.230 -7.798 -28.059 1.00 88.89 2 GLU H N 1
ATOM 7001 C CA . GLU H 1 2 ? 19.184 -7.117 -28.915 1.00 86.72 2 GLU H CA 1
ATOM 7002 C C . GLU H 1 2 ? 20.394 -6.680 -28.109 1.00 87.97 2 GLU H C 1
ATOM 7003 O O . GLU H 1 2 ? 20.254 -5.943 -27.133 1.00 89.20 2 GLU H O 1
ATOM 7009 N N . ILE H 1 3 ? 21.578 -7.132 -28.516 1.00 84.44 3 ILE H N 1
ATOM 7010 C CA . ILE H 1 3 ? 22.817 -6.674 -27.900 1.00 81.22 3 ILE H CA 1
ATOM 7011 C C . ILE H 1 3 ? 23.764 -6.143 -28.969 1.00 79.56 3 ILE H C 1
ATOM 7012 O O . ILE H 1 3 ? 23.848 -6.705 -30.057 1.00 82.40 3 ILE H O 1
ATOM 7017 N N . THR H 1 4 ? 24.449 -5.045 -28.670 1.00 79.11 4 THR H N 1
ATOM 7018 C CA . THR H 1 4 ? 25.586 -4.614 -29.474 1.00 79.02 4 THR H CA 1
ATOM 7019 C C . THR H 1 4 ? 26.821 -4.551 -28.592 1.00 77.54 4 THR H C 1
ATOM 7020 O O . THR H 1 4 ? 26.718 -4.307 -27.391 1.00 78.21 4 THR H O 1
ATOM 7024 N N . LEU H 1 5 ? 27.986 -4.757 -29.195 1.00 78.32 5 LEU H N 1
ATOM 7025 C CA . LEU H 1 5 ? 29.229 -4.860 -28.445 1.00 77.56 5 LEU H CA 1
ATOM 7026 C C . LEU H 1 5 ? 30.340 -3.983 -29.022 1.00 79.58 5 LEU H C 1
ATOM 7027 O O . LEU H 1 5 ? 30.259 -3.544 -30.170 1.00 84.76 5 LEU H O 1
ATOM 7032 N N . ILE H 1 6 ? 31.364 -3.721 -28.211 1.00 81.49 6 ILE H N 1
ATOM 7033 C CA . ILE H 1 6 ? 32.630 -3.145 -28.688 1.00 83.48 6 ILE H CA 1
ATOM 7034 C C . ILE H 1 6 ? 33.720 -3.215 -27.620 1.00 85.75 6 ILE H C 1
ATOM 7035 O O . ILE H 1 6 ? 34.836 -3.674 -27.878 1.00 86.73 6 ILE H O 1
ATOM 7040 N N . HIS H 1 8 ? 37.451 -3.433 -28.878 1.00 92.45 8 HIS H N 1
ATOM 7041 C CA . HIS H 1 8 ? 37.586 -2.107 -28.282 1.00 97.34 8 HIS H CA 1
ATOM 7042 C C . HIS H 1 8 ? 38.761 -1.343 -28.901 1.00 103.45 8 HIS H C 1
ATOM 7043 O O . HIS H 1 8 ? 39.215 -0.322 -28.372 1.00 101.41 8 HIS H O 1
ATOM 7050 N N . THR H 1 10 ? 43.241 -0.893 -28.512 1.00 101.29 10 THR H N 1
ATOM 7051 C CA . THR H 1 10 ? 44.328 -1.682 -27.944 1.00 103.20 10 THR H CA 1
ATOM 7052 C C . THR H 1 10 ? 44.241 -1.733 -26.430 1.00 102.42 10 THR H C 1
ATOM 7053 O O . THR H 1 10 ? 43.250 -1.313 -25.838 1.00 102.61 10 THR H O 1
ATOM 7057 N N . LEU H 1 11 ? 45.297 -2.244 -25.809 1.00 100.78 11 LEU H N 1
ATOM 7058 C CA . LEU H 1 11 ? 45.409 -2.233 -24.361 1.00 102.26 11 LEU H CA 1
ATOM 7059 C C . LEU H 1 11 ? 46.866 -2.232 -23.922 1.00 106.90 11 LEU H C 1
ATOM 7060 O O . LEU H 1 11 ? 47.236 -1.589 -22.937 1.00 110.95 11 LEU H O 1
ATOM 7065 N N . GLY H 1 12 ? 47.696 -2.954 -24.662 1.00 106.89 12 GLY H N 1
ATOM 7066 C CA . GLY H 1 12 ? 49.039 -3.241 -24.207 1.00 108.08 12 GLY H CA 1
ATOM 7067 C C . GLY H 1 12 ? 48.955 -4.282 -23.109 1.00 114.25 12 GLY H C 1
ATOM 7068 O O . GLY H 1 12 ? 47.883 -4.512 -22.545 1.00 112.49 12 GLY H O 1
ATOM 7069 N N . SER H 1 13 ? 50.085 -4.919 -22.813 1.00 118.65 13 SER H N 1
ATOM 7070 C CA . SER H 1 13 ? 50.154 -5.980 -21.808 1.00 116.58 13 SER H CA 1
ATOM 7071 C C . SER H 1 13 ? 49.557 -5.592 -20.452 1.00 119.55 13 SER H C 1
ATOM 7072 O O . SER H 1 13 ? 48.882 -6.396 -19.806 1.00 120.22 13 SER H O 1
ATOM 7075 N N . GLN H 1 14 ? 49.804 -4.356 -20.031 1.00 122.46 14 GLN H N 1
ATOM 7076 C CA . GLN H 1 14 ? 49.444 -3.917 -18.684 1.00 123.72 14 GLN H CA 1
ATOM 7077 C C . GLN H 1 14 ? 47.946 -3.674 -18.515 1.00 119.74 14 GLN H C 1
ATOM 7078 O O . GLN H 1 14 ? 47.294 -3.113 -19.400 1.00 119.70 14 GLN H O 1
ATOM 7084 N N . LEU H 1 15 ? 47.415 -4.100 -17.370 1.00 117.29 15 LEU H N 1
ATOM 7085 C CA . LEU H 1 15 ? 45.999 -3.929 -17.062 1.00 117.20 15 LEU H CA 1
ATOM 7086 C C . LEU H 1 15 ? 45.676 -4.105 -15.574 1.00 115.76 15 LEU H C 1
ATOM 7087 O O . LEU H 1 15 ? 46.004 -5.129 -14.969 1.00 111.19 15 LEU H O 1
ATOM 7092 N N . ARG H 1 16 ? 45.029 -3.093 -15.000 1.00 114.18 16 ARG H N 1
ATOM 7093 C CA . ARG H 1 16 ? 44.604 -3.125 -13.605 1.00 112.98 16 ARG H CA 1
ATOM 7094 C C . ARG H 1 16 ? 43.149 -3.570 -13.515 1.00 110.19 16 ARG H C 1
ATOM 7095 O O . ARG H 1 16 ? 42.620 -4.171 -14.445 1.00 106.10 16 ARG H O 1
ATOM 7103 N N . ASP H 1 17 ? 42.505 -3.270 -12.392 1.00 106.93 17 ASP H N 1
ATOM 7104 C CA . ASP H 1 17 ? 41.068 -3.482 -12.263 1.00 105.13 17 ASP H CA 1
ATOM 7105 C C . ASP H 1 17 ? 40.298 -2.320 -12.874 1.00 100.64 17 ASP H C 1
ATOM 7106 O O . ASP H 1 17 ? 40.867 -1.266 -13.166 1.00 101.28 17 ASP H O 1
ATOM 7111 N N . GLY H 1 18 ? 39.000 -2.518 -13.073 1.00 95.34 18 GLY H N 1
ATOM 7112 C CA . GLY H 1 18 ? 38.122 -1.442 -13.494 1.00 95.91 18 GLY H CA 1
ATOM 7113 C C . GLY H 1 18 ? 37.930 -1.310 -14.990 1.00 96.02 18 GLY H C 1
ATOM 7114 O O . GLY H 1 18 ? 37.003 -0.627 -15.438 1.00 94.03 18 GLY H O 1
ATOM 7115 N N . MET H 1 19 ? 38.806 -1.944 -15.766 1.00 93.43 19 MET H N 1
ATOM 7116 C CA . MET H 1 19 ? 38.650 -1.955 -17.217 1.00 92.72 19 MET H CA 1
ATOM 7117 C C . MET H 1 19 ? 39.377 -3.119 -17.873 1.00 91.46 19 MET H C 1
ATOM 7118 O O . MET H 1 19 ? 39.681 -4.110 -17.219 1.00 91.94 19 MET H O 1
ATOM 7123 N N . LEU H 1 21 ? 36.424 -0.829 -21.838 1.00 90.73 21 LEU H N 1
ATOM 7124 C CA . LEU H 1 21 ? 35.567 0.082 -22.607 1.00 89.24 21 LEU H CA 1
ATOM 7125 C C . LEU H 1 21 ? 34.047 -0.029 -22.309 1.00 94.83 21 LEU H C 1
ATOM 7126 O O . LEU H 1 21 ? 33.375 0.997 -22.153 1.00 95.81 21 LEU H O 1
ATOM 7131 N N . ALA H 1 22 ? 33.480 -1.234 -22.255 1.00 91.84 22 ALA H N 1
ATOM 7132 C CA . ALA H 1 22 ? 34.094 -2.466 -22.729 1.00 87.56 22 ALA H CA 1
ATOM 7133 C C . ALA H 1 22 ? 33.882 -2.773 -24.210 1.00 86.38 22 ALA H C 1
ATOM 7134 O O . ALA H 1 22 ? 34.817 -3.275 -24.835 1.00 84.50 22 ALA H O 1
ATOM 7136 N N . THR H 1 23 ? 32.692 -2.527 -24.786 1.00 86.20 23 THR H N 1
ATOM 7137 C CA . THR H 1 23 ? 31.445 -2.107 -24.110 1.00 83.64 23 THR H CA 1
ATOM 7138 C C . THR H 1 23 ? 30.249 -2.860 -24.680 1.00 84.51 23 THR H C 1
ATOM 7139 O O . THR H 1 23 ? 30.198 -3.145 -25.881 1.00 88.36 23 THR H O 1
ATOM 7143 N N . GLY H 1 24 ? 29.295 -3.198 -23.825 1.00 81.53 24 GLY H N 1
ATOM 7144 C CA . GLY H 1 24 ? 28.083 -3.826 -24.300 1.00 79.41 24 GLY H CA 1
ATOM 7145 C C . GLY H 1 24 ? 26.913 -2.886 -24.145 1.00 83.40 24 GLY H C 1
ATOM 7146 O O . GLY H 1 24 ? 27.057 -1.818 -23.548 1.00 84.94 24 GLY H O 1
ATOM 7147 N N . ARG H 1 25 ? 25.760 -3.281 -24.677 1.00 79.95 25 ARG H N 1
ATOM 7148 C CA . ARG H 1 25 ? 24.559 -2.456 -24.643 1.00 77.06 25 ARG H CA 1
ATOM 7149 C C . ARG H 1 25 ? 23.407 -3.324 -25.110 1.00 78.25 25 ARG H C 1
ATOM 7150 O O . ARG H 1 25 ? 23.347 -3.713 -26.276 1.00 81.48 25 ARG H O 1
ATOM 7158 N N . ILE H 1 26 ? 22.511 -3.671 -24.196 1.00 80.27 26 ILE H N 1
ATOM 7159 C CA . ILE H 1 26 ? 21.368 -4.513 -24.556 1.00 85.47 26 ILE H CA 1
ATOM 7160 C C . ILE H 1 26 ? 20.089 -3.686 -24.701 1.00 86.94 26 ILE H C 1
ATOM 7161 O O . ILE H 1 26 ? 19.766 -2.875 -23.834 1.00 88.37 26 ILE H O 1
ATOM 7166 N N . ALA H 1 27 ? 19.379 -3.890 -25.809 1.00 86.07 27 ALA H N 1
ATOM 7167 C CA . ALA H 1 27 ? 18.176 -3.116 -26.106 1.00 94.86 27 ALA H CA 1
ATOM 7168 C C . ALA H 1 27 ? 16.899 -3.951 -26.052 1.00 95.49 27 ALA H C 1
ATOM 7169 O O . ALA H 1 27 ? 16.708 -4.886 -26.832 1.00 94.95 27 ALA H O 1
ATOM 7171 N N . CYS H 1 28 ? 16.023 -3.587 -25.125 1.00 97.74 28 CYS H N 1
ATOM 7172 C CA . CYS H 1 28 ? 14.737 -4.242 -24.977 1.00 100.15 28 CYS H CA 1
ATOM 7173 C C . CYS H 1 28 ? 13.679 -3.158 -24.982 1.00 105.88 28 CYS H C 1
ATOM 7174 O O . CYS H 1 28 ? 13.523 -2.423 -24.007 1.00 103.24 28 CYS H O 1
ATOM 7177 N N . ARG H 1 29 ? 12.960 -3.046 -26.090 1.00 109.89 29 ARG H N 1
ATOM 7178 C CA . ARG H 1 29 ? 12.000 -1.962 -26.248 1.00 113.72 29 ARG H CA 1
ATOM 7179 C C . ARG H 1 29 ? 10.558 -2.469 -26.341 1.00 117.42 29 ARG H C 1
ATOM 7180 O O . ARG H 1 29 ? 9.610 -1.678 -26.335 1.00 120.95 29 ARG H O 1
ATOM 7188 N N . GLU H 1 30 ? 10.406 -3.789 -26.420 1.00 115.32 30 GLU H N 1
ATOM 7189 C CA . GLU H 1 30 ? 9.101 -4.435 -26.316 1.00 114.14 30 GLU H CA 1
ATOM 7190 C C . GLU H 1 30 ? 8.706 -4.428 -24.835 1.00 115.82 30 GLU H C 1
ATOM 7191 O O . GLU H 1 30 ? 9.591 -4.414 -23.977 1.00 115.63 30 GLU H O 1
ATOM 7197 N N . PRO H 1 31 ? 7.389 -4.393 -24.526 1.00 119.47 31 PRO H N 1
ATOM 7198 C CA . PRO H 1 31 ? 6.933 -4.432 -23.126 1.00 116.72 31 PRO H CA 1
ATOM 7199 C C . PRO H 1 31 ? 7.583 -5.539 -22.293 1.00 113.82 31 PRO H C 1
ATOM 7200 O O . PRO H 1 31 ? 7.428 -6.726 -22.595 1.00 109.82 31 PRO H O 1
ATOM 7204 N N . HIS H 1 32 ? 8.307 -5.134 -21.254 1.00 108.44 32 HIS H N 1
ATOM 7205 C CA . HIS H 1 32 ? 9.060 -6.068 -20.426 1.00 105.12 32 HIS H CA 1
ATOM 7206 C C . HIS H 1 32 ? 9.050 -5.672 -18.949 1.00 100.45 32 HIS H C 1
ATOM 7207 O O . HIS H 1 32 ? 9.876 -6.132 -18.158 1.00 94.68 32 HIS H O 1
ATOM 7214 N N . GLY H 1 34 ? 13.050 -6.393 -17.233 1.00 94.99 34 GLY H N 1
ATOM 7215 C CA . GLY H 1 34 ? 14.340 -6.715 -16.646 1.00 93.62 34 GLY H CA 1
ATOM 7216 C C . GLY H 1 34 ? 15.460 -6.925 -17.650 1.00 88.28 34 GLY H C 1
ATOM 7217 O O . GLY H 1 34 ? 15.223 -7.108 -18.843 1.00 86.98 34 GLY H O 1
ATOM 7218 N N . PHE H 1 35 ? 16.694 -6.898 -17.154 1.00 89.74 35 PHE H N 1
ATOM 7219 C CA . PHE H 1 35 ? 17.872 -7.079 -17.997 1.00 84.44 35 PHE H CA 1
ATOM 7220 C C . PHE H 1 35 ? 18.932 -7.921 -17.300 1.00 80.22 35 PHE H C 1
ATOM 7221 O O . PHE H 1 35 ? 19.519 -7.478 -16.316 1.00 80.51 35 PHE H O 1
ATOM 7229 N N . HIS H 1 36 ? 19.200 -9.121 -17.803 1.00 75.68 36 HIS H N 1
ATOM 7230 C CA . HIS H 1 36 ? 20.426 -9.806 -17.402 1.00 69.03 36 HIS H CA 1
ATOM 7231 C C . HIS H 1 36 ? 21.276 -10.235 -18.604 1.00 67.84 36 HIS H C 1
ATOM 7232 O O . HIS H 1 36 ? 20.776 -10.457 -19.702 1.00 72.49 36 HIS H O 1
ATOM 7239 N N . ILE H 1 37 ? 22.573 -10.335 -18.370 1.00 63.91 37 ILE H N 1
ATOM 7240 C CA . ILE H 1 37 ? 23.546 -10.621 -19.400 1.00 63.69 37 ILE H CA 1
ATOM 7241 C C . ILE H 1 37 ? 24.652 -11.421 -18.748 1.00 63.29 37 ILE H C 1
ATOM 7242 O O . ILE H 1 37 ? 24.740 -11.470 -17.521 1.00 60.49 37 ILE H O 1
ATOM 7247 N N . TRP H 1 38 ? 25.499 -12.043 -19.564 1.00 63.61 38 TRP H N 1
ATOM 7248 C CA . TRP H 1 38 ? 26.584 -12.877 -19.054 1.00 55.91 38 TRP H CA 1
ATOM 7249 C C . TRP H 1 38 ? 27.582 -13.199 -20.143 1.00 52.74 38 TRP H C 1
ATOM 7250 O O . TRP H 1 38 ? 27.358 -12.915 -21.317 1.00 55.33 38 TRP H O 1
ATOM 7261 N N . ILE H 1 39 ? 28.689 -13.805 -19.749 1.00 52.33 39 ILE H N 1
ATOM 7262 C CA . ILE H 1 39 ? 29.674 -14.258 -20.708 1.00 54.22 39 ILE H CA 1
ATOM 7263 C C . ILE H 1 39 ? 29.564 -15.776 -20.800 1.00 50.21 39 ILE H C 1
ATOM 7264 O O . ILE H 1 39 ? 29.412 -16.439 -19.793 1.00 52.50 39 ILE H O 1
ATOM 7269 N N . ASN H 1 40 ? 29.625 -16.318 -22.009 1.00 51.74 40 ASN H N 1
ATOM 7270 C CA . ASN H 1 40 ? 29.606 -17.771 -22.197 1.00 57.84 40 ASN H CA 1
ATOM 7271 C C . ASN H 1 40 ? 30.983 -18.402 -22.101 1.00 52.75 40 ASN H C 1
ATOM 7272 O O . ASN H 1 40 ? 31.718 -18.464 -23.081 1.00 55.18 40 ASN H O 1
ATOM 7277 N N . SER H 1 42 ? 32.719 -20.466 -18.338 1.00 81.25 42 SER H N 1
ATOM 7278 C CA . SER H 1 42 ? 33.941 -20.532 -17.544 1.00 80.22 42 SER H CA 1
ATOM 7279 C C . SER H 1 42 ? 33.663 -20.104 -16.111 1.00 82.02 42 SER H C 1
ATOM 7280 O O . SER H 1 42 ? 33.793 -18.934 -15.736 1.00 74.46 42 SER H O 1
ATOM 7283 N N . GLN H 1 43 ? 33.273 -21.092 -15.322 1.00 92.97 43 GLN H N 1
ATOM 7284 C CA . GLN H 1 43 ? 32.916 -20.922 -13.927 1.00 89.54 43 GLN H CA 1
ATOM 7285 C C . GLN H 1 43 ? 34.164 -20.613 -13.122 1.00 89.63 43 GLN H C 1
ATOM 7286 O O . GLN H 1 43 ? 35.085 -21.429 -13.071 1.00 89.65 43 GLN H O 1
ATOM 7292 N N . ASN H 1 44 ? 34.211 -19.447 -12.492 1.00 90.51 44 ASN H N 1
ATOM 7293 C CA . ASN H 1 44 ? 35.300 -19.194 -11.554 1.00 92.13 44 ASN H CA 1
ATOM 7294 C C . ASN H 1 44 ? 34.864 -18.517 -10.255 1.00 89.67 44 ASN H C 1
ATOM 7295 O O . ASN H 1 44 ? 35.288 -17.396 -9.953 1.00 86.43 44 ASN H O 1
ATOM 7300 N N . GLY H 1 45 ? 34.002 -19.204 -9.507 1.00 84.98 45 GLY H N 1
ATOM 7301 C CA . GLY H 1 45 ? 33.758 -18.882 -8.109 1.00 86.31 45 GLY H CA 1
ATOM 7302 C C . GLY H 1 45 ? 33.141 -17.537 -7.769 1.00 84.84 45 GLY H C 1
ATOM 7303 O O . GLY H 1 45 ? 32.663 -17.344 -6.645 1.00 88.92 45 GLY H O 1
ATOM 7304 N N . LYS H 1 46 ? 33.168 -16.597 -8.707 1.00 77.57 46 LYS H N 1
ATOM 7305 C CA . LYS H 1 46 ? 32.425 -15.354 -8.534 1.00 76.91 46 LYS H CA 1
ATOM 7306 C C . LYS H 1 46 ? 31.564 -15.101 -9.765 1.00 73.58 46 LYS H C 1
ATOM 7307 O O . LYS H 1 46 ? 32.066 -14.839 -10.849 1.00 74.47 46 LYS H O 1
ATOM 7309 N N . VAL H 1 47 ? 30.259 -15.223 -9.608 1.00 68.45 47 VAL H N 1
ATOM 7310 C CA . VAL H 1 47 ? 29.374 -14.897 -10.705 1.00 69.51 47 VAL H CA 1
ATOM 7311 C C . VAL H 1 47 ? 29.261 -13.388 -10.703 1.00 69.52 47 VAL H C 1
ATOM 7312 O O . VAL H 1 47 ? 29.208 -12.780 -9.638 1.00 74.32 47 VAL H O 1
ATOM 7316 N N . GLY H 1 48 ? 29.336 -12.770 -11.876 1.00 70.92 48 GLY H N 1
ATOM 7317 C CA . GLY H 1 48 ? 29.752 -13.442 -13.090 1.00 64.98 48 GLY H CA 1
ATOM 7318 C C . GLY H 1 48 ? 31.137 -12.941 -13.453 1.00 67.25 48 GLY H C 1
ATOM 7319 O O . GLY H 1 48 ? 31.291 -11.949 -14.170 1.00 63.51 48 GLY H O 1
ATOM 7320 N N . HIS H 1 49 ? 32.144 -13.616 -12.907 1.00 70.34 49 HIS H N 1
ATOM 7321 C CA . HIS H 1 49 ? 33.537 -13.359 -13.237 1.00 70.69 49 HIS H CA 1
ATOM 7322 C C . HIS H 1 49 ? 34.003 -14.546 -14.059 1.00 68.62 49 HIS H C 1
ATOM 7323 O O . HIS H 1 49 ? 33.622 -15.681 -13.790 1.00 68.17 49 HIS H O 1
ATOM 7330 N N . TYR H 1 50 ? 34.836 -14.294 -15.060 1.00 71.71 50 TYR H N 1
ATOM 7331 C CA . TYR H 1 50 ? 35.186 -15.349 -16.001 1.00 71.91 50 TYR H CA 1
ATOM 7332 C C . TYR H 1 50 ? 36.682 -15.462 -16.268 1.00 73.51 50 TYR H C 1
ATOM 7333 O O . TYR H 1 50 ? 37.479 -14.651 -15.795 1.00 76.94 50 TYR H O 1
ATOM 7342 N N . ILE H 1 51 ? 37.042 -16.497 -17.021 1.00 73.78 51 ILE H N 1
ATOM 7343 C CA . ILE H 1 51 ? 38.385 -16.661 -17.571 1.00 75.32 51 ILE H CA 1
ATOM 7344 C C . ILE H 1 51 ? 38.335 -17.144 -19.032 1.00 76.34 51 ILE H C 1
ATOM 7345 O O . ILE H 1 51 ? 37.658 -18.128 -19.345 1.00 75.69 51 ILE H O 1
ATOM 7350 N N . VAL H 1 52 ? 39.047 -16.446 -19.919 1.00 78.44 52 VAL H N 1
ATOM 7351 C CA . VAL H 1 52 ? 39.008 -16.728 -21.359 1.00 77.43 52 VAL H CA 1
ATOM 7352 C C . VAL H 1 52 ? 40.395 -17.045 -21.909 1.00 82.84 52 VAL H C 1
ATOM 7353 O O . VAL H 1 52 ? 41.320 -16.240 -21.774 1.00 81.23 52 VAL H O 1
ATOM 7357 N N . GLN H 1 53 ? 40.524 -18.220 -22.529 1.00 86.37 53 GLN H N 1
ATOM 7358 C CA . GLN H 1 53 ? 41.809 -18.712 -23.017 1.00 82.65 53 GLN H CA 1
ATOM 7359 C C . GLN H 1 53 ? 42.223 -18.024 -24.304 1.00 81.19 53 GLN H C 1
ATOM 7360 O O . GLN H 1 53 ? 41.406 -17.391 -24.963 1.00 81.83 53 GLN H O 1
ATOM 7366 N N . ASN H 1 54 ? 43.495 -18.168 -24.658 1.00 84.16 54 ASN H N 1
ATOM 7367 C CA . ASN H 1 54 ? 44.046 -17.516 -25.836 1.00 85.55 54 ASN H CA 1
ATOM 7368 C C . ASN H 1 54 ? 43.803 -18.302 -27.135 1.00 80.67 54 ASN H C 1
ATOM 7369 O O . ASN H 1 54 ? 42.973 -19.207 -27.191 1.00 74.73 54 ASN H O 1
ATOM 7374 N N . ASN H 1 55 ? 44.529 -17.924 -28.180 1.00 84.48 55 ASN H N 1
ATOM 7375 C CA . ASN H 1 55 ? 44.534 -18.653 -29.441 1.00 78.43 55 ASN H CA 1
ATOM 7376 C C . ASN H 1 55 ? 45.947 -19.160 -29.723 1.00 78.27 55 ASN H C 1
ATOM 7377 O O . ASN H 1 55 ? 46.380 -19.266 -30.875 1.00 72.79 55 ASN H O 1
ATOM 7382 N N . ARG H 1 56 ? 46.672 -19.427 -28.639 1.00 81.31 56 ARG H N 1
ATOM 7383 C CA . ARG H 1 56 ? 47.925 -20.164 -28.685 1.00 77.38 56 ARG H CA 1
ATOM 7384 C C . ARG H 1 56 ? 47.971 -21.076 -27.468 1.00 83.73 56 ARG H C 1
ATOM 7385 O O . ARG H 1 56 ? 48.103 -20.610 -26.338 1.00 87.77 56 ARG H O 1
ATOM 7393 N N . GLU H 1 57 ? 47.829 -22.375 -27.708 1.00 87.89 57 GLU H N 1
ATOM 7394 C CA . GLU H 1 57 ? 47.890 -23.378 -26.648 1.00 92.75 57 GLU H CA 1
ATOM 7395 C C . GLU H 1 57 ? 46.716 -23.315 -25.661 1.00 98.22 57 GLU H C 1
ATOM 7396 O O . GLU H 1 57 ? 45.548 -23.385 -26.055 1.00 92.41 57 GLU H O 1
ATOM 7397 N N . THR H 1 58 ? 47.052 -23.195 -24.377 1.00 102.59 58 THR H N 1
ATOM 7398 C CA . THR H 1 58 ? 46.077 -23.159 -23.286 1.00 98.42 58 THR H CA 1
ATOM 7399 C C . THR H 1 58 ? 46.764 -22.836 -21.956 1.00 96.82 58 THR H C 1
ATOM 7400 O O . THR H 1 58 ? 47.892 -22.352 -21.934 1.00 96.87 58 THR H O 1
ATOM 7404 N N . HIS H 1 60 ? 48.129 -19.937 -21.800 1.00 90.45 60 HIS H N 1
ATOM 7405 C CA . HIS H 1 60 ? 47.706 -18.606 -21.384 1.00 97.53 60 HIS H CA 1
ATOM 7406 C C . HIS H 1 60 ? 46.200 -18.536 -21.146 1.00 101.17 60 HIS H C 1
ATOM 7407 O O . HIS H 1 60 ? 45.437 -19.334 -21.699 1.00 96.78 60 HIS H O 1
ATOM 7414 N N . GLU H 1 61 ? 45.792 -17.569 -20.322 1.00 99.52 61 GLU H N 1
ATOM 7415 C CA . GLU H 1 61 ? 44.383 -17.216 -20.122 1.00 93.20 61 GLU H CA 1
ATOM 7416 C C . GLU H 1 61 ? 44.244 -15.877 -19.393 1.00 94.39 61 GLU H C 1
ATOM 7417 O O . GLU H 1 61 ? 45.245 -15.245 -19.047 1.00 98.00 61 GLU H O 1
ATOM 7423 N N . LEU H 1 62 ? 43.005 -15.451 -19.158 1.00 92.97 62 LEU H N 1
ATOM 7424 C CA . LEU H 1 62 ? 42.741 -14.097 -18.672 1.00 92.81 62 LEU H CA 1
ATOM 7425 C C . LEU H 1 62 ? 41.553 -14.012 -17.706 1.00 91.70 62 LEU H C 1
ATOM 7426 O O . LEU H 1 62 ? 40.522 -14.631 -17.943 1.00 82.55 62 LEU H O 1
ATOM 7431 N N . LYS H 1 63 ? 41.702 -13.235 -16.629 1.00 91.89 63 LYS H N 1
ATOM 7432 C CA . LYS H 1 63 ? 40.628 -13.033 -15.644 1.00 87.60 63 LYS H CA 1
ATOM 7433 C C . LYS H 1 63 ? 39.711 -11.863 -16.043 1.00 88.54 63 LYS H C 1
ATOM 7434 O O . LYS H 1 63 ? 40.196 -10.780 -16.368 1.00 91.53 63 LYS H O 1
ATOM 7440 N N . VAL H 1 64 ? 38.393 -12.066 -15.999 1.00 83.77 64 VAL H N 1
ATOM 7441 C CA . VAL H 1 64 ? 37.464 -11.063 -16.529 1.00 83.34 64 VAL H CA 1
ATOM 7442 C C . VAL H 1 64 ? 36.119 -11.048 -15.773 1.00 78.07 64 VAL H C 1
ATOM 7443 O O . VAL H 1 64 ? 35.718 -12.064 -15.209 1.00 77.82 64 VAL H O 1
ATOM 7447 N N . LYS H 1 65 ? 35.440 -9.899 -15.751 1.00 76.81 65 LYS H N 1
ATOM 7448 C CA . LYS H 1 65 ? 34.126 -9.777 -15.113 1.00 76.51 65 LYS H CA 1
ATOM 7449 C C . LYS H 1 65 ? 33.205 -8.918 -15.975 1.00 73.46 65 LYS H C 1
ATOM 7450 O O . LYS H 1 65 ? 33.691 -8.174 -16.817 1.00 74.49 65 LYS H O 1
ATOM 7456 N N . ILE H 1 66 ? 31.889 -9.019 -15.773 1.00 69.91 66 ILE H N 1
ATOM 7457 C CA . ILE H 1 66 ? 30.927 -8.201 -16.530 1.00 70.74 66 ILE H CA 1
ATOM 7458 C C . ILE H 1 66 ? 29.931 -7.429 -15.632 1.00 71.25 66 ILE H C 1
ATOM 7459 O O . ILE H 1 66 ? 29.663 -7.835 -14.501 1.00 69.34 66 ILE H O 1
ATOM 7464 N N . GLY H 1 67 ? 29.396 -6.317 -16.142 1.00 73.55 67 GLY H N 1
ATOM 7465 C CA . GLY H 1 67 ? 28.443 -5.492 -15.413 1.00 75.05 67 GLY H CA 1
ATOM 7466 C C . GLY H 1 67 ? 28.878 -4.037 -15.293 1.00 79.78 67 GLY H C 1
ATOM 7467 O O . GLY H 1 67 ? 28.774 -3.267 -16.250 1.00 79.54 67 GLY H O 1
ATOM 7468 N N . GLY H 1 68 ? 29.344 -3.659 -14.103 1.00 84.36 68 GLY H N 1
ATOM 7469 C CA . GLY H 1 68 ? 29.978 -2.365 -13.880 1.00 89.21 68 GLY H CA 1
ATOM 7470 C C . GLY H 1 68 ? 29.091 -1.167 -13.562 1.00 91.66 68 GLY H C 1
ATOM 7471 O O . GLY H 1 68 ? 28.899 -0.283 -14.407 1.00 95.20 68 GLY H O 1
ATOM 7472 N N . GLY H 1 69 ? 28.571 -1.115 -12.337 1.00 86.80 69 GLY H N 1
ATOM 7473 C CA . GLY H 1 69 ? 27.742 0.000 -11.915 1.00 77.97 69 GLY H CA 1
ATOM 7474 C C . GLY H 1 69 ? 26.491 -0.456 -11.198 1.00 77.02 69 GLY H C 1
ATOM 7475 O O . GLY H 1 69 ? 26.532 -0.791 -10.011 1.00 76.36 69 GLY H O 1
ATOM 7476 N N . GLY H 1 70 ? 25.376 -0.460 -11.922 1.00 77.71 70 GLY H N 1
ATOM 7477 C CA . GLY H 1 70 ? 24.121 -0.975 -11.398 1.00 76.24 70 GLY H CA 1
ATOM 7478 C C . GLY H 1 70 ? 23.844 -2.413 -11.824 1.00 76.65 70 GLY H C 1
ATOM 7479 O O . GLY H 1 70 ? 22.704 -2.773 -12.119 1.00 71.09 70 GLY H O 1
ATOM 7480 N N . TRP H 1 71 ? 24.891 -3.236 -11.865 1.00 75.36 71 TRP H N 1
ATOM 7481 C CA . TRP H 1 71 ? 24.730 -4.653 -12.173 1.00 69.85 71 TRP H CA 1
ATOM 7482 C C . TRP H 1 71 ? 25.074 -5.484 -10.952 1.00 67.08 71 TRP H C 1
ATOM 7483 O O . TRP H 1 71 ? 26.151 -5.331 -10.374 1.00 71.68 71 TRP H O 1
ATOM 7494 N N . SER H 1 72 ? 24.152 -6.353 -10.549 1.00 65.19 72 SER H N 1
ATOM 7495 C CA . SER H 1 72 ? 24.413 -7.269 -9.446 1.00 65.62 72 SER H CA 1
ATOM 7496 C C . SER H 1 72 ? 24.585 -8.676 -10.005 1.00 60.69 72 SER H C 1
ATOM 7497 O O . SER H 1 72 ? 23.995 -9.007 -11.022 1.00 63.20 72 SER H O 1
ATOM 7500 N N . SER H 1 73 ? 25.381 -9.503 -9.338 1.00 57.82 73 SER H N 1
ATOM 7501 C CA . SER H 1 73 ? 25.412 -10.933 -9.653 1.00 55.83 73 SER H CA 1
ATOM 7502 C C . SER H 1 73 ? 24.066 -11.615 -9.344 1.00 62.21 73 SER H C 1
ATOM 7503 O O . SER H 1 73 ? 23.346 -11.229 -8.403 1.00 61.10 73 SER H O 1
ATOM 7506 N N . SER H 1 74 ? 23.722 -12.615 -10.156 1.00 62.05 74 SER H N 1
ATOM 7507 C CA . SER H 1 74 ? 22.415 -13.253 -10.077 1.00 59.25 74 SER H CA 1
ATOM 7508 C C . SER H 1 74 ? 22.370 -14.635 -10.709 1.00 57.40 74 SER H C 1
ATOM 7509 O O . SER H 1 74 ? 23.210 -15.000 -11.541 1.00 57.18 74 SER H O 1
ATOM 7512 N N . LEU H 1 75 ? 21.341 -15.380 -10.333 1.00 57.13 75 LEU H N 1
ATOM 7513 C CA . LEU H 1 75 ? 21.078 -16.694 -10.894 1.00 57.13 75 LEU H CA 1
ATOM 7514 C C . LEU H 1 75 ? 19.605 -16.658 -11.157 1.00 52.11 75 LEU H C 1
ATOM 7515 O O . LEU H 1 75 ? 18.824 -16.405 -10.239 1.00 53.78 75 LEU H O 1
ATOM 7520 N N . ILE H 1 76 ? 19.218 -16.864 -12.411 1.00 57.86 76 ILE H N 1
ATOM 7521 C CA . ILE H 1 76 ? 17.809 -16.771 -12.792 1.00 61.58 76 ILE H CA 1
ATOM 7522 C C . ILE H 1 76 ? 17.396 -17.909 -13.716 1.00 59.46 76 ILE H C 1
ATOM 7523 O O . ILE H 1 76 ? 17.936 -18.034 -14.818 1.00 58.68 76 ILE H O 1
ATOM 7528 N N . GLY H 1 78 ? 17.994 -20.765 -14.481 1.00 56.17 78 GLY H N 1
ATOM 7529 C CA . GLY H 1 78 ? 19.278 -21.407 -14.232 1.00 60.22 78 GLY H CA 1
ATOM 7530 C C . GLY H 1 78 ? 20.484 -20.739 -14.887 1.00 54.01 78 GLY H C 1
ATOM 7531 O O . GLY H 1 78 ? 21.535 -21.363 -15.105 1.00 46.59 78 GLY H O 1
ATOM 7532 N N . GLN H 1 79 ? 20.337 -19.459 -15.200 1.00 55.03 79 GLN H N 1
ATOM 7533 C CA . GLN H 1 79 ? 21.430 -18.697 -15.802 1.00 53.02 79 GLN H CA 1
ATOM 7534 C C . GLN H 1 79 ? 22.061 -17.743 -14.797 1.00 50.51 79 GLN H C 1
ATOM 7535 O O . GLN H 1 79 ? 23.212 -17.913 -14.411 1.00 53.30 79 GLN H O 1
ATOM 7541 N N . GLY H 1 81 ? 24.725 -15.078 -14.590 1.00 54.71 81 GLY H N 1
ATOM 7542 C CA . GLY H 1 81 ? 25.092 -13.749 -15.071 1.00 53.23 81 GLY H CA 1
ATOM 7543 C C . GLY H 1 81 ? 25.067 -12.577 -14.088 1.00 57.66 81 GLY H C 1
ATOM 7544 O O . GLY H 1 81 ? 25.319 -12.720 -12.899 1.00 56.53 81 GLY H O 1
ATOM 7545 N N . VAL H 1 82 ? 24.805 -11.384 -14.603 1.00 57.38 82 VAL H N 1
ATOM 7546 C CA . VAL H 1 82 ? 24.634 -10.222 -13.751 1.00 61.76 82 VAL H CA 1
ATOM 7547 C C . VAL H 1 82 ? 23.384 -9.557 -14.258 1.00 65.19 82 VAL H C 1
ATOM 7548 O O . VAL H 1 82 ? 22.940 -9.858 -15.362 1.00 65.38 82 VAL H O 1
ATOM 7552 N N . TYR H 1 83 ? 22.802 -8.667 -13.467 1.00 65.46 83 TYR H N 1
ATOM 7553 C CA . TYR H 1 83 ? 21.467 -8.205 -13.795 1.00 68.19 83 TYR H CA 1
ATOM 7554 C C . TYR H 1 83 ? 21.118 -6.853 -13.203 1.00 71.64 83 TYR H C 1
ATOM 7555 O O . TYR H 1 83 ? 21.659 -6.444 -12.173 1.00 68.58 83 TYR H O 1
ATOM 7564 N N . ARG H 1 84 ? 20.190 -6.181 -13.879 1.00 75.54 84 ARG H N 1
ATOM 7565 C CA . ARG H 1 84 ? 19.767 -4.829 -13.543 1.00 78.10 84 ARG H CA 1
ATOM 7566 C C . ARG H 1 84 ? 18.265 -4.695 -13.797 1.00 80.54 84 ARG H C 1
ATOM 7567 O O . ARG H 1 84 ? 17.778 -5.002 -14.891 1.00 77.14 84 ARG H O 1
ATOM 7575 N N . GLN H 1 85 ? 17.530 -4.243 -12.782 1.00 85.05 85 GLN H N 1
ATOM 7576 C CA . GLN H 1 85 ? 16.090 -4.006 -12.923 1.00 89.24 85 GLN H CA 1
ATOM 7577 C C . GLN H 1 85 ? 15.787 -2.586 -13.404 1.00 89.63 85 GLN H C 1
ATOM 7578 O O . GLN H 1 85 ? 16.482 -1.631 -13.053 1.00 91.58 85 GLN H O 1
ATOM 7584 N N . GLY H 1 86 ? 14.740 -2.457 -14.204 1.00 87.39 86 GLY H N 1
ATOM 7585 C CA . GLY H 1 86 ? 14.409 -1.191 -14.821 1.00 91.89 86 GLY H CA 1
ATOM 7586 C C . GLY H 1 86 ? 13.591 -1.470 -16.058 1.00 95.09 86 GLY H C 1
ATOM 7587 O O . GLY H 1 86 ?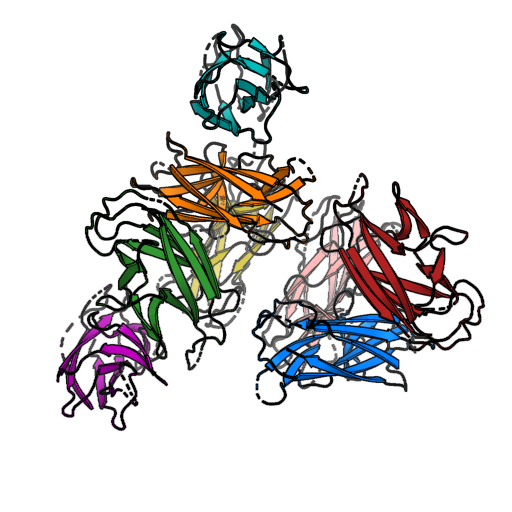 13.661 -2.560 -16.623 1.00 94.69 86 GLY H O 1
ATOM 7588 N N . GLU H 1 87 ? 12.805 -0.492 -16.480 1.00 94.53 87 GLU H N 1
ATOM 7589 C CA . GLU H 1 87 ? 11.920 -0.705 -17.611 1.00 97.68 87 GLU H CA 1
ATOM 7590 C C . GLU H 1 87 ? 12.285 0.132 -18.828 1.00 100.67 87 GLU H C 1
ATOM 7591 O O . GLU H 1 87 ? 11.579 0.112 -19.838 1.00 98.77 87 GLU H O 1
ATOM 7597 N N . GLU H 1 88 ? 13.401 0.849 -18.739 1.00 98.20 88 GLU H N 1
ATOM 7598 C CA . GLU H 1 88 ? 13.883 1.627 -19.871 1.00 100.98 88 GLU H CA 1
ATOM 7599 C C . GLU H 1 88 ? 14.208 0.724 -21.060 1.00 105.84 88 GLU H C 1
ATOM 7600 O O . GLU H 1 88 ? 14.058 -0.501 -20.994 1.00 105.73 88 GLU H O 1
ATOM 7606 N N . LYS H 1 89 ? 14.653 1.337 -22.150 1.00 105.58 89 LYS H N 1
ATOM 7607 C CA . LYS H 1 89 ? 14.849 0.625 -23.406 1.00 104.23 89 LYS H CA 1
ATOM 7608 C C . LYS H 1 89 ? 16.206 -0.091 -23.474 1.00 101.10 89 LYS H C 1
ATOM 7609 O O . LYS H 1 89 ? 16.275 -1.295 -23.738 1.00 96.73 89 LYS H O 1
ATOM 7615 N N . GLN H 1 90 ? 17.275 0.660 -23.223 1.00 103.25 90 GLN H N 1
ATOM 7616 C CA . GLN H 1 90 ? 18.634 0.125 -23.252 1.00 100.49 90 GLN H CA 1
ATOM 7617 C C . GLN H 1 90 ? 19.147 -0.174 -21.841 1.00 100.16 90 GLN H C 1
ATOM 7618 O O . GLN H 1 90 ? 18.646 0.373 -20.856 1.00 102.22 90 GLN H O 1
ATOM 7624 N N . ALA H 1 91 ? 20.147 -1.046 -21.752 1.00 94.23 91 ALA H N 1
ATOM 7625 C CA . ALA H 1 91 ? 20.818 -1.318 -20.487 1.00 90.95 91 ALA H CA 1
ATOM 7626 C C . ALA H 1 91 ? 22.325 -1.359 -20.715 1.00 86.85 91 ALA H C 1
ATOM 7627 O O . ALA H 1 91 ? 22.889 -2.416 -20.995 1.00 88.16 91 ALA H O 1
ATOM 7629 N N . ILE H 1 92 ? 22.967 -0.199 -20.608 1.00 86.13 92 ILE H N 1
ATOM 7630 C CA . ILE H 1 92 ? 24.409 -0.080 -20.825 1.00 82.53 92 ILE H CA 1
ATOM 7631 C C . ILE H 1 92 ? 25.211 -0.851 -19.784 1.00 82.63 92 ILE H C 1
ATOM 7632 O O . ILE H 1 92 ? 24.796 -0.944 -18.626 1.00 83.23 92 ILE H O 1
ATOM 7637 N N . PHE H 1 93 ? 26.352 -1.402 -20.202 1.00 78.35 93 PHE H N 1
ATOM 7638 C CA . PHE H 1 93 ? 27.208 -2.181 -19.307 1.00 78.45 93 PHE H CA 1
ATOM 7639 C C . PHE H 1 93 ? 28.626 -2.341 -19.826 1.00 76.76 93 PHE H C 1
ATOM 7640 O O . PHE H 1 93 ? 28.904 -2.129 -21.005 1.00 77.08 93 PHE H O 1
ATOM 7648 N N . ASP H 1 94 ? 29.513 -2.764 -18.940 1.00 74.21 94 ASP H N 1
ATOM 7649 C CA . ASP H 1 94 ? 30.897 -2.963 -19.316 1.00 80.13 94 ASP H CA 1
ATOM 7650 C C . ASP H 1 94 ? 31.377 -4.369 -18.971 1.00 78.80 94 ASP H C 1
ATOM 7651 O O . ASP H 1 94 ? 30.699 -5.118 -18.279 1.00 78.45 94 ASP H O 1
ATOM 7656 N N . ILE H 1 95 ? 32.545 -4.717 -19.494 1.00 78.11 95 ILE H N 1
ATOM 7657 C CA . ILE H 1 95 ? 33.296 -5.889 -19.079 1.00 80.25 95 ILE H CA 1
ATOM 7658 C C . ILE H 1 95 ? 34.755 -5.464 -18.888 1.00 81.07 95 ILE H C 1
ATOM 7659 O O . ILE H 1 95 ? 35.360 -4.837 -19.755 1.00 78.79 95 ILE H O 1
ATOM 7664 N N . MET H 1 96 ? 35.297 -5.787 -17.722 1.00 83.82 96 MET H N 1
ATOM 7665 C CA . MET H 1 96 ? 36.586 -5.270 -17.297 1.00 89.17 96 MET H CA 1
ATOM 7666 C C . MET H 1 96 ? 37.524 -6.398 -16.912 1.00 86.96 96 MET H C 1
ATOM 7667 O O . MET H 1 96 ? 37.230 -7.564 -17.145 1.00 85.80 96 MET H O 1
ATOM 7672 N N . SER H 1 97 ? 38.654 -6.047 -16.315 1.00 89.48 97 SER H N 1
ATOM 7673 C CA . SER H 1 97 ? 39.574 -7.059 -15.818 1.00 95.88 97 SER H CA 1
ATOM 7674 C C . SER H 1 97 ? 39.244 -7.424 -14.376 1.00 94.40 97 SER H C 1
ATOM 7675 O O . SER H 1 97 ? 38.928 -6.558 -13.557 1.00 97.93 97 SER H O 1
ATOM 7678 N N . ASP H 1 98 ? 39.309 -8.718 -14.084 1.00 92.41 98 ASP H N 1
ATOM 7679 C CA . ASP H 1 98 ? 39.147 -9.215 -12.723 1.00 96.68 98 ASP H CA 1
ATOM 7680 C C . ASP H 1 98 ? 40.517 -9.493 -12.098 1.00 98.50 98 ASP H C 1
ATOM 7681 O O . ASP H 1 98 ? 40.989 -10.635 -12.059 1.00 96.27 98 ASP H O 1
ATOM 7686 N N . GLY H 1 99 ? 41.152 -8.436 -11.610 1.00 98.50 99 GLY H N 1
ATOM 7687 C CA . GLY H 1 99 ? 42.504 -8.545 -11.101 1.00 105.03 99 GLY H CA 1
ATOM 7688 C C . GLY H 1 99 ? 43.451 -7.782 -11.999 1.00 105.65 99 GLY H C 1
ATOM 7689 O O . GLY H 1 99 ? 43.196 -7.614 -13.191 1.00 104.54 99 GLY H O 1
ATOM 7690 N N . ASN H 1 100 ? 44.537 -7.288 -11.423 1.00 108.44 100 ASN H N 1
ATOM 7691 C CA . ASN H 1 100 ? 45.603 -6.742 -12.240 1.00 110.31 100 ASN H CA 1
ATOM 7692 C C . ASN H 1 100 ? 46.476 -7.920 -12.651 1.00 107.95 100 ASN H C 1
ATOM 7693 O O . ASN H 1 100 ? 46.798 -8.780 -11.830 1.00 104.36 100 ASN H O 1
ATOM 7698 N N . GLN H 1 101 ? 46.802 -7.996 -13.936 1.00 107.18 101 GLN H N 1
ATOM 7699 C CA . GLN H 1 101 ? 47.563 -9.125 -14.449 1.00 107.91 101 GLN H CA 1
ATOM 7700 C C . GLN H 1 101 ? 48.328 -8.777 -15.718 1.00 110.80 101 GLN H C 1
ATOM 7701 O O . GLN H 1 101 ? 48.097 -7.736 -16.334 1.00 110.05 101 GLN H O 1
ATOM 7707 N N . TYR H 1 102 ? 49.253 -9.658 -16.089 1.00 115.89 102 TYR H N 1
ATOM 7708 C CA . TYR H 1 102 ? 49.971 -9.551 -17.353 1.00 118.95 102 TYR H CA 1
ATOM 7709 C C . TYR H 1 102 ? 49.299 -10.444 -18.387 1.00 117.30 102 TYR H C 1
ATOM 7710 O O . TYR H 1 102 ? 48.502 -11.322 -18.044 1.00 116.06 102 TYR H O 1
ATOM 7719 N N . SER H 1 103 ? 49.639 -10.224 -19.653 1.00 118.76 103 SER H N 1
ATOM 7720 C CA . SER H 1 103 ? 48.979 -10.913 -20.754 1.00 116.25 103 SER H CA 1
ATOM 7721 C C . SER H 1 103 ? 49.766 -10.787 -22.059 1.00 115.93 103 SER H C 1
ATOM 7722 O O . SER H 1 103 ? 49.768 -9.731 -22.697 1.00 117.10 103 SER H O 1
ATOM 7725 N N . ALA H 1 104 ? 50.436 -11.866 -22.451 1.00 113.23 104 ALA H N 1
ATOM 7726 C CA . ALA H 1 104 ? 51.184 -11.880 -23.699 1.00 114.05 104 ALA H CA 1
ATOM 7727 C C . ALA H 1 104 ? 50.374 -12.576 -24.783 1.00 106.79 104 ALA H C 1
ATOM 7728 O O . ALA H 1 104 ? 49.149 -12.662 -24.692 1.00 101.20 104 ALA H O 1
ATOM 7730 N N . GLY H 1 106 ? 48.176 -11.416 -28.250 1.00 87.84 106 GLY H N 1
ATOM 7731 C CA . GLY H 1 106 ? 47.228 -12.503 -28.112 1.00 88.38 106 GLY H CA 1
ATOM 7732 C C . GLY H 1 106 ? 45.800 -12.104 -28.444 1.00 91.90 106 GLY H C 1
ATOM 7733 O O . GLY H 1 106 ? 45.471 -10.910 -28.528 1.00 90.99 106 GLY H O 1
ATOM 7734 N N . GLU H 1 107 ? 44.948 -13.112 -28.625 1.00 84.86 107 GLU H N 1
ATOM 7735 C CA . GLU H 1 107 ? 43.543 -12.890 -28.952 1.00 82.87 107 GLU H CA 1
ATOM 7736 C C . GLU H 1 107 ? 42.609 -13.715 -28.072 1.00 79.99 107 GLU H C 1
ATOM 7737 O O . GLU H 1 107 ? 42.760 -14.930 -27.947 1.00 80.64 107 GLU H O 1
ATOM 7743 N N . TYR H 1 108 ? 41.631 -13.048 -27.472 1.00 80.78 108 TYR H N 1
ATOM 7744 C CA . TYR H 1 108 ? 40.676 -13.715 -26.594 1.00 80.61 108 TYR H CA 1
ATOM 7745 C C . TYR H 1 108 ? 39.270 -13.352 -27.062 1.00 73.11 108 TYR H C 1
ATOM 7746 O O . TYR H 1 108 ? 38.953 -12.176 -27.221 1.00 76.15 108 TYR H O 1
ATOM 7755 N N . ILE H 1 109 ? 38.425 -14.345 -27.304 1.00 71.36 109 ILE H N 1
ATOM 7756 C CA . ILE H 1 109 ? 37.094 -14.060 -27.839 1.00 68.38 109 ILE H CA 1
ATOM 7757 C C . ILE H 1 109 ? 35.982 -14.380 -26.845 1.00 68.10 109 ILE H C 1
ATOM 7758 O O . ILE H 1 109 ? 35.963 -15.463 -26.272 1.00 71.57 109 ILE H O 1
ATOM 7763 N N . PHE H 1 110 ? 35.063 -13.423 -26.660 1.00 74.10 110 PHE H N 1
ATOM 7764 C CA . PHE H 1 110 ? 33.928 -13.533 -25.730 1.00 67.47 110 PHE H CA 1
ATOM 7765 C C . PHE H 1 110 ? 32.606 -13.670 -26.444 1.00 66.36 110 PHE H C 1
ATOM 7766 O O . PHE H 1 110 ? 32.224 -12.812 -27.239 1.00 63.94 110 PHE H O 1
ATOM 7774 N N . SER H 1 111 ? 31.888 -14.737 -26.131 1.00 65.58 111 SER H N 1
ATOM 7775 C CA . SER H 1 111 ? 30.486 -14.823 -26.470 1.00 56.71 111 SER H CA 1
ATOM 7776 C C . SER H 1 111 ? 29.785 -14.031 -25.368 1.00 59.03 111 SER H C 1
ATOM 7777 O O . SER H 1 111 ? 30.039 -14.272 -24.192 1.00 56.74 111 SER H O 1
ATOM 7780 N N . VAL H 1 112 ? 28.940 -13.068 -25.732 1.00 56.21 112 VAL H N 1
ATOM 7781 C CA . VAL H 1 112 ? 28.133 -12.355 -24.742 1.00 54.15 112 VAL H CA 1
ATOM 7782 C C . VAL H 1 112 ? 26.657 -12.581 -25.020 1.00 57.30 112 VAL H C 1
ATOM 7783 O O . VAL H 1 112 ? 26.194 -12.467 -26.155 1.00 61.50 112 VAL H O 1
ATOM 7787 N N . SER H 1 113 ? 25.916 -12.916 -23.981 1.00 55.31 113 SER H N 1
ATOM 7788 C CA . SER H 1 113 ? 24.500 -13.134 -24.145 1.00 65.07 113 SER H CA 1
ATOM 7789 C C . SER H 1 113 ? 23.698 -12.198 -23.251 1.00 66.90 113 SER H C 1
ATOM 7790 O O . SER H 1 113 ? 24.261 -11.488 -22.424 1.00 62.39 113 SER H O 1
ATOM 7793 N N . GLY H 1 114 ? 22.383 -12.183 -23.455 1.00 71.97 114 GLY H N 1
ATOM 7794 C CA . GLY H 1 114 ? 21.490 -11.314 -22.711 1.00 71.49 114 GLY H CA 1
ATOM 7795 C C . GLY H 1 114 ? 20.034 -11.613 -23.012 1.00 76.55 114 GLY H C 1
ATOM 7796 O O . GLY H 1 114 ? 19.704 -12.175 -24.069 1.00 74.04 114 GLY H O 1
ATOM 7797 N N . GLU H 1 115 ? 19.161 -11.250 -22.074 1.00 76.76 115 GLU H N 1
ATOM 7798 C CA . GLU H 1 115 ? 17.721 -11.420 -22.255 1.00 79.25 115 GLU H CA 1
ATOM 7799 C C . GLU H 1 115 ? 16.915 -10.254 -21.686 1.00 83.39 115 GLU H C 1
ATOM 7800 O O . GLU H 1 115 ? 17.447 -9.378 -21.001 1.00 82.92 115 GLU H O 1
ATOM 7806 N N . CYS H 1 116 ? 15.622 -10.256 -21.982 1.00 89.95 116 CYS H N 1
ATOM 7807 C CA . CYS H 1 116 ? 14.701 -9.284 -21.406 1.00 96.35 116 CYS H CA 1
ATOM 7808 C C . CYS H 1 116 ? 13.743 -9.982 -20.437 1.00 90.94 116 CYS H C 1
ATOM 7809 O O . CYS H 1 116 ? 12.947 -10.824 -20.841 1.00 90.69 116 CYS H O 1
ATOM 7812 N N . LEU H 1 117 ? 13.824 -9.622 -19.161 1.00 85.90 117 LEU H N 1
ATOM 7813 C CA . LEU H 1 117 ? 13.033 -10.276 -18.127 1.00 92.35 117 LEU H CA 1
ATOM 7814 C C . LEU H 1 117 ? 11.677 -9.594 -17.895 1.00 94.01 117 LEU H C 1
ATOM 7815 O O . LEU H 1 117 ? 11.606 -8.373 -17.717 1.00 91.17 117 LEU H O 1
ATOM 7820 N N . ILE H 1 118 ? 10.610 -10.396 -17.880 1.00 95.50 118 ILE H N 1
ATOM 7821 C CA . ILE H 1 118 ? 9.237 -9.872 -17.885 1.00 102.55 118 ILE H CA 1
ATOM 7822 C C . ILE H 1 118 ? 8.418 -10.170 -16.621 1.00 102.29 118 ILE H C 1
ATOM 7823 O O . ILE H 1 118 ? 8.724 -11.107 -15.880 1.00 96.56 118 ILE H O 1
ATOM 7828 N N . SER H 1 119 ? 7.387 -9.348 -16.397 1.00 103.22 119 SER H N 1
ATOM 7829 C CA . SER H 1 119 ? 6.248 -9.658 -15.517 1.00 100.09 119 SER H CA 1
ATOM 7830 C C . SER H 1 119 ? 6.569 -10.192 -14.116 1.00 100.80 119 SER H C 1
ATOM 7831 O O . SER H 1 119 ? 7.632 -9.922 -13.561 1.00 99.04 119 SER H O 1
ATOM 7834 N N . ARG H 1 120 ? 5.624 -10.945 -13.554 1.00 103.53 120 ARG H N 1
ATOM 7835 C CA . ARG H 1 120 ? 5.738 -11.479 -12.196 1.00 103.25 120 ARG H CA 1
ATOM 7836 C C . ARG H 1 120 ? 6.324 -12.894 -12.207 1.00 100.11 120 ARG H C 1
ATOM 7837 O O . ARG H 1 120 ? 6.866 -13.372 -11.208 1.00 93.48 120 ARG H O 1
ATOM 7845 N N . LEU H 1 127 ? 11.081 -11.994 -13.389 1.00 80.63 127 LEU H N 1
ATOM 7846 C CA . LEU H 1 127 ? 10.845 -13.435 -13.295 1.00 89.23 127 LEU H CA 1
ATOM 7847 C C . LEU H 1 127 ? 10.355 -14.016 -14.631 1.00 85.76 127 LEU H C 1
ATOM 7848 O O . LEU H 1 127 ? 9.938 -15.175 -14.721 1.00 68.40 127 LEU H O 1
ATOM 7853 N N . PRO H 1 130 ? 12.139 -15.123 -21.386 1.00 78.71 130 PRO H N 1
ATOM 7854 C CA . PRO H 1 130 ? 11.600 -15.344 -22.726 1.00 78.33 130 PRO H CA 1
ATOM 7855 C C . PRO H 1 130 ? 12.558 -16.163 -23.575 1.00 82.27 130 PRO H C 1
ATOM 7856 O O . PRO H 1 130 ? 13.730 -16.287 -23.211 1.00 84.44 130 PRO H O 1
ATOM 7860 N N . PRO H 1 131 ? 12.057 -16.745 -24.678 1.00 84.75 131 PRO H N 1
ATOM 7861 C CA . PRO H 1 131 ? 12.946 -17.320 -25.697 1.00 82.12 131 PRO H CA 1
ATOM 7862 C C . PRO H 1 131 ? 13.471 -16.271 -26.674 1.00 78.89 131 PRO H C 1
ATOM 7863 O O . PRO H 1 131 ? 13.951 -15.217 -26.261 1.00 73.59 131 PRO H O 1
ATOM 7867 N N . ALA H 1 134 ? 19.307 -13.774 -27.357 1.00 68.84 134 ALA H N 1
ATOM 7868 C CA . ALA H 1 134 ? 20.276 -12.877 -27.985 1.00 71.04 134 ALA H CA 1
ATOM 7869 C C . ALA H 1 134 ? 21.717 -13.228 -27.640 1.00 73.07 134 ALA H C 1
ATOM 7870 O O . ALA H 1 134 ? 22.116 -13.146 -26.476 1.00 74.85 134 ALA H O 1
ATOM 7872 N N . THR H 1 135 ? 22.495 -13.608 -28.656 1.00 73.13 135 THR H N 1
ATOM 7873 C CA . THR H 1 135 ? 23.917 -13.919 -28.484 1.00 68.51 135 THR H CA 1
ATOM 7874 C C . THR H 1 135 ? 24.784 -13.145 -29.468 1.00 69.88 135 THR H C 1
ATOM 7875 O O . THR H 1 135 ? 24.560 -13.198 -30.675 1.00 70.98 135 THR H O 1
ATOM 7879 N N . GLU H 1 136 ? 25.782 -12.432 -28.957 1.00 67.71 136 GLU H N 1
ATOM 7880 C CA . GLU H 1 136 ? 26.742 -11.770 -29.830 1.00 65.00 136 GLU H CA 1
ATOM 7881 C C . GLU H 1 136 ? 28.164 -12.079 -29.420 1.00 64.27 136 GLU H C 1
ATOM 7882 O O . GLU H 1 136 ? 28.411 -12.477 -28.288 1.00 67.60 136 GLU H O 1
ATOM 7888 N N . THR H 1 137 ? 29.094 -11.905 -30.351 1.00 62.51 137 THR H N 1
ATOM 7889 C CA . THR H 1 137 ? 30.484 -12.236 -30.107 1.00 56.94 137 THR H CA 1
ATOM 7890 C C . THR H 1 137 ? 31.292 -10.965 -30.217 1.00 59.24 137 THR H C 1
ATOM 7891 O O . THR H 1 137 ? 30.991 -10.107 -31.041 1.00 63.26 137 THR H O 1
ATOM 7895 N N . ILE H 1 138 ? 32.336 -10.851 -29.410 1.00 57.76 138 ILE H N 1
ATOM 7896 C CA . ILE H 1 138 ? 33.294 -9.772 -29.572 1.00 65.62 138 ILE H CA 1
ATOM 7897 C C . ILE H 1 138 ? 34.709 -10.329 -29.404 1.00 69.13 138 ILE H C 1
ATOM 7898 O O . ILE H 1 138 ? 34.905 -11.361 -28.764 1.00 69.03 138 ILE H O 1
ATOM 7903 N N . ARG H 1 139 ? 35.692 -9.672 -30.002 1.00 70.51 139 ARG H N 1
ATOM 7904 C CA . ARG H 1 139 ? 37.070 -10.100 -29.844 1.00 70.18 139 ARG H CA 1
ATOM 7905 C C . ARG H 1 139 ? 37.902 -8.931 -29.351 1.00 80.83 139 ARG H C 1
ATOM 7906 O O . ARG H 1 139 ? 37.565 -7.773 -29.605 1.00 84.46 139 ARG H O 1
ATOM 7914 N N . LEU H 1 140 ? 38.985 -9.226 -28.638 1.00 84.94 140 LEU H N 1
ATOM 7915 C CA . LEU H 1 140 ? 39.894 -8.176 -28.178 1.00 90.04 140 LEU H CA 1
ATOM 7916 C C . LEU H 1 140 ? 41.371 -8.503 -28.411 1.00 92.80 140 LEU H C 1
ATOM 7917 O O . LEU H 1 140 ? 41.747 -9.657 -28.640 1.00 84.77 140 LEU H O 1
ATOM 7922 N N . THR H 1 141 ? 42.202 -7.472 -28.327 1.00 95.55 141 THR H N 1
ATOM 7923 C CA . THR H 1 141 ? 43.562 -7.564 -28.829 1.00 100.29 141 THR H CA 1
ATOM 7924 C C . THR H 1 141 ? 44.617 -6.978 -27.881 1.00 103.70 141 THR H C 1
ATOM 7925 O O . THR H 1 141 ? 44.506 -5.831 -27.436 1.00 104.68 141 THR H O 1
ATOM 7929 N N . VAL H 1 142 ? 45.629 -7.791 -27.573 1.00 107.93 142 VAL H N 1
ATOM 7930 C CA . VAL H 1 142 ? 46.811 -7.360 -26.818 1.00 105.84 142 VAL H CA 1
ATOM 7931 C C . VAL H 1 142 ? 48.023 -8.235 -27.131 1.00 98.60 142 VAL H C 1
ATOM 7932 O O . VAL H 1 142 ? 47.879 -9.400 -27.498 1.00 100.51 142 VAL H O 1
#

B-factor: mean 58.25, std 21.13, range [21.58, 130.25]

CATH classification: 2.60.40.1570

Secondary structure (P-SEA, 3-state):
cbbbbbcccccccccccccccbbbbbcccccbbbbbbcccccccccccccccccccccccccccccccccccccccccccccccbbbbbbccccbbbbcbbbbbbbbbbbbcccccccccccbbbbbbbbbcc/cbbbbbbbbcccccccccccbbbbbbbcccccccccccccccccccccccccccccccccccccbbbbbccccbbbbbbccccbbbbbbccccccccccbbbbbbbbccccccccccccbbbbbbbbbcc/cbbbbbcccccccccccccbbbbbbbcccccbbbbbbccccccccccccccccccbbbbbbbcccbbbbbccccbbbbbbccccbbbbbbccccccccccccccbbbbbbbccccbbbbccbbbbbbbbccc/cbbbbbccccccccccccccbbbbbbbcccccccccccccccccccccccccccccccccccccccbbbbbccccccccccccccbbbbbbccccccccccccccbbbbbbbcccccccccbbbbbbbbbcc/cccccccccccccccccbbbbbccccccccccccccccbbbbbcccbbbbbcccccccccccccccbbbbbbccccbbbbbbcccccccccbbbbbbbbbbbbccccccccccccbbbbbbbcccc/cbbbbccccccccccccbbbbbcccccbbbbbbcccccccccbbbbbcccbbbbbbcccccccccccccccccccccccbbbbbbcccccccccbbbbbbbbbbbbbbcccccccbbbbbbbbbcc/cccccccccccccccccccccccccccccccccccccccccccccccccccccccccccccbbbbbcccccccccccccccbbbbbbcccccccccbbbbbbbbbbbbcccccccbbbbbbbbbcc/ccccccccccccccccccbbbbbbbccccccccccccccccccccccccccccccccccccccccccccccccccccccccccccccccccccccccbbbbbcccccccccccccbbbbbbcc

Sequence (1028 aa):
AEITLISHKTLSQLRDGMKLATGRIACREPHDGFHIWINASQNGKVGHYIVQNNHELKVKIGGGWSSSLIEGQRGVYRQGEEKQAIFDIMSDGNQYSAPGEYIFSVSGECLISRLERPPIKATETIRLTVAEITLISHTGSQLRDGMKLATGRIACREPHDGFHIWINASQNGKVGHYIVQNNRHELKVKIGGGGWSSSLIEGQRGVYRQGEEKQAIFDIMSDGNQYSAPGEYIFSVSGECLISRQALERPPIKATETIRLTVAEITLISHLGSQLRDGMKLATGRIACREPHDGFHIWINASQNGKVGHYIVQNNRHELKVKIGGGGWSSSLIEGQRGVYRQGEEKQAIFDIMSDGNQYSAPGEYIFSVSGECLISQALERPPIKATETIRLTVAEITLISHTLGSQLRDGMKLATGRIACREPHDGFHIWINASQNGKVGHYIVQNNRHELKVKIGGGGWSSSLIEGQRGVYRQGEEKQAIFDIMSDGNQYSAPGEYIFSVSGECLISALERPPIKATETIRLTVAEITLIGSQLRDMKLATGRIACREPHDGFHIWINASQHYIVQNNRKHELKVKIGGGGWSSSLIEGQRGVYRQGEEKQAIFDIMSDGNQYSAPGEYIFSVSGECLISGNQALERPPIKATETIRLTVAEITLISTGSQLRKLATGRIACREPHDGFHIWINASQNKVGHYIVQNNRKHELKVKIGGGGWSSSLIEGQGVYRQGEEKQAIFDIMSDGNQYSAPGEYIFSVSGECLISRLERPPIKATETIRLTVAEITLISHLGSQLRDGMKLATGRIACREPHDGFHIWINASQVGHYIVQNNHELKVKIGGGGWSSSLIEGQRGVYRQGEEKQAIFDIMSDGNQYSAGEYIFSVSGECLISRLERPPIKATETIRLTVAEITLIHTLGSQLRDGMLATGRIACREPHGFHIWINSQNGKVGHYIVQNNRETHELKVKIGGGGWSSSLIGQGVYRQGEEKQAIFDIMSDGNQYSAGEYIFSVSGECLISRLPPATETIRLTV

Nearest PDB structures (foldseek):
  4phx-assembly1_H  TM=1.008E+00  e=7.588E-23  Escherichia coli
  4phx-assembly1_D  TM=9.532E-01  e=2.698E-14  Escherichia coli
  3uiy-assembly1_A  TM=7.558E-01  e=4.663E-06  Salmonella enterica subsp. enterica serovar Enteritidis
  3uiz-assembly8_B  TM=7.696E-01  e=1.875E-05  Salmonella enterica subsp. enterica serovar Enteritidis
  3uiz-assembly7_A  TM=7.003E-01  e=2.832E-05  Salmonella enterica subsp. enterica serovar Enteritidis